Protein AF-0000000083498146 (afdb_homodimer)

Structure (mmCIF, N/CA/C/O backbone):
data_AF-0000000083498146-model_v1
#
loop_
_entity.id
_entity.type
_entity.pdbx_description
1 polymer 'methylcrotonoyl-CoA carboxylase'
#
loop_
_atom_site.group_PDB
_atom_site.id
_atom_site.type_symbol
_atom_site.label_atom_id
_atom_site.label_alt_id
_atom_site.label_comp_id
_atom_site.label_asym_id
_atom_site.label_entity_id
_atom_site.label_seq_id
_atom_site.pdbx_PDB_ins_code
_atom_site.Cartn_x
_atom_site.Cartn_y
_atom_site.Cartn_z
_atom_site.occupancy
_atom_site.B_iso_or_equiv
_atom_site.auth_seq_id
_atom_site.auth_comp_id
_atom_site.auth_asym_id
_atom_site.auth_atom_id
_atom_site.pdbx_PDB_model_num
ATOM 1 N N . MET A 1 1 ? 30.078 10.523 12.141 1 85.88 1 MET A N 1
ATOM 2 C CA . MET A 1 1 ? 29.891 9.789 10.891 1 85.88 1 MET A CA 1
ATOM 3 C C . MET A 1 1 ? 30.719 8.5 10.891 1 85.88 1 MET A C 1
ATOM 5 O O . MET A 1 1 ? 30.25 7.465 10.414 1 85.88 1 MET A O 1
ATOM 9 N N . TYR A 1 2 ? 31.859 8.484 11.602 1 86 2 TYR A N 1
ATOM 10 C CA . TYR A 1 2 ? 32.719 7.309 11.594 1 86 2 TYR A CA 1
ATOM 11 C C . TYR A 1 2 ? 32.031 6.117 12.234 1 86 2 TYR A C 1
ATOM 13 O O . TYR A 1 2 ? 32.094 5 11.719 1 86 2 TYR A O 1
ATOM 21 N N . LYS A 1 3 ? 31.422 6.359 13.312 1 91 3 LYS A N 1
ATOM 22 C CA . LYS A 1 3 ? 30.688 5.289 13.977 1 91 3 LYS A CA 1
ATOM 23 C C . LYS A 1 3 ? 29.625 4.695 13.062 1 91 3 LYS A C 1
ATOM 25 O O . LYS A 1 3 ? 29.422 3.479 13.031 1 91 3 LYS A O 1
ATOM 30 N N . TYR A 1 4 ? 28.953 5.547 12.344 1 93.19 4 TYR A N 1
ATOM 31 C CA . TYR A 1 4 ? 27.891 5.094 11.453 1 93.19 4 TYR A CA 1
ATOM 32 C C . TYR A 1 4 ? 28.469 4.359 10.242 1 93.19 4 TYR A C 1
ATOM 34 O O . TYR A 1 4 ? 27.891 3.379 9.773 1 93.19 4 TYR A O 1
ATOM 42 N N . ILE A 1 5 ? 29.562 4.82 9.766 1 94.19 5 ILE A N 1
ATOM 43 C CA . ILE A 1 5 ? 30.234 4.164 8.641 1 94.19 5 ILE A CA 1
ATOM 44 C C . ILE A 1 5 ? 30.688 2.768 9.055 1 94.19 5 ILE A C 1
ATOM 46 O O . ILE A 1 5 ? 30.578 1.818 8.273 1 94.19 5 ILE A O 1
ATOM 50 N N . ARG A 1 6 ? 31.203 2.648 10.25 1 95.81 6 ARG A N 1
ATOM 51 C CA . ARG A 1 6 ? 31.578 1.341 10.773 1 95.81 6 ARG A CA 1
ATOM 52 C C . ARG A 1 6 ? 30.375 0.407 10.844 1 95.81 6 ARG A C 1
ATOM 54 O O . ARG A 1 6 ? 30.453 -0.75 10.43 1 95.81 6 ARG A O 1
ATOM 61 N N . ARG A 1 7 ? 29.328 0.955 11.375 1 96.06 7 ARG A N 1
ATOM 62 C CA . ARG A 1 7 ? 28.109 0.162 11.445 1 96.06 7 ARG A CA 1
ATOM 63 C C . ARG A 1 7 ? 27.656 -0.273 10.055 1 96.06 7 ARG A C 1
ATOM 65 O O . ARG A 1 7 ? 27.234 -1.413 9.859 1 96.06 7 ARG A O 1
ATOM 72 N N . TYR A 1 8 ? 27.766 0.637 9.156 1 97.31 8 TYR A N 1
ATOM 73 C CA . TYR A 1 8 ? 27.453 0.329 7.762 1 97.31 8 TYR A CA 1
ATOM 74 C C . TYR A 1 8 ? 28.281 -0.847 7.266 1 97.31 8 TYR A C 1
ATOM 76 O O . TYR A 1 8 ? 27.734 -1.796 6.691 1 97.31 8 TYR A O 1
ATOM 84 N N . SER A 1 9 ? 29.484 -0.794 7.488 1 97.38 9 SER A N 1
ATOM 85 C CA . SER A 1 9 ? 30.406 -1.838 7.035 1 97.38 9 SER A CA 1
ATOM 86 C C . SER A 1 9 ? 30.078 -3.176 7.691 1 97.38 9 SER A C 1
ATOM 88 O O . SER A 1 9 ? 30.109 -4.219 7.035 1 97.38 9 SER A O 1
ATOM 90 N N . GLU A 1 10 ? 29.797 -3.152 8.906 1 97.12 10 GLU A N 1
ATOM 91 C CA . GLU A 1 10 ? 29.438 -4.363 9.641 1 97.12 10 GLU A CA 1
ATOM 92 C C . GLU A 1 10 ? 28.172 -4.992 9.07 1 97.12 10 GLU A C 1
ATOM 94 O O . GLU A 1 10 ? 28.094 -6.207 8.891 1 97.12 10 GLU A O 1
ATOM 99 N N . CYS A 1 11 ? 27.188 -4.129 8.852 1 97 11 CYS A N 1
ATOM 100 C CA . CYS A 1 11 ? 25.938 -4.613 8.289 1 97 11 CYS A CA 1
ATOM 101 C C . CYS A 1 11 ? 26.141 -5.188 6.895 1 97 11 CYS A C 1
ATOM 103 O O . CYS A 1 11 ? 25.594 -6.238 6.562 1 97 11 CYS A O 1
ATOM 105 N N . MET A 1 12 ? 26.938 -4.523 6.113 1 97.06 12 MET A N 1
ATOM 106 C CA . MET A 1 12 ? 27.219 -4.992 4.758 1 97.06 12 MET A CA 1
ATOM 107 C C . MET A 1 12 ? 27.906 -6.348 4.777 1 97.06 12 MET A C 1
ATOM 109 O O . MET A 1 12 ? 27.594 -7.227 3.973 1 97.06 12 MET A O 1
ATOM 113 N N . GLU A 1 13 ? 28.828 -6.5 5.668 1 96.25 13 GLU A N 1
ATOM 114 C CA . GLU A 1 13 ? 29.531 -7.777 5.801 1 96.25 13 GLU A CA 1
ATOM 115 C C . GLU A 1 13 ? 28.562 -8.898 6.168 1 96.25 13 GLU A C 1
ATOM 117 O O . GLU A 1 13 ? 28.656 -10 5.629 1 96.25 13 GLU A O 1
ATOM 122 N N . LYS A 1 14 ? 27.719 -8.586 7.039 1 94.5 14 LYS A N 1
ATOM 123 C CA . LYS A 1 14 ? 26.734 -9.57 7.477 1 94.5 14 LYS A CA 1
ATOM 124 C C . LYS A 1 14 ? 25.828 -9.984 6.328 1 94.5 14 LYS A C 1
ATOM 126 O O . LYS A 1 14 ? 25.609 -11.172 6.098 1 94.5 14 LYS A O 1
ATOM 131 N N . VAL A 1 15 ? 25.297 -9.031 5.594 1 95.81 15 VAL A N 1
ATOM 132 C CA . VAL A 1 15 ? 24.328 -9.328 4.543 1 95.81 15 VAL A CA 1
ATOM 133 C C . VAL A 1 15 ? 25.031 -10.031 3.383 1 95.81 15 VAL A C 1
ATOM 135 O O . VAL A 1 15 ? 24.438 -10.898 2.732 1 95.81 15 VAL A O 1
ATOM 138 N N . ARG A 1 16 ? 26.266 -9.742 3.164 1 94.88 16 ARG A N 1
ATOM 139 C CA . ARG A 1 16 ? 27.016 -10.312 2.045 1 94.88 16 ARG A CA 1
ATOM 140 C C . ARG A 1 16 ? 27.25 -11.805 2.252 1 94.88 16 ARG A C 1
ATOM 142 O O . ARG A 1 16 ? 27.516 -12.531 1.295 1 94.88 16 ARG A O 1
ATOM 149 N N . LYS A 1 17 ? 27.094 -12.266 3.463 1 95.38 17 LYS A N 1
ATOM 150 C CA . LYS A 1 17 ? 27.297 -13.672 3.773 1 95.38 17 LYS A CA 1
ATOM 151 C C . LYS A 1 17 ? 26.125 -14.523 3.303 1 95.38 17 LYS A C 1
ATOM 153 O O . LYS A 1 17 ? 26.219 -15.75 3.246 1 95.38 17 LYS A O 1
ATOM 158 N N . GLY A 1 18 ? 25.016 -13.859 2.971 1 96.12 18 GLY A N 1
ATOM 159 C CA . GLY A 1 18 ? 23.844 -14.594 2.549 1 96.12 18 GLY A CA 1
ATOM 160 C C . GLY A 1 18 ? 23.375 -15.602 3.578 1 96.12 18 GLY A C 1
ATOM 161 O O . GLY A 1 18 ? 23.172 -15.258 4.746 1 96.12 18 GLY A O 1
ATOM 162 N N . GLY A 1 19 ? 23.25 -16.875 3.172 1 96.5 19 GLY A N 1
ATOM 163 C CA . GLY A 1 19 ? 22.766 -17.906 4.062 1 96.5 19 GLY A CA 1
ATOM 164 C C . GLY A 1 19 ? 23.859 -18.516 4.926 1 96.5 19 GLY A C 1
ATOM 165 O O . GLY A 1 19 ? 23.594 -19.359 5.781 1 96.5 19 GLY A O 1
ATOM 166 N N . GLY A 1 20 ? 25.125 -18 4.75 1 96.88 20 GLY A N 1
ATOM 167 C CA . GLY A 1 20 ? 26.25 -18.531 5.492 1 96.88 20 GLY A CA 1
ATOM 168 C C . GLY A 1 20 ? 27 -19.609 4.742 1 96.88 20 GLY A C 1
ATOM 169 O O . GLY A 1 20 ? 26.5 -20.141 3.74 1 96.88 20 GLY A O 1
ATOM 170 N N . ASP A 1 21 ? 28.078 -20 5.293 1 96.31 21 ASP A N 1
ATOM 171 C CA . ASP A 1 21 ? 29.016 -20.875 4.602 1 96.31 21 ASP A CA 1
ATOM 172 C C . ASP A 1 21 ? 28.375 -22.234 4.316 1 96.31 21 ASP A C 1
ATOM 174 O O . ASP A 1 21 ? 28.5 -22.766 3.209 1 96.31 21 ASP A O 1
ATOM 178 N N . ASN A 1 22 ? 27.766 -22.781 5.25 1 97 22 ASN A N 1
ATOM 179 C CA . ASN A 1 22 ? 27.156 -24.094 5.074 1 97 22 ASN A CA 1
ATOM 180 C C . ASN A 1 22 ? 26.062 -24.078 4.008 1 97 22 ASN A C 1
ATOM 182 O O . ASN A 1 22 ? 25.984 -24.984 3.184 1 97 22 ASN A O 1
ATOM 186 N N . ALA A 1 23 ? 25.266 -23.078 4.008 1 96.88 23 ALA A N 1
ATOM 187 C CA . ALA A 1 23 ? 24.203 -22.953 3.016 1 96.88 23 ALA A CA 1
ATOM 188 C C . ALA A 1 23 ? 24.781 -22.75 1.618 1 96.88 23 ALA A C 1
ATOM 190 O O . ALA A 1 23 ? 24.266 -23.312 0.643 1 96.88 23 ALA A O 1
ATOM 191 N N . VAL A 1 24 ? 25.812 -22.016 1.503 1 96.94 24 VAL A N 1
ATOM 192 C CA . VAL A 1 24 ? 26.484 -21.75 0.23 1 96.94 24 VAL A CA 1
ATOM 193 C C . VAL A 1 24 ? 27.062 -23.047 -0.324 1 96.94 24 VAL A C 1
ATOM 195 O O . VAL A 1 24 ? 26.922 -23.344 -1.514 1 96.94 24 VAL A O 1
ATOM 198 N N . LEU A 1 25 ? 27.672 -23.781 0.566 1 96.81 25 LEU A N 1
ATOM 199 C CA . LEU A 1 25 ? 28.25 -25.047 0.147 1 96.81 25 LEU A CA 1
ATOM 200 C C . LEU A 1 25 ? 27.172 -26.016 -0.351 1 96.81 25 LEU A C 1
ATOM 202 O O . LEU A 1 25 ? 27.344 -26.641 -1.397 1 96.81 25 LEU A O 1
ATOM 206 N N . ARG A 1 26 ? 26.141 -26.109 0.399 1 96.31 26 ARG A N 1
ATOM 207 C CA . ARG A 1 26 ? 25.031 -26.953 -0.023 1 96.31 26 ARG A CA 1
ATOM 208 C C . ARG A 1 26 ? 24.484 -26.5 -1.367 1 96.31 26 ARG A C 1
ATOM 210 O O . ARG A 1 26 ? 24.25 -27.312 -2.26 1 96.31 26 ARG A O 1
ATOM 217 N N . HIS A 1 27 ? 24.297 -25.266 -1.532 1 96.69 27 HIS A N 1
ATOM 218 C CA . HIS A 1 27 ? 23.734 -24.656 -2.734 1 96.69 27 HIS A CA 1
ATOM 219 C C . HIS A 1 27 ? 24.625 -24.922 -3.951 1 96.69 27 HIS A C 1
ATOM 221 O O . HIS A 1 27 ? 24.109 -25.281 -5.02 1 96.69 27 HIS A O 1
ATOM 227 N N . THR A 1 28 ? 25.938 -24.859 -3.816 1 96.69 28 THR A N 1
ATOM 228 C CA . THR A 1 28 ? 26.844 -24.906 -4.953 1 96.69 28 THR A CA 1
ATOM 229 C C . THR A 1 28 ? 27.297 -26.344 -5.215 1 96.69 28 THR A C 1
ATOM 231 O O . THR A 1 28 ? 27.438 -26.75 -6.367 1 96.69 28 THR A O 1
ATOM 234 N N . GLN A 1 29 ? 27.484 -27.094 -4.188 1 96.12 29 GLN A N 1
ATOM 235 C CA . GLN A 1 29 ? 28.094 -28.406 -4.359 1 96.12 29 GLN A CA 1
ATOM 236 C C . GLN A 1 29 ? 27.016 -29.5 -4.453 1 96.12 29 GLN A C 1
ATOM 238 O O . GLN A 1 29 ? 27.094 -30.375 -5.305 1 96.12 29 GLN A O 1
ATOM 243 N N . ARG A 1 30 ? 26.078 -29.359 -3.6 1 92.06 30 ARG A N 1
ATOM 244 C CA . ARG A 1 30 ? 25.047 -30.375 -3.609 1 92.06 30 ARG A CA 1
ATOM 245 C C . ARG A 1 30 ? 24 -30.078 -4.684 1 92.06 30 ARG A C 1
ATOM 247 O O . ARG A 1 30 ? 23.656 -30.938 -5.484 1 92.06 30 ARG A O 1
ATOM 254 N N . ASN A 1 31 ? 23.531 -28.844 -4.684 1 92.31 31 ASN A N 1
ATOM 255 C CA . ASN A 1 31 ? 22.469 -28.5 -5.605 1 92.31 31 ASN A CA 1
ATOM 256 C C . ASN A 1 31 ? 23.016 -28.094 -6.973 1 92.31 31 ASN A C 1
ATOM 258 O O . ASN A 1 31 ? 22.25 -27.969 -7.938 1 92.31 31 ASN A O 1
ATOM 262 N N . LYS A 1 32 ? 24.312 -27.875 -7.055 1 94.75 32 LYS A N 1
ATOM 263 C CA . LYS A 1 32 ? 25 -27.531 -8.297 1 94.75 32 LYS A CA 1
ATOM 264 C C . LYS A 1 32 ? 24.391 -26.297 -8.945 1 94.75 32 LYS A C 1
ATOM 266 O O . LYS A 1 32 ? 24.109 -26.297 -10.148 1 94.75 32 LYS A O 1
ATOM 271 N N . LYS A 1 33 ? 24.141 -25.328 -8.125 1 97.25 33 LYS A N 1
ATOM 272 C CA . LYS A 1 33 ? 23.531 -24.078 -8.586 1 97.25 33 LYS A CA 1
ATOM 273 C C . LYS A 1 33 ? 24.516 -22.922 -8.445 1 97.25 33 LYS A C 1
ATOM 275 O O . LYS A 1 33 ? 25.391 -22.938 -7.586 1 97.25 33 LYS A O 1
ATOM 280 N N . LEU A 1 34 ? 24.359 -21.938 -9.32 1 97.69 34 LEU A N 1
ATOM 281 C CA . LEU A 1 34 ? 25.109 -20.688 -9.203 1 97.69 34 LEU A CA 1
ATOM 282 C C . LEU A 1 34 ? 24.562 -19.828 -8.07 1 97.69 34 LEU A C 1
ATOM 284 O O . LEU A 1 34 ? 23.375 -19.859 -7.777 1 97.69 34 LEU A O 1
ATOM 288 N N . LEU A 1 35 ? 25.5 -19.125 -7.414 1 97.62 35 LEU A N 1
ATOM 289 C CA . LEU A 1 35 ? 25.078 -18.141 -6.426 1 97.62 35 LEU A CA 1
ATOM 290 C C . LEU A 1 35 ? 24.359 -16.969 -7.098 1 97.62 35 LEU A C 1
ATOM 292 O O . LEU A 1 35 ? 24.609 -16.688 -8.273 1 97.62 35 LEU A O 1
ATOM 296 N N . VAL A 1 36 ? 23.531 -16.297 -6.367 1 97.75 36 VAL A N 1
ATOM 297 C CA . VAL A 1 36 ? 22.656 -15.258 -6.914 1 97.75 36 VAL A CA 1
ATOM 298 C C . VAL A 1 36 ? 23.5 -14.172 -7.578 1 97.75 36 VAL A C 1
ATOM 300 O O . VAL A 1 36 ? 23.156 -13.688 -8.656 1 97.75 36 VAL A O 1
ATOM 303 N N . TRP A 1 37 ? 24.562 -13.734 -7.008 1 96.81 37 TRP A N 1
ATOM 304 C CA . TRP A 1 37 ? 25.391 -12.688 -7.582 1 96.81 37 TRP A CA 1
ATOM 305 C C . TRP A 1 37 ? 26.078 -13.172 -8.859 1 96.81 37 TRP A C 1
ATOM 307 O O . TRP A 1 37 ? 26.297 -12.391 -9.789 1 96.81 37 TRP A O 1
ATOM 317 N N . ASP A 1 38 ? 26.406 -14.453 -8.891 1 97.06 38 ASP A N 1
ATOM 318 C CA . ASP A 1 38 ? 26.969 -15.016 -10.117 1 97.06 38 ASP A CA 1
ATOM 319 C C . ASP A 1 38 ? 25.922 -15.031 -11.234 1 97.06 38 ASP A C 1
ATOM 321 O O . ASP A 1 38 ? 26.25 -14.766 -12.398 1 97.06 38 ASP A O 1
ATOM 325 N N . ARG A 1 39 ? 24.703 -15.367 -10.883 1 98.06 39 ARG A N 1
ATOM 326 C CA . ARG A 1 39 ? 23.609 -15.328 -11.844 1 98.06 39 ARG A CA 1
ATOM 327 C C . ARG A 1 39 ? 23.438 -13.922 -12.43 1 98.06 39 ARG A C 1
ATOM 329 O O . ARG A 1 39 ? 23.344 -13.758 -13.641 1 98.06 39 ARG A O 1
ATOM 336 N N . LEU A 1 40 ? 23.438 -12.906 -11.555 1 97.69 40 LEU A N 1
ATOM 337 C CA . LEU A 1 40 ? 23.281 -11.516 -11.984 1 97.69 40 LEU A CA 1
ATOM 338 C C . LEU A 1 40 ? 24.422 -11.102 -12.898 1 97.69 40 LEU A C 1
ATOM 340 O O . LEU A 1 40 ? 24.203 -10.445 -13.914 1 97.69 40 LEU A O 1
ATOM 344 N N . ARG A 1 41 ? 25.625 -11.523 -12.586 1 96.5 41 ARG A N 1
ATOM 345 C CA . ARG A 1 41 ? 26.797 -11.164 -13.383 1 96.5 41 ARG A CA 1
ATOM 346 C C . ARG A 1 41 ? 26.688 -11.734 -14.789 1 96.5 41 ARG A C 1
ATOM 348 O O . ARG A 1 41 ? 27.188 -11.141 -15.742 1 96.5 41 ARG A O 1
ATOM 355 N N . GLN A 1 42 ? 26.031 -12.891 -14.93 1 96.44 42 GLN A N 1
ATOM 356 C CA . GLN A 1 42 ? 25.859 -13.492 -16.25 1 96.44 42 GLN A CA 1
ATOM 357 C C . GLN A 1 42 ? 24.906 -12.672 -17.109 1 96.44 42 GLN A C 1
ATOM 359 O O . GLN A 1 42 ? 24.969 -12.734 -18.344 1 96.44 42 GLN A O 1
ATOM 364 N N . LEU A 1 43 ? 24.062 -11.891 -16.469 1 97.62 43 LEU A N 1
ATOM 365 C CA . LEU A 1 43 ? 23.016 -11.156 -17.188 1 97.62 43 LEU A CA 1
ATOM 366 C C . LEU A 1 43 ? 23.469 -9.719 -17.453 1 97.62 43 LEU A C 1
ATOM 368 O O . LEU A 1 43 ? 23.188 -9.164 -18.516 1 97.62 43 LEU A O 1
ATOM 372 N N . LEU A 1 44 ? 24.188 -9.148 -16.547 1 96.81 44 LEU A N 1
ATOM 373 C CA . LEU A 1 44 ? 24.484 -7.723 -16.562 1 96.81 44 LEU A CA 1
ATOM 374 C C . LEU A 1 44 ? 25.562 -7.406 -17.578 1 96.81 44 LEU A C 1
ATOM 376 O O . LEU A 1 44 ? 26.516 -8.172 -17.75 1 96.81 44 LEU A O 1
ATOM 380 N N . ASP A 1 45 ? 25.453 -6.277 -18.344 1 94.69 45 ASP A N 1
ATOM 381 C CA . ASP A 1 45 ? 26.453 -5.793 -19.297 1 94.69 45 ASP A CA 1
ATOM 382 C C . ASP A 1 45 ? 27.75 -5.422 -18.578 1 94.69 45 ASP A C 1
ATOM 384 O O . ASP A 1 45 ? 28.828 -5.488 -19.172 1 94.69 45 ASP A O 1
ATOM 388 N N . GLY A 1 46 ? 27.719 -4.992 -17.453 1 85.38 46 GLY A N 1
ATOM 389 C CA . GLY A 1 46 ? 28.859 -4.512 -16.688 1 85.38 46 GLY A CA 1
ATOM 390 C C . GLY A 1 46 ? 28.562 -4.34 -15.211 1 85.38 46 GLY A C 1
ATOM 391 O O . GLY A 1 46 ? 27.719 -5.039 -14.656 1 85.38 46 GLY A O 1
ATOM 392 N N . GLU A 1 47 ? 29.406 -3.537 -14.758 1 76.5 47 GLU A N 1
ATOM 393 C CA . GLU A 1 47 ? 29.375 -3.404 -13.305 1 76.5 47 GLU A CA 1
ATOM 394 C C . GLU A 1 47 ? 28.297 -2.422 -12.867 1 76.5 47 GLU A C 1
ATOM 396 O O . GLU A 1 47 ? 28.047 -2.258 -11.664 1 76.5 47 GLU A O 1
ATOM 401 N N . ASP A 1 48 ? 27.625 -1.917 -13.766 1 81.38 48 ASP A N 1
ATOM 402 C CA . ASP A 1 48 ? 26.609 -0.923 -13.414 1 81.38 48 ASP A CA 1
ATOM 403 C C . ASP A 1 48 ? 25.359 -1.588 -12.836 1 81.38 48 ASP A C 1
ATOM 405 O O . ASP A 1 48 ? 24.5 -2.051 -13.578 1 81.38 48 ASP A O 1
ATOM 409 N N . PHE A 1 49 ? 25.328 -1.951 -11.695 1 93.19 49 PHE A N 1
ATOM 410 C CA . PHE A 1 49 ? 24.172 -2.49 -10.977 1 93.19 49 PHE A CA 1
ATOM 411 C C . PHE A 1 49 ? 23.938 -1.723 -9.68 1 93.19 49 PHE A C 1
ATOM 413 O O . PHE A 1 49 ? 24.828 -1.63 -8.836 1 93.19 49 PHE A O 1
ATOM 420 N N . LEU A 1 50 ? 22.844 -1.057 -9.578 1 95.06 50 LEU A N 1
ATOM 421 C CA . LEU A 1 50 ? 22.453 -0.411 -8.328 1 95.06 50 LEU A CA 1
ATOM 422 C C . LEU A 1 50 ? 21.562 -1.327 -7.492 1 95.06 50 LEU A C 1
ATOM 424 O O . LEU A 1 50 ? 20.375 -1.491 -7.793 1 95.06 50 LEU A O 1
ATOM 428 N N . GLU A 1 51 ? 22.188 -1.917 -6.5 1 96.75 51 GLU A N 1
ATOM 429 C CA . GLU A 1 51 ? 21.422 -2.762 -5.594 1 96.75 51 GLU A CA 1
ATOM 430 C C . GLU A 1 51 ? 20.469 -1.929 -4.734 1 96.75 51 GLU A C 1
ATOM 432 O O . GLU A 1 51 ? 20.844 -0.864 -4.238 1 96.75 51 GLU A O 1
ATOM 437 N N . LEU A 1 52 ? 19.297 -2.428 -4.625 1 97.81 52 LEU A N 1
ATOM 438 C CA . LEU A 1 52 ? 18.312 -1.751 -3.791 1 97.81 52 LEU A CA 1
ATOM 439 C C . LEU A 1 52 ? 18.047 -2.539 -2.512 1 97.81 52 LEU A C 1
ATOM 441 O O . LEU A 1 52 ? 18 -3.77 -2.537 1 97.81 52 LEU A O 1
ATOM 445 N N . SER A 1 53 ? 17.969 -1.829 -1.374 1 98.31 53 SER A N 1
ATOM 446 C CA . SER A 1 53 ? 17.531 -2.32 -0.068 1 98.31 53 SER A CA 1
ATOM 447 C C . SER A 1 53 ? 18.391 -3.504 0.381 1 98.31 53 SER A C 1
ATOM 449 O O . SER A 1 53 ? 17.859 -4.547 0.763 1 98.31 53 SER A O 1
ATOM 451 N N . PRO A 1 54 ? 19.672 -3.326 0.358 1 98.38 54 PRO A N 1
ATOM 452 C CA . PRO A 1 54 ? 20.531 -4.453 0.756 1 98.38 54 PRO A CA 1
ATOM 453 C C . PRO A 1 54 ? 20.312 -4.859 2.213 1 98.38 54 PRO A C 1
ATOM 455 O O . PRO A 1 54 ? 20.562 -6.012 2.578 1 98.38 54 PRO A O 1
ATOM 458 N N . PHE A 1 55 ? 19.828 -3.977 3.064 1 98.75 55 PHE A N 1
ATOM 459 C CA . PHE A 1 55 ? 19.719 -4.258 4.492 1 98.75 55 PHE A CA 1
ATOM 460 C C . PHE A 1 55 ? 18.328 -4.785 4.828 1 98.75 55 PHE A C 1
ATOM 462 O O . PHE A 1 55 ? 18.016 -5.031 5.996 1 98.75 55 PHE A O 1
ATOM 469 N N . ALA A 1 56 ? 17.453 -4.996 3.83 1 98.81 56 ALA A N 1
ATOM 470 C CA . ALA A 1 56 ? 16.141 -5.555 4.086 1 98.81 56 ALA A CA 1
ATOM 471 C C . ALA A 1 56 ? 16.234 -6.848 4.891 1 98.81 56 ALA A C 1
ATOM 473 O O . ALA A 1 56 ? 17.016 -7.738 4.555 1 98.81 56 ALA A O 1
ATOM 474 N N . GLY A 1 57 ? 15.422 -6.898 5.949 1 98.56 57 GLY A N 1
ATOM 475 C CA . GLY A 1 57 ? 15.375 -8.117 6.738 1 98.56 57 GLY A CA 1
ATOM 476 C C . GLY A 1 57 ? 16.234 -8.055 7.98 1 98.56 57 GLY A C 1
ATOM 477 O O . GLY A 1 57 ? 16.234 -8.984 8.797 1 98.56 57 GLY A O 1
ATOM 478 N N . LEU A 1 58 ? 16.969 -6.941 8.172 1 97.81 58 LEU A N 1
ATOM 479 C CA . LEU A 1 58 ? 17.781 -6.758 9.375 1 97.81 58 LEU A CA 1
ATOM 480 C C . LEU A 1 58 ? 16.891 -6.465 10.578 1 97.81 58 LEU A C 1
ATOM 482 O O . LEU A 1 58 ? 16.047 -5.57 10.531 1 97.81 58 LEU A O 1
ATOM 486 N N . GLY A 1 59 ? 17.094 -7.27 11.625 1 96.19 59 GLY A N 1
ATOM 487 C CA . GLY A 1 59 ? 16.469 -6.988 12.906 1 96.19 59 GLY A CA 1
ATOM 488 C C . GLY A 1 59 ? 14.961 -7.199 12.898 1 96.19 59 GLY A C 1
ATOM 489 O O . GLY A 1 59 ? 14.227 -6.516 13.609 1 96.19 59 GLY A O 1
ATOM 490 N N . MET A 1 60 ? 14.492 -8.109 12.117 1 97.25 60 MET A N 1
ATOM 491 C CA . MET A 1 60 ? 13.062 -8.406 12.094 1 97.25 60 MET A CA 1
ATOM 492 C C . MET A 1 60 ? 12.641 -9.164 13.352 1 97.25 60 MET A C 1
ATOM 494 O O . MET A 1 60 ? 13.445 -9.906 13.922 1 97.25 60 MET A O 1
ATOM 498 N N . PRO A 1 61 ? 11.391 -8.961 13.773 1 94.31 61 PRO A N 1
ATOM 499 C CA . PRO A 1 61 ? 10.93 -9.656 14.969 1 94.31 61 PRO A CA 1
ATOM 500 C C . PRO A 1 61 ? 11.023 -11.18 14.844 1 94.31 61 PRO A C 1
ATOM 502 O O . PRO A 1 61 ? 11.148 -11.875 15.852 1 94.31 61 PRO A O 1
ATOM 505 N N . TYR A 1 62 ? 10.977 -11.75 13.695 1 94.75 62 TYR A N 1
ATOM 506 C CA . TYR A 1 62 ? 11.039 -13.195 13.477 1 94.75 62 TYR A CA 1
ATOM 507 C C . TYR A 1 62 ? 12.453 -13.633 13.109 1 94.75 62 TYR A C 1
ATOM 509 O O . TYR A 1 62 ? 12.648 -14.734 12.594 1 94.75 62 TYR A O 1
ATOM 517 N N . GLY A 1 63 ? 13.414 -12.766 13.344 1 94.81 63 GLY A N 1
ATOM 518 C CA . GLY A 1 63 ? 14.82 -13.062 13.086 1 94.81 63 GLY A CA 1
ATOM 519 C C . GLY A 1 63 ? 15.344 -12.406 11.82 1 94.81 63 GLY A C 1
ATOM 520 O O . GLY A 1 63 ? 14.57 -11.992 10.961 1 94.81 63 GLY A O 1
ATOM 521 N N . ASP A 1 64 ? 16.641 -12.359 11.719 1 95.75 64 ASP A N 1
ATOM 522 C CA . ASP A 1 64 ? 17.281 -11.742 10.562 1 95.75 64 ASP A CA 1
ATOM 523 C C . ASP A 1 64 ? 17.078 -12.578 9.305 1 95.75 64 ASP A C 1
ATOM 525 O O . ASP A 1 64 ? 17.141 -13.805 9.352 1 95.75 64 ASP A O 1
ATOM 529 N N . VAL A 1 65 ? 16.734 -11.977 8.266 1 97.75 65 VAL A N 1
ATOM 530 C CA . VAL A 1 65 ? 16.672 -12.539 6.922 1 97.75 65 VAL A CA 1
ATOM 531 C C . VAL A 1 65 ? 17.578 -11.742 5.98 1 97.75 65 VAL A C 1
ATOM 533 O O . VAL A 1 65 ? 17.125 -10.789 5.344 1 97.75 65 VAL A O 1
ATOM 536 N N . PRO A 1 66 ? 18.812 -12.141 5.918 1 97.94 66 PRO A N 1
ATOM 537 C CA . PRO A 1 66 ? 19.766 -11.344 5.145 1 97.94 66 PRO A CA 1
ATOM 538 C C . PRO A 1 66 ? 19.234 -10.938 3.777 1 97.94 66 PRO A C 1
ATOM 540 O O . PRO A 1 66 ? 18.812 -11.797 2.994 1 97.94 66 PRO A O 1
ATOM 543 N N . SER A 1 67 ? 19.203 -9.578 3.494 1 98.38 67 SER A N 1
ATOM 544 C CA . SER A 1 67 ? 18.703 -8.969 2.266 1 98.38 67 SER A CA 1
ATOM 545 C C . SER A 1 67 ? 17.297 -9.469 1.926 1 98.38 67 SER A C 1
ATOM 547 O O . SER A 1 67 ? 16.938 -9.578 0.751 1 98.38 67 SER A O 1
ATOM 549 N N . ALA A 1 68 ? 16.656 -9.953 2.898 1 98.5 68 ALA A N 1
ATOM 550 C CA . ALA A 1 68 ? 15.297 -10.492 2.762 1 98.5 68 ALA A CA 1
ATOM 551 C C . ALA A 1 68 ? 15.281 -11.703 1.832 1 98.5 68 ALA A C 1
ATOM 553 O O . ALA A 1 68 ? 14.281 -11.961 1.159 1 98.5 68 ALA A O 1
ATOM 554 N N . GLY A 1 69 ? 16.391 -12.344 1.657 1 98.06 69 GLY A N 1
ATOM 555 C CA . GLY A 1 69 ? 16.484 -13.539 0.83 1 98.06 69 GLY A CA 1
ATOM 556 C C . GLY A 1 69 ? 16.328 -13.25 -0.652 1 98.06 69 GLY A C 1
ATOM 557 O O . GLY A 1 69 ? 15.953 -14.125 -1.426 1 98.06 69 GLY A O 1
ATOM 558 N N . CYS A 1 70 ? 16.562 -12.062 -1.068 1 98 70 CYS A N 1
ATOM 559 C CA . CYS A 1 70 ? 16.328 -11.641 -2.445 1 98 70 CYS A CA 1
ATOM 560 C C . CYS A 1 70 ? 17.188 -10.414 -2.781 1 98 70 CYS A C 1
ATOM 562 O O . CYS A 1 70 ? 17.203 -9.445 -2.023 1 98 70 CYS A O 1
ATOM 564 N N . ILE A 1 71 ? 17.953 -10.453 -3.875 1 98.44 71 ILE A N 1
ATOM 565 C CA . ILE A 1 71 ? 18.672 -9.281 -4.367 1 98.44 71 ILE A CA 1
ATOM 566 C C . ILE A 1 71 ? 17.797 -8.539 -5.383 1 98.44 71 ILE A C 1
ATOM 568 O O . ILE A 1 71 ? 17.328 -9.133 -6.352 1 98.44 71 ILE A O 1
ATOM 572 N N . THR A 1 72 ? 17.5 -7.27 -5.137 1 98.69 72 THR A N 1
ATOM 573 C CA . THR A 1 72 ? 16.812 -6.418 -6.094 1 98.69 72 THR A CA 1
ATOM 574 C C . THR A 1 72 ? 17.703 -5.25 -6.523 1 98.69 72 THR A C 1
ATOM 576 O O . THR A 1 72 ? 18.625 -4.879 -5.809 1 98.69 72 THR A O 1
ATOM 579 N N . GLY A 1 73 ? 17.438 -4.727 -7.68 1 97.56 73 GLY A N 1
ATOM 580 C CA . GLY A 1 73 ? 18.219 -3.602 -8.156 1 97.56 73 GLY A CA 1
ATOM 581 C C . GLY A 1 73 ? 17.969 -3.27 -9.617 1 97.56 73 GLY A C 1
ATOM 582 O O . GLY A 1 73 ? 17.062 -3.85 -10.242 1 97.56 73 GLY A O 1
ATOM 583 N N . VAL A 1 74 ? 18.656 -2.309 -10.133 1 96.44 74 VAL A N 1
ATOM 584 C CA . VAL A 1 74 ? 18.547 -1.856 -11.516 1 96.44 74 VAL A CA 1
ATOM 585 C C . VAL A 1 74 ? 19.906 -2.014 -12.219 1 96.44 74 VAL A C 1
ATOM 587 O O . VAL A 1 74 ? 20.953 -1.729 -11.633 1 96.44 74 VAL A O 1
ATOM 590 N N . GLY A 1 75 ? 19.859 -2.496 -13.367 1 95.19 75 GLY A N 1
ATOM 591 C CA . GLY A 1 75 ? 21.031 -2.684 -14.211 1 95.19 75 GLY A CA 1
ATOM 592 C C . GLY A 1 75 ? 20.688 -2.865 -15.68 1 95.19 75 GLY A C 1
ATOM 593 O O . GLY A 1 75 ? 19.516 -2.85 -16.047 1 95.19 75 GLY A O 1
ATOM 594 N N . LYS A 1 76 ? 21.734 -3.041 -16.5 1 94.69 76 LYS A N 1
ATOM 595 C CA . LYS A 1 76 ? 21.5 -3.117 -17.938 1 94.69 76 LYS A CA 1
ATOM 596 C C . LYS A 1 76 ? 21.75 -4.531 -18.469 1 94.69 76 LYS A C 1
ATOM 598 O O . LYS A 1 76 ? 22.688 -5.199 -18.047 1 94.69 76 LYS A O 1
ATOM 603 N N . ILE A 1 77 ? 20.859 -4.953 -19.266 1 96.38 77 ILE A N 1
ATOM 604 C CA . ILE A 1 77 ? 21.047 -6.125 -20.109 1 96.38 77 ILE A CA 1
ATOM 605 C C . ILE A 1 77 ? 20.984 -5.711 -21.594 1 96.38 77 ILE A C 1
ATOM 607 O O . ILE A 1 77 ? 19.969 -5.207 -22.062 1 96.38 77 ILE A O 1
ATOM 611 N N . SER A 1 78 ? 22.156 -5.895 -22.312 1 93.88 78 SER A N 1
ATOM 612 C CA . SER A 1 78 ? 22.219 -5.512 -23.719 1 93.88 78 SER A CA 1
ATOM 613 C C . SER A 1 78 ? 21.828 -4.051 -23.922 1 93.88 78 SER A C 1
ATOM 615 O O . SER A 1 78 ? 21.047 -3.729 -24.812 1 93.88 78 SER A O 1
ATOM 617 N N . GLY A 1 79 ? 22.203 -3.252 -23.047 1 91.75 79 GLY A N 1
ATOM 618 C CA . GLY A 1 79 ? 22.031 -1.813 -23.141 1 91.75 79 GLY A CA 1
ATOM 619 C C . GLY A 1 79 ? 20.703 -1.333 -22.578 1 91.75 79 GLY A C 1
ATOM 620 O O . GLY A 1 79 ? 20.484 -0.129 -22.438 1 91.75 79 GLY A O 1
ATOM 621 N N . LEU A 1 80 ? 19.844 -2.234 -22.203 1 94 80 LEU A N 1
ATOM 622 C CA . LEU A 1 80 ? 18.516 -1.867 -21.719 1 94 80 LEU A CA 1
ATOM 623 C C . LEU A 1 80 ? 18.453 -1.924 -20.188 1 94 80 LEU A C 1
ATOM 625 O O . LEU A 1 80 ? 18.797 -2.943 -19.594 1 94 80 LEU A O 1
ATOM 629 N N . TRP A 1 81 ? 18.031 -0.767 -19.578 1 94.56 81 TRP A N 1
ATOM 630 C CA . TRP A 1 81 ? 17.844 -0.75 -18.141 1 94.56 81 TRP A CA 1
ATOM 631 C C . TRP A 1 81 ? 16.688 -1.655 -17.734 1 94.56 81 TRP A C 1
ATOM 633 O O . TRP A 1 81 ? 15.609 -1.597 -18.328 1 94.56 81 TRP A O 1
ATOM 643 N N . CYS A 1 82 ? 16.938 -2.512 -16.766 1 96.81 82 CYS A N 1
ATOM 644 C CA . CYS A 1 82 ? 15.938 -3.434 -16.234 1 96.81 82 CYS A CA 1
ATOM 645 C C . CYS A 1 82 ? 15.93 -3.426 -14.719 1 96.81 82 CYS A C 1
ATOM 647 O O . CYS A 1 82 ? 16.938 -3.064 -14.094 1 96.81 82 CYS A O 1
ATOM 649 N N . VAL A 1 83 ? 14.812 -3.717 -14.148 1 98.12 83 VAL A N 1
ATOM 650 C CA . VAL A 1 83 ? 14.719 -4.008 -12.727 1 98.12 83 VAL A CA 1
ATOM 651 C C . VAL A 1 83 ? 14.906 -5.508 -12.492 1 98.12 83 VAL A C 1
ATOM 653 O O . VAL A 1 83 ? 14.305 -6.328 -13.188 1 98.12 83 VAL A O 1
ATOM 656 N N . PHE A 1 84 ? 15.711 -5.84 -11.516 1 98.62 84 PHE A N 1
ATOM 657 C CA . PHE A 1 84 ? 15.992 -7.238 -11.211 1 98.62 84 PHE A CA 1
ATOM 658 C C . PHE A 1 84 ? 15.375 -7.629 -9.867 1 98.62 84 PHE A C 1
ATOM 660 O O . PHE A 1 84 ? 15.445 -6.867 -8.906 1 98.62 84 PHE A O 1
ATOM 667 N N . ILE A 1 85 ? 14.766 -8.742 -9.812 1 98.81 85 ILE A N 1
ATOM 668 C CA . ILE A 1 85 ? 14.32 -9.43 -8.602 1 98.81 85 ILE A CA 1
ATOM 669 C C . ILE A 1 85 ? 14.867 -10.852 -8.586 1 98.81 85 ILE A C 1
ATOM 671 O O . ILE A 1 85 ? 14.359 -11.727 -9.297 1 98.81 85 ILE A O 1
ATOM 675 N N . ALA A 1 86 ? 15.883 -11.117 -7.73 1 98.69 86 ALA A N 1
ATOM 676 C CA . ALA A 1 86 ? 16.625 -12.375 -7.777 1 98.69 86 ALA A CA 1
ATOM 677 C C . ALA A 1 86 ? 16.656 -13.047 -6.406 1 98.69 86 ALA A C 1
ATOM 679 O O . ALA A 1 86 ? 17.266 -12.523 -5.469 1 98.69 86 ALA A O 1
ATOM 680 N N . ASN A 1 87 ? 16.062 -14.227 -6.289 1 98.25 87 ASN A N 1
ATOM 681 C CA . ASN A 1 87 ? 16.016 -14.945 -5.023 1 98.25 87 ASN A CA 1
ATOM 682 C C . ASN A 1 87 ? 17.391 -15.484 -4.629 1 98.25 87 ASN A C 1
ATOM 684 O O . ASN A 1 87 ? 18.172 -15.898 -5.484 1 98.25 87 ASN A O 1
ATOM 688 N N . ASP A 1 88 ? 17.719 -15.383 -3.381 1 98.25 88 ASP A N 1
ATOM 689 C CA . ASP A 1 88 ? 18.891 -16.031 -2.805 1 98.25 88 ASP A CA 1
ATOM 690 C C . ASP A 1 88 ? 18.5 -17.25 -1.977 1 98.25 88 ASP A C 1
ATOM 692 O O . ASP A 1 88 ? 18.203 -17.125 -0.784 1 98.25 88 ASP A O 1
ATOM 696 N N . ALA A 1 89 ? 18.609 -18.391 -2.553 1 97.19 89 ALA A N 1
ATOM 697 C CA . ALA A 1 89 ? 18.125 -19.625 -1.929 1 97.19 89 ALA A CA 1
ATOM 698 C C . ALA A 1 89 ? 19.047 -20.062 -0.804 1 97.19 89 ALA A C 1
ATOM 700 O O . ALA A 1 89 ? 18.703 -20.953 -0.023 1 97.19 89 ALA A O 1
ATOM 701 N N . THR A 1 90 ? 20.25 -19.469 -0.706 1 97.81 90 THR A N 1
ATOM 702 C CA . THR A 1 90 ? 21.109 -19.797 0.425 1 97.81 90 THR A CA 1
ATOM 703 C C . THR A 1 90 ? 20.516 -19.297 1.73 1 97.81 90 THR A C 1
ATOM 705 O O . THR A 1 90 ? 20.859 -19.781 2.811 1 97.81 90 THR A O 1
ATOM 708 N N . VAL A 1 91 ? 19.672 -18.281 1.6 1 97.56 91 VAL A N 1
ATOM 709 C CA . VAL A 1 91 ? 19.031 -17.703 2.777 1 97.56 91 VAL A CA 1
ATOM 710 C C . VAL A 1 91 ? 17.75 -18.453 3.094 1 97.56 91 VAL A C 1
ATOM 712 O O . VAL A 1 91 ? 16.75 -18.328 2.369 1 97.56 91 VAL A O 1
ATOM 715 N N . LYS A 1 92 ? 17.75 -19.203 4.137 1 94 92 LYS A N 1
ATOM 716 C CA . LYS A 1 92 ? 16.594 -19.922 4.645 1 94 92 LYS A CA 1
ATOM 717 C C . LYS A 1 92 ? 15.961 -20.781 3.557 1 94 92 LYS A C 1
ATOM 719 O O . LYS A 1 92 ? 14.734 -20.859 3.441 1 94 92 LYS A O 1
ATOM 724 N N . GLY A 1 93 ? 16.797 -21.328 2.658 1 91.12 93 GLY A N 1
ATOM 725 C CA . GLY A 1 93 ? 16.328 -22.219 1.621 1 91.12 93 GLY A CA 1
ATOM 726 C C . GLY A 1 93 ? 15.461 -21.531 0.581 1 91.12 93 GLY A C 1
ATOM 727 O O . GLY A 1 93 ? 14.664 -22.172 -0.105 1 91.12 93 GLY A O 1
ATOM 728 N N . GLY A 1 94 ? 15.508 -20.25 0.552 1 93.69 94 GLY A N 1
ATOM 729 C CA . GLY A 1 94 ? 14.719 -19.516 -0.421 1 93.69 94 GLY A CA 1
ATOM 730 C C . GLY A 1 94 ? 13.305 -19.234 0.046 1 93.69 94 GLY A C 1
ATOM 731 O O . GLY A 1 94 ? 12.469 -18.766 -0.731 1 93.69 94 GLY A O 1
ATOM 732 N N . THR A 1 95 ? 13.023 -19.469 1.307 1 93.69 95 THR A N 1
ATOM 733 C CA . THR A 1 95 ? 11.703 -19.219 1.875 1 93.69 95 THR A CA 1
ATOM 734 C C . THR A 1 95 ? 11.398 -17.734 1.903 1 93.69 95 THR A C 1
ATOM 736 O O . THR A 1 95 ? 12.266 -16.922 2.254 1 93.69 95 THR A O 1
ATOM 739 N N . ALA A 1 96 ? 10.211 -17.406 1.454 1 95.88 96 ALA A N 1
ATOM 740 C CA . ALA A 1 96 ? 9.812 -15.992 1.439 1 95.88 96 ALA A CA 1
ATOM 741 C C . ALA A 1 96 ? 9.148 -15.602 2.756 1 95.88 96 ALA A C 1
ATOM 743 O O . ALA A 1 96 ? 8.133 -16.172 3.143 1 95.88 96 ALA A O 1
ATOM 744 N N . TYR A 1 97 ? 9.766 -14.688 3.461 1 97.38 97 TYR A N 1
ATOM 745 C CA . TYR A 1 97 ? 9.195 -14.047 4.641 1 97.38 97 TYR A CA 1
ATOM 746 C C . TYR A 1 97 ? 8.43 -12.789 4.266 1 97.38 97 TYR A C 1
ATOM 748 O O . TYR A 1 97 ? 8.516 -12.32 3.129 1 97.38 97 TYR A O 1
ATOM 756 N N . PRO A 1 98 ? 7.613 -12.227 5.207 1 98.12 98 PRO A N 1
ATOM 757 C CA . PRO A 1 98 ? 6.883 -11 4.887 1 98.12 98 PRO A CA 1
ATOM 758 C C . PRO A 1 98 ? 7.785 -9.898 4.336 1 98.12 98 PRO A C 1
ATOM 760 O O . PRO A 1 98 ? 7.418 -9.219 3.379 1 98.12 98 PRO A O 1
ATOM 763 N N . ILE A 1 99 ? 8.984 -9.766 4.824 1 98.69 99 ILE A N 1
ATOM 764 C CA . ILE A 1 99 ? 9.906 -8.719 4.387 1 98.69 99 ILE A CA 1
ATOM 765 C C . ILE A 1 99 ? 10.406 -9.023 2.979 1 98.69 99 ILE A C 1
ATOM 767 O O . ILE A 1 99 ? 10.734 -8.109 2.217 1 98.69 99 ILE A O 1
ATOM 771 N N . THR A 1 100 ? 10.469 -10.328 2.584 1 98.62 100 THR A N 1
ATOM 772 C CA . THR A 1 100 ? 10.836 -10.711 1.226 1 98.62 100 THR A CA 1
ATOM 773 C C . THR A 1 100 ? 9.82 -10.18 0.221 1 98.62 100 THR A C 1
ATOM 775 O O . THR A 1 100 ? 10.188 -9.562 -0.777 1 98.62 100 THR A O 1
ATOM 778 N N . VAL A 1 101 ? 8.562 -10.406 0.583 1 98.38 101 VAL A N 1
ATOM 779 C CA . VAL A 1 101 ? 7.477 -9.969 -0.283 1 98.38 101 VAL A CA 1
ATOM 780 C C . VAL A 1 101 ? 7.484 -8.445 -0.393 1 98.38 101 VAL A C 1
ATOM 782 O O . VAL A 1 101 ? 7.359 -7.891 -1.49 1 98.38 101 VAL A O 1
ATOM 785 N N . LYS A 1 102 ? 7.656 -7.793 0.721 1 98.69 102 LYS A N 1
ATOM 786 C CA . LYS A 1 102 ? 7.68 -6.332 0.719 1 98.69 102 LYS A CA 1
ATOM 787 C C . LYS A 1 102 ? 8.789 -5.805 -0.183 1 98.69 102 LYS A C 1
ATOM 789 O O . LYS A 1 102 ? 8.586 -4.844 -0.931 1 98.69 102 LYS A O 1
ATOM 794 N N . LYS A 1 103 ? 9.969 -6.371 -0.096 1 98.81 103 LYS A N 1
ATOM 795 C CA . LYS A 1 103 ? 11.086 -5.945 -0.929 1 98.81 103 LYS A CA 1
ATOM 796 C C . LYS A 1 103 ? 10.789 -6.172 -2.408 1 98.81 103 LYS A C 1
ATOM 798 O O . LYS A 1 103 ? 11.102 -5.32 -3.246 1 98.81 103 LYS A O 1
ATOM 803 N N . GLN A 1 104 ? 10.234 -7.316 -2.744 1 98.69 104 GLN A N 1
ATOM 804 C CA . GLN A 1 104 ? 9.875 -7.609 -4.129 1 98.69 104 GLN A CA 1
ATOM 805 C C . GLN A 1 104 ? 8.859 -6.605 -4.656 1 98.69 104 GLN A C 1
ATOM 807 O O . GLN A 1 104 ? 8.977 -6.125 -5.785 1 98.69 104 GLN A O 1
ATOM 812 N N . LEU A 1 105 ? 7.859 -6.297 -3.838 1 98.81 105 LEU A N 1
ATOM 813 C CA . LEU A 1 105 ? 6.84 -5.328 -4.234 1 98.81 105 LEU A CA 1
ATOM 814 C C . LEU A 1 105 ? 7.461 -3.957 -4.473 1 98.81 105 LEU A C 1
ATOM 816 O O . LEU A 1 105 ? 7.066 -3.248 -5.402 1 98.81 105 LEU A O 1
ATOM 820 N N . ARG A 1 106 ? 8.406 -3.57 -3.627 1 98.81 106 ARG A N 1
ATOM 821 C CA . ARG A 1 106 ? 9.086 -2.297 -3.836 1 98.81 106 ARG A CA 1
ATOM 822 C C . ARG A 1 106 ? 9.828 -2.283 -5.168 1 98.81 106 ARG A C 1
ATOM 824 O O . ARG A 1 106 ? 9.797 -1.281 -5.887 1 98.81 106 ARG A O 1
ATOM 831 N N . ALA A 1 107 ? 10.477 -3.365 -5.508 1 98.75 107 ALA A N 1
ATOM 832 C CA . ALA A 1 107 ? 11.148 -3.459 -6.797 1 98.75 107 ALA A CA 1
ATOM 833 C C . ALA A 1 107 ? 10.156 -3.318 -7.949 1 98.75 107 ALA A C 1
ATOM 835 O O . ALA A 1 107 ? 10.438 -2.639 -8.938 1 98.75 107 ALA A O 1
ATOM 836 N N . GLN A 1 108 ? 9.039 -3.963 -7.832 1 98.81 108 GLN A N 1
ATOM 837 C CA . GLN A 1 108 ? 8.008 -3.828 -8.852 1 98.81 108 GLN A CA 1
ATOM 838 C C . GLN A 1 108 ? 7.504 -2.389 -8.938 1 98.81 108 GLN A C 1
ATOM 840 O O . GLN A 1 108 ? 7.211 -1.895 -10.031 1 98.81 108 GLN A O 1
ATOM 845 N N . ASP A 1 109 ? 7.387 -1.71 -7.793 1 98.25 109 ASP A N 1
ATOM 846 C CA . ASP A 1 109 ? 7.016 -0.3 -7.785 1 98.25 109 ASP A CA 1
ATOM 847 C C . ASP A 1 109 ? 8.008 0.537 -8.594 1 98.25 109 ASP A C 1
ATOM 849 O O . ASP A 1 109 ? 7.609 1.419 -9.352 1 98.25 109 ASP A O 1
ATOM 853 N N . VAL A 1 110 ? 9.266 0.268 -8.414 1 97.75 110 VAL A N 1
ATOM 854 C CA . VAL A 1 110 ? 10.312 0.962 -9.156 1 97.75 110 VAL A CA 1
ATOM 855 C C . VAL A 1 110 ? 10.133 0.719 -10.648 1 97.75 110 VAL A C 1
ATOM 857 O O . VAL A 1 110 ? 10.234 1.649 -11.453 1 97.75 110 VAL A O 1
ATOM 860 N N . ALA A 1 111 ? 9.852 -0.509 -11.008 1 98.31 111 ALA A N 1
ATOM 861 C CA . ALA A 1 111 ? 9.641 -0.848 -12.414 1 98.31 111 ALA A CA 1
ATOM 862 C C . ALA A 1 111 ? 8.453 -0.083 -12.992 1 98.31 111 ALA A C 1
ATOM 864 O O . ALA A 1 111 ? 8.539 0.49 -14.078 1 98.31 111 ALA A O 1
ATOM 865 N N . ILE A 1 112 ? 7.395 -0.045 -12.266 1 98.12 112 ILE A N 1
ATOM 866 C CA . ILE A 1 112 ? 6.168 0.605 -12.719 1 98.12 112 ILE A CA 1
ATOM 867 C C . ILE A 1 112 ? 6.398 2.109 -12.844 1 98.12 112 ILE A C 1
ATOM 869 O O . ILE A 1 112 ? 6.086 2.707 -13.875 1 98.12 112 ILE A O 1
ATOM 873 N N . GLN A 1 113 ? 7.016 2.729 -11.797 1 96.31 113 GLN A N 1
ATOM 874 C CA . GLN A 1 113 ? 7.191 4.176 -11.734 1 96.31 113 GLN A CA 1
ATOM 875 C C . GLN A 1 113 ? 8.141 4.664 -12.828 1 96.31 113 GLN A C 1
ATOM 877 O O . GLN A 1 113 ? 7.992 5.777 -13.328 1 96.31 113 GLN A O 1
ATOM 882 N N . ASN A 1 114 ? 9.07 3.801 -13.211 1 95.44 114 ASN A N 1
ATOM 883 C CA . ASN A 1 114 ? 10.109 4.234 -14.141 1 95.44 114 ASN A CA 1
ATOM 884 C C . ASN A 1 114 ? 9.969 3.549 -15.492 1 95.44 114 ASN A C 1
ATOM 886 O O . ASN A 1 114 ? 10.82 3.715 -16.375 1 95.44 114 ASN A O 1
ATOM 890 N N . HIS A 1 115 ? 8.938 2.719 -15.672 1 95.81 115 HIS A N 1
ATOM 891 C CA . HIS A 1 115 ? 8.641 2.012 -16.906 1 95.81 115 HIS A CA 1
ATOM 892 C C . HIS A 1 115 ? 9.836 1.181 -17.375 1 95.81 115 HIS A C 1
ATOM 894 O O . HIS A 1 115 ? 10.266 1.283 -18.531 1 95.81 115 HIS A O 1
ATOM 900 N N . LEU A 1 116 ? 10.305 0.365 -16.438 1 96.94 116 LEU A N 1
ATOM 901 C CA . LEU A 1 116 ? 11.438 -0.5 -16.734 1 96.94 116 LEU A CA 1
ATOM 902 C C . LEU A 1 116 ? 11.008 -1.963 -16.781 1 96.94 116 LEU A C 1
ATOM 904 O O . LEU A 1 116 ? 10.219 -2.408 -15.953 1 96.94 116 LEU A O 1
ATOM 908 N N . PRO A 1 117 ? 11.547 -2.707 -17.75 1 97.81 117 PRO A N 1
ATOM 909 C CA . PRO A 1 117 ? 11.281 -4.148 -17.75 1 97.81 117 PRO A CA 1
ATOM 910 C C . PRO A 1 117 ? 11.75 -4.828 -16.469 1 97.81 117 PRO A C 1
ATOM 912 O O . PRO A 1 117 ? 12.695 -4.355 -15.82 1 97.81 117 PRO A O 1
ATOM 915 N N . CYS A 1 118 ? 11.102 -5.883 -16.109 1 98.44 118 CYS A N 1
ATOM 916 C CA . CYS A 1 118 ? 11.469 -6.652 -14.914 1 98.44 118 CYS A CA 1
ATOM 917 C C . CYS A 1 118 ? 12.031 -8.016 -15.305 1 98.44 118 CYS A C 1
ATOM 919 O O . CYS A 1 118 ? 11.508 -8.68 -16.203 1 98.44 118 CYS A O 1
ATOM 921 N N . VAL A 1 119 ? 13.07 -8.352 -14.656 1 98.75 119 VAL A N 1
ATOM 922 C CA . VAL A 1 119 ? 13.695 -9.656 -14.828 1 98.75 119 VAL A CA 1
ATOM 923 C C . VAL A 1 119 ? 13.695 -10.406 -13.5 1 98.75 119 VAL A C 1
ATOM 925 O O . VAL A 1 119 ? 14.281 -9.945 -12.516 1 98.75 119 VAL A O 1
ATOM 928 N N . TYR A 1 120 ? 13.023 -11.547 -13.516 1 98.75 120 TYR A N 1
ATOM 929 C CA . TYR A 1 120 ? 12.914 -12.367 -12.312 1 98.75 120 TYR A CA 1
ATOM 930 C C . TYR A 1 120 ? 13.852 -13.57 -12.383 1 98.75 120 TYR A C 1
ATOM 932 O O . TYR A 1 120 ? 13.805 -14.344 -13.336 1 98.75 120 TYR A O 1
ATOM 940 N N . LEU A 1 121 ? 14.742 -13.711 -11.43 1 98.69 121 LEU A N 1
ATOM 941 C CA . LEU A 1 121 ? 15.492 -14.938 -11.203 1 98.69 121 LEU A CA 1
ATOM 942 C C . LEU A 1 121 ? 14.922 -15.719 -10.031 1 98.69 121 LEU A C 1
ATOM 944 O O . LEU A 1 121 ? 15.18 -15.391 -8.867 1 98.69 121 LEU A O 1
ATOM 948 N N . VAL A 1 122 ? 14.203 -16.766 -10.367 1 98.19 122 VAL A N 1
ATOM 949 C CA . VAL A 1 122 ? 13.336 -17.391 -9.367 1 98.19 122 VAL A CA 1
ATOM 950 C C . VAL A 1 122 ? 14.016 -18.609 -8.773 1 98.19 122 VAL A C 1
ATOM 952 O O . VAL A 1 122 ? 14.422 -19.516 -9.508 1 98.19 122 VAL A O 1
ATOM 955 N N . ASP A 1 123 ? 14.172 -18.688 -7.516 1 97.25 123 ASP A N 1
ATOM 956 C CA . ASP A 1 123 ? 14.703 -19.766 -6.691 1 97.25 123 ASP A CA 1
ATOM 957 C C . ASP A 1 123 ? 14.195 -19.672 -5.254 1 97.25 123 ASP A C 1
ATOM 959 O O . ASP A 1 123 ? 14.961 -19.375 -4.336 1 97.25 123 ASP A O 1
ATOM 963 N N . SER A 1 124 ? 12.938 -19.953 -5.105 1 93.88 124 SER A N 1
ATOM 964 C CA . SER A 1 124 ? 12.234 -19.688 -3.852 1 93.88 124 SER A CA 1
ATOM 965 C C . SER A 1 124 ? 11.531 -20.938 -3.34 1 93.88 124 SER A C 1
ATOM 967 O O . SER A 1 124 ? 10.891 -21.656 -4.109 1 93.88 124 SER A O 1
ATOM 969 N N . GLY A 1 125 ? 11.656 -21.141 -2.082 1 88.94 125 GLY A N 1
ATOM 970 C CA . GLY A 1 125 ? 11.031 -22.297 -1.453 1 88.94 125 GLY A CA 1
ATOM 971 C C . GLY A 1 125 ? 9.578 -22.047 -1.07 1 88.94 125 GLY A C 1
ATOM 972 O O . GLY A 1 125 ? 8.961 -22.875 -0.399 1 88.94 125 GLY A O 1
ATOM 973 N N . GLY A 1 126 ? 9.07 -20.922 -1.469 1 89.69 126 GLY A N 1
ATOM 974 C CA . GLY A 1 126 ? 7.695 -20.609 -1.105 1 89.69 126 GLY A CA 1
ATOM 975 C C . GLY A 1 126 ? 7.594 -19.719 0.118 1 89.69 126 GLY A C 1
ATOM 976 O O . GLY A 1 126 ? 8.609 -19.25 0.639 1 89.69 126 GLY A O 1
ATOM 977 N N . GLY A 1 127 ? 6.293 -19.547 0.518 1 91.62 127 GLY A N 1
ATOM 978 C CA . GLY A 1 127 ? 6.062 -18.672 1.655 1 91.62 127 GLY A CA 1
ATOM 979 C C . GLY A 1 127 ? 6.273 -19.359 2.992 1 91.62 127 GLY A C 1
ATOM 980 O O . GLY A 1 127 ? 5.984 -20.547 3.133 1 91.62 127 GLY A O 1
ATOM 981 N N . PHE A 1 128 ? 6.773 -18.641 3.961 1 92.5 128 PHE A N 1
ATOM 982 C CA . PHE A 1 128 ? 6.902 -19.125 5.328 1 92.5 128 PHE A CA 1
ATOM 983 C C . PHE A 1 128 ? 5.535 -19.219 5.996 1 92.5 128 PHE A C 1
ATOM 985 O O . PHE A 1 128 ? 5.078 -18.266 6.621 1 92.5 128 PHE A O 1
ATOM 992 N N . LEU A 1 129 ? 4.93 -20.297 6.09 1 88.69 129 LEU A N 1
ATOM 993 C CA . LEU A 1 129 ? 3.514 -20.516 6.363 1 88.69 129 LEU A CA 1
ATOM 994 C C . LEU A 1 129 ? 3.176 -20.141 7.805 1 88.69 129 LEU A C 1
ATOM 996 O O . LEU A 1 129 ? 2.07 -19.672 8.086 1 88.69 129 LEU A O 1
ATOM 1000 N N . PRO A 1 130 ? 4.098 -20.344 8.742 1 89.19 130 PRO A N 1
ATOM 1001 C CA . PRO A 1 130 ? 3.768 -19.922 10.109 1 89.19 130 PRO A CA 1
ATOM 1002 C C . PRO A 1 130 ? 3.418 -18.438 10.203 1 89.19 130 PRO A C 1
ATOM 1004 O O . PRO A 1 130 ? 2.713 -18.031 11.133 1 89.19 130 PRO A O 1
ATOM 1007 N N . LEU A 1 131 ? 3.877 -17.641 9.219 1 93.69 131 LEU A N 1
ATOM 1008 C CA . LEU A 1 131 ? 3.559 -16.219 9.211 1 93.69 131 LEU A CA 1
ATOM 1009 C C . LEU A 1 131 ? 2.576 -15.891 8.094 1 93.69 131 LEU A C 1
ATOM 1011 O O . LEU A 1 131 ? 2.576 -14.766 7.574 1 93.69 131 LEU A O 1
ATOM 1015 N N . GLN A 1 132 ? 1.725 -16.797 7.727 1 93.19 132 GLN A N 1
ATOM 1016 C CA . GLN A 1 132 ? 0.858 -16.609 6.566 1 93.19 132 GLN A CA 1
ATOM 1017 C C . GLN A 1 132 ? -0.079 -15.43 6.758 1 93.19 132 GLN A C 1
ATOM 1019 O O . GLN A 1 132 ? -0.452 -14.766 5.789 1 93.19 132 GLN A O 1
ATOM 1024 N N . ALA A 1 133 ? -0.407 -15.109 8.016 1 95.12 133 ALA A N 1
ATOM 1025 C CA . ALA A 1 133 ? -1.286 -13.969 8.273 1 95.12 133 ALA A CA 1
ATOM 1026 C C . ALA A 1 133 ? -0.632 -12.664 7.84 1 95.12 133 ALA A C 1
ATOM 1028 O O . ALA A 1 133 ? -1.322 -11.68 7.555 1 95.12 133 ALA A O 1
ATOM 1029 N N . GLU A 1 134 ? 0.65 -12.625 7.711 1 96.19 134 GLU A N 1
ATOM 1030 C CA . GLU A 1 134 ? 1.384 -11.43 7.312 1 96.19 134 GLU A CA 1
ATOM 1031 C C . GLU A 1 134 ? 1.872 -11.539 5.871 1 96.19 134 GLU A C 1
ATOM 1033 O O . GLU A 1 134 ? 2.619 -10.68 5.395 1 96.19 134 GLU A O 1
ATOM 1038 N N . LEU A 1 135 ? 1.403 -12.523 5.172 1 95.56 135 LEU A N 1
ATOM 1039 C CA . LEU A 1 135 ? 1.964 -12.82 3.859 1 95.56 135 LEU A CA 1
ATOM 1040 C C . LEU A 1 135 ? 0.862 -12.938 2.812 1 95.56 135 LEU A C 1
ATOM 1042 O O . LEU A 1 135 ? 1.116 -12.781 1.616 1 95.56 135 LEU A O 1
ATOM 1046 N N . PHE A 1 136 ? -0.349 -13.109 3.271 1 95.94 136 PHE A N 1
ATOM 1047 C CA . PHE A 1 136 ? -1.326 -13.586 2.301 1 95.94 136 PHE A CA 1
ATOM 1048 C C . PHE A 1 136 ? -2.535 -12.664 2.25 1 95.94 136 PHE A C 1
ATOM 1050 O O . PHE A 1 136 ? -2.912 -12.18 1.178 1 95.94 136 PHE A O 1
ATOM 1057 N N . PRO A 1 137 ? -3.166 -12.266 3.27 1 97.81 137 PRO A N 1
ATOM 1058 C CA . PRO A 1 137 ? -4.555 -11.805 3.217 1 97.81 137 PRO A CA 1
ATOM 1059 C C . PRO A 1 137 ? -4.68 -10.352 2.754 1 97.81 137 PRO A C 1
ATOM 1061 O O . PRO A 1 137 ? -5.727 -9.945 2.242 1 97.81 137 PRO A O 1
ATOM 1064 N N . ASP A 1 138 ? -3.68 -9.578 2.885 1 97.94 138 ASP A N 1
ATOM 1065 C CA . ASP A 1 138 ? -3.805 -8.133 2.701 1 97.94 138 ASP A CA 1
ATOM 1066 C C . ASP A 1 138 ? -3.443 -7.727 1.274 1 97.94 138 ASP A C 1
ATOM 1068 O O . ASP A 1 138 ? -2.941 -8.547 0.499 1 97.94 138 ASP A O 1
ATOM 1072 N N . ARG A 1 139 ? -3.711 -6.477 0.982 1 97.94 139 ARG A N 1
ATOM 1073 C CA . ARG A 1 139 ? -3.555 -5.918 -0.357 1 97.94 139 ARG A CA 1
ATOM 1074 C C . ARG A 1 139 ? -2.105 -6.012 -0.825 1 97.94 139 ARG A C 1
ATOM 1076 O O . ARG A 1 139 ? -1.84 -6.414 -1.96 1 97.94 139 ARG A O 1
ATOM 1083 N N . ASN A 1 140 ? -1.184 -5.66 0.069 1 97.81 140 ASN A N 1
ATOM 1084 C CA . ASN A 1 140 ? 0.224 -5.582 -0.307 1 97.81 140 ASN A CA 1
ATOM 1085 C C . ASN A 1 140 ? 1.001 -6.805 0.177 1 97.81 140 ASN A C 1
ATOM 1087 O O . ASN A 1 140 ? 2.15 -6.684 0.603 1 97.81 140 ASN A O 1
ATOM 1091 N N . HIS A 1 141 ? 0.326 -7.93 0.227 1 97.75 141 HIS A N 1
ATOM 1092 C CA . HIS A 1 141 ? 0.961 -9.219 0.486 1 97.75 141 HIS A CA 1
ATOM 1093 C C . HIS A 1 141 ? 1.289 -9.945 -0.815 1 97.75 141 HIS A C 1
ATOM 1095 O O . HIS A 1 141 ? 1.402 -9.312 -1.87 1 97.75 141 HIS A O 1
ATOM 1101 N N . GLY A 1 142 ? 1.585 -11.25 -0.731 1 96.94 142 GLY A N 1
ATOM 1102 C CA . GLY A 1 142 ? 2.152 -12.023 -1.828 1 96.94 142 GLY A CA 1
ATOM 1103 C C . GLY A 1 142 ? 1.35 -11.906 -3.111 1 96.94 142 GLY A C 1
ATOM 1104 O O . GLY A 1 142 ? 1.92 -11.828 -4.199 1 96.94 142 GLY A O 1
ATOM 1105 N N . GLY A 1 143 ? 0.006 -11.875 -3.021 1 97.5 143 GLY A N 1
ATOM 1106 C CA . GLY A 1 143 ? -0.84 -11.82 -4.203 1 97.5 143 GLY A CA 1
ATOM 1107 C C . GLY A 1 143 ? -0.611 -10.578 -5.043 1 97.5 143 GLY A C 1
ATOM 1108 O O . GLY A 1 143 ? -0.814 -10.602 -6.262 1 97.5 143 GLY A O 1
ATOM 1109 N N . ARG A 1 144 ? -0.177 -9.477 -4.41 1 98.5 144 ARG A N 1
ATOM 1110 C CA . ARG A 1 144 ? 0.05 -8.211 -5.113 1 98.5 144 ARG A CA 1
ATOM 1111 C C . ARG A 1 144 ? 1.155 -8.359 -6.152 1 98.5 144 ARG A C 1
ATOM 1113 O O . ARG A 1 144 ? 1.135 -7.684 -7.184 1 98.5 144 ARG A O 1
ATOM 1120 N N . THR A 1 145 ? 2.1 -9.273 -5.934 1 98.25 145 THR A N 1
ATOM 1121 C CA . THR A 1 145 ? 3.17 -9.516 -6.898 1 98.25 145 THR A CA 1
ATOM 1122 C C . THR A 1 145 ? 2.6 -9.969 -8.234 1 98.25 145 THR A C 1
ATOM 1124 O O . THR A 1 145 ? 3.016 -9.477 -9.289 1 98.25 145 THR A O 1
ATOM 1127 N N . PHE A 1 146 ? 1.622 -10.836 -8.156 1 98.25 146 PHE A N 1
ATOM 1128 C CA . PHE A 1 146 ? 1.004 -11.391 -9.359 1 98.25 146 PHE A CA 1
ATOM 1129 C C . PHE A 1 146 ? 0.104 -10.352 -10.023 1 98.25 146 PHE A C 1
ATOM 1131 O O . PHE A 1 146 ? 0.113 -10.211 -11.25 1 98.25 146 PHE A O 1
ATOM 1138 N N . TYR A 1 147 ? -0.618 -9.68 -9.172 1 98.75 147 TYR A N 1
ATOM 1139 C CA . TYR A 1 147 ? -1.424 -8.57 -9.664 1 98.75 147 TYR A CA 1
ATOM 1140 C C . TYR A 1 147 ? -0.569 -7.59 -10.461 1 98.75 147 TYR A C 1
ATOM 1142 O O . TYR A 1 147 ? -0.928 -7.203 -11.578 1 98.75 147 TYR A O 1
ATOM 1150 N N . ASN A 1 148 ? 0.566 -7.188 -9.898 1 98.81 148 ASN A N 1
ATOM 1151 C CA . ASN A 1 148 ? 1.449 -6.203 -10.516 1 98.81 148 ASN A CA 1
ATOM 1152 C C . ASN A 1 148 ? 2.037 -6.727 -11.828 1 98.81 148 ASN A C 1
ATOM 1154 O O . ASN A 1 148 ? 2.234 -5.965 -12.773 1 98.81 148 ASN A O 1
ATOM 1158 N N . GLU A 1 149 ? 2.354 -8 -11.883 1 98.62 149 GLU A N 1
ATOM 1159 C CA . GLU A 1 149 ? 2.826 -8.562 -13.141 1 98.62 149 GLU A CA 1
ATOM 1160 C C . GLU A 1 149 ? 1.803 -8.359 -14.258 1 98.62 149 GLU A C 1
ATOM 1162 O O . GLU A 1 149 ? 2.156 -7.953 -15.367 1 98.62 149 GLU A O 1
ATOM 1167 N N . ALA A 1 150 ? 0.551 -8.664 -13.945 1 98.56 150 ALA A N 1
ATOM 1168 C CA . ALA A 1 150 ? -0.511 -8.492 -14.93 1 98.56 150 ALA A CA 1
ATOM 1169 C C . ALA A 1 150 ? -0.642 -7.031 -15.344 1 98.56 150 ALA A C 1
ATOM 1171 O O . ALA A 1 150 ? -0.755 -6.723 -16.531 1 98.56 150 ALA A O 1
ATOM 1172 N N . ILE A 1 151 ? -0.612 -6.145 -14.367 1 98.5 151 ILE A N 1
ATOM 1173 C CA . ILE A 1 151 ? -0.777 -4.719 -14.609 1 98.5 151 ILE A CA 1
ATOM 1174 C C . ILE A 1 151 ? 0.399 -4.195 -15.438 1 98.5 151 ILE A C 1
ATOM 1176 O O . ILE A 1 151 ? 0.211 -3.43 -16.391 1 98.5 151 ILE A O 1
ATOM 1180 N N . MET A 1 152 ? 1.649 -4.594 -15.094 1 98.44 152 MET A N 1
ATOM 1181 C CA . MET A 1 152 ? 2.826 -4.164 -15.852 1 98.44 152 MET A CA 1
ATOM 1182 C C . MET A 1 152 ? 2.742 -4.633 -17.297 1 98.44 152 MET A C 1
ATOM 1184 O O . MET A 1 152 ? 3.059 -3.879 -18.219 1 98.44 152 MET A O 1
ATOM 1188 N N . SER A 1 153 ? 2.334 -5.855 -17.453 1 97.31 153 SER A N 1
ATOM 1189 C CA . SER A 1 153 ? 2.135 -6.336 -18.812 1 97.31 153 SER A CA 1
ATOM 1190 C C . SER A 1 153 ? 1.137 -5.465 -19.578 1 97.31 153 SER A C 1
ATOM 1192 O O . SER A 1 153 ? 1.387 -5.074 -20.719 1 97.31 153 SER A O 1
ATOM 1194 N N . ALA A 1 154 ? 0.018 -5.16 -18.938 1 97.44 154 ALA A N 1
ATOM 1195 C CA . ALA A 1 154 ? -0.998 -4.305 -19.547 1 97.44 154 ALA A CA 1
ATOM 1196 C C . ALA A 1 154 ? -0.431 -2.926 -19.875 1 97.44 154 ALA A C 1
ATOM 1198 O O . ALA A 1 154 ? -0.849 -2.289 -20.844 1 97.44 154 ALA A O 1
ATOM 1199 N N . MET A 1 155 ? 0.544 -2.465 -19.125 1 97.06 155 MET A N 1
ATOM 1200 C CA . MET A 1 155 ? 1.206 -1.178 -19.328 1 97.06 155 MET A CA 1
ATOM 1201 C C . MET A 1 155 ? 2.301 -1.284 -20.375 1 97.06 155 MET A C 1
ATOM 1203 O O . MET A 1 155 ? 3.01 -0.311 -20.641 1 97.06 155 MET A O 1
ATOM 1207 N N . LYS A 1 156 ? 2.484 -2.453 -20.938 1 97 156 LYS A N 1
ATOM 1208 C CA . LYS A 1 156 ? 3.518 -2.752 -21.922 1 97 156 LYS A CA 1
ATOM 1209 C C . LYS A 1 156 ? 4.91 -2.68 -21.297 1 97 156 LYS A C 1
ATOM 1211 O O . LYS A 1 156 ? 5.863 -2.258 -21.953 1 97 156 LYS A O 1
ATOM 1216 N N . ILE A 1 157 ? 4.988 -2.949 -20.016 1 97.75 157 ILE A N 1
ATOM 1217 C CA . ILE A 1 157 ? 6.262 -3.154 -19.328 1 97.75 157 ILE A CA 1
ATOM 1218 C C . ILE A 1 157 ? 6.613 -4.641 -19.328 1 97.75 157 ILE A C 1
ATOM 1220 O O . ILE A 1 157 ? 6.012 -5.422 -18.578 1 97.75 157 ILE A O 1
ATOM 1224 N N . PRO A 1 158 ? 7.586 -5.055 -20.031 1 97.69 158 PRO A N 1
ATOM 1225 C CA . PRO A 1 158 ? 7.852 -6.488 -20.203 1 97.69 158 PRO A CA 1
ATOM 1226 C C . PRO A 1 158 ? 8.312 -7.156 -18.906 1 97.69 158 PRO A C 1
ATOM 1228 O O . PRO A 1 158 ? 9.062 -6.559 -18.125 1 97.69 158 PRO A O 1
ATOM 1231 N N . GLN A 1 159 ? 7.883 -8.367 -18.734 1 97.94 159 GLN A N 1
ATOM 1232 C CA . GLN A 1 159 ? 8.281 -9.227 -17.625 1 97.94 159 GLN A CA 1
ATOM 1233 C C . GLN A 1 159 ? 8.953 -10.492 -18.125 1 97.94 159 GLN A C 1
ATOM 1235 O O . GLN A 1 159 ? 8.375 -11.25 -18.906 1 97.94 159 GLN A O 1
ATOM 1240 N N . VAL A 1 160 ? 10.195 -10.75 -17.703 1 98.56 160 VAL A N 1
ATOM 1241 C CA . VAL A 1 160 ? 10.969 -11.922 -18.109 1 98.56 160 VAL A CA 1
ATOM 1242 C C . VAL A 1 160 ? 11.406 -12.703 -16.875 1 98.56 160 VAL A C 1
ATOM 1244 O O . VAL A 1 160 ? 11.852 -12.117 -15.891 1 98.56 160 VAL A O 1
ATOM 1247 N N . ALA A 1 161 ? 11.289 -14.023 -16.922 1 98.69 161 ALA A N 1
ATOM 1248 C CA . ALA A 1 161 ? 11.672 -14.82 -15.758 1 98.69 161 ALA A CA 1
ATOM 1249 C C . ALA A 1 161 ? 12.633 -15.938 -16.156 1 98.69 161 ALA A C 1
ATOM 1251 O O . ALA A 1 161 ? 12.555 -16.484 -17.25 1 98.69 161 ALA A O 1
ATOM 1252 N N . VAL A 1 162 ? 13.523 -16.219 -15.289 1 98.62 162 VAL A N 1
ATOM 1253 C CA . VAL A 1 162 ? 14.383 -17.391 -15.344 1 98.62 162 VAL A CA 1
ATOM 1254 C C . VAL A 1 162 ? 14.156 -18.25 -14.102 1 98.62 162 VAL A C 1
ATOM 1256 O O . VAL A 1 162 ? 14.336 -17.781 -12.977 1 98.62 162 VAL A O 1
ATOM 1259 N N . VAL A 1 163 ? 13.734 -19.469 -14.352 1 98.38 163 VAL A N 1
ATOM 1260 C CA . VAL A 1 163 ? 13.539 -20.406 -13.242 1 98.38 163 VAL A CA 1
ATOM 1261 C C . VAL A 1 163 ? 14.805 -21.234 -13.031 1 98.38 163 VAL A C 1
ATOM 1263 O O . VAL A 1 163 ? 15.07 -22.172 -13.766 1 98.38 163 VAL A O 1
ATOM 1266 N N . CYS A 1 164 ? 15.516 -20.906 -12 1 97.62 164 CYS A N 1
ATOM 1267 C CA . CYS A 1 164 ? 16.797 -21.547 -11.727 1 97.62 164 CYS A CA 1
ATOM 1268 C C . CYS A 1 164 ? 16.797 -22.188 -10.344 1 97.62 164 CYS A C 1
ATOM 1270 O O . CYS A 1 164 ? 17.844 -22.25 -9.688 1 97.62 164 CYS A O 1
ATOM 1272 N N . GLY A 1 165 ? 15.695 -22.5 -9.883 1 96 165 GLY A N 1
ATOM 1273 C CA . GLY A 1 165 ? 15.461 -23.203 -8.625 1 96 16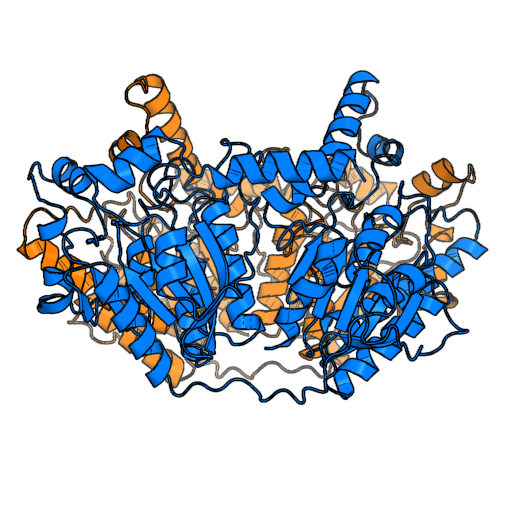5 GLY A CA 1
ATOM 1274 C C . GLY A 1 165 ? 14 -23.531 -8.391 1 96 165 GLY A C 1
ATOM 1275 O O . GLY A 1 165 ? 13.234 -23.688 -9.344 1 96 165 GLY A O 1
ATOM 1276 N N . SER A 1 166 ? 13.68 -23.688 -7.133 1 92.19 166 SER A N 1
ATOM 1277 C CA . SER A 1 166 ? 12.32 -24.078 -6.77 1 92.19 166 SER A CA 1
ATOM 1278 C C . SER A 1 166 ? 11.352 -22.906 -6.926 1 92.19 166 SER A C 1
ATOM 1280 O O . SER A 1 166 ? 11.695 -21.766 -6.641 1 92.19 166 SER A O 1
ATOM 1282 N N . CYS A 1 167 ? 10.234 -23.141 -7.449 1 93.06 167 CYS A N 1
ATOM 1283 C CA . CYS A 1 167 ? 9.086 -22.25 -7.52 1 93.06 167 CYS A CA 1
ATOM 1284 C C . CYS A 1 167 ? 7.82 -22.953 -7.043 1 93.06 167 CYS A C 1
ATOM 1286 O O . CYS A 1 167 ? 7.145 -23.625 -7.824 1 93.06 167 CYS A O 1
ATOM 1288 N N . THR A 1 168 ? 7.496 -22.703 -5.828 1 85.12 168 THR A N 1
ATOM 1289 C CA . THR A 1 168 ? 6.469 -23.5 -5.168 1 85.12 168 THR A CA 1
ATOM 1290 C C . THR A 1 168 ? 5.254 -22.641 -4.824 1 85.12 168 THR A C 1
ATOM 1292 O O . THR A 1 168 ? 5.398 -21.5 -4.387 1 85.12 168 THR A O 1
ATOM 1295 N N . ALA A 1 169 ? 4.133 -23.188 -5.031 1 86.19 169 ALA A N 1
ATOM 1296 C CA . ALA A 1 169 ? 2.85 -22.609 -4.645 1 86.19 169 ALA A CA 1
ATOM 1297 C C . ALA A 1 169 ? 2.658 -21.234 -5.277 1 86.19 169 ALA A C 1
ATOM 1299 O O . ALA A 1 169 ? 2.744 -21.094 -6.5 1 86.19 169 ALA A O 1
ATOM 1300 N N . GLY A 1 170 ? 2.48 -20.25 -4.48 1 85.88 170 GLY A N 1
ATOM 1301 C CA . GLY A 1 170 ? 2.254 -18.922 -5.016 1 85.88 170 GLY A CA 1
ATOM 1302 C C . GLY A 1 170 ? 3.398 -18.422 -5.879 1 85.88 170 GLY A C 1
ATOM 1303 O O . GLY A 1 170 ? 3.176 -17.719 -6.871 1 85.88 170 GLY A O 1
ATOM 1304 N N . GLY A 1 171 ? 4.527 -18.891 -5.523 1 89.88 171 GLY A N 1
ATOM 1305 C CA . GLY A 1 171 ? 5.695 -18.484 -6.293 1 89.88 171 GLY A CA 1
ATOM 1306 C C . GLY A 1 171 ? 5.66 -18.984 -7.727 1 89.88 171 GLY A C 1
ATOM 1307 O O . GLY A 1 171 ? 6.332 -18.422 -8.602 1 89.88 171 GLY A O 1
ATOM 1308 N N . ALA A 1 172 ? 4.895 -20.031 -7.969 1 93.19 172 ALA A N 1
ATOM 1309 C CA . ALA A 1 172 ? 4.781 -20.609 -9.305 1 93.19 172 ALA A CA 1
ATOM 1310 C C . ALA A 1 172 ? 4.164 -19.625 -10.289 1 93.19 172 ALA A C 1
ATOM 1312 O O . ALA A 1 172 ? 4.41 -19.703 -11.492 1 93.19 172 ALA A O 1
ATOM 1313 N N . TYR A 1 173 ? 3.439 -18.703 -9.766 1 94.88 173 TYR A N 1
ATOM 1314 C CA . TYR A 1 173 ? 2.73 -17.781 -10.648 1 94.88 173 TYR A CA 1
ATOM 1315 C C . TYR A 1 173 ? 3.68 -16.734 -11.219 1 94.88 173 TYR A C 1
ATOM 1317 O O . TYR A 1 173 ? 3.418 -16.172 -12.281 1 94.88 173 TYR A O 1
ATOM 1325 N N . ILE A 1 174 ? 4.824 -16.453 -10.586 1 96.75 174 ILE A N 1
ATOM 1326 C CA . ILE A 1 174 ? 5.746 -15.414 -11.031 1 96.75 174 ILE A CA 1
ATOM 1327 C C . ILE A 1 174 ? 6.266 -15.75 -12.43 1 96.75 174 ILE A C 1
ATOM 1329 O O . ILE A 1 174 ? 6.066 -14.984 -13.375 1 96.75 174 ILE A O 1
ATOM 1333 N N . PRO A 1 175 ? 6.828 -16.953 -12.57 1 97.31 175 PRO A N 1
ATOM 1334 C CA . PRO A 1 175 ? 7.297 -17.266 -13.922 1 97.31 175 PRO A CA 1
ATOM 1335 C C . PRO A 1 175 ? 6.148 -17.531 -14.891 1 97.31 175 PRO A C 1
ATOM 1337 O O . PRO A 1 175 ? 6.262 -17.234 -16.078 1 97.31 175 PRO A O 1
ATOM 1340 N N . THR A 1 176 ? 5.035 -18.094 -14.406 1 96.25 176 THR A N 1
ATOM 1341 C CA . THR A 1 176 ? 3.908 -18.438 -15.266 1 96.25 176 THR A CA 1
ATOM 1342 C C . THR A 1 176 ? 3.262 -17.188 -15.844 1 96.25 176 THR A C 1
ATOM 1344 O O . THR A 1 176 ? 2.754 -17.203 -16.969 1 96.25 176 THR A O 1
ATOM 1347 N N . MET A 1 177 ? 3.348 -16.109 -15.102 1 97.12 177 MET A N 1
ATOM 1348 C CA . MET A 1 177 ? 2.68 -14.883 -15.523 1 97.12 177 MET A CA 1
ATOM 1349 C C . MET A 1 177 ? 3.664 -13.93 -16.188 1 97.12 177 MET A C 1
ATOM 1351 O O . MET A 1 177 ? 3.281 -12.852 -16.641 1 97.12 177 MET A O 1
ATOM 1355 N N . ALA A 1 178 ? 4.945 -14.25 -16.203 1 97.31 178 ALA A N 1
ATOM 1356 C CA . ALA A 1 178 ? 5.895 -13.484 -17.016 1 97.31 178 ALA A CA 1
ATOM 1357 C C . ALA A 1 178 ? 5.625 -13.664 -18.5 1 97.31 178 ALA A C 1
ATOM 1359 O O . ALA A 1 178 ? 5.082 -14.688 -18.922 1 97.31 178 ALA A O 1
ATOM 1360 N N . GLU A 1 179 ? 5.953 -12.734 -19.312 1 96.12 179 GLU A N 1
ATOM 1361 C CA . GLU A 1 179 ? 5.695 -12.805 -20.75 1 96.12 179 GLU A CA 1
ATOM 1362 C C . GLU A 1 179 ? 6.527 -13.906 -21.406 1 96.12 179 GLU A C 1
ATOM 1364 O O . GLU A 1 179 ? 6.055 -14.586 -22.328 1 96.12 179 GLU A O 1
ATOM 1369 N N . GLU A 1 180 ? 7.734 -13.945 -20.969 1 97.5 180 GLU A N 1
ATOM 1370 C CA . GLU A 1 180 ? 8.602 -15.031 -21.406 1 97.5 180 GLU A CA 1
ATOM 1371 C C . GLU A 1 180 ? 9.406 -15.609 -20.25 1 97.5 180 GLU A C 1
ATOM 1373 O O . GLU A 1 180 ? 9.898 -14.859 -19.391 1 97.5 180 GLU A O 1
ATOM 1378 N N . THR A 1 181 ? 9.531 -16.906 -20.219 1 98.12 181 THR A N 1
ATOM 1379 C CA . THR A 1 181 ? 10.195 -17.594 -19.109 1 98.12 181 THR A CA 1
ATOM 1380 C C . THR A 1 181 ? 11.148 -18.656 -19.641 1 98.12 181 THR A C 1
ATOM 1382 O O . THR A 1 181 ? 10.812 -19.406 -20.547 1 98.12 181 THR A O 1
ATOM 1385 N N . VAL A 1 182 ? 12.328 -18.672 -19.109 1 98.5 182 VAL A N 1
ATOM 1386 C CA . VAL A 1 182 ? 13.312 -19.719 -19.344 1 98.5 182 VAL A CA 1
ATOM 1387 C C . VAL A 1 182 ? 13.438 -20.594 -18.094 1 98.5 182 VAL A C 1
ATOM 1389 O O . VAL A 1 182 ? 13.43 -20.094 -16.969 1 98.5 182 VAL A O 1
ATOM 1392 N N . MET A 1 183 ? 13.469 -21.875 -18.234 1 98.25 183 MET A N 1
ATOM 1393 C CA . MET A 1 183 ? 13.602 -22.766 -17.109 1 98.25 183 MET A CA 1
ATOM 1394 C C . MET A 1 183 ? 14.789 -23.703 -17.297 1 98.25 183 MET A C 1
ATOM 1396 O O . MET A 1 183 ? 15.008 -24.234 -18.391 1 98.25 183 MET A O 1
ATOM 1400 N N . VAL A 1 184 ? 15.547 -23.859 -16.281 1 97.94 184 VAL A N 1
ATOM 1401 C CA . VAL A 1 184 ? 16.781 -24.656 -16.328 1 97.94 184 VAL A CA 1
ATOM 1402 C C . VAL A 1 184 ? 16.484 -26.094 -15.938 1 97.94 184 VAL A C 1
ATOM 1404 O O . VAL A 1 184 ? 15.906 -26.344 -14.875 1 97.94 184 VAL A O 1
ATOM 1407 N N . GLU A 1 185 ? 16.891 -27 -16.656 1 96 185 GLU A N 1
ATOM 1408 C CA . GLU A 1 185 ? 16.688 -28.422 -16.406 1 96 185 GLU A CA 1
ATOM 1409 C C . GLU A 1 185 ? 17.391 -28.859 -15.133 1 96 185 GLU A C 1
ATOM 1411 O O . GLU A 1 185 ? 18.484 -28.375 -14.82 1 96 185 GLU A O 1
ATOM 1416 N N . ARG A 1 186 ? 16.75 -29.781 -14.383 1 93.5 186 ARG A N 1
ATOM 1417 C CA . ARG A 1 186 ? 17.281 -30.516 -13.234 1 93.5 186 ARG A CA 1
ATOM 1418 C C . ARG A 1 186 ? 17.344 -29.609 -12 1 93.5 186 ARG A C 1
ATOM 1420 O O . ARG A 1 186 ? 17.422 -30.094 -10.875 1 93.5 186 ARG A O 1
ATOM 1427 N N . ILE A 1 187 ? 17.266 -28.266 -12.227 1 94.25 187 ILE A N 1
ATOM 1428 C CA . ILE A 1 187 ? 17.312 -27.422 -11.039 1 94.25 187 ILE A CA 1
ATOM 1429 C C . ILE A 1 187 ? 16.016 -26.625 -10.922 1 94.25 187 ILE A C 1
ATOM 1431 O O . ILE A 1 187 ? 15.492 -26.438 -9.82 1 94.25 187 ILE A O 1
ATOM 1435 N N . GLY A 1 188 ? 15.539 -26.156 -11.984 1 95.81 188 GLY A N 1
ATOM 1436 C CA . GLY A 1 188 ? 14.289 -25.406 -11.953 1 95.81 188 GLY A CA 1
ATOM 1437 C C . GLY A 1 188 ? 13.062 -26.281 -11.812 1 95.81 188 GLY A C 1
ATOM 1438 O O . GLY A 1 188 ? 12.953 -27.312 -12.484 1 95.81 188 GLY A O 1
ATOM 1439 N N . THR A 1 189 ? 12.18 -25.922 -10.906 1 94.12 189 THR A N 1
ATOM 1440 C CA . THR A 1 189 ? 10.914 -26.625 -10.742 1 94.12 189 THR A CA 1
ATOM 1441 C C . THR A 1 189 ? 9.773 -25.641 -10.508 1 94.12 189 THR A C 1
ATOM 1443 O O . THR A 1 189 ? 9.953 -24.625 -9.844 1 94.12 189 THR A O 1
ATOM 1446 N N . ILE A 1 190 ? 8.617 -25.875 -11.125 1 93.56 190 ILE A N 1
ATOM 1447 C CA . ILE A 1 190 ? 7.395 -25.125 -10.875 1 93.56 190 ILE A CA 1
ATOM 1448 C C . ILE A 1 190 ? 6.277 -26.078 -10.461 1 93.56 190 ILE A C 1
ATOM 1450 O O . ILE A 1 190 ? 5.914 -26.984 -11.219 1 93.56 190 ILE A O 1
ATOM 1454 N N . PHE A 1 191 ? 5.789 -25.938 -9.32 1 86.19 191 PHE A N 1
ATOM 1455 C CA . PHE A 1 191 ? 4.633 -26.75 -8.961 1 86.19 191 PHE A CA 1
ATOM 1456 C C . PHE A 1 191 ? 3.869 -26.109 -7.801 1 86.19 191 PHE A C 1
ATOM 1458 O O . PHE A 1 191 ? 4.414 -25.281 -7.074 1 86.19 191 PHE A O 1
ATOM 1465 N N . LEU A 1 192 ? 2.598 -26.391 -7.66 1 77.62 192 LEU A N 1
ATOM 1466 C CA . LEU A 1 192 ? 1.727 -25.859 -6.613 1 77.62 192 LEU A CA 1
ATOM 1467 C C . LEU A 1 192 ? 2.047 -26.5 -5.27 1 77.62 192 LEU A C 1
ATOM 1469 O O . LEU A 1 192 ? 1.893 -25.859 -4.223 1 77.62 192 LEU A O 1
ATOM 1473 N N . GLY A 1 193 ? 2.461 -27.75 -5.246 1 75.69 193 GLY A N 1
ATOM 1474 C CA . GLY A 1 193 ? 2.932 -28.5 -4.098 1 75.69 193 GLY A CA 1
ATOM 1475 C C . GLY A 1 193 ? 4.105 -29.406 -4.418 1 75.69 193 GLY A C 1
ATOM 1476 O O . GLY A 1 193 ? 4.082 -30.125 -5.418 1 75.69 193 GLY A O 1
ATOM 1477 N N . GLY A 1 194 ? 5.102 -29.344 -3.559 1 75.62 194 GLY A N 1
ATOM 1478 C CA . GLY A 1 194 ? 6.305 -30.125 -3.807 1 75.62 194 GLY A CA 1
ATOM 1479 C C . GLY A 1 194 ? 6.148 -31.578 -3.441 1 75.62 194 GLY A C 1
ATOM 1480 O O . GLY A 1 194 ? 5.082 -32 -2.982 1 75.62 194 GLY A O 1
ATOM 1481 N N . PRO A 1 195 ? 7.199 -32.344 -3.701 1 76.75 195 PRO A N 1
ATOM 1482 C CA . PRO A 1 195 ? 7.184 -33.781 -3.471 1 76.75 195 PRO A CA 1
ATOM 1483 C C . PRO A 1 195 ? 6.809 -34.156 -2.035 1 76.75 195 PRO A C 1
ATOM 1485 O O . PRO A 1 195 ? 6.031 -35.094 -1.815 1 76.75 195 PRO A O 1
ATOM 1488 N N . PRO A 1 196 ? 7.301 -33.375 -1.115 1 71.31 196 PRO A N 1
ATOM 1489 C CA . PRO A 1 196 ? 6.91 -33.75 0.252 1 71.31 196 PRO A CA 1
ATOM 1490 C C . PRO A 1 196 ? 5.402 -33.656 0.476 1 71.31 196 PRO A C 1
ATOM 1492 O O . PRO A 1 196 ? 4.824 -34.469 1.174 1 71.31 196 PRO A O 1
ATOM 1495 N N . LEU A 1 197 ? 4.848 -32.688 -0.064 1 71.38 197 LEU A N 1
ATOM 1496 C CA . LEU A 1 197 ? 3.4 -32.531 0.063 1 71.38 197 LEU A CA 1
ATOM 1497 C C . LEU A 1 197 ? 2.666 -33.656 -0.652 1 71.38 197 LEU A C 1
ATOM 1499 O O . LEU A 1 197 ? 1.657 -34.156 -0.153 1 71.38 197 LEU A O 1
ATOM 1503 N N . VAL A 1 198 ? 3.178 -34.031 -1.78 1 72.12 198 VAL A N 1
ATOM 1504 C CA . VAL A 1 198 ? 2.59 -35.125 -2.549 1 72.12 198 VAL A CA 1
ATOM 1505 C C . VAL A 1 198 ? 2.67 -36.406 -1.748 1 72.12 198 VAL A C 1
ATOM 1507 O O . VAL A 1 198 ? 1.688 -37.156 -1.651 1 72.12 198 VAL A O 1
ATOM 1510 N N . LYS A 1 199 ? 3.795 -36.594 -1.193 1 74.56 199 LYS A N 1
ATOM 1511 C CA . LYS A 1 199 ? 3.99 -37.812 -0.394 1 74.56 199 LYS A CA 1
ATOM 1512 C C . LYS A 1 199 ? 3.061 -37.812 0.815 1 74.56 199 LYS A C 1
ATOM 1514 O O . LYS A 1 199 ? 2.457 -38.844 1.127 1 74.56 199 LYS A O 1
ATOM 1519 N N . ALA A 1 200 ? 2.992 -36.75 1.442 1 68.19 200 ALA A N 1
ATOM 1520 C CA . ALA A 1 200 ? 2.145 -36.656 2.627 1 68.19 200 ALA A CA 1
ATOM 1521 C C . ALA A 1 200 ? 0.678 -36.875 2.275 1 68.19 200 ALA A C 1
ATOM 1523 O O . ALA A 1 200 ? -0.059 -37.5 3.043 1 68.19 200 ALA A O 1
ATOM 1524 N N . ALA A 1 201 ? 0.287 -36.469 1.15 1 67.19 201 ALA A N 1
ATOM 1525 C CA . ALA A 1 201 ? -1.121 -36.5 0.764 1 67.19 201 ALA A CA 1
ATOM 1526 C C . ALA A 1 201 ? -1.487 -37.844 0.145 1 67.19 201 ALA A C 1
ATOM 1528 O O . ALA A 1 201 ? -2.609 -38.312 0.313 1 67.19 201 ALA A O 1
ATOM 1529 N N . THR A 1 202 ? -0.57 -38.438 -0.573 1 71.62 202 THR A N 1
ATOM 1530 C CA . THR A 1 202 ? -0.938 -39.594 -1.401 1 71.62 202 THR A CA 1
ATOM 1531 C C . THR A 1 202 ? -0.113 -40.812 -1.026 1 71.62 202 THR A C 1
ATOM 1533 O O . THR A 1 202 ? -0.452 -41.938 -1.407 1 71.62 202 THR A O 1
ATOM 1536 N N . GLY A 1 203 ? 0.983 -40.562 -0.343 1 73.94 203 GLY A N 1
ATOM 1537 C CA . GLY A 1 203 ? 1.915 -41.656 -0.047 1 73.94 203 GLY A CA 1
ATOM 1538 C C . GLY A 1 203 ? 2.861 -41.938 -1.193 1 73.94 203 GLY A C 1
ATOM 1539 O O . GLY A 1 203 ? 3.787 -42.75 -1.048 1 73.94 203 GLY A O 1
ATOM 1540 N N . GLU A 1 204 ? 2.664 -41.344 -2.311 1 77.06 204 GLU A N 1
ATOM 1541 C CA . GLU A 1 204 ? 3.492 -41.594 -3.484 1 77.06 204 GLU A CA 1
ATOM 1542 C C . GLU A 1 204 ? 4.754 -40.75 -3.471 1 77.06 204 GLU A C 1
ATOM 1544 O O . GLU A 1 204 ? 4.711 -39.562 -3.1 1 77.06 204 GLU A O 1
ATOM 1549 N N . GLU A 1 205 ? 5.859 -41.438 -3.826 1 80.88 205 GLU A N 1
ATOM 1550 C CA . GLU A 1 205 ? 7.121 -40.688 -3.973 1 80.88 205 GLU A CA 1
ATOM 1551 C C . GLU A 1 205 ? 7.316 -40.219 -5.406 1 80.88 205 GLU A C 1
ATOM 1553 O O . GLU A 1 205 ? 7.238 -41 -6.352 1 80.88 205 GLU A O 1
ATOM 1558 N N . VAL A 1 206 ? 7.363 -38.938 -5.578 1 81.62 206 VAL A N 1
ATOM 1559 C CA . VAL A 1 206 ? 7.59 -38.312 -6.887 1 81.62 206 VAL A CA 1
ATOM 1560 C C . VAL A 1 206 ? 8.781 -37.375 -6.812 1 81.62 206 VAL A C 1
ATOM 1562 O O . VAL A 1 206 ? 9.047 -36.781 -5.766 1 81.62 206 VAL A O 1
ATOM 1565 N N . THR A 1 207 ? 9.531 -37.375 -7.895 1 85.44 207 THR A N 1
ATOM 1566 C CA . THR A 1 207 ? 10.664 -36.438 -7.918 1 85.44 207 THR A CA 1
ATOM 1567 C C . THR A 1 207 ? 10.203 -35.062 -8.312 1 85.44 207 THR A C 1
ATOM 1569 O O . THR A 1 207 ? 9.148 -34.875 -8.922 1 85.44 207 THR A O 1
ATOM 1572 N N . SER A 1 208 ? 10.984 -34.094 -7.926 1 86.62 208 SER A N 1
ATOM 1573 C CA . SER A 1 208 ? 10.711 -32.719 -8.297 1 86.62 208 SER A CA 1
ATOM 1574 C C . SER A 1 208 ? 10.672 -32.562 -9.812 1 86.62 208 SER A C 1
ATOM 1576 O O . SER A 1 208 ? 9.852 -31.797 -10.344 1 86.62 208 SER A O 1
ATOM 1578 N N . GLU A 1 209 ? 11.516 -33.25 -10.477 1 86.56 209 GLU A N 1
ATOM 1579 C CA . GLU A 1 209 ? 11.594 -33.188 -11.938 1 86.56 209 GLU A CA 1
ATOM 1580 C C . GLU A 1 209 ? 10.328 -33.719 -12.594 1 86.56 209 GLU A C 1
ATOM 1582 O O . GLU A 1 209 ? 9.836 -33.156 -13.562 1 86.56 209 GLU A O 1
ATOM 1587 N N . GLU A 1 210 ? 9.859 -34.75 -12.055 1 84.12 210 GLU A N 1
ATOM 1588 C CA . GLU A 1 210 ? 8.648 -35.375 -12.594 1 84.12 210 GLU A CA 1
ATOM 1589 C C . GLU A 1 210 ? 7.422 -34.5 -12.297 1 84.12 210 GLU A C 1
ATOM 1591 O O . GLU A 1 210 ? 6.5 -34.438 -13.109 1 84.12 210 GLU A O 1
ATOM 1596 N N . LEU A 1 211 ? 7.527 -33.875 -11.25 1 86.25 211 LEU A N 1
ATOM 1597 C CA . LEU A 1 211 ? 6.371 -33.125 -10.766 1 86.25 211 LEU A CA 1
ATOM 1598 C C . LEU A 1 211 ? 6.285 -31.766 -11.445 1 86.25 211 LEU A C 1
ATOM 1600 O O . LEU A 1 211 ? 5.188 -31.266 -11.68 1 86.25 211 LEU A O 1
ATOM 1604 N N . GLY A 1 212 ? 7.469 -31.219 -11.703 1 92.19 212 GLY A N 1
ATOM 1605 C CA . GLY A 1 212 ? 7.43 -29.844 -12.188 1 92.19 212 GLY A CA 1
ATOM 1606 C C . GLY A 1 212 ? 8.734 -29.406 -12.828 1 92.19 212 GLY A C 1
ATOM 1607 O O . GLY A 1 212 ? 9.117 -28.234 -12.719 1 92.19 212 GLY A O 1
ATOM 1608 N N . GLY A 1 213 ? 9.383 -30.281 -13.422 1 93.25 213 GLY A N 1
ATOM 1609 C CA . GLY A 1 213 ? 10.664 -29.969 -14.023 1 93.25 213 GLY A CA 1
ATOM 1610 C C . GLY A 1 213 ? 10.539 -29.234 -15.344 1 93.25 213 GLY A C 1
ATOM 1611 O O . GLY A 1 213 ? 9.43 -29 -15.828 1 93.25 213 GLY A O 1
ATOM 1612 N N . ALA A 1 214 ? 11.672 -28.812 -15.844 1 94.94 214 ALA A N 1
ATOM 1613 C CA . ALA A 1 214 ? 11.742 -27.953 -17.031 1 94.94 214 ALA A CA 1
ATOM 1614 C C . ALA A 1 214 ? 11.125 -28.641 -18.234 1 94.94 214 ALA A C 1
ATOM 1616 O O . ALA A 1 214 ? 10.43 -28.016 -19.047 1 94.94 214 ALA A O 1
ATOM 1617 N N . ARG A 1 215 ? 11.336 -29.906 -18.406 1 92.19 215 ARG A N 1
ATOM 1618 C CA . ARG A 1 215 ? 10.836 -30.625 -19.562 1 92.19 215 ARG A CA 1
ATOM 1619 C C . ARG A 1 215 ? 9.312 -30.688 -19.547 1 92.19 215 ARG A C 1
ATOM 1621 O O . ARG A 1 215 ? 8.656 -30.484 -20.578 1 92.19 215 ARG A O 1
ATOM 1628 N N . LEU A 1 216 ? 8.805 -31.031 -18.406 1 90.81 216 LEU A N 1
ATOM 1629 C CA . LEU A 1 216 ? 7.352 -31.078 -18.25 1 90.81 216 LEU A CA 1
ATOM 1630 C C . LEU A 1 216 ? 6.727 -29.75 -18.672 1 90.81 216 LEU A C 1
ATOM 1632 O O . LEU A 1 216 ? 5.789 -29.719 -19.469 1 90.81 216 LEU A O 1
ATOM 1636 N N . HIS A 1 217 ? 7.25 -28.688 -18.203 1 93.62 217 HIS A N 1
ATOM 1637 C CA . HIS A 1 217 ? 6.641 -27.375 -18.422 1 93.62 217 HIS A CA 1
ATOM 1638 C C . HIS A 1 217 ? 6.891 -26.875 -19.844 1 93.62 217 HIS A C 1
ATOM 1640 O O . HIS A 1 217 ? 6.055 -26.188 -20.422 1 93.62 217 HIS A O 1
ATOM 1646 N N . ALA A 1 218 ? 7.996 -27.281 -20.422 1 93.75 218 ALA A N 1
ATOM 1647 C CA . ALA A 1 218 ? 8.312 -26.844 -21.781 1 93.75 218 ALA A CA 1
ATOM 1648 C C . ALA A 1 218 ? 7.531 -27.672 -22.812 1 93.75 218 ALA A C 1
ATOM 1650 O O . ALA A 1 218 ? 7.137 -27.156 -23.859 1 93.75 218 ALA A O 1
ATOM 1651 N N . GLU A 1 219 ? 7.238 -28.906 -22.5 1 92 219 GLU A N 1
ATOM 1652 C CA . GLU A 1 219 ? 6.695 -29.812 -23.516 1 92 219 GLU A CA 1
ATOM 1653 C C . GLU A 1 219 ? 5.207 -30.062 -23.281 1 92 219 GLU A C 1
ATOM 1655 O O . GLU A 1 219 ? 4.477 -30.375 -24.219 1 92 219 GLU A O 1
ATOM 1660 N N . VAL A 1 220 ? 4.781 -29.922 -22.062 1 89 220 VAL A N 1
ATOM 1661 C CA . VAL A 1 220 ? 3.438 -30.391 -21.75 1 89 220 VAL A CA 1
ATOM 1662 C C . VAL A 1 220 ? 2.561 -29.219 -21.328 1 89 220 VAL A C 1
ATOM 1664 O O . VAL A 1 220 ? 1.591 -28.875 -22.016 1 89 220 VAL A O 1
ATOM 1667 N N . SER A 1 221 ? 2.957 -28.5 -20.312 1 88.38 221 SER A N 1
ATOM 1668 C CA . SER A 1 221 ? 2.078 -27.5 -19.719 1 88.38 221 SER A CA 1
ATOM 1669 C C . SER A 1 221 ? 2.174 -26.172 -20.469 1 88.38 221 SER A C 1
ATOM 1671 O O . SER A 1 221 ? 1.241 -25.375 -20.438 1 88.38 221 SER A O 1
ATOM 1673 N N . GLY A 1 222 ? 3.387 -25.891 -21.078 1 91.12 222 GLY A N 1
ATOM 1674 C CA . GLY A 1 222 ? 3.592 -24.609 -21.734 1 91.12 222 GLY A CA 1
ATOM 1675 C C . GLY A 1 222 ? 3.764 -23.453 -20.75 1 91.12 222 GLY A C 1
ATOM 1676 O O . GLY A 1 222 ? 3.668 -22.281 -21.141 1 91.12 222 GLY A O 1
ATOM 1677 N N . CYS A 1 223 ? 3.951 -23.703 -19.484 1 92.19 223 CYS A N 1
ATOM 1678 C CA . CYS A 1 223 ? 4.172 -22.656 -18.484 1 92.19 223 CYS A CA 1
ATOM 1679 C C . CYS A 1 223 ? 5.504 -21.953 -18.719 1 92.19 223 CYS A C 1
ATOM 1681 O O . CYS A 1 223 ? 5.723 -20.844 -18.203 1 92.19 223 CYS A O 1
ATOM 1683 N N . VAL A 1 224 ? 6.367 -22.578 -19.422 1 95.19 224 VAL A N 1
ATOM 1684 C CA . VAL A 1 224 ? 7.668 -21.984 -19.719 1 95.19 224 VAL A CA 1
ATOM 1685 C C . VAL A 1 224 ? 7.875 -21.922 -21.234 1 95.19 224 VAL A C 1
ATOM 1687 O O . VAL A 1 224 ? 7.336 -22.75 -21.969 1 95.19 224 VAL A O 1
ATOM 1690 N N . ASP A 1 225 ? 8.609 -21.031 -21.656 1 96.38 225 ASP A N 1
ATOM 1691 C CA . ASP A 1 225 ? 8.734 -20.75 -23.078 1 96.38 225 ASP A CA 1
ATOM 1692 C C . ASP A 1 225 ? 10.055 -21.281 -23.625 1 96.38 225 ASP A C 1
ATOM 1694 O O . ASP A 1 225 ? 10.141 -21.625 -24.812 1 96.38 225 ASP A O 1
ATOM 1698 N N . HIS A 1 226 ? 10.992 -21.312 -22.828 1 97.56 226 HIS A N 1
ATOM 1699 C CA . HIS A 1 226 ? 12.312 -21.75 -23.266 1 97.56 226 HIS A CA 1
ATOM 1700 C C . HIS A 1 226 ? 12.914 -22.75 -22.297 1 97.56 226 HIS A C 1
ATOM 1702 O O . HIS A 1 226 ? 12.836 -22.562 -21.078 1 97.56 226 HIS A O 1
ATOM 1708 N N . PHE A 1 227 ? 13.422 -23.812 -22.875 1 97.19 227 PHE A N 1
ATOM 1709 C CA . PHE A 1 227 ? 14.109 -24.859 -22.141 1 97.19 227 PHE A CA 1
ATOM 1710 C C . PHE A 1 227 ? 15.625 -24.641 -22.188 1 97.19 227 PHE A C 1
ATOM 1712 O O . PHE A 1 227 ? 16.172 -24.312 -23.234 1 97.19 227 PHE A O 1
ATOM 1719 N N . SER A 1 228 ? 16.281 -24.734 -21.031 1 97.69 228 SER A N 1
ATOM 1720 C CA . SER A 1 228 ? 17.734 -24.641 -20.984 1 97.69 228 SER A CA 1
ATOM 1721 C C . SER A 1 228 ? 18.344 -25.828 -20.219 1 97.69 228 SER A C 1
ATOM 1723 O O . SER A 1 228 ? 17.859 -26.172 -19.141 1 97.69 228 SER A O 1
ATOM 1725 N N . ALA A 1 229 ? 19.438 -26.438 -20.703 1 96.06 229 ALA A N 1
ATOM 1726 C CA . ALA A 1 229 ? 20.078 -27.578 -20.078 1 96.06 229 ALA A CA 1
ATOM 1727 C C . ALA A 1 229 ? 21.016 -27.156 -18.953 1 96.06 229 ALA A C 1
ATOM 1729 O O . ALA A 1 229 ? 21.297 -27.922 -18.031 1 96.06 229 ALA A O 1
ATOM 1730 N N . ARG A 1 230 ? 21.547 -25.953 -19.109 1 95.12 230 ARG A N 1
ATOM 1731 C CA . ARG A 1 230 ? 22.469 -25.422 -18.109 1 95.12 230 ARG A CA 1
ATOM 1732 C C . ARG A 1 230 ? 22.125 -23.969 -17.781 1 95.12 230 ARG A C 1
ATOM 1734 O O . ARG A 1 230 ? 21.547 -23.25 -18.594 1 95.12 230 ARG A O 1
ATOM 1741 N N . GLU A 1 231 ? 22.469 -23.484 -16.594 1 96.44 231 GLU A N 1
ATOM 1742 C CA . GLU A 1 231 ? 22.172 -22.125 -16.141 1 96.44 231 GLU A CA 1
ATOM 1743 C C . GLU A 1 231 ? 22.766 -21.078 -17.094 1 96.44 231 GLU A C 1
ATOM 1745 O O . GLU A 1 231 ? 22.094 -20.109 -17.453 1 96.44 231 GLU A O 1
ATOM 1750 N N . GLN A 1 232 ? 24 -21.328 -17.469 1 95.75 232 GLN A N 1
ATOM 1751 C CA . GLN A 1 232 ? 24.656 -20.344 -18.328 1 95.75 232 GLN A CA 1
ATOM 1752 C C . GLN A 1 232 ? 23.875 -20.125 -19.609 1 95.75 232 GLN A C 1
ATOM 1754 O O . GLN A 1 232 ? 23.734 -18.984 -20.078 1 95.75 232 GLN A O 1
ATOM 1759 N N . GLU A 1 233 ? 23.375 -21.172 -20.172 1 96.94 233 GLU A N 1
ATOM 1760 C CA . GLU A 1 233 ? 22.578 -21.078 -21.391 1 96.94 233 GLU A CA 1
ATOM 1761 C C . GLU A 1 233 ? 21.281 -20.312 -21.141 1 96.94 233 GLU A C 1
ATOM 1763 O O . GLU A 1 233 ? 20.797 -19.594 -22.016 1 96.94 233 GLU A O 1
ATOM 1768 N N . ALA A 1 234 ? 20.719 -20.531 -19.984 1 98.31 234 ALA A N 1
ATOM 1769 C CA . ALA A 1 234 ? 19.469 -19.859 -19.625 1 98.31 234 ALA A CA 1
ATOM 1770 C C . ALA A 1 234 ? 19.656 -18.344 -19.594 1 98.31 234 ALA A C 1
ATOM 1772 O O . ALA A 1 234 ? 18.781 -17.594 -20.031 1 98.31 234 ALA A O 1
ATOM 1773 N N . TYR A 1 235 ? 20.766 -17.875 -19.094 1 98.19 235 TYR A N 1
ATOM 1774 C CA . TYR A 1 235 ? 21.031 -16.438 -19 1 98.19 235 TYR A CA 1
ATOM 1775 C C . TYR A 1 235 ? 21.297 -15.852 -20.375 1 98.19 235 TYR A C 1
ATOM 1777 O O . TYR A 1 235 ? 20.906 -14.727 -20.672 1 98.19 235 TYR A O 1
ATOM 1785 N N . GLU A 1 236 ? 21.953 -16.609 -21.234 1 97.31 236 GLU A N 1
ATOM 1786 C CA . GLU A 1 236 ? 22.109 -16.188 -22.625 1 97.31 236 GLU A CA 1
ATOM 1787 C C . GLU A 1 236 ? 20.75 -16.062 -23.312 1 97.31 236 GLU A C 1
ATOM 1789 O O . GLU A 1 236 ? 20.516 -15.102 -24.047 1 97.31 236 GLU A O 1
ATOM 1794 N N . CYS A 1 237 ? 19.953 -17.047 -23.062 1 97.94 237 CYS A N 1
ATOM 1795 C CA . CYS A 1 237 ? 18.609 -17 -23.609 1 97.94 237 CYS A CA 1
ATOM 1796 C C . CYS A 1 237 ? 17.859 -15.773 -23.109 1 97.94 237 CYS A C 1
ATOM 1798 O O . CYS A 1 237 ? 17.219 -15.07 -23.906 1 97.94 237 CYS A O 1
ATOM 1800 N N . ALA A 1 238 ? 17.953 -15.477 -21.812 1 98.25 238 ALA A N 1
ATOM 1801 C CA . ALA A 1 238 ? 17.297 -14.305 -21.234 1 98.25 238 ALA A CA 1
ATOM 1802 C C . ALA A 1 238 ? 17.812 -13.016 -21.875 1 98.25 238 ALA A C 1
ATOM 1804 O O . ALA A 1 238 ? 17.047 -12.109 -22.172 1 98.25 238 ALA A O 1
ATOM 1805 N N . ARG A 1 239 ? 19.094 -12.898 -22.078 1 97.69 239 ARG A N 1
ATOM 1806 C CA . ARG A 1 239 ? 19.656 -11.75 -22.766 1 97.69 239 ARG A CA 1
ATOM 1807 C C . ARG A 1 239 ? 19.078 -11.594 -24.156 1 97.69 239 ARG A C 1
ATOM 1809 O O . ARG A 1 239 ? 18.75 -10.492 -24.594 1 97.69 239 ARG A O 1
ATOM 1816 N N . ASN A 1 240 ? 19 -12.727 -24.844 1 96.88 240 ASN A N 1
ATOM 1817 C CA . ASN A 1 240 ? 18.406 -12.703 -26.188 1 96.88 240 ASN A CA 1
ATOM 1818 C C . ASN A 1 240 ? 16.953 -12.227 -26.156 1 96.88 240 ASN A C 1
ATOM 1820 O O . ASN A 1 240 ? 16.531 -11.469 -27.031 1 96.88 240 ASN A O 1
ATOM 1824 N N . ILE A 1 241 ? 16.188 -12.68 -25.156 1 97.81 241 ILE A N 1
ATOM 1825 C CA . ILE A 1 241 ? 14.812 -12.234 -25 1 97.81 241 ILE A CA 1
ATOM 1826 C C . ILE A 1 241 ? 14.773 -10.711 -24.875 1 97.81 241 ILE A C 1
ATOM 1828 O O . ILE A 1 241 ? 13.969 -10.047 -25.547 1 97.81 241 ILE A O 1
ATOM 1832 N N . ILE A 1 242 ? 15.641 -10.156 -24.094 1 97.19 242 ILE A N 1
ATOM 1833 C CA . ILE A 1 242 ? 15.68 -8.719 -23.844 1 97.19 242 ILE A CA 1
ATOM 1834 C C . ILE A 1 242 ? 15.938 -7.969 -25.141 1 97.19 242 ILE A C 1
ATOM 1836 O O . ILE A 1 242 ? 15.344 -6.914 -25.391 1 97.19 242 ILE A O 1
ATOM 1840 N N . THR A 1 243 ? 16.734 -8.477 -26.031 1 95 243 THR A N 1
ATOM 1841 C CA . THR A 1 243 ? 17.094 -7.801 -27.281 1 95 243 THR A CA 1
ATOM 1842 C C . THR A 1 243 ? 15.914 -7.781 -28.25 1 95 243 THR A C 1
ATOM 1844 O O . THR A 1 243 ? 15.898 -7 -29.203 1 95 243 THR A O 1
ATOM 1847 N N . THR A 1 244 ? 14.945 -8.594 -27.938 1 95.62 244 THR A N 1
ATOM 1848 C CA . THR A 1 244 ? 13.836 -8.695 -28.875 1 95.62 244 THR A CA 1
ATOM 1849 C C . THR A 1 244 ? 12.586 -8.031 -28.312 1 95.62 244 THR A C 1
ATOM 1851 O O . THR A 1 244 ? 11.508 -8.094 -28.922 1 95.62 244 THR A O 1
ATOM 1854 N N . LEU A 1 245 ? 12.664 -7.406 -27.203 1 94.94 245 LEU A N 1
ATOM 1855 C CA . LEU A 1 245 ? 11.5 -6.82 -26.562 1 94.94 245 LEU A CA 1
ATOM 1856 C C . LEU A 1 245 ? 10.953 -5.652 -27.359 1 94.94 245 LEU A C 1
ATOM 1858 O O . LEU A 1 245 ? 9.797 -5.254 -27.188 1 94.94 245 LEU A O 1
ATOM 1862 N N . ASN A 1 246 ? 11.688 -5.098 -28.328 1 92.38 246 ASN A N 1
ATOM 1863 C CA . ASN A 1 246 ? 11.289 -3.9 -29.062 1 92.38 246 ASN A CA 1
ATOM 1864 C C . ASN A 1 246 ? 10.891 -2.771 -28.109 1 92.38 246 ASN A C 1
ATOM 1866 O O . ASN A 1 246 ? 9.836 -2.156 -28.281 1 92.38 246 ASN A O 1
ATOM 1870 N N . PHE A 1 247 ? 11.648 -2.695 -27.094 1 90.69 247 PHE A N 1
ATOM 1871 C CA . PHE A 1 247 ? 11.398 -1.765 -26 1 90.69 247 PHE A CA 1
ATOM 1872 C C . PHE A 1 247 ? 12.438 -0.651 -25.984 1 90.69 247 PHE A C 1
ATOM 1874 O O . PHE A 1 247 ? 13.641 -0.918 -26.031 1 90.69 247 PHE A O 1
ATOM 1881 N N . GLU A 1 248 ? 11.984 0.58 -26.031 1 84.12 248 GLU A N 1
ATOM 1882 C CA . GLU A 1 248 ? 12.891 1.723 -26.016 1 84.12 248 GLU A CA 1
ATOM 1883 C C . GLU A 1 248 ? 12.594 2.65 -24.844 1 84.12 248 GLU A C 1
ATOM 1885 O O . GLU A 1 248 ? 11.43 2.879 -24.516 1 84.12 248 GLU A O 1
ATOM 1890 N N . LEU A 1 249 ? 13.664 3.002 -24.188 1 82.06 249 LEU A N 1
ATOM 1891 C CA . LEU A 1 249 ? 13.57 4.023 -23.156 1 82.06 249 LEU A CA 1
ATOM 1892 C C . LEU A 1 249 ? 13.773 5.414 -23.75 1 82.06 249 LEU A C 1
ATOM 1894 O O . LEU A 1 249 ? 14.422 5.562 -24.781 1 82.06 249 LEU A O 1
ATOM 1898 N N . PRO A 1 250 ? 13.164 6.316 -23.047 1 74.44 250 PRO A N 1
ATOM 1899 C CA . PRO A 1 250 ? 13.32 7.668 -23.578 1 74.44 250 PRO A CA 1
ATOM 1900 C C . PRO A 1 250 ? 14.789 8.094 -23.688 1 74.44 250 PRO A C 1
ATOM 1902 O O . PRO A 1 250 ? 15.602 7.719 -22.844 1 74.44 250 PRO A O 1
ATOM 1905 N N . LEU A 1 251 ? 15.062 8.688 -24.906 1 66.06 251 LEU A N 1
ATOM 1906 C CA . LEU A 1 251 ? 16.406 9.195 -25.156 1 66.06 251 LEU A CA 1
ATOM 1907 C C . LEU A 1 251 ? 16.719 10.367 -24.234 1 66.06 251 LEU A C 1
ATOM 1909 O O . LEU A 1 251 ? 15.867 11.211 -23.984 1 66.06 251 LEU A O 1
ATOM 1913 N N . GLU A 1 252 ? 17.797 10.203 -23.484 1 64.25 252 GLU A N 1
ATOM 1914 C CA . GLU A 1 252 ? 18.156 11.32 -22.609 1 64.25 252 GLU A CA 1
ATOM 1915 C C . GLU A 1 252 ? 19.078 12.305 -23.344 1 64.25 252 GLU A C 1
ATOM 1917 O O . GLU A 1 252 ? 19.859 11.906 -24.203 1 64.25 252 GLU A O 1
ATOM 1922 N N . ASP A 1 253 ? 18.719 13.578 -23.234 1 66 253 ASP A N 1
ATOM 1923 C CA . ASP A 1 253 ? 19.641 14.633 -23.656 1 66 253 ASP A CA 1
ATOM 1924 C C . ASP A 1 253 ? 20.812 14.742 -22.688 1 66 253 ASP A C 1
ATOM 1926 O O . ASP A 1 253 ? 20.734 15.414 -21.656 1 66 253 ASP A O 1
ATOM 1930 N N . LEU A 1 254 ? 21.781 13.977 -22.875 1 77.69 254 LEU A N 1
ATOM 1931 C CA . LEU A 1 254 ? 22.938 13.938 -21.984 1 77.69 254 LEU A CA 1
ATOM 1932 C C . LEU A 1 254 ? 24.031 14.898 -22.453 1 77.69 254 LEU A C 1
ATOM 1934 O O . LEU A 1 254 ? 24.328 14.953 -23.641 1 77.69 254 LEU A O 1
ATOM 1938 N N . SER A 1 255 ? 24.266 15.828 -21.5 1 81.31 255 SER A N 1
ATOM 1939 C CA . SER A 1 255 ? 25.469 16.625 -21.734 1 81.31 255 SER A CA 1
ATOM 1940 C C . SER A 1 255 ? 26.719 15.867 -21.281 1 81.31 255 SER A C 1
ATOM 1942 O O . SER A 1 255 ? 26.625 14.797 -20.672 1 81.31 255 SER A O 1
ATOM 1944 N N . GLU A 1 256 ? 27.766 16.547 -21.625 1 85.5 256 GLU A N 1
ATOM 1945 C CA . GLU A 1 256 ? 29.031 15.961 -21.156 1 85.5 256 GLU A CA 1
ATOM 1946 C C . GLU A 1 256 ? 29.125 15.992 -19.641 1 85.5 256 GLU A C 1
ATOM 1948 O O . GLU A 1 256 ? 28.891 17.031 -19.016 1 85.5 256 GLU A O 1
ATOM 1953 N N . GLU A 1 257 ? 29.391 14.906 -19.172 1 87.69 257 GLU A N 1
ATOM 1954 C CA . GLU A 1 257 ? 29.516 14.797 -17.719 1 87.69 257 GLU A CA 1
ATOM 1955 C C . GLU A 1 257 ? 30.797 15.453 -17.234 1 87.69 257 GLU A C 1
ATOM 1957 O O . GLU A 1 257 ? 31.828 15.414 -17.922 1 87.69 257 GLU A O 1
ATOM 1962 N N . GLN A 1 258 ? 30.703 16.141 -16.094 1 92.19 258 GLN A N 1
ATOM 1963 C CA . GLN A 1 258 ? 31.875 16.734 -15.43 1 92.19 258 GLN A CA 1
ATOM 1964 C C . GLN A 1 258 ? 31.906 16.375 -13.945 1 92.19 258 GLN A C 1
ATOM 1966 O O . GLN A 1 258 ? 30.859 16.344 -13.289 1 92.19 258 GLN A O 1
ATOM 1971 N N . ASP A 1 259 ? 33.062 16.047 -13.562 1 94.31 259 ASP A N 1
ATOM 1972 C CA . ASP A 1 259 ? 33.219 15.836 -12.125 1 94.31 259 ASP A CA 1
ATOM 1973 C C . ASP A 1 259 ? 33.031 17.141 -11.352 1 94.31 259 ASP A C 1
ATOM 1975 O O . ASP A 1 259 ? 33.344 18.219 -11.859 1 94.31 259 ASP A O 1
ATOM 1979 N N . PRO A 1 260 ? 32.594 16.969 -10.094 1 96.12 260 PRO A N 1
ATOM 1980 C CA . PRO A 1 260 ? 32.594 18.156 -9.242 1 96.12 260 PRO A CA 1
ATOM 1981 C C . PRO A 1 260 ? 34 18.719 -9.008 1 96.12 260 PRO A C 1
ATOM 198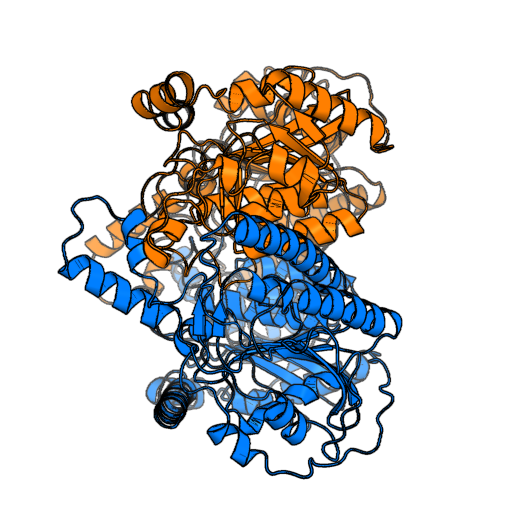3 O O . PRO A 1 260 ? 34.969 17.984 -9.133 1 96.12 260 PRO A O 1
ATOM 1986 N N . LEU A 1 261 ? 34.031 19.969 -8.664 1 96.5 261 LEU A N 1
ATOM 1987 C CA . LEU A 1 261 ? 35.312 20.594 -8.375 1 96.5 261 LEU A CA 1
ATOM 1988 C C . LEU A 1 261 ? 35.875 20.078 -7.062 1 96.5 261 LEU A C 1
ATOM 1990 O O . LEU A 1 261 ? 37.094 20.094 -6.863 1 96.5 261 LEU A O 1
ATOM 1994 N N . TYR A 1 262 ? 35.031 19.625 -6.188 1 95.19 262 TYR A N 1
ATOM 1995 C CA . TYR A 1 262 ? 35.438 19.188 -4.852 1 95.19 262 TYR A CA 1
ATOM 1996 C C . TYR A 1 262 ? 35.281 17.672 -4.703 1 95.19 262 TYR A C 1
ATOM 1998 O O . TYR A 1 262 ? 34.406 17.078 -5.324 1 95.19 262 TYR A O 1
ATOM 2006 N N . SER A 1 263 ? 36.062 17.125 -3.812 1 94.06 263 SER A N 1
ATOM 2007 C CA . SER A 1 263 ? 36.094 15.68 -3.641 1 94.06 263 SER A CA 1
ATOM 2008 C C . SER A 1 263 ? 34.844 15.18 -2.91 1 94.06 263 SER A C 1
ATOM 2010 O O . SER A 1 263 ? 34.406 15.781 -1.931 1 94.06 263 SER A O 1
ATOM 2012 N N . SER A 1 264 ? 34.344 14.07 -3.4 1 91.81 264 SER A N 1
ATOM 2013 C CA . SER A 1 264 ? 33.188 13.438 -2.764 1 91.81 264 SER A CA 1
ATOM 2014 C C . SER A 1 264 ? 33.531 12.945 -1.364 1 91.81 264 SER A C 1
ATOM 2016 O O . SER A 1 264 ? 32.656 12.789 -0.52 1 91.81 264 SER A O 1
ATOM 2018 N N . SER A 1 265 ? 34.75 12.641 -1.054 1 92 265 SER A N 1
ATOM 2019 C CA . SER A 1 265 ? 35.188 12.156 0.26 1 92 265 SER A CA 1
ATOM 2020 C C . SER A 1 265 ? 34.906 13.195 1.342 1 92 265 SER A C 1
ATOM 2022 O O . SER A 1 265 ? 34.781 12.852 2.52 1 92 265 SER A O 1
ATOM 2024 N N . GLU A 1 266 ? 34.781 14.43 0.912 1 92.94 266 GLU A N 1
ATOM 2025 C CA . GLU A 1 266 ? 34.531 15.508 1.858 1 92.94 266 GLU A CA 1
ATOM 2026 C C . GLU A 1 266 ? 33.094 15.43 2.42 1 92.94 266 GLU A C 1
ATOM 2028 O O . GLU A 1 266 ? 32.812 16.047 3.449 1 92.94 266 GLU A O 1
ATOM 2033 N N . LEU A 1 267 ? 32.281 14.727 1.731 1 93.25 267 LEU A N 1
ATOM 2034 C CA . LEU A 1 267 ? 30.891 14.625 2.146 1 93.25 267 LEU A CA 1
ATOM 2035 C C . LEU A 1 267 ? 30.766 13.945 3.506 1 93.25 267 LEU A C 1
ATOM 2037 O O . LEU A 1 267 ? 29.844 14.227 4.266 1 93.25 267 LEU A O 1
ATOM 2041 N N . HIS A 1 268 ? 31.672 13.094 3.881 1 90.75 268 HIS A N 1
ATOM 2042 C CA . HIS A 1 268 ? 31.656 12.43 5.18 1 90.75 268 HIS A CA 1
ATOM 2043 C C . HIS A 1 268 ? 31.766 13.438 6.316 1 90.75 268 HIS A C 1
ATOM 2045 O O . HIS A 1 268 ? 31.125 13.258 7.363 1 90.75 268 HIS A O 1
ATOM 2051 N N . GLY A 1 269 ? 32.5 14.398 6.012 1 88.81 269 GLY A N 1
ATOM 2052 C CA . GLY A 1 269 ? 32.719 15.422 7.027 1 88.81 269 GLY A CA 1
ATOM 2053 C C . GLY A 1 269 ? 31.578 16.438 7.09 1 88.81 269 GLY A C 1
ATOM 2054 O O . GLY A 1 269 ? 31.484 17.203 8.047 1 88.81 269 GLY A O 1
ATOM 2055 N N . LEU A 1 270 ? 30.719 16.406 6.051 1 87.88 270 LEU A N 1
ATOM 2056 C CA . LEU A 1 270 ? 29.641 17.391 5.973 1 87.88 270 LEU A CA 1
ATOM 2057 C C . LEU A 1 270 ? 28.344 16.828 6.547 1 87.88 270 LEU A C 1
ATOM 2059 O O . LEU A 1 270 ? 27.359 17.547 6.703 1 87.88 270 LEU A O 1
ATOM 2063 N N . ALA A 1 271 ? 28.359 15.625 6.867 1 84.81 271 ALA A N 1
ATOM 2064 C CA . ALA A 1 271 ? 27.172 15.031 7.48 1 84.81 271 ALA A CA 1
ATOM 2065 C C . ALA A 1 271 ? 26.875 15.68 8.828 1 84.81 271 ALA A C 1
ATOM 2067 O O . ALA A 1 271 ? 27.781 15.898 9.641 1 84.81 271 ALA A O 1
ATOM 2068 N N . PRO A 1 272 ? 25.578 16.031 9.023 1 79.12 272 PRO A N 1
ATOM 2069 C CA . PRO A 1 272 ? 25.266 16.672 10.297 1 79.12 272 PRO A CA 1
ATOM 2070 C C . PRO A 1 272 ? 25.594 15.781 11.5 1 79.12 272 PRO A C 1
ATOM 2072 O O . PRO A 1 272 ? 25.344 14.57 11.469 1 79.12 272 PRO A O 1
ATOM 2075 N N . ARG A 1 273 ? 26.266 16.422 12.445 1 68.06 273 ARG A N 1
ATOM 2076 C CA . ARG A 1 273 ? 26.672 15.695 13.641 1 68.06 273 ARG A CA 1
ATOM 2077 C C . ARG A 1 273 ? 25.469 15.344 14.5 1 68.06 273 ARG A C 1
ATOM 2079 O O . ARG A 1 273 ? 25.453 14.305 15.164 1 68.06 273 ARG A O 1
ATOM 2086 N N . ASP A 1 274 ? 24.688 16.312 14.602 1 67.38 274 ASP A N 1
ATOM 2087 C CA . ASP A 1 274 ? 23.438 16.125 15.32 1 67.38 274 ASP A CA 1
ATOM 2088 C C . ASP A 1 274 ? 22.312 16.953 14.695 1 67.38 274 ASP A C 1
ATOM 2090 O O . ASP A 1 274 ? 22.531 17.656 13.703 1 67.38 274 ASP A O 1
ATOM 2094 N N . TYR A 1 275 ? 21.141 16.766 15.156 1 62.97 275 TYR A N 1
ATOM 2095 C CA . TYR A 1 275 ? 19.969 17.312 14.477 1 62.97 275 TYR A CA 1
ATOM 2096 C C . TYR A 1 275 ? 19.781 18.797 14.805 1 62.97 275 TYR A C 1
ATOM 2098 O O . TYR A 1 275 ? 18.953 19.469 14.203 1 62.97 275 TYR A O 1
ATOM 2106 N N . THR A 1 276 ? 20.578 19.25 15.625 1 63.12 276 THR A N 1
ATOM 2107 C CA . THR A 1 276 ? 20.453 20.656 16 1 63.12 276 THR A CA 1
ATOM 2108 C C . THR A 1 276 ? 21.375 21.516 15.141 1 63.12 276 THR A C 1
ATOM 2110 O O . THR A 1 276 ? 21.312 22.75 15.203 1 63.12 276 THR A O 1
ATOM 2113 N N . HIS A 1 277 ? 22.141 20.781 14.391 1 64.06 277 HIS A N 1
ATOM 2114 C CA . HIS A 1 277 ? 23.109 21.547 13.586 1 64.06 277 HIS A CA 1
ATOM 2115 C C . HIS A 1 277 ? 22.688 21.594 12.125 1 64.06 277 HIS A C 1
ATOM 2117 O O . HIS A 1 277 ? 22.203 20.594 11.578 1 64.06 277 HIS A O 1
ATOM 2123 N N . THR A 1 278 ? 22.547 22.922 11.719 1 66.88 278 THR A N 1
ATOM 2124 C CA . THR A 1 278 ? 22.297 23.078 10.297 1 66.88 278 THR A CA 1
ATOM 2125 C C . THR A 1 278 ? 23.594 23.328 9.531 1 66.88 278 THR A C 1
ATOM 2127 O O . THR A 1 278 ? 24.562 23.812 10.102 1 66.88 278 THR A O 1
ATOM 2130 N N . LEU A 1 279 ? 23.828 22.656 8.477 1 77.69 279 LEU A N 1
ATOM 2131 C CA . LEU A 1 279 ? 24.953 22.875 7.566 1 77.69 279 LEU A CA 1
ATOM 2132 C C . LEU A 1 279 ? 24.5 23.656 6.336 1 77.69 279 LEU A C 1
ATOM 2134 O O . LEU A 1 279 ? 23.344 23.578 5.934 1 77.69 279 LEU A O 1
ATOM 2138 N N . ASP A 1 280 ? 25.484 24.531 5.918 1 89.5 280 ASP A N 1
ATOM 2139 C CA . ASP A 1 280 ? 25.219 25.141 4.617 1 89.5 280 ASP A CA 1
ATOM 2140 C C . ASP A 1 280 ? 25.094 24.078 3.527 1 89.5 280 ASP A C 1
ATOM 2142 O O . ASP A 1 280 ? 26.094 23.484 3.115 1 89.5 280 ASP A O 1
ATOM 2146 N N . ILE A 1 281 ? 23.891 23.906 3.037 1 95.06 281 ILE A N 1
ATOM 2147 C CA . ILE A 1 281 ? 23.562 22.797 2.137 1 95.06 281 ILE A CA 1
ATOM 2148 C C . ILE A 1 281 ? 24.328 22.969 0.819 1 95.06 281 ILE A C 1
ATOM 2150 O O . ILE A 1 281 ? 24.531 22.016 0.084 1 95.06 281 ILE A O 1
ATOM 2154 N N . LYS A 1 282 ? 24.766 24.156 0.501 1 95.75 282 LYS A N 1
ATOM 2155 C CA . LYS A 1 282 ? 25.484 24.406 -0.743 1 95.75 282 LYS A CA 1
ATOM 2156 C C . LYS A 1 282 ? 26.828 23.688 -0.762 1 95.75 282 LYS A C 1
ATOM 2158 O O . LYS A 1 282 ? 27.359 23.359 -1.83 1 95.75 282 LYS A O 1
ATOM 2163 N N . LEU A 1 283 ? 27.344 23.422 0.428 1 95.69 283 LEU A N 1
ATOM 2164 C CA . LEU A 1 283 ? 28.562 22.641 0.516 1 95.69 283 LEU A CA 1
ATOM 2165 C C . LEU A 1 283 ? 28.359 21.219 -0.012 1 95.69 283 LEU A C 1
ATOM 2167 O O . LEU A 1 283 ? 29.234 20.656 -0.671 1 95.69 283 LEU A O 1
ATOM 2171 N N . ILE A 1 284 ? 27.234 20.688 0.274 1 95.88 284 ILE A N 1
ATOM 2172 C CA . ILE A 1 284 ? 26.906 19.344 -0.217 1 95.88 284 ILE A CA 1
ATOM 2173 C C . ILE A 1 284 ? 26.594 19.406 -1.711 1 95.88 284 ILE A C 1
ATOM 2175 O O . ILE A 1 284 ? 27.109 18.609 -2.492 1 95.88 284 ILE A O 1
ATOM 2179 N N . VAL A 1 285 ? 25.828 20.375 -2.131 1 97.06 285 VAL A N 1
ATOM 2180 C CA . VAL A 1 285 ? 25.406 20.531 -3.523 1 97.06 285 VAL A CA 1
ATOM 2181 C C . VAL A 1 285 ? 26.641 20.656 -4.414 1 97.06 285 VAL A C 1
ATOM 2183 O O . VAL A 1 285 ? 26.719 20.047 -5.48 1 97.06 285 VAL A O 1
ATOM 2186 N N . SER A 1 286 ? 27.672 21.375 -3.959 1 97 286 SER A N 1
ATOM 2187 C CA . SER A 1 286 ? 28.875 21.625 -4.746 1 97 286 SER A CA 1
ATOM 2188 C C . SER A 1 286 ? 29.688 20.344 -4.965 1 97 286 SER A C 1
ATOM 2190 O O . SER A 1 286 ? 30.5 20.281 -5.875 1 97 286 SER A O 1
ATOM 2192 N N . ARG A 1 287 ? 29.469 19.344 -4.172 1 96.12 287 ARG A N 1
ATOM 2193 C CA . ARG A 1 287 ? 30.203 18.094 -4.301 1 96.12 287 ARG A CA 1
ATOM 2194 C C . ARG A 1 287 ? 29.406 17.094 -5.129 1 96.12 287 ARG A C 1
ATOM 2196 O O . ARG A 1 287 ? 29.906 16 -5.441 1 96.12 287 ARG A O 1
ATOM 2203 N N . LEU A 1 288 ? 28.188 17.406 -5.477 1 96.25 288 LEU A N 1
ATOM 2204 C CA . LEU A 1 288 ? 27.328 16.484 -6.207 1 96.25 288 LEU A CA 1
ATOM 2205 C C . LEU A 1 288 ? 27.188 16.906 -7.664 1 96.25 288 LEU A C 1
ATOM 2207 O O . LEU A 1 288 ? 26.984 16.062 -8.547 1 96.25 288 LEU A O 1
ATOM 2211 N N . THR A 1 289 ? 27.312 18.203 -7.977 1 96.56 289 THR A N 1
ATOM 2212 C CA . THR A 1 289 ? 26.906 18.734 -9.273 1 96.56 289 THR A CA 1
ATOM 2213 C C . THR A 1 289 ? 28.109 18.844 -10.211 1 96.56 289 THR A C 1
ATOM 2215 O O . THR A 1 289 ? 29.25 19.016 -9.75 1 96.56 289 THR A O 1
ATOM 2218 N N . ASP A 1 290 ? 27.844 18.766 -11.492 1 95.75 290 ASP A N 1
ATOM 2219 C CA . ASP A 1 290 ? 28.875 18.828 -12.516 1 95.75 290 ASP A CA 1
ATOM 2220 C C . ASP A 1 290 ? 29.609 20.172 -12.469 1 95.75 290 ASP A C 1
ATOM 2222 O O . ASP A 1 290 ? 28.984 21.234 -12.586 1 95.75 290 ASP A O 1
ATOM 2226 N N . GLY A 1 291 ? 30.922 20.062 -12.328 1 97.06 291 GLY A N 1
ATOM 2227 C CA . GLY A 1 291 ? 31.734 21.266 -12.273 1 97.06 291 GLY A CA 1
ATOM 2228 C C . GLY A 1 291 ? 31.422 22.141 -11.07 1 97.06 291 GLY A C 1
ATOM 2229 O O . GLY A 1 291 ? 31.797 23.312 -11.031 1 97.06 291 GLY A O 1
ATOM 2230 N N . SER A 1 292 ? 30.625 21.562 -10.141 1 97.75 292 SER A N 1
ATOM 2231 C CA . SER A 1 292 ? 30.172 22.281 -8.953 1 97.75 292 SER A CA 1
ATOM 2232 C C . SER A 1 292 ? 29.391 23.531 -9.336 1 97.75 292 SER A C 1
ATOM 2234 O O . SER A 1 292 ? 29.469 24.547 -8.656 1 97.75 292 SER A O 1
ATOM 2236 N N . ARG A 1 293 ? 28.766 23.453 -10.453 1 97.25 293 ARG A N 1
ATOM 2237 C CA . ARG A 1 293 ? 27.922 24.547 -10.93 1 97.25 293 ARG A CA 1
ATOM 2238 C C . ARG A 1 293 ? 26.484 24.406 -10.445 1 97.25 293 ARG A C 1
ATOM 2240 O O . ARG A 1 293 ? 25.953 23.297 -10.414 1 97.25 293 ARG A O 1
ATOM 2247 N N . PHE A 1 294 ? 25.953 25.516 -10.023 1 97.56 294 PHE A N 1
ATOM 2248 C CA . PHE A 1 294 ? 24.609 25.562 -9.461 1 97.56 294 PHE A CA 1
ATOM 2249 C C . PHE A 1 294 ? 23.938 26.906 -9.727 1 97.56 294 PHE A C 1
ATOM 2251 O O . PHE A 1 294 ? 24.469 27.953 -9.336 1 97.56 294 PHE A O 1
ATOM 2258 N N . GLN A 1 295 ? 22.844 26.859 -10.5 1 98 295 GLN A N 1
ATOM 2259 C CA . GLN A 1 295 ? 22.062 28.078 -10.727 1 98 295 GLN A CA 1
ATOM 2260 C C . GLN A 1 295 ? 20.906 28.172 -9.727 1 98 295 GLN A C 1
ATOM 2262 O O . GLN A 1 295 ? 19.844 27.594 -9.945 1 98 295 GLN A O 1
ATOM 2267 N N . GLU A 1 296 ? 21.141 28.969 -8.766 1 97.88 296 GLU A N 1
ATOM 2268 C CA . GLU A 1 296 ? 20.188 29.031 -7.668 1 97.88 296 GLU A CA 1
ATOM 2269 C C . GLU A 1 296 ? 18.938 29.812 -8.062 1 97.88 296 GLU A C 1
ATOM 2271 O O . GLU A 1 296 ? 19.031 30.859 -8.711 1 97.88 296 GLU A O 1
ATOM 2276 N N . PHE A 1 297 ? 17.828 29.281 -7.809 1 97.81 297 PHE A N 1
ATOM 2277 C CA . PHE A 1 297 ? 16.516 29.891 -7.996 1 97.81 297 PHE A CA 1
ATOM 2278 C C . PHE A 1 297 ? 16.047 30.562 -6.715 1 97.81 297 PHE A C 1
ATOM 2280 O O . PHE A 1 297 ? 15.992 29.922 -5.656 1 97.81 297 PHE A O 1
ATOM 2287 N N . LYS A 1 298 ? 15.742 31.859 -6.734 1 97.44 298 LYS A N 1
ATOM 2288 C CA . LYS A 1 298 ? 15.281 32.656 -5.586 1 97.44 298 LYS A CA 1
ATOM 2289 C C . LYS A 1 298 ? 16.266 32.562 -4.43 1 97.44 298 LYS A C 1
ATOM 2291 O O . LYS A 1 298 ? 15.891 32.25 -3.299 1 97.44 298 LYS A O 1
ATOM 2296 N N . ALA A 1 299 ? 17.469 32.906 -4.719 1 96.38 299 ALA A N 1
ATOM 2297 C CA . ALA A 1 299 ? 18.578 32.75 -3.789 1 96.38 299 ALA A CA 1
ATOM 2298 C C . ALA A 1 299 ? 18.391 33.594 -2.541 1 96.38 299 ALA A C 1
ATOM 2300 O O . ALA A 1 299 ? 18.875 33.25 -1.46 1 96.38 299 ALA A O 1
ATOM 2301 N N . LEU A 1 300 ? 17.672 34.656 -2.631 1 96.94 300 LEU A N 1
ATOM 2302 C CA . LEU A 1 300 ? 17.578 35.594 -1.523 1 96.94 300 LEU A CA 1
ATOM 2303 C C . LEU A 1 300 ? 16.234 35.469 -0.804 1 96.94 300 LEU A C 1
ATOM 2305 O O . LEU A 1 300 ? 15.992 36.125 0.198 1 96.94 300 LEU A O 1
ATOM 2309 N N . TYR A 1 301 ? 15.414 34.625 -1.249 1 97.19 301 TYR A N 1
ATOM 2310 C CA . TYR A 1 301 ? 14.086 34.406 -0.669 1 97.19 301 TYR A CA 1
ATOM 2311 C C . TYR A 1 301 ? 13.953 33 -0.112 1 97.19 301 TYR A C 1
ATOM 2313 O O . TYR A 1 301 ? 14.352 32.031 -0.758 1 97.19 301 TYR A O 1
ATOM 2321 N N . GLY A 1 302 ? 13.336 32.906 1.111 1 97.06 302 GLY A N 1
ATOM 2322 C CA . GLY A 1 302 ? 13.172 31.594 1.705 1 97.06 302 GLY A CA 1
ATOM 2323 C C . GLY A 1 302 ? 14.477 30.828 1.824 1 97.06 302 GLY A C 1
ATOM 2324 O O . GLY A 1 302 ? 14.578 29.672 1.389 1 97.06 302 GLY A O 1
ATOM 2325 N N . THR A 1 303 ? 15.43 31.391 2.467 1 95.81 303 THR A N 1
ATOM 2326 C CA . THR A 1 303 ? 16.828 30.969 2.365 1 95.81 303 THR A CA 1
ATOM 2327 C C . THR A 1 303 ? 17.062 29.703 3.189 1 95.81 303 THR A C 1
ATOM 2329 O O . THR A 1 303 ? 18.109 29.062 3.055 1 95.81 303 THR A O 1
ATOM 2332 N N . THR A 1 304 ? 16.062 29.297 3.943 1 94.75 304 THR A N 1
ATOM 2333 C CA . THR A 1 304 ? 16.203 28.047 4.68 1 94.75 304 THR A CA 1
ATOM 2334 C C . THR A 1 304 ? 15.961 26.844 3.764 1 94.75 304 THR A C 1
ATOM 2336 O O . THR A 1 304 ? 16.109 25.703 4.188 1 94.75 304 THR A O 1
ATOM 2339 N N . LEU A 1 305 ? 15.609 27.109 2.562 1 96.81 305 LEU A N 1
ATOM 2340 C CA . LEU A 1 305 ? 15.531 26.125 1.485 1 96.81 305 LEU A CA 1
ATOM 2341 C C . LEU A 1 305 ? 16.328 26.594 0.269 1 96.81 305 LEU A C 1
ATOM 2343 O O . LEU A 1 305 ? 16.141 27.719 -0.199 1 96.81 305 LEU A O 1
ATOM 2347 N N . VAL A 1 306 ? 17.172 25.781 -0.156 1 97.88 306 VAL A N 1
ATOM 2348 C CA . VAL A 1 306 ? 17.953 26.094 -1.354 1 97.88 306 VAL A CA 1
ATOM 2349 C C . VAL A 1 306 ? 17.375 25.344 -2.553 1 97.88 306 VAL A C 1
ATOM 2351 O O . VAL A 1 306 ? 17.125 24.141 -2.48 1 97.88 306 VAL A O 1
ATOM 2354 N N . THR A 1 307 ? 17.047 26.047 -3.598 1 98.75 307 THR A N 1
ATOM 2355 C CA . THR A 1 307 ? 16.531 25.469 -4.836 1 98.75 307 THR A CA 1
ATOM 2356 C C . THR A 1 307 ? 17.359 25.953 -6.035 1 98.75 307 THR A C 1
ATOM 2358 O O . THR A 1 307 ? 17.938 27.031 -6 1 98.75 307 THR A O 1
ATOM 2361 N N . GLY A 1 308 ? 17.422 25.125 -7.027 1 98.56 308 GLY A N 1
ATOM 2362 C CA . GLY A 1 308 ? 18.141 25.562 -8.219 1 98.56 308 GLY A CA 1
ATOM 2363 C C . GLY A 1 308 ? 18.359 24.438 -9.219 1 98.56 308 GLY A C 1
ATOM 2364 O O . GLY A 1 308 ? 17.969 23.297 -8.984 1 98.56 308 GLY A O 1
ATOM 2365 N N . PHE A 1 309 ? 18.938 24.797 -10.328 1 97.81 309 PHE A N 1
ATOM 2366 C CA . PHE A 1 309 ? 19.203 23.891 -11.43 1 97.81 309 PHE A CA 1
ATOM 2367 C C . PHE A 1 309 ? 20.688 23.516 -11.469 1 97.81 309 PHE A C 1
ATOM 2369 O O . PHE A 1 309 ? 21.547 24.359 -11.219 1 97.81 309 PHE A O 1
ATOM 2376 N N . ALA A 1 310 ? 20.922 22.312 -11.742 1 96.38 310 ALA A N 1
ATOM 2377 C CA . ALA A 1 310 ? 22.281 21.812 -11.922 1 96.38 310 ALA A CA 1
ATOM 2378 C C . ALA A 1 310 ? 22.312 20.594 -12.836 1 96.38 310 ALA A C 1
ATOM 2380 O O . ALA A 1 310 ? 21.266 20.188 -13.352 1 96.38 310 ALA A O 1
ATOM 2381 N N . ARG A 1 311 ? 23.453 20.188 -13.156 1 94.56 311 ARG A N 1
ATOM 2382 C CA . ARG A 1 311 ? 23.625 18.906 -13.836 1 94.56 311 ARG A CA 1
ATOM 2383 C C . ARG A 1 311 ? 24.375 17.906 -12.953 1 94.56 311 ARG A C 1
ATOM 2385 O O . ARG A 1 311 ? 25.297 18.281 -12.234 1 94.56 311 ARG A O 1
ATOM 2392 N N . ILE A 1 312 ? 23.922 16.812 -12.969 1 94.12 312 ILE A N 1
ATOM 2393 C CA . ILE A 1 312 ? 24.609 15.695 -12.32 1 94.12 312 ILE A CA 1
ATOM 2394 C C . ILE A 1 312 ? 24.828 14.57 -13.336 1 94.12 312 ILE A C 1
ATOM 2396 O O . ILE A 1 312 ? 23.875 14.055 -13.922 1 94.12 312 ILE A O 1
ATOM 2400 N N . GLU A 1 313 ? 26.062 14.211 -13.531 1 90.69 313 GLU A N 1
ATOM 2401 C CA . GLU A 1 313 ? 26.438 13.227 -14.539 1 90.69 313 GLU A CA 1
ATOM 2402 C C . GLU A 1 313 ? 25.781 13.539 -15.891 1 90.69 313 GLU A C 1
ATOM 2404 O O . GLU A 1 313 ? 25.234 12.656 -16.531 1 90.69 313 GLU A O 1
ATOM 2409 N N . GLY A 1 314 ? 25.734 14.727 -16.188 1 91 314 GLY A N 1
ATOM 2410 C CA . GLY A 1 314 ? 25.25 15.195 -17.469 1 91 314 GLY A CA 1
ATOM 2411 C C . GLY A 1 314 ? 23.75 15.414 -17.516 1 91 314 GLY A C 1
ATOM 2412 O O . GLY A 1 314 ? 23.234 16 -18.469 1 91 314 GLY A O 1
ATOM 2413 N N . HIS A 1 315 ? 23.047 15 -16.484 1 92.06 315 HIS A N 1
ATOM 2414 C CA . HIS A 1 315 ? 21.594 15.133 -16.438 1 92.06 315 HIS A CA 1
ATOM 2415 C C . HIS A 1 315 ? 21.172 16.453 -15.789 1 92.06 315 HIS A C 1
ATOM 2417 O O . HIS A 1 315 ? 21.625 16.781 -14.695 1 92.06 315 HIS A O 1
ATOM 2423 N N . LEU A 1 316 ? 20.328 17.219 -16.5 1 93.94 316 LEU A N 1
ATOM 2424 C CA . LEU A 1 316 ? 19.75 18.406 -15.891 1 93.94 316 LEU A CA 1
ATOM 2425 C C . LEU A 1 316 ? 18.781 18.031 -14.773 1 93.94 316 LEU A C 1
ATOM 2427 O O . LEU A 1 316 ? 17.891 17.203 -14.984 1 93.94 316 LEU A O 1
ATOM 2431 N N . VAL A 1 317 ? 19 18.609 -13.594 1 95.69 317 VAL A N 1
ATOM 2432 C CA . VAL A 1 317 ? 18.156 18.297 -12.453 1 95.69 317 VAL A CA 1
ATOM 2433 C C . VAL A 1 317 ? 17.781 19.562 -11.703 1 95.69 317 VAL A C 1
ATOM 2435 O O . VAL A 1 317 ? 18.5 20.562 -11.773 1 95.69 317 VAL A O 1
ATOM 2438 N N . GLY A 1 318 ? 16.594 19.531 -11.109 1 97.81 318 GLY A N 1
ATOM 2439 C CA . GLY A 1 318 ? 16.25 20.5 -10.086 1 97.81 318 GLY A CA 1
ATOM 2440 C C . GLY A 1 318 ? 16.531 20.031 -8.68 1 97.81 318 GLY A C 1
ATOM 2441 O O . GLY A 1 318 ? 16.109 18.938 -8.289 1 97.81 318 GLY A O 1
ATOM 2442 N N . VAL A 1 319 ? 17.25 20.844 -7.938 1 98.31 319 VAL A N 1
ATOM 2443 C CA . VAL A 1 319 ? 17.625 20.469 -6.578 1 98.31 319 VAL A CA 1
ATOM 2444 C C . VAL A 1 319 ? 16.75 21.219 -5.578 1 98.31 319 VAL A C 1
ATOM 2446 O O . VAL A 1 319 ? 16.562 22.438 -5.699 1 98.31 319 VAL A O 1
ATOM 2449 N N . VAL A 1 320 ? 16.156 20.547 -4.664 1 98.62 320 VAL A N 1
ATOM 2450 C CA . VAL A 1 320 ? 15.414 21.078 -3.525 1 98.62 320 VAL A CA 1
ATOM 2451 C C . VAL A 1 320 ? 16.062 20.609 -2.225 1 98.62 320 VAL A C 1
ATOM 2453 O O . VAL A 1 320 ? 15.953 19.422 -1.871 1 98.62 320 VAL A O 1
ATOM 2456 N N . ALA A 1 321 ? 16.703 21.531 -1.475 1 97.38 321 ALA A N 1
ATOM 2457 C CA . ALA A 1 321 ? 17.562 21.078 -0.377 1 97.38 321 ALA A CA 1
ATOM 2458 C C . ALA A 1 321 ? 17.312 21.906 0.887 1 97.38 321 ALA A C 1
ATOM 2460 O O . ALA A 1 321 ? 17.281 23.141 0.842 1 97.38 321 ALA A O 1
ATOM 2461 N N . ASN A 1 322 ? 17.172 21.203 2.002 1 94.69 322 ASN A N 1
ATOM 2462 C CA . ASN A 1 322 ? 17.016 21.875 3.283 1 94.69 322 ASN A CA 1
ATOM 2463 C C . ASN A 1 322 ? 18.266 22.672 3.656 1 94.69 322 ASN A C 1
ATOM 2465 O O . ASN A 1 322 ? 19.375 22.141 3.578 1 94.69 322 ASN A O 1
ATOM 2469 N N . ASN A 1 323 ? 18.078 23.875 3.988 1 93.12 323 ASN A N 1
ATOM 2470 C CA . ASN A 1 323 ? 19.078 24.734 4.605 1 93.12 323 ASN A CA 1
ATOM 2471 C C . ASN A 1 323 ? 18.578 25.328 5.918 1 93.12 323 ASN A C 1
ATOM 2473 O O . ASN A 1 323 ? 18.797 26.5 6.199 1 93.12 323 ASN A O 1
ATOM 2477 N N . GLY A 1 324 ? 17.891 24.594 6.625 1 89.56 324 GLY A N 1
ATOM 2478 C CA . GLY A 1 324 ? 17.141 24.922 7.836 1 89.56 324 GLY A CA 1
ATOM 2479 C C . GLY A 1 324 ? 15.711 24.438 7.805 1 89.56 324 GLY A C 1
ATOM 2480 O O . GLY A 1 324 ? 15.398 23.438 7.145 1 89.56 324 GLY A O 1
ATOM 2481 N N . GLU A 1 325 ? 14.938 25.047 8.617 1 88.56 325 GLU A N 1
ATOM 2482 C CA . GLU A 1 325 ? 13.539 24.641 8.703 1 88.56 325 GLU A CA 1
ATOM 2483 C C . GLU A 1 325 ? 12.766 25.078 7.457 1 88.56 325 GLU A C 1
ATOM 2485 O O . GLU A 1 325 ? 13.156 26.031 6.781 1 88.56 325 GLU A O 1
ATOM 2490 N N . LEU A 1 326 ? 11.703 24.391 7.168 1 92.75 326 LEU A N 1
ATOM 2491 C CA . LEU A 1 326 ? 10.836 24.766 6.062 1 92.75 326 LEU A CA 1
ATOM 2492 C C . LEU A 1 326 ? 9.852 25.859 6.488 1 92.75 326 LEU A C 1
ATOM 2494 O O . LEU A 1 326 ? 8.695 25.578 6.785 1 92.75 326 LEU A O 1
ATOM 2498 N N . THR A 1 327 ? 10.305 27.094 6.477 1 92.94 327 THR A N 1
ATOM 2499 C CA . THR A 1 327 ? 9.508 28.25 6.855 1 92.94 327 THR A CA 1
ATOM 2500 C C . THR A 1 327 ? 8.406 28.516 5.832 1 92.94 327 THR A C 1
ATOM 2502 O O . THR A 1 327 ? 8.336 27.828 4.805 1 92.94 327 THR A O 1
ATOM 2505 N N . TYR A 1 328 ? 7.555 29.469 6.172 1 93.88 328 TYR A N 1
ATOM 2506 C CA . TYR A 1 328 ? 6.504 29.906 5.262 1 93.88 328 TYR A CA 1
ATOM 2507 C C . TYR A 1 328 ? 7.078 30.281 3.898 1 93.88 328 TYR A C 1
ATOM 2509 O O . TYR A 1 328 ? 6.656 29.734 2.873 1 93.88 328 TYR A O 1
ATOM 2517 N N . GLU A 1 329 ? 8.125 31.156 3.867 1 96.44 329 GLU A N 1
ATOM 2518 C CA . GLU A 1 329 ? 8.742 31.609 2.629 1 96.44 329 GLU A CA 1
ATOM 2519 C C . GLU A 1 329 ? 9.422 30.469 1.892 1 96.44 329 GLU A C 1
ATOM 2521 O O . GLU A 1 329 ? 9.328 30.359 0.666 1 96.44 329 GLU A O 1
ATOM 2526 N N . ALA A 1 330 ? 10.055 29.609 2.654 1 96.88 330 ALA A N 1
ATOM 2527 C CA . ALA A 1 330 ? 10.734 28.469 2.062 1 96.88 330 ALA A CA 1
ATOM 2528 C C . ALA A 1 330 ? 9.742 27.531 1.371 1 96.88 330 ALA A C 1
ATOM 2530 O O . ALA A 1 330 ? 10.016 27.047 0.272 1 96.88 330 ALA A O 1
ATOM 2531 N N . ALA A 1 331 ? 8.672 27.328 2.002 1 97.56 331 ALA A N 1
ATOM 2532 C CA . ALA A 1 331 ? 7.652 26.438 1.44 1 97.56 331 ALA A CA 1
ATOM 2533 C C . ALA A 1 331 ? 7.062 27.031 0.161 1 97.56 331 ALA A C 1
ATOM 2535 O O . ALA A 1 331 ? 6.809 26.312 -0.803 1 97.56 331 ALA A O 1
ATOM 2536 N N . LEU A 1 332 ? 6.77 28.328 0.144 1 97.62 332 LEU A N 1
ATOM 2537 C CA . LEU A 1 332 ? 6.285 28.984 -1.066 1 97.62 332 LEU A CA 1
ATOM 2538 C C . LEU A 1 332 ? 7.297 28.844 -2.199 1 97.62 332 LEU A C 1
ATOM 2540 O O . LEU A 1 332 ? 6.926 28.547 -3.334 1 97.62 332 LEU A O 1
ATOM 2544 N N . LYS A 1 333 ? 8.555 29.078 -1.828 1 98.12 333 LYS A N 1
ATOM 2545 C CA . LYS A 1 333 ? 9.641 28.922 -2.791 1 98.12 333 LYS A CA 1
ATOM 2546 C C . LYS A 1 333 ? 9.688 27.5 -3.342 1 98.12 333 LYS A C 1
ATOM 2548 O O . LYS A 1 333 ? 9.766 27.297 -4.559 1 98.12 333 LYS A O 1
ATOM 2553 N N . GLY A 1 334 ? 9.633 26.516 -2.447 1 98.62 334 GLY A N 1
ATOM 2554 C CA . GLY A 1 334 ? 9.648 25.125 -2.854 1 98.62 334 GLY A CA 1
ATOM 2555 C C . GLY A 1 334 ? 8.5 24.75 -3.766 1 98.62 334 GLY A C 1
ATOM 2556 O O . GLY A 1 334 ? 8.695 24.062 -4.77 1 98.62 334 GLY A O 1
ATOM 2557 N N . SER A 1 335 ? 7.312 25.234 -3.439 1 98.38 335 SER A N 1
ATOM 2558 C CA . SER A 1 335 ? 6.145 24.984 -4.273 1 98.38 335 SER A CA 1
ATOM 2559 C C . SER A 1 335 ? 6.363 25.484 -5.695 1 98.38 335 SER A C 1
ATOM 2561 O O . SER A 1 335 ? 6.145 24.75 -6.664 1 98.38 335 SER A O 1
ATOM 2563 N N . HIS A 1 336 ? 6.762 26.688 -5.77 1 98.12 336 HIS A N 1
ATOM 2564 C CA . HIS A 1 336 ? 6.992 27.312 -7.062 1 98.12 336 HIS A CA 1
ATOM 2565 C C . HIS A 1 336 ? 8.039 26.547 -7.867 1 98.12 336 HIS A C 1
ATOM 2567 O O . HIS A 1 336 ? 7.828 26.234 -9.047 1 98.12 336 HIS A O 1
ATOM 2573 N N . PHE A 1 337 ? 9.102 26.234 -7.266 1 98.62 337 PHE A N 1
ATOM 2574 C CA . PHE A 1 337 ? 10.219 25.594 -7.957 1 98.62 337 PHE A CA 1
ATOM 2575 C C . PHE A 1 337 ? 9.844 24.203 -8.438 1 98.62 337 PHE A C 1
ATOM 2577 O O . PHE A 1 337 ? 10.18 23.812 -9.555 1 98.62 337 PHE A O 1
ATOM 2584 N N . VAL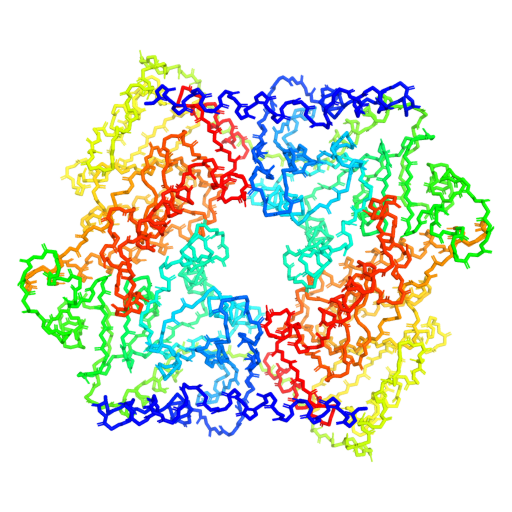 A 1 338 ? 9.211 23.406 -7.598 1 98.75 338 VAL A N 1
ATOM 2585 C CA . VAL A 1 338 ? 8.766 22.078 -7.969 1 98.75 338 VAL A CA 1
ATOM 2586 C C . VAL A 1 338 ? 7.844 22.156 -9.18 1 98.75 338 VAL A C 1
ATOM 2588 O O . VAL A 1 338 ? 7.98 21.375 -10.125 1 98.75 338 VAL A O 1
ATOM 2591 N N . GLN A 1 339 ? 6.914 23.078 -9.18 1 98.31 339 GLN A N 1
ATOM 2592 C CA . GLN A 1 339 ? 5.996 23.25 -10.305 1 98.31 339 GLN A CA 1
ATOM 2593 C C . GLN A 1 339 ? 6.75 23.625 -11.578 1 98.31 339 GLN A C 1
ATOM 2595 O O . GLN A 1 339 ? 6.41 23.156 -12.664 1 98.31 339 GLN A O 1
ATOM 2600 N N . LEU A 1 340 ? 7.723 24.469 -11.391 1 97.75 340 LEU A N 1
ATOM 2601 C CA . LEU A 1 340 ? 8.547 24.875 -12.523 1 97.75 340 LEU A CA 1
ATOM 2602 C C . LEU A 1 340 ? 9.266 23.688 -13.125 1 97.75 340 LEU A C 1
ATOM 2604 O O . LEU A 1 340 ? 9.273 23.5 -14.344 1 97.75 340 LEU A O 1
ATOM 2608 N N . CYS A 1 341 ? 9.898 22.891 -12.289 1 98.06 341 CYS A N 1
ATOM 2609 C CA . CYS A 1 341 ? 10.594 21.703 -12.758 1 98.06 341 CYS A CA 1
ATOM 2610 C C . CYS A 1 341 ? 9.633 20.734 -13.438 1 98.06 341 CYS A C 1
ATOM 2612 O O . CYS A 1 341 ? 9.953 20.172 -14.484 1 98.06 341 CYS A O 1
ATOM 2614 N N . ASP A 1 342 ? 8.523 20.562 -12.859 1 97.56 342 ASP A N 1
ATOM 2615 C CA . ASP A 1 342 ? 7.523 19.672 -13.43 1 97.56 342 ASP A CA 1
ATOM 2616 C C . ASP A 1 342 ? 7.078 20.156 -14.812 1 97.56 342 ASP A C 1
ATOM 2618 O O . ASP A 1 342 ? 6.988 19.359 -15.75 1 97.56 342 ASP A O 1
ATOM 2622 N N . GLN A 1 343 ? 6.805 21.438 -14.961 1 96.38 343 GLN A N 1
ATOM 2623 C CA . GLN A 1 343 ? 6.402 22.031 -16.234 1 96.38 343 GLN A CA 1
ATOM 2624 C C . GLN A 1 343 ? 7.453 21.797 -17.312 1 96.38 343 GLN A C 1
ATOM 2626 O O . GLN A 1 343 ? 7.117 21.547 -18.469 1 96.38 343 GLN A O 1
ATOM 2631 N N . ARG A 1 344 ? 8.68 21.797 -16.859 1 96 344 ARG A N 1
ATOM 2632 C CA . ARG A 1 344 ? 9.789 21.703 -17.797 1 96 344 ARG A CA 1
ATOM 2633 C C . ARG A 1 344 ? 10.234 20.25 -17.969 1 96 344 ARG A C 1
ATOM 2635 O O . ARG A 1 344 ? 11.141 19.969 -18.75 1 96 344 ARG A O 1
ATOM 2642 N N . GLY A 1 345 ? 9.625 19.359 -17.25 1 94.06 345 GLY A N 1
ATOM 2643 C CA . GLY A 1 345 ? 10.008 17.953 -17.312 1 94.06 345 GLY A CA 1
ATOM 2644 C C . GLY A 1 345 ? 11.383 17.688 -16.734 1 94.06 345 GLY A C 1
ATOM 2645 O O . GLY A 1 345 ? 12.109 16.812 -17.219 1 94.06 345 GLY A O 1
ATOM 2646 N N . ILE A 1 346 ? 11.82 18.469 -15.766 1 94.81 346 ILE A N 1
ATOM 2647 C CA . ILE A 1 346 ? 13.133 18.328 -15.141 1 94.81 346 ILE A CA 1
ATOM 2648 C C . ILE A 1 346 ? 13.016 17.484 -13.875 1 94.81 346 ILE A C 1
ATOM 2650 O O . ILE A 1 346 ? 12.273 17.828 -12.961 1 94.81 346 ILE A O 1
ATOM 2654 N N . PRO A 1 347 ? 13.75 16.344 -13.82 1 95.62 347 PRO A N 1
ATOM 2655 C CA . PRO A 1 347 ? 13.727 15.523 -12.609 1 95.62 347 PRO A CA 1
ATOM 2656 C C . PRO A 1 347 ? 14.156 16.297 -11.359 1 95.62 347 PRO A C 1
ATOM 2658 O O . PRO A 1 347 ? 14.93 17.25 -11.461 1 95.62 347 PRO A O 1
ATOM 2661 N N . LEU A 1 348 ? 13.656 15.891 -10.227 1 97.25 348 LEU A N 1
ATOM 2662 C CA . LEU A 1 348 ? 13.922 16.578 -8.969 1 97.25 348 LEU A CA 1
ATOM 2663 C C . LEU A 1 348 ? 14.773 15.727 -8.039 1 97.25 348 LEU A C 1
ATOM 2665 O O . LEU A 1 348 ? 14.57 14.516 -7.941 1 97.25 348 LEU A O 1
ATOM 2669 N N . ILE A 1 349 ? 15.719 16.375 -7.406 1 97.5 349 ILE A N 1
ATOM 2670 C CA . ILE A 1 349 ? 16.484 15.766 -6.328 1 97.5 349 ILE A CA 1
ATOM 2671 C C . ILE A 1 349 ? 16.219 16.5 -5.02 1 97.5 349 ILE A C 1
ATOM 2673 O O . ILE A 1 349 ? 16.453 17.719 -4.926 1 97.5 349 ILE A O 1
ATOM 2677 N N . PHE A 1 350 ? 15.75 15.789 -4.078 1 98.06 350 PHE A N 1
ATOM 2678 C CA . PHE A 1 350 ? 15.531 16.328 -2.746 1 98.06 350 PHE A CA 1
ATOM 2679 C C . PHE A 1 350 ? 16.672 15.945 -1.807 1 98.06 350 PHE A C 1
ATOM 2681 O O . PHE A 1 350 ? 16.984 14.766 -1.674 1 98.06 350 PHE A O 1
ATOM 2688 N N . LEU A 1 351 ? 17.328 16.859 -1.211 1 96.88 351 LEU A N 1
ATOM 2689 C CA . LEU A 1 351 ? 18.25 16.641 -0.112 1 96.88 351 LEU A CA 1
ATOM 2690 C C . LEU A 1 351 ? 17.625 17.016 1.224 1 96.88 351 LEU A C 1
ATOM 2692 O O . LEU A 1 351 ? 17.5 18.203 1.545 1 96.88 351 LEU A O 1
ATOM 2696 N N . GLN A 1 352 ? 17.312 16.047 1.97 1 95.25 352 GLN A N 1
ATOM 2697 C CA . GLN A 1 352 ? 16.438 16.234 3.123 1 95.25 352 GLN A CA 1
ATOM 2698 C C . GLN A 1 352 ? 17.234 16.266 4.422 1 95.25 352 GLN A C 1
ATOM 2700 O O . GLN A 1 352 ? 18.062 15.383 4.668 1 95.25 352 GLN A O 1
ATOM 2705 N N . ASN A 1 353 ? 17.047 17.203 5.191 1 91.81 353 ASN A N 1
ATOM 2706 C CA . ASN A 1 353 ? 17.531 17.375 6.559 1 91.81 353 ASN A CA 1
ATOM 2707 C C . ASN A 1 353 ? 16.594 18.234 7.387 1 91.81 353 ASN A C 1
ATOM 2709 O O . ASN A 1 353 ? 16.859 19.406 7.633 1 91.81 353 ASN A O 1
ATOM 2713 N N . THR A 1 354 ? 15.531 17.609 7.84 1 86.31 354 THR A N 1
ATOM 2714 C CA . THR A 1 354 ? 14.523 18.328 8.602 1 86.31 354 THR A CA 1
ATOM 2715 C C . THR A 1 354 ? 14.852 18.312 10.094 1 86.31 354 THR A C 1
ATOM 2717 O O . THR A 1 354 ? 15.242 17.266 10.633 1 86.31 354 THR A O 1
ATOM 2720 N N . PRO A 1 355 ? 14.766 19.484 10.641 1 77.75 355 PRO A N 1
ATOM 2721 C CA . PRO A 1 355 ? 14.977 19.469 12.094 1 77.75 355 PRO A CA 1
ATOM 2722 C C . PRO A 1 355 ? 13.836 18.797 12.852 1 77.75 355 PRO A C 1
ATOM 2724 O O . PRO A 1 355 ? 12.711 18.734 12.352 1 77.75 355 PRO A O 1
ATOM 2727 N N . PRO A 1 356 ? 14.195 18.188 13.883 1 66.5 356 PRO A N 1
ATOM 2728 C CA . PRO A 1 356 ? 13.094 17.625 14.672 1 66.5 356 PRO A CA 1
ATOM 2729 C C . PRO A 1 356 ? 12.148 18.703 15.211 1 66.5 356 PRO A C 1
ATOM 2731 O O . PRO A 1 356 ? 12.594 19.812 15.508 1 66.5 356 PRO A O 1
ATOM 2734 N N . TYR A 1 357 ? 10.906 18.844 14.695 1 59.62 357 TYR A N 1
ATOM 2735 C CA . TYR A 1 357 ? 9.898 19.875 14.906 1 59.62 357 TYR A CA 1
ATOM 2736 C C . TYR A 1 357 ? 9.945 20.391 16.344 1 59.62 357 TYR A C 1
ATOM 2738 O O . TYR A 1 357 ? 9.789 19.625 17.297 1 59.62 357 TYR A O 1
ATOM 2746 N N . SER A 1 358 ? 10.625 21.516 16.422 1 54.09 358 SER A N 1
ATOM 2747 C CA . SER A 1 358 ? 10.516 22.281 17.672 1 54.09 358 SER A CA 1
ATOM 2748 C C . SER A 1 358 ? 9.359 23.281 17.594 1 54.09 358 SER A C 1
ATOM 2750 O O . SER A 1 358 ? 9.281 24.203 18.406 1 54.09 358 SER A O 1
ATOM 2752 N N . ALA A 1 359 ? 8.375 23.25 16.609 1 54.12 359 ALA A N 1
ATOM 2753 C CA . ALA A 1 359 ? 7.715 24.562 16.531 1 54.12 359 ALA A CA 1
ATOM 2754 C C .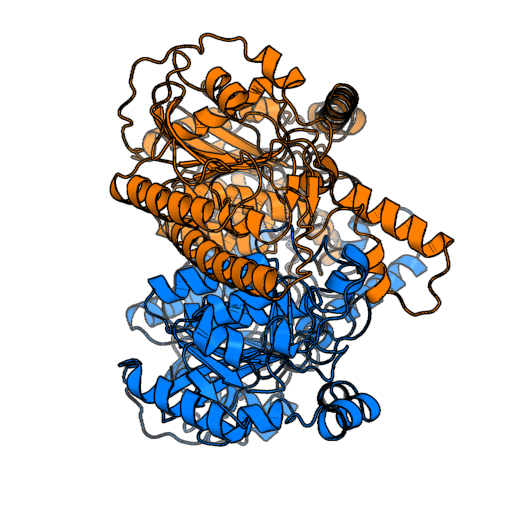 ALA A 1 359 ? 6.898 24.828 17.797 1 54.12 359 ALA A C 1
ATOM 2756 O O . ALA A 1 359 ? 5.828 24.25 17.984 1 54.12 359 ALA A O 1
ATOM 2757 N N . VAL A 1 360 ? 7.562 25.266 18.844 1 54.41 360 VAL A N 1
ATOM 2758 C CA . VAL A 1 360 ? 6.91 25.719 20.078 1 54.41 360 VAL A CA 1
ATOM 2759 C C . VAL A 1 360 ? 6.184 27.047 19.828 1 54.41 360 VAL A C 1
ATOM 2761 O O . VAL A 1 360 ? 6.789 28 19.344 1 54.41 360 VAL A O 1
ATOM 2764 N N . THR A 1 361 ? 4.754 26.938 19.469 1 57.56 361 THR A N 1
ATOM 2765 C CA . THR A 1 361 ? 3.953 28.141 19.391 1 57.56 361 THR A CA 1
ATOM 2766 C C . THR A 1 361 ? 3.783 28.766 20.781 1 57.56 361 THR A C 1
ATOM 2768 O O . THR A 1 361 ? 3.123 28.188 21.656 1 57.56 361 THR A O 1
ATOM 2771 N N . GLY A 1 362 ? 4.637 29.812 21.141 1 55.78 362 GLY A N 1
ATOM 2772 C CA . GLY A 1 362 ? 4.551 30.406 22.453 1 55.78 362 GLY A CA 1
ATOM 2773 C C . GLY A 1 362 ? 3.74 31.688 22.484 1 55.78 362 GLY A C 1
ATOM 2774 O O . GLY A 1 362 ? 3.346 32.156 23.547 1 55.78 362 GLY A O 1
ATOM 2775 N N . THR A 1 363 ? 3.516 32.281 21.375 1 65.25 363 THR A N 1
ATOM 2776 C CA . THR A 1 363 ? 2.84 33.594 21.312 1 65.25 363 THR A CA 1
ATOM 2777 C C . THR A 1 363 ? 1.828 33.625 20.172 1 65.25 363 THR A C 1
ATOM 2779 O O . THR A 1 363 ? 1.842 32.75 19.297 1 65.25 363 THR A O 1
ATOM 2782 N N . LEU A 1 364 ? 0.839 34.469 20.297 1 68.94 364 LEU A N 1
ATOM 2783 C CA . LEU A 1 364 ? -0.136 34.656 19.234 1 68.94 364 LEU A CA 1
ATOM 2784 C C . LEU A 1 364 ? 0.56 34.906 17.891 1 68.94 364 LEU A C 1
ATOM 2786 O O . LEU A 1 364 ? 0.1 34.406 16.859 1 68.94 364 LEU A O 1
ATOM 2790 N N . SER A 1 365 ? 1.526 35.719 18.016 1 69.81 365 SER A N 1
ATOM 2791 C CA . SER A 1 365 ? 2.305 35.969 16.797 1 69.81 365 SER A CA 1
ATOM 2792 C C . SER A 1 365 ? 2.9 34.656 16.25 1 69.81 365 SER A C 1
ATOM 2794 O O . SER A 1 365 ? 2.928 34.438 15.047 1 69.81 365 SER A O 1
ATOM 2796 N N . GLN A 1 366 ? 3.166 33.844 17.109 1 76.06 366 GLN A N 1
ATOM 2797 C CA . GLN A 1 366 ? 3.734 32.562 16.703 1 76.06 366 GLN A CA 1
ATOM 2798 C C . GLN A 1 366 ? 2.658 31.641 16.125 1 76.06 366 GLN A C 1
ATOM 2800 O O . GLN A 1 366 ? 2.922 30.859 15.195 1 76.06 366 GLN A O 1
ATOM 2805 N N . ALA A 1 367 ? 1.521 31.875 16.703 1 76.31 367 ALA A N 1
ATOM 2806 C CA . ALA A 1 367 ? 0.409 31.078 16.156 1 76.31 367 ALA A CA 1
ATOM 2807 C C . ALA A 1 367 ? 0.132 31.438 14.703 1 76.31 367 ALA A C 1
ATOM 2809 O O . ALA A 1 367 ? -0.086 30.562 13.875 1 76.31 367 ALA A O 1
ATOM 2810 N N . GLU A 1 368 ? 0.177 32.719 14.453 1 78.25 368 GLU A N 1
ATOM 2811 C CA . GLU A 1 368 ? -0.026 33.156 13.078 1 78.25 368 GLU A CA 1
ATOM 2812 C C . GLU A 1 368 ? 1.062 32.625 12.148 1 78.25 368 GLU A C 1
ATOM 2814 O O . GLU A 1 368 ? 0.77 32.156 11.055 1 78.25 368 GLU A O 1
ATOM 2819 N N . ILE A 1 369 ? 2.199 32.719 12.594 1 79.56 369 ILE A N 1
ATOM 2820 C CA . ILE A 1 369 ? 3.33 32.25 11.797 1 79.56 369 ILE A CA 1
ATOM 2821 C C . ILE A 1 369 ? 3.197 30.75 11.531 1 79.56 369 ILE A C 1
ATOM 2823 O O . ILE A 1 369 ? 3.389 30.297 10.398 1 79.56 369 ILE A O 1
ATOM 2827 N N . ASN A 1 370 ? 2.77 30.109 12.508 1 80.81 370 ASN A N 1
ATOM 2828 C CA . ASN A 1 370 ? 2.695 28.656 12.391 1 80.81 370 ASN A CA 1
ATOM 2829 C C . ASN A 1 370 ? 1.557 28.234 11.469 1 80.81 370 ASN A C 1
ATOM 2831 O O . ASN A 1 370 ? 1.698 27.266 10.703 1 80.81 370 ASN A O 1
ATOM 2835 N N . THR A 1 371 ? 0.521 28.891 11.562 1 83.88 371 THR A N 1
ATOM 2836 C CA . THR A 1 371 ? -0.616 28.516 10.727 1 83.88 371 THR A CA 1
ATOM 2837 C C . THR A 1 371 ? -0.345 28.875 9.266 1 83.88 371 THR A C 1
ATOM 2839 O O . THR A 1 371 ? -0.759 28.156 8.359 1 83.88 371 THR A O 1
ATOM 2842 N N . ASN A 1 372 ? 0.314 30 9.07 1 86.94 372 ASN A N 1
ATOM 2843 C CA . ASN A 1 372 ? 0.718 30.344 7.715 1 86.94 372 ASN A CA 1
ATOM 2844 C C . ASN A 1 372 ? 1.708 29.328 7.152 1 86.94 372 ASN A C 1
ATOM 2846 O O . ASN A 1 372 ? 1.639 28.984 5.973 1 86.94 372 ASN A O 1
ATOM 2850 N N . ARG A 1 373 ? 2.52 28.922 8.023 1 90.31 373 ARG A N 1
ATOM 2851 C CA . ARG A 1 373 ? 3.475 27.891 7.641 1 90.31 373 ARG A CA 1
ATOM 2852 C C . ARG A 1 373 ? 2.758 26.609 7.242 1 90.31 373 ARG A C 1
ATOM 2854 O O . ARG A 1 373 ? 3.105 25.984 6.238 1 90.31 373 ARG A O 1
ATOM 2861 N N . LEU A 1 374 ? 1.8 26.266 8.031 1 91.12 374 LEU A N 1
ATOM 2862 C CA . LEU A 1 374 ? 1.013 25.062 7.766 1 91.12 374 LEU A CA 1
ATOM 2863 C C . LEU A 1 374 ? 0.383 25.125 6.375 1 91.12 374 LEU A C 1
ATOM 2865 O O . LEU A 1 374 ? 0.485 24.172 5.602 1 91.12 374 LEU A O 1
ATOM 2869 N N . LYS A 1 375 ? -0.221 26.172 6.035 1 93.25 375 LYS A N 1
ATOM 2870 C CA . LYS A 1 375 ? -0.88 26.344 4.746 1 93.25 375 LYS A CA 1
ATOM 2871 C C . LYS A 1 375 ? 0.127 26.266 3.6 1 93.25 375 LYS A C 1
ATOM 2873 O O . LYS A 1 375 ? -0.126 25.625 2.584 1 93.25 375 LYS A O 1
ATOM 2878 N N . ALA A 1 376 ? 1.241 26.969 3.777 1 95.06 376 ALA A N 1
ATOM 2879 C CA . ALA A 1 376 ? 2.279 26.969 2.75 1 95.06 376 ALA A CA 1
ATOM 2880 C C . ALA A 1 376 ? 2.863 25.578 2.557 1 95.06 376 ALA A C 1
ATOM 2882 O O . ALA A 1 376 ? 3.086 25.141 1.426 1 95.06 376 ALA A O 1
ATOM 2883 N N . GLN A 1 377 ? 3.109 24.922 3.633 1 95.31 377 GLN A N 1
ATOM 2884 C CA . GLN A 1 377 ? 3.645 23.562 3.553 1 95.31 377 GLN A CA 1
ATOM 2885 C C . GLN A 1 377 ? 2.656 22.625 2.875 1 95.31 377 GLN A C 1
ATOM 2887 O O . GLN A 1 377 ? 3.051 21.766 2.08 1 95.31 377 GLN A O 1
ATOM 2892 N N . ALA A 1 378 ? 1.377 22.766 3.191 1 96.38 378 ALA A N 1
ATOM 2893 C CA . ALA A 1 378 ? 0.342 21.984 2.535 1 96.38 378 ALA A CA 1
ATOM 2894 C C . ALA A 1 378 ? 0.363 22.188 1.023 1 96.38 378 ALA A C 1
ATOM 2896 O O . ALA A 1 378 ? 0.219 21.234 0.253 1 96.38 378 ALA A O 1
ATOM 2897 N N . SER A 1 379 ? 0.513 23.422 0.639 1 96.5 379 SER A N 1
ATOM 2898 C CA . SER A 1 379 ? 0.604 23.734 -0.784 1 96.5 379 SER A CA 1
ATOM 2899 C C . SER A 1 379 ? 1.819 23.062 -1.419 1 96.5 379 SER A C 1
ATOM 2901 O O . SER A 1 379 ? 1.731 22.516 -2.525 1 96.5 379 SER A O 1
ATOM 2903 N N . MET A 1 380 ? 2.957 23.125 -0.74 1 98.31 380 MET A N 1
ATOM 2904 C CA . MET A 1 380 ? 4.164 22.469 -1.248 1 98.31 380 MET A CA 1
ATOM 2905 C C . MET A 1 380 ? 3.969 20.969 -1.341 1 98.31 380 MET A C 1
ATOM 2907 O O . MET A 1 380 ? 4.379 20.344 -2.32 1 98.31 380 MET A O 1
ATOM 2911 N N . MET A 1 381 ? 3.328 20.422 -0.35 1 98.06 381 MET A N 1
ATOM 2912 C CA . MET A 1 381 ? 3.012 19 -0.366 1 98.06 381 MET A CA 1
ATOM 2913 C C . MET A 1 381 ? 2.211 18.625 -1.611 1 98.06 381 MET A C 1
ATOM 2915 O O . MET A 1 381 ? 2.496 17.625 -2.264 1 98.06 381 MET A O 1
ATOM 2919 N N . SER A 1 382 ? 1.215 19.406 -1.944 1 98.38 382 SER A N 1
ATOM 2920 C CA . SER A 1 382 ? 0.392 19.172 -3.125 1 98.38 382 SER A CA 1
ATOM 2921 C C . SER A 1 382 ? 1.224 19.234 -4.402 1 98.38 382 SER A C 1
ATOM 2923 O O . SER A 1 382 ? 1.065 18.406 -5.297 1 98.38 382 SER A O 1
ATOM 2925 N N . ALA A 1 383 ? 2.09 20.25 -4.461 1 98.56 383 ALA A N 1
ATOM 2926 C CA . ALA A 1 383 ? 2.959 20.406 -5.629 1 98.56 383 ALA A CA 1
ATOM 2927 C C . ALA A 1 383 ? 3.852 19.172 -5.805 1 98.56 383 ALA A C 1
ATOM 2929 O O . ALA A 1 383 ? 3.992 18.656 -6.914 1 98.56 383 ALA A O 1
ATOM 2930 N N . VAL A 1 384 ? 4.41 18.719 -4.719 1 98.69 384 VAL A N 1
ATOM 2931 C CA . VAL A 1 384 ? 5.324 17.578 -4.746 1 98.69 384 VAL A CA 1
ATOM 2932 C C . VAL A 1 384 ? 4.562 16.312 -5.121 1 98.69 384 VAL A C 1
ATOM 2934 O O . VAL A 1 384 ? 5.004 15.555 -5.98 1 98.69 384 VAL A O 1
ATOM 2937 N N . ALA A 1 385 ? 3.447 16.078 -4.535 1 98.62 385 ALA A N 1
ATOM 2938 C CA . ALA A 1 385 ? 2.648 14.883 -4.781 1 98.62 385 ALA A CA 1
ATOM 2939 C C . ALA A 1 385 ? 2.232 14.797 -6.246 1 98.62 385 ALA A C 1
ATOM 2941 O O . ALA A 1 385 ? 2.225 13.711 -6.832 1 98.62 385 ALA A O 1
ATOM 2942 N N . CYS A 1 386 ? 1.914 15.898 -6.859 1 98 386 CYS A N 1
ATOM 2943 C CA . CYS A 1 386 ? 1.3 15.914 -8.18 1 98 386 CYS A CA 1
ATOM 2944 C C . CYS A 1 386 ? 2.355 16.047 -9.273 1 98 386 CYS A C 1
ATOM 2946 O O . CYS A 1 386 ? 2.041 15.961 -10.461 1 98 386 CYS A O 1
ATOM 2948 N N . ALA A 1 387 ? 3.617 16.297 -8.828 1 97.75 387 ALA A N 1
ATOM 2949 C CA . ALA A 1 387 ? 4.668 16.391 -9.836 1 97.75 387 ALA A CA 1
ATOM 2950 C C . ALA A 1 387 ? 4.867 15.062 -10.555 1 97.75 387 ALA A C 1
ATOM 2952 O O . ALA A 1 387 ? 4.988 14.016 -9.914 1 97.75 387 ALA A O 1
ATOM 2953 N N . SER A 1 388 ? 4.906 15.133 -11.867 1 95.5 388 SER A N 1
ATOM 2954 C CA . SER A 1 388 ? 4.988 13.914 -12.664 1 95.5 388 SER A CA 1
ATOM 2955 C C . SER A 1 388 ? 6.434 13.57 -13 1 95.5 388 SER A C 1
ATOM 2957 O O . SER A 1 388 ? 6.727 12.453 -13.438 1 95.5 388 SER A O 1
ATOM 2959 N N . THR A 1 389 ? 7.32 14.547 -12.875 1 95.12 389 THR A N 1
ATOM 2960 C CA . THR A 1 389 ? 8.727 14.289 -13.156 1 95.12 389 THR A CA 1
ATOM 2961 C C . THR A 1 389 ? 9.32 13.336 -12.125 1 95.12 389 THR A C 1
ATOM 2963 O O . THR A 1 389 ? 8.82 13.234 -11 1 95.12 389 THR A O 1
ATOM 2966 N N . PRO A 1 390 ? 10.359 12.562 -12.492 1 95.06 390 PRO A N 1
ATOM 2967 C CA . PRO A 1 390 ? 11 11.664 -11.516 1 95.06 390 PRO A CA 1
ATOM 2968 C C . PRO A 1 390 ? 11.539 12.414 -10.305 1 95.06 390 PRO A C 1
ATOM 2970 O O . PRO A 1 390 ? 12.07 13.523 -10.438 1 95.06 390 PRO A O 1
ATOM 2973 N N . LYS A 1 391 ? 11.398 11.859 -9.141 1 97.06 391 LYS A N 1
ATOM 2974 C CA . LYS A 1 391 ? 11.844 12.438 -7.875 1 97.06 391 LYS A CA 1
ATOM 2975 C C . LYS A 1 391 ? 12.766 11.484 -7.125 1 97.06 391 LYS A C 1
ATOM 2977 O O . LYS A 1 391 ? 12.43 10.312 -6.93 1 97.06 391 LYS A O 1
ATOM 2982 N N . ILE A 1 392 ? 13.906 11.938 -6.746 1 97.38 392 ILE A N 1
ATOM 2983 C CA . ILE A 1 392 ? 14.859 11.195 -5.934 1 97.38 392 ILE A CA 1
ATOM 2984 C C . ILE A 1 392 ? 15.102 11.922 -4.613 1 97.38 392 ILE A C 1
ATOM 2986 O O . ILE A 1 392 ? 15.391 13.125 -4.605 1 97.38 392 ILE A O 1
ATOM 2990 N N . THR A 1 393 ? 14.945 11.258 -3.529 1 98 393 THR A N 1
ATOM 2991 C CA . THR A 1 393 ? 15.203 11.844 -2.221 1 98 393 THR A CA 1
ATOM 2992 C C . THR A 1 393 ? 16.438 11.203 -1.574 1 98 393 THR A C 1
ATOM 2994 O O . THR A 1 393 ? 16.578 9.984 -1.591 1 98 393 THR A O 1
ATOM 2997 N N . VAL A 1 394 ? 17.312 12 -1.062 1 97.5 394 VAL A N 1
ATOM 2998 C CA . VAL A 1 394 ? 18.406 11.555 -0.215 1 97.5 394 VAL A CA 1
ATOM 2999 C C . VAL A 1 394 ? 18.297 12.219 1.157 1 97.5 394 VAL A C 1
ATOM 3001 O O . VAL A 1 394 ? 18.375 13.445 1.271 1 97.5 394 VAL A O 1
ATOM 3004 N N . VAL A 1 395 ? 18.125 11.414 2.172 1 96.69 395 VAL A N 1
ATOM 3005 C CA . VAL A 1 395 ? 18.109 11.93 3.537 1 96.69 395 VAL A CA 1
ATOM 3006 C C . VAL A 1 395 ? 19.531 12.008 4.09 1 96.69 395 VAL A C 1
ATOM 3008 O O . VAL A 1 395 ? 20.141 10.984 4.371 1 96.69 395 VAL A O 1
ATOM 3011 N N . ILE A 1 396 ? 19.984 13.18 4.316 1 94.81 396 ILE A N 1
ATOM 3012 C CA . ILE A 1 396 ? 21.391 13.367 4.688 1 94.81 396 ILE A CA 1
ATOM 3013 C C . ILE A 1 396 ? 21.484 13.633 6.191 1 94.81 396 ILE A C 1
ATOM 3015 O O . ILE A 1 396 ? 22.594 13.688 6.742 1 94.81 396 ILE A O 1
ATOM 3019 N N . GLY A 1 397 ? 20.359 13.828 6.84 1 91.88 397 GLY A N 1
ATOM 3020 C CA . GLY A 1 397 ? 20.25 14.039 8.273 1 91.88 397 GLY A CA 1
ATOM 3021 C C . GLY A 1 397 ? 18.906 13.602 8.836 1 91.88 397 GLY A C 1
ATOM 3022 O O . GLY A 1 397 ? 18.562 12.414 8.773 1 91.88 397 GLY A O 1
ATOM 3023 N N . GLY A 1 398 ? 18.125 14.617 9.242 1 90.81 398 GLY A N 1
ATOM 3024 C CA . GLY A 1 398 ? 16.844 14.305 9.828 1 90.81 398 GLY A CA 1
ATOM 3025 C C . GLY A 1 398 ? 15.719 14.227 8.812 1 90.81 398 GLY A C 1
ATOM 3026 O O . GLY A 1 398 ? 15.656 15.047 7.887 1 90.81 398 GLY A O 1
ATOM 3027 N N . CYS A 1 399 ? 14.875 13.25 8.852 1 92.94 399 CYS A N 1
ATOM 3028 C CA . CYS A 1 399 ? 13.578 13.109 8.195 1 92.94 399 CYS A CA 1
ATOM 3029 C C . CYS A 1 399 ? 12.453 13.039 9.219 1 92.94 399 CYS A C 1
ATOM 3031 O O . CYS A 1 399 ? 12.039 11.953 9.625 1 92.94 399 CYS A O 1
ATOM 3033 N N . TYR A 1 400 ? 11.945 14.227 9.648 1 90.12 400 TYR A N 1
ATOM 3034 C CA . TYR A 1 400 ? 11.031 14.297 10.781 1 90.12 400 TYR A CA 1
ATOM 3035 C C . TYR A 1 400 ? 9.734 14.992 10.391 1 90.12 400 TYR A C 1
ATOM 3037 O O . TYR A 1 400 ? 9.742 15.969 9.641 1 90.12 400 TYR A O 1
ATOM 3045 N N . GLY A 1 401 ? 8.672 14.508 10.875 1 89.31 401 GLY A N 1
ATOM 3046 C CA . GLY A 1 401 ? 7.395 15.203 10.922 1 89.31 401 GLY A CA 1
ATOM 3047 C C . GLY A 1 401 ? 6.871 15.578 9.547 1 89.31 401 GLY A C 1
ATOM 3048 O O . GLY A 1 401 ? 7.176 14.906 8.555 1 89.31 401 GLY A O 1
ATOM 3049 N N . GLY A 1 402 ? 6.117 16.609 9.547 1 89.69 402 GLY A N 1
ATOM 3050 C CA . GLY A 1 402 ? 5.398 17.031 8.352 1 89.69 402 GLY A CA 1
ATOM 3051 C C . GLY A 1 402 ? 6.316 17.531 7.246 1 89.69 402 GLY A C 1
ATOM 3052 O O . GLY A 1 402 ? 5.996 17.391 6.062 1 89.69 402 GLY A O 1
ATOM 3053 N N . GLU A 1 403 ? 7.426 18.062 7.629 1 91.44 403 GLU A N 1
ATOM 3054 C CA . GLU A 1 403 ? 8.352 18.578 6.621 1 91.44 403 GLU A CA 1
ATOM 3055 C C . GLU A 1 403 ? 8.875 17.453 5.734 1 91.44 403 GLU A C 1
ATOM 3057 O O . GLU A 1 403 ? 9.234 17.688 4.578 1 91.44 403 GLU A O 1
ATOM 3062 N N . SER A 1 404 ? 8.898 16.281 6.301 1 94.25 404 SER A N 1
ATOM 3063 C CA . SER A 1 404 ? 9.32 15.133 5.52 1 94.25 404 SER A CA 1
ATOM 3064 C C . SER A 1 404 ? 8.422 14.938 4.297 1 94.25 404 SER A C 1
ATOM 3066 O O . SER A 1 404 ? 8.898 14.547 3.229 1 94.25 404 SER A O 1
ATOM 3068 N N . TYR A 1 405 ? 7.172 15.219 4.492 1 96.25 405 TYR A N 1
ATOM 3069 C CA . TYR A 1 405 ? 6.211 15.039 3.408 1 96.25 405 TYR A CA 1
ATOM 3070 C C . TYR A 1 405 ? 6.438 16.062 2.303 1 96.25 405 TYR A C 1
ATOM 3072 O O . TYR A 1 405 ? 6.508 15.711 1.123 1 96.25 405 TYR A O 1
ATOM 3080 N N . ALA A 1 406 ? 6.648 17.297 2.723 1 96.75 406 ALA A N 1
ATOM 3081 C CA . ALA A 1 406 ? 6.895 18.375 1.763 1 96.75 406 ALA A CA 1
ATOM 3082 C C . ALA A 1 406 ? 8.211 18.156 1.027 1 96.75 406 ALA A C 1
ATOM 3084 O O . ALA A 1 406 ? 8.375 18.609 -0.11 1 96.75 406 ALA A O 1
ATOM 3085 N N . MET A 1 407 ? 9.086 17.438 1.625 1 97.81 407 MET A N 1
ATOM 3086 C CA . MET A 1 407 ? 10.398 17.188 1.043 1 97.81 407 MET A CA 1
ATOM 3087 C C . MET A 1 407 ? 10.461 15.805 0.396 1 97.81 407 MET A C 1
ATOM 3089 O O . MET A 1 407 ? 11.539 15.219 0.291 1 97.81 407 MET A O 1
ATOM 3093 N N . CYS A 1 408 ? 9.414 15.273 0.091 1 98.31 408 CYS A N 1
ATOM 3094 C CA . CYS A 1 408 ? 9.258 14.07 -0.713 1 98.31 408 CYS A CA 1
ATOM 3095 C C . CYS A 1 408 ? 9.766 12.844 0.038 1 98.31 408 CYS A C 1
ATOM 3097 O O . CYS A 1 408 ? 10.57 12.07 -0.494 1 98.31 408 CYS A O 1
ATOM 3099 N N . GLY A 1 409 ? 9.312 12.719 1.248 1 97.88 409 GLY A N 1
ATOM 3100 C CA . GLY A 1 409 ? 9.539 11.484 1.985 1 97.88 409 GLY A CA 1
ATOM 3101 C C . GLY A 1 409 ? 8.867 10.273 1.359 1 97.88 409 GLY A C 1
ATOM 3102 O O . GLY A 1 409 ? 8.195 10.398 0.331 1 97.88 409 GLY A O 1
ATOM 3103 N N . ARG A 1 410 ? 8.984 9.141 2.004 1 98.38 410 ARG A N 1
ATOM 3104 C CA . ARG A 1 410 ? 8.578 7.852 1.441 1 98.38 410 ARG A CA 1
ATOM 3105 C C . ARG A 1 410 ? 7.094 7.855 1.083 1 98.38 410 ARG A C 1
ATOM 3107 O O . ARG A 1 410 ? 6.707 7.355 0.024 1 98.38 410 ARG A O 1
ATOM 3114 N N . SER A 1 411 ? 6.254 8.406 1.904 1 98.19 411 SER A N 1
ATOM 3115 C CA . SER A 1 411 ? 4.812 8.383 1.685 1 98.19 411 SER A CA 1
ATOM 3116 C C . SER A 1 411 ? 4.414 9.258 0.503 1 98.19 411 SER A C 1
ATOM 3118 O O . SER A 1 411 ? 3.285 9.18 0.016 1 98.19 411 SER A O 1
ATOM 3120 N N . PHE A 1 412 ? 5.289 10.094 -0.004 1 98.38 412 PHE A N 1
ATOM 3121 C CA . PHE A 1 412 ? 4.992 10.961 -1.135 1 98.38 412 PHE A CA 1
ATOM 3122 C C . PHE A 1 412 ? 5.574 10.391 -2.424 1 98.38 412 PHE A C 1
ATOM 3124 O O . PHE A 1 412 ? 5.738 11.117 -3.408 1 98.38 412 PHE A O 1
ATOM 3131 N N . ASP A 1 413 ? 5.973 9.172 -2.342 1 97.06 413 ASP A N 1
ATOM 3132 C CA . ASP A 1 413 ? 6.184 8.258 -3.463 1 97.06 413 ASP A CA 1
ATOM 3133 C C . ASP A 1 413 ? 7.352 8.719 -4.332 1 97.06 413 ASP A C 1
ATOM 3135 O O . ASP A 1 413 ? 7.219 8.828 -5.551 1 97.06 413 ASP A O 1
ATOM 3139 N N . PRO A 1 414 ? 8.516 9.031 -3.744 1 97.75 414 PRO A N 1
ATOM 3140 C CA . PRO A 1 414 ? 9.688 9.219 -4.602 1 97.75 414 PRO A CA 1
ATOM 3141 C C . PRO A 1 414 ? 10.031 7.977 -5.422 1 97.75 414 PRO A C 1
ATOM 3143 O O . PRO A 1 414 ? 9.766 6.855 -4.984 1 97.75 414 PRO A O 1
ATOM 3146 N N . ASN A 1 415 ? 10.602 8.242 -6.633 1 97.5 415 ASN A N 1
ATOM 3147 C CA . ASN A 1 415 ? 11.078 7.102 -7.414 1 97.5 415 ASN A CA 1
ATOM 3148 C C . ASN A 1 415 ? 12.148 6.312 -6.66 1 97.5 415 ASN A C 1
ATOM 3150 O O . ASN A 1 415 ? 12.195 5.082 -6.746 1 97.5 415 ASN A O 1
ATOM 3154 N N . PHE A 1 416 ? 12.977 7.047 -5.965 1 97.94 416 PHE A N 1
ATOM 3155 C CA . PHE A 1 416 ? 14 6.461 -5.109 1 97.94 416 PHE A CA 1
ATOM 3156 C C . PHE A 1 416 ? 14.18 7.289 -3.842 1 97.94 416 PHE A C 1
ATOM 3158 O O . PHE A 1 416 ? 14.039 8.516 -3.867 1 97.94 416 PHE A O 1
ATOM 3165 N N . LEU A 1 417 ? 14.477 6.641 -2.777 1 98.38 417 LEU A N 1
ATOM 3166 C CA . LEU A 1 417 ? 14.773 7.289 -1.507 1 98.38 417 LEU A CA 1
ATOM 3167 C C . LEU A 1 417 ? 15.938 6.598 -0.8 1 98.38 417 LEU A C 1
ATOM 3169 O O . LEU A 1 417 ? 15.844 5.414 -0.463 1 98.38 417 LEU A O 1
ATOM 3173 N N . PHE A 1 418 ? 17 7.289 -0.552 1 98.44 418 PHE A N 1
ATOM 3174 C CA . PHE A 1 418 ? 18.188 6.746 0.098 1 98.44 418 PHE A CA 1
ATOM 3175 C C . PHE A 1 418 ? 18.484 7.492 1.393 1 98.44 418 PHE A C 1
ATOM 3177 O O . PHE A 1 418 ? 18.062 8.641 1.564 1 98.44 418 PHE A O 1
ATOM 3184 N N . LEU A 1 419 ? 19.172 6.812 2.289 1 97.94 419 LEU A N 1
ATOM 3185 C CA . LEU A 1 419 ? 19.562 7.395 3.566 1 97.94 419 LEU A CA 1
ATOM 3186 C C . LEU A 1 419 ? 21.078 7.41 3.713 1 97.94 419 LEU A C 1
ATOM 3188 O O . LEU A 1 419 ? 21.75 6.445 3.344 1 97.94 419 LEU A O 1
ATOM 3192 N N . TRP A 1 420 ? 21.594 8.523 4.172 1 96.75 420 TRP A N 1
ATOM 3193 C CA . TRP A 1 420 ? 22.938 8.43 4.734 1 96.75 420 TRP A CA 1
ATOM 3194 C C . TRP A 1 420 ? 22.938 7.629 6.027 1 96.75 420 TRP A C 1
ATOM 3196 O O . TRP A 1 420 ? 21.891 7.48 6.672 1 96.75 420 TRP A O 1
ATOM 3206 N N . PRO A 1 421 ? 24.109 7.109 6.449 1 96.31 421 PRO A N 1
ATOM 3207 C CA . PRO A 1 421 ? 24.141 6.23 7.621 1 96.31 421 PRO A CA 1
ATOM 3208 C C . PRO A 1 421 ? 23.734 6.941 8.906 1 96.31 421 PRO A C 1
ATOM 3210 O O . PRO A 1 421 ? 23.203 6.305 9.828 1 96.31 421 PRO A O 1
ATOM 3213 N N . ASN A 1 422 ? 23.906 8.25 8.969 1 93.62 422 ASN A N 1
ATOM 3214 C CA . ASN A 1 422 ? 23.578 9.008 10.172 1 93.62 422 ASN A CA 1
ATOM 3215 C C . ASN A 1 422 ? 22.125 9.445 10.18 1 93.62 422 ASN A C 1
ATOM 3217 O O . ASN A 1 422 ? 21.641 10.031 11.156 1 93.62 422 ASN A O 1
ATOM 3221 N N . ALA A 1 423 ? 21.406 9.25 9.109 1 94.19 423 ALA A N 1
ATOM 3222 C CA . ALA A 1 423 ? 20.047 9.781 8.945 1 94.19 423 ALA A CA 1
ATOM 3223 C C . ALA A 1 423 ? 19.109 9.203 10 1 94.19 423 ALA A C 1
ATOM 3225 O O . ALA A 1 423 ? 19.312 8.086 10.477 1 94.19 423 ALA A O 1
ATOM 3226 N N . ARG A 1 424 ? 18.141 10 10.398 1 93.44 424 ARG A N 1
ATOM 3227 C CA . ARG A 1 424 ? 17.078 9.609 11.32 1 93.44 424 ARG A CA 1
ATOM 3228 C C . ARG A 1 424 ? 15.711 9.812 10.68 1 93.44 424 ARG A C 1
ATOM 3230 O O . ARG A 1 424 ? 15.477 10.812 10 1 93.44 424 ARG A O 1
ATOM 3237 N N . VAL A 1 425 ? 14.836 8.852 10.883 1 94.75 425 VAL A N 1
ATOM 3238 C CA . VAL A 1 425 ? 13.484 8.914 10.328 1 94.75 425 VAL A CA 1
ATOM 3239 C C . VAL A 1 425 ? 12.461 8.688 11.43 1 94.75 425 VAL A C 1
ATOM 3241 O O . VAL A 1 425 ? 12.398 7.609 12.023 1 94.75 425 VAL A O 1
ATOM 3244 N N . ALA A 1 426 ? 11.648 9.742 11.742 1 92.94 426 ALA A N 1
ATOM 3245 C CA . ALA A 1 426 ? 10.648 9.625 12.797 1 92.94 426 ALA A CA 1
ATOM 3246 C C . ALA A 1 426 ? 9.641 10.766 12.734 1 92.94 426 ALA A C 1
ATOM 3248 O O . ALA A 1 426 ? 9.906 11.805 12.117 1 92.94 426 ALA A O 1
ATOM 3249 N N . ALA A 1 427 ? 8.523 10.516 13.406 1 90.75 427 ALA A N 1
ATOM 3250 C CA . ALA A 1 427 ? 7.555 11.602 13.516 1 90.75 427 ALA A CA 1
ATOM 3251 C C . ALA A 1 427 ? 8.102 12.734 14.391 1 90.75 427 ALA A C 1
ATOM 3253 O O . ALA A 1 427 ? 7.961 13.906 14.047 1 90.75 427 ALA A O 1
ATOM 3254 N N . VAL A 1 428 ? 8.68 12.312 15.531 1 84.31 428 VAL A N 1
ATOM 3255 C CA . VAL A 1 428 ? 9.328 13.258 16.422 1 84.31 428 VAL A CA 1
ATOM 3256 C C . VAL A 1 428 ? 10.695 12.719 16.859 1 84.31 428 VAL A C 1
ATOM 3258 O O . VAL A 1 428 ? 10.914 11.508 16.844 1 84.31 428 VAL A O 1
ATOM 3261 N N . GLY A 1 429 ? 11.523 13.695 17.156 1 78.44 429 GLY A N 1
ATOM 3262 C CA . GLY A 1 429 ? 12.852 13.297 17.609 1 78.44 429 GLY A CA 1
ATOM 3263 C C . GLY A 1 429 ? 12.852 12.672 19 1 78.44 429 GLY A C 1
ATOM 3264 O O . GLY A 1 429 ? 11.93 12.898 19.781 1 78.44 429 GLY A O 1
ATOM 3265 N N . PRO A 1 430 ? 13.852 11.828 19.281 1 69.25 430 PRO A N 1
ATOM 3266 C CA . PRO A 1 430 ? 13.906 11.156 20.578 1 69.25 430 PRO A CA 1
ATOM 3267 C C . PRO A 1 430 ? 13.953 12.141 21.75 1 69.25 430 PRO A C 1
ATOM 3269 O O . PRO A 1 430 ? 13.578 11.789 22.875 1 69.25 430 PRO A O 1
ATOM 3272 N N . GLU A 1 431 ? 14.438 13.266 21.469 1 66.62 431 GLU A N 1
ATOM 3273 C CA . GLU A 1 431 ? 14.57 14.25 22.531 1 66.62 431 GLU A CA 1
ATOM 3274 C C . GLU A 1 431 ? 13.219 14.805 22.953 1 66.62 431 GLU A C 1
ATOM 3276 O O . GLU A 1 431 ? 13.086 15.406 24.016 1 66.62 431 GLU A O 1
ATOM 3281 N N . HIS A 1 432 ? 12.273 14.617 22.156 1 67.44 432 HIS A N 1
ATOM 3282 C CA . HIS A 1 432 ? 10.945 15.133 22.469 1 67.44 432 HIS A CA 1
ATOM 3283 C C . HIS A 1 432 ? 10.125 14.102 23.25 1 67.44 432 HIS A C 1
ATOM 3285 O O . HIS A 1 432 ? 8.906 14.016 23.062 1 67.44 432 HIS A O 1
ATOM 3291 N N . SER A 1 433 ? 10.852 13.32 24.016 1 57.03 433 SER A N 1
ATOM 3292 C CA . SER A 1 433 ? 10.289 12.234 24.828 1 57.03 433 SER A CA 1
ATOM 3293 C C . SER A 1 433 ? 9.25 12.758 25.812 1 57.03 433 SER A C 1
ATOM 3295 O O . SER A 1 433 ? 8.328 12.039 26.188 1 57.03 433 SER A O 1
ATOM 3297 N N . GLU A 1 434 ? 9.477 13.961 26.125 1 57.66 434 GLU A N 1
ATOM 3298 C CA . GLU A 1 434 ? 8.508 14.516 27.062 1 57.66 434 GLU A CA 1
ATOM 3299 C C . GLU A 1 434 ? 7.105 14.562 26.453 1 57.66 434 GLU A C 1
ATOM 3301 O O . GLU A 1 434 ? 6.113 14.352 27.156 1 57.66 434 GLU A O 1
ATOM 3306 N N . GLU A 1 435 ? 7.051 14.82 25.125 1 58.84 435 GLU A N 1
ATOM 3307 C CA . GLU A 1 435 ? 5.777 14.773 24.422 1 58.84 435 GLU A CA 1
ATOM 3308 C C . GLU A 1 435 ? 5.168 13.375 24.484 1 58.84 435 GLU A C 1
ATOM 3310 O O . GLU A 1 435 ? 3.945 13.227 24.516 1 58.84 435 GLU A O 1
ATOM 3315 N N . LEU A 1 436 ? 6.066 12.5 24.547 1 60.84 436 LEU A N 1
ATOM 3316 C CA . LEU A 1 436 ? 5.668 11.094 24.594 1 60.84 436 LEU A CA 1
ATOM 3317 C C . LEU A 1 436 ? 5 10.766 25.922 1 60.84 436 LEU A C 1
ATOM 3319 O O . LEU A 1 436 ? 4.168 9.859 26 1 60.84 436 LEU A O 1
ATOM 3323 N N . SER A 1 437 ? 5.438 11.609 26.906 1 56.19 437 SER A N 1
ATOM 3324 C CA . SER A 1 437 ? 4.926 11.367 28.25 1 56.19 437 SER A CA 1
ATOM 3325 C C . SER A 1 437 ? 3.436 11.672 28.344 1 56.19 437 SER A C 1
ATOM 3327 O O . SER A 1 437 ? 2.752 11.195 29.25 1 56.19 437 SER A O 1
ATOM 3329 N N . GLN A 1 438 ? 3.025 12.523 27.391 1 58.03 438 GLN A N 1
ATOM 3330 C CA . GLN A 1 438 ? 1.602 12.844 27.438 1 58.03 438 GLN A CA 1
ATOM 3331 C C . GLN A 1 438 ? 0.758 11.617 27.078 1 58.03 438 GLN A C 1
ATOM 3333 O O . GLN A 1 438 ? -0.409 11.531 27.469 1 58.03 438 GLN A O 1
ATOM 3338 N N . TRP A 1 439 ? 1.404 10.797 26.359 1 58.44 439 TRP A N 1
ATOM 3339 C CA . TRP A 1 439 ? 0.657 9.625 25.922 1 58.44 439 TRP A CA 1
ATOM 3340 C C . TRP A 1 439 ? 0.785 8.5 26.938 1 58.44 439 TRP A C 1
ATOM 3342 O O . TRP A 1 439 ? 0.093 7.48 26.844 1 58.44 439 TRP A O 1
ATOM 3352 N N . ALA A 1 440 ? 1.8 8.805 27.859 1 53.88 440 ALA A N 1
ATOM 3353 C CA . ALA A 1 440 ? 2.012 7.785 28.891 1 53.88 440 ALA A CA 1
ATOM 3354 C C . ALA A 1 440 ? 1.036 7.961 30.047 1 53.88 440 ALA A C 1
ATOM 3356 O O . ALA A 1 440 ? 0.579 9.07 30.328 1 53.88 440 ALA A O 1
ATOM 3357 N N . GLU A 1 441 ? 0.519 6.875 30.359 1 55.22 441 GLU A N 1
ATOM 3358 C CA . GLU A 1 441 ? -0.256 6.863 31.609 1 55.22 441 GLU A CA 1
ATOM 3359 C C . GLU A 1 441 ? 0.493 7.566 32.719 1 55.22 441 GLU A C 1
ATOM 3361 O O . GLU A 1 441 ? 1.726 7.574 32.75 1 55.22 441 GLU A O 1
ATOM 3366 N N . PRO A 1 442 ? -0.172 8.453 33.469 1 56.81 442 PRO A N 1
ATOM 3367 C CA . PRO A 1 442 ? 0.379 9.188 34.625 1 56.81 442 PRO A CA 1
ATOM 3368 C C . PRO A 1 442 ? 1.434 8.391 35.375 1 56.81 442 PRO A C 1
ATOM 3370 O O . PRO A 1 442 ? 2.357 8.977 35.969 1 56.81 442 PRO A O 1
ATOM 3373 N N . GLU A 1 443 ? 1.381 7.102 35.344 1 60.22 443 GLU A N 1
ATOM 3374 C CA . GLU A 1 443 ? 2.225 6.336 36.281 1 60.22 443 GLU A CA 1
ATOM 3375 C C . GLU A 1 443 ? 3.441 5.762 35.531 1 60.22 443 GLU A C 1
ATOM 3377 O O . GLU A 1 443 ? 4.051 4.797 36 1 60.22 443 GLU A O 1
ATOM 3382 N N . VAL A 1 444 ? 3.746 6.441 34.469 1 66.69 444 VAL A N 1
ATOM 3383 C CA . VAL A 1 444 ? 4.891 5.82 33.812 1 66.69 444 VAL A CA 1
ATOM 3384 C C . VAL A 1 444 ? 6.16 6.094 34.625 1 66.69 444 VAL A C 1
ATOM 3386 O O . VAL A 1 444 ? 6.477 7.25 34.906 1 66.69 444 VAL A O 1
ATOM 3389 N N . THR A 1 445 ? 6.828 5.066 35.156 1 77.94 445 THR A N 1
ATOM 3390 C CA . THR A 1 445 ? 8.062 5.129 35.938 1 77.94 445 THR A CA 1
ATOM 3391 C C . THR A 1 445 ? 9.211 5.672 35.094 1 77.94 445 THR A C 1
ATOM 3393 O O . THR A 1 445 ? 9.094 5.738 33.844 1 77.94 445 THR A O 1
ATOM 3396 N N . LEU A 1 446 ? 10.164 6.246 35.656 1 78.44 446 LEU A N 1
ATOM 3397 C CA . LEU A 1 446 ? 11.367 6.738 35 1 78.44 446 LEU A CA 1
ATOM 3398 C C . LEU A 1 446 ? 12.016 5.641 34.156 1 78.44 446 LEU A C 1
ATOM 3400 O O . LEU A 1 446 ? 12.508 5.906 33.031 1 78.44 446 LEU A O 1
ATOM 3404 N N . LYS A 1 447 ? 12 4.473 34.594 1 81.81 447 LYS A N 1
ATOM 3405 C CA . LYS A 1 447 ? 12.578 3.342 33.875 1 81.81 447 LYS A CA 1
ATOM 3406 C C . LYS A 1 447 ? 11.844 3.094 32.562 1 81.81 447 LYS A C 1
ATOM 3408 O O . LYS A 1 447 ? 12.469 2.875 31.531 1 81.81 447 LYS A O 1
ATOM 3413 N N . GLU A 1 448 ? 10.562 3.107 32.625 1 82.38 448 GLU A N 1
ATOM 3414 C CA . GLU A 1 448 ? 9.758 2.891 31.422 1 82.38 448 GLU A CA 1
ATOM 3415 C C . GLU A 1 448 ? 9.969 4.012 30.406 1 82.38 448 GLU A C 1
ATOM 3417 O O . GLU A 1 448 ? 9.977 3.77 29.203 1 82.38 448 GLU A O 1
ATOM 3422 N N . LYS A 1 449 ? 10.148 5.133 30.891 1 80.31 449 LYS A N 1
ATOM 3423 C CA . LYS A 1 449 ? 10.414 6.277 30.016 1 80.31 449 LYS A CA 1
ATOM 3424 C C . LYS A 1 449 ? 11.75 6.125 29.312 1 80.31 449 LYS A C 1
ATOM 3426 O O . LYS A 1 449 ? 11.852 6.391 28.109 1 80.31 449 LYS A O 1
ATOM 3431 N N . ASN A 1 450 ? 12.703 5.703 30.078 1 84.38 450 ASN A N 1
ATOM 3432 C CA . ASN A 1 450 ? 14.031 5.52 29.484 1 84.38 450 ASN A CA 1
ATOM 3433 C C . ASN A 1 450 ? 14.031 4.406 28.453 1 84.38 450 ASN A C 1
ATOM 3435 O O . ASN A 1 450 ? 14.688 4.516 27.406 1 84.38 450 ASN A O 1
ATOM 3439 N N . GLN A 1 451 ? 13.352 3.414 28.75 1 86.94 451 GLN A N 1
ATOM 3440 C CA . GLN A 1 451 ? 13.242 2.316 27.797 1 86.94 451 GLN A CA 1
ATOM 3441 C C . GLN A 1 451 ? 12.539 2.766 26.531 1 86.94 451 GLN A C 1
ATOM 3443 O O . GLN A 1 451 ? 12.938 2.381 25.422 1 86.94 451 GLN A O 1
ATOM 3448 N N . MET A 1 452 ? 11.555 3.504 26.688 1 84.88 452 MET A N 1
ATOM 3449 C CA . MET A 1 452 ? 10.828 4.043 25.531 1 84.88 452 MET A CA 1
ATOM 3450 C C . MET A 1 452 ? 11.727 4.953 24.703 1 84.88 452 MET A C 1
ATOM 3452 O O . MET A 1 452 ? 11.719 4.879 23.469 1 84.88 452 MET A O 1
ATOM 3456 N N . LYS A 1 453 ? 12.445 5.758 25.344 1 85.62 453 LYS A N 1
ATOM 3457 C CA . LYS A 1 453 ? 13.375 6.652 24.656 1 85.62 453 LYS A CA 1
ATOM 3458 C C . LYS A 1 453 ? 14.398 5.863 23.844 1 85.62 453 LYS A C 1
ATOM 3460 O O . LYS A 1 453 ? 14.672 6.191 22.688 1 85.62 453 LYS A O 1
ATOM 3465 N N . LYS A 1 454 ? 14.93 4.887 24.438 1 90.06 454 LYS A N 1
ATOM 3466 C CA . LYS A 1 454 ? 15.906 4.043 23.75 1 90.06 454 LYS A CA 1
ATOM 3467 C C . LYS A 1 454 ? 15.289 3.354 22.547 1 90.06 454 LYS A C 1
ATOM 3469 O O . LYS A 1 454 ? 15.914 3.273 21.484 1 90.06 454 LYS A O 1
ATOM 3474 N N . ARG A 1 455 ? 14.141 2.881 22.703 1 91.5 455 ARG A N 1
ATOM 3475 C CA . ARG A 1 455 ? 13.438 2.223 21.609 1 91.5 455 ARG A CA 1
ATOM 3476 C C . ARG A 1 455 ? 13.195 3.191 20.453 1 91.5 455 ARG A C 1
ATOM 3478 O O . ARG A 1 455 ? 13.445 2.859 19.297 1 91.5 455 ARG A O 1
ATOM 3485 N N . LEU A 1 456 ? 12.758 4.352 20.781 1 89.44 456 LEU A N 1
ATOM 3486 C CA . LEU A 1 456 ? 12.469 5.352 19.766 1 89.44 456 LEU A CA 1
ATOM 3487 C C . LEU A 1 456 ? 13.75 5.77 19.047 1 89.44 456 LEU A C 1
ATOM 3489 O O . LEU A 1 456 ? 13.734 6.023 17.844 1 89.44 456 LEU A O 1
ATOM 3493 N N . GLU A 1 457 ? 14.773 5.824 19.797 1 91.38 457 GLU A N 1
ATOM 3494 C CA . GLU A 1 457 ? 16.062 6.141 19.203 1 91.38 457 GLU A CA 1
ATOM 3495 C C . GLU A 1 457 ? 16.5 5.059 18.219 1 91.38 457 GLU A C 1
ATOM 3497 O O . GLU A 1 457 ? 16.953 5.363 17.109 1 91.38 457 GLU A O 1
ATOM 3502 N N . GLU A 1 458 ? 16.375 3.904 18.609 1 94.12 458 GLU A N 1
ATOM 3503 C CA . GLU A 1 458 ? 16.719 2.789 17.734 1 94.12 458 GLU A CA 1
ATOM 3504 C C . GLU A 1 458 ? 15.82 2.742 16.5 1 94.12 458 GLU A C 1
ATOM 3506 O O . GLU A 1 458 ? 16.297 2.57 15.383 1 94.12 458 GLU A O 1
ATOM 3511 N N . GLU A 1 459 ? 14.586 2.941 16.75 1 95.56 459 GLU A N 1
ATOM 3512 C CA . GLU A 1 459 ? 13.586 2.832 15.68 1 95.56 459 GLU A CA 1
ATOM 3513 C C . GLU A 1 459 ? 13.719 3.977 14.68 1 95.56 459 GLU A C 1
ATOM 3515 O O . GLU A 1 459 ? 13.172 3.908 13.578 1 95.56 459 GLU A O 1
ATOM 3520 N N . SER A 1 460 ? 14.414 5.035 15.062 1 94.38 460 SER A N 1
ATOM 3521 C CA . SER A 1 460 ? 14.562 6.184 14.172 1 94.38 460 SER A CA 1
ATOM 3522 C C . SER A 1 460 ? 15.836 6.074 13.344 1 94.38 460 SER A C 1
ATOM 3524 O O . SER A 1 460 ? 16.078 6.891 12.445 1 94.38 460 SER A O 1
ATOM 3526 N N . SER A 1 461 ? 16.656 5.051 13.578 1 95.5 461 SER A N 1
ATOM 3527 C CA . SER A 1 461 ? 17.953 4.945 12.898 1 95.5 461 SER A CA 1
ATOM 3528 C C . SER A 1 461 ? 17.781 4.547 11.438 1 95.5 461 SER A C 1
ATOM 3530 O O . SER A 1 461 ? 16.797 3.898 11.078 1 95.5 461 SER A O 1
ATOM 3532 N N . ALA A 1 462 ? 18.766 4.914 10.625 1 97 462 ALA A N 1
ATOM 3533 C CA . ALA A 1 462 ? 18.781 4.574 9.203 1 97 462 ALA A CA 1
ATOM 3534 C C . ALA A 1 462 ? 18.766 3.061 9.008 1 97 462 ALA A C 1
ATOM 3536 O O . ALA A 1 462 ? 18.125 2.553 8.086 1 97 462 ALA A O 1
ATOM 3537 N N . PHE A 1 463 ? 19.422 2.375 9.875 1 98.12 463 PHE A N 1
ATOM 3538 C CA . PHE A 1 463 ? 19.562 0.929 9.734 1 98.12 463 PHE A CA 1
ATOM 3539 C C . PHE A 1 463 ? 18.266 0.224 10.094 1 98.12 463 PHE A C 1
ATOM 3541 O O . PHE A 1 463 ? 17.906 -0.788 9.484 1 98.12 463 PHE A O 1
ATOM 3548 N N . TYR A 1 464 ? 17.594 0.753 11.117 1 97.88 464 TYR A N 1
ATOM 3549 C CA . TYR A 1 464 ? 16.266 0.241 11.438 1 97.88 464 TYR A CA 1
ATOM 3550 C C . TYR A 1 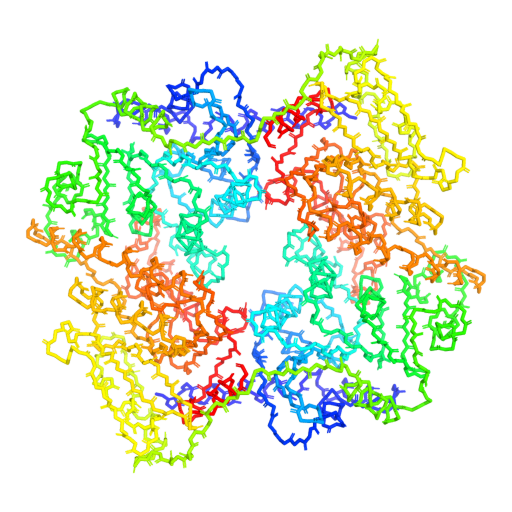464 ? 15.305 0.449 10.273 1 97.88 464 TYR A C 1
ATOM 3552 O O . TYR A 1 464 ? 14.586 -0.474 9.875 1 97.88 464 TYR A O 1
ATOM 3560 N N . SER A 1 465 ? 15.328 1.625 9.703 1 98.25 465 SER A N 1
ATOM 3561 C CA . SER A 1 465 ? 14.492 1.972 8.562 1 98.25 465 SER A CA 1
ATOM 3562 C C . SER A 1 465 ? 14.773 1.062 7.371 1 98.25 465 SER A C 1
ATOM 3564 O O . SER A 1 465 ? 13.852 0.49 6.785 1 98.25 465 SER A O 1
ATOM 3566 N N . SER A 1 466 ? 15.992 0.895 7.043 1 98.69 466 SER A N 1
ATOM 3567 C CA . SER A 1 466 ? 16.391 0.144 5.855 1 98.69 466 SER A CA 1
ATOM 3568 C C . SER A 1 466 ? 16.078 -1.342 6.016 1 98.69 466 SER A C 1
ATOM 3570 O O . SER A 1 466 ? 15.773 -2.027 5.035 1 98.69 466 SER A O 1
ATOM 3572 N N . GLY A 1 467 ? 16.219 -1.838 7.27 1 98.62 467 GLY A N 1
ATOM 3573 C CA . GLY A 1 467 ? 15.844 -3.219 7.52 1 98.62 467 GLY A CA 1
ATOM 3574 C C . GLY A 1 467 ? 14.391 -3.504 7.195 1 98.62 467 GLY A C 1
ATOM 3575 O O . GLY A 1 467 ? 14.023 -4.648 6.914 1 98.62 467 GLY A O 1
ATOM 3576 N N . ARG A 1 468 ? 13.594 -2.445 7.148 1 98.56 468 ARG A N 1
ATOM 3577 C CA . ARG A 1 468 ? 12.156 -2.598 6.984 1 98.56 468 ARG A CA 1
ATOM 3578 C C . ARG A 1 468 ? 11.703 -2.086 5.621 1 98.56 468 ARG A C 1
ATOM 3580 O O . ARG A 1 468 ? 10.5 -1.972 5.363 1 98.56 468 ARG A O 1
ATOM 3587 N N . VAL A 1 469 ? 12.602 -1.747 4.773 1 98.62 469 VAL A N 1
ATOM 3588 C CA . VAL A 1 469 ? 12.367 -1.326 3.395 1 98.62 469 VAL A CA 1
ATOM 3589 C C . VAL A 1 469 ? 11.5 -0.069 3.381 1 98.62 469 VAL A C 1
ATOM 3591 O O . VAL A 1 469 ? 10.57 0.047 2.572 1 98.62 469 VAL A O 1
ATOM 3594 N N . TRP A 1 470 ? 11.75 0.857 4.352 1 98.69 470 TRP A N 1
ATOM 3595 C CA . TRP A 1 470 ? 11.094 2.158 4.301 1 98.69 470 TRP A CA 1
ATOM 3596 C C . TRP A 1 470 ? 11.812 3.098 3.34 1 98.69 470 TRP A C 1
ATOM 3598 O O . TRP A 1 470 ? 11.312 4.176 3.018 1 98.69 470 TRP A O 1
ATOM 3608 N N . ASP A 1 471 ? 12.961 2.709 2.906 1 98.56 471 ASP A N 1
ATOM 3609 C CA . ASP A 1 471 ? 13.836 3.367 1.938 1 98.56 471 ASP A CA 1
ATOM 3610 C C . ASP A 1 471 ? 14.422 2.359 0.951 1 98.56 471 ASP A C 1
ATOM 3612 O O . ASP A 1 471 ? 14.086 1.174 0.994 1 98.56 471 ASP A O 1
ATOM 3616 N N . ASP A 1 472 ? 15.234 2.859 0.017 1 98.31 472 ASP A N 1
ATOM 3617 C CA . ASP A 1 472 ? 15.773 1.99 -1.021 1 98.31 472 ASP A CA 1
ATOM 3618 C C . ASP A 1 472 ? 17.219 1.619 -0.72 1 98.31 472 ASP A C 1
ATOM 3620 O O . ASP A 1 472 ? 17.875 0.944 -1.52 1 98.31 472 ASP A O 1
ATOM 3624 N N . GLY A 1 473 ? 17.719 2.111 0.435 1 98.06 473 GLY A N 1
ATOM 3625 C CA . GLY A 1 473 ? 19.047 1.699 0.855 1 98.06 473 GLY A CA 1
ATOM 3626 C C . GLY A 1 473 ? 19.797 2.789 1.591 1 98.06 473 GLY A C 1
ATOM 3627 O O . GLY A 1 473 ? 19.562 3.979 1.363 1 98.06 473 GLY A O 1
ATOM 3628 N N . VAL A 1 474 ? 20.672 2.357 2.508 1 98.19 474 VAL A N 1
ATOM 3629 C CA . VAL A 1 474 ? 21.656 3.246 3.119 1 98.19 474 VAL A CA 1
ATOM 3630 C C . VAL A 1 474 ? 22.875 3.365 2.213 1 98.19 474 VAL A C 1
ATOM 3632 O O . VAL A 1 474 ? 23.406 2.357 1.729 1 98.19 474 VAL A O 1
ATOM 3635 N N . ILE A 1 475 ? 23.281 4.559 1.941 1 97.06 475 ILE A N 1
ATOM 3636 C CA . ILE A 1 475 ? 24.453 4.766 1.103 1 97.06 475 ILE A CA 1
ATOM 3637 C C . ILE A 1 475 ? 25.469 5.641 1.837 1 97.06 475 ILE A C 1
ATOM 3639 O O . ILE A 1 475 ? 25.078 6.488 2.65 1 97.06 475 ILE A O 1
ATOM 3643 N N . LEU A 1 476 ? 26.734 5.383 1.596 1 96.44 476 LEU A N 1
ATOM 3644 C CA . LEU A 1 476 ? 27.734 6.293 2.127 1 96.44 476 LEU A CA 1
ATOM 3645 C C . LEU A 1 476 ? 27.656 7.652 1.443 1 96.44 476 LEU A C 1
ATOM 3647 O O . LEU A 1 476 ? 27.375 7.734 0.244 1 96.44 476 LEU A O 1
ATOM 3651 N N . PRO A 1 477 ? 27.938 8.727 2.199 1 95.62 477 PRO A N 1
ATOM 3652 C CA . PRO A 1 477 ? 27.859 10.07 1.614 1 95.62 477 PRO A CA 1
ATOM 3653 C C . PRO A 1 477 ? 28.656 10.203 0.32 1 95.62 477 PRO A C 1
ATOM 3655 O O . PRO A 1 477 ? 28.172 10.773 -0.656 1 95.62 477 PRO A O 1
ATOM 3658 N N . LYS A 1 478 ? 29.812 9.586 0.234 1 94.25 478 LYS A N 1
ATOM 3659 C CA . LYS A 1 478 ? 30.688 9.719 -0.926 1 94.25 478 LYS A CA 1
ATOM 3660 C C . LYS A 1 478 ? 30.062 9.07 -2.16 1 94.25 478 LYS A C 1
ATOM 3662 O O . LYS A 1 478 ? 30.469 9.359 -3.289 1 94.25 478 LYS A O 1
ATOM 3667 N N . ASP A 1 479 ? 29.109 8.18 -1.94 1 93.62 479 ASP A N 1
ATOM 3668 C CA . ASP A 1 479 ? 28.5 7.434 -3.043 1 93.62 479 ASP A CA 1
ATOM 3669 C C . ASP A 1 479 ? 27.203 8.094 -3.51 1 93.62 479 ASP A C 1
ATOM 3671 O O . ASP A 1 479 ? 26.5 7.539 -4.352 1 93.62 479 ASP A O 1
ATOM 3675 N N . THR A 1 480 ? 26.812 9.234 -3.014 1 95.31 480 THR A N 1
ATOM 3676 C CA . THR A 1 480 ? 25.547 9.898 -3.311 1 95.31 480 THR A CA 1
ATOM 3677 C C . THR A 1 480 ? 25.422 10.188 -4.805 1 95.31 480 THR A C 1
ATOM 3679 O O . THR A 1 480 ? 24.375 9.945 -5.402 1 95.31 480 THR A O 1
ATOM 3682 N N . ARG A 1 481 ? 26.469 10.688 -5.422 1 92.25 481 ARG A N 1
ATOM 3683 C CA . ARG A 1 481 ? 26.453 11.008 -6.844 1 92.25 481 ARG A CA 1
ATOM 3684 C C . ARG A 1 481 ? 26.188 9.758 -7.684 1 92.25 481 ARG A C 1
ATOM 3686 O O . ARG A 1 481 ? 25.547 9.836 -8.734 1 92.25 481 ARG A O 1
ATOM 3693 N N . LYS A 1 482 ? 26.594 8.633 -7.223 1 86 482 LYS A N 1
ATOM 3694 C CA . LYS A 1 482 ? 26.453 7.375 -7.957 1 86 482 LYS A CA 1
ATOM 3695 C C . LYS A 1 482 ? 24.984 6.965 -8.07 1 86 482 LYS A C 1
ATOM 3697 O O . LYS A 1 482 ? 24.578 6.355 -9.062 1 86 482 LYS A O 1
ATOM 3702 N N . VAL A 1 483 ? 24.219 7.273 -7.105 1 87.38 483 VAL A N 1
ATOM 3703 C CA . VAL A 1 483 ? 22.828 6.832 -7.129 1 87.38 483 VAL A CA 1
ATOM 3704 C C . VAL A 1 483 ? 22.047 7.656 -8.148 1 87.38 483 VAL A C 1
ATOM 3706 O O . VAL A 1 483 ? 20.938 7.27 -8.555 1 87.38 483 VAL A O 1
ATOM 3709 N N . SER A 1 484 ? 22.641 8.68 -8.594 1 79.44 484 SER A N 1
ATOM 3710 C CA . SER A 1 484 ? 21.984 9.523 -9.586 1 79.44 484 SER A CA 1
ATOM 3711 C C . SER A 1 484 ? 22.016 8.883 -10.969 1 79.44 484 SER A C 1
ATOM 3713 O O . SER A 1 484 ? 21.375 9.375 -11.898 1 79.44 484 SER A O 1
ATOM 3715 N N . CYS A 1 485 ? 22.75 7.758 -11.125 1 72.12 485 CYS A N 1
ATOM 3716 C CA . CYS A 1 485 ? 22.734 7.008 -12.375 1 72.12 485 CYS A CA 1
ATOM 3717 C C . CYS A 1 485 ? 21.328 6.598 -12.75 1 72.12 485 CYS A C 1
ATOM 3719 O O . CYS A 1 485 ? 21.031 6.371 -13.93 1 72.12 485 CYS A O 1
ATOM 3721 N N . ILE A 1 486 ? 20.5 6.613 -11.75 1 79.19 486 ILE A N 1
ATOM 3722 C CA . ILE A 1 486 ? 19.109 6.223 -11.938 1 79.19 486 ILE A CA 1
ATOM 3723 C C . ILE A 1 486 ? 18.391 7.266 -12.797 1 79.19 486 ILE A C 1
ATOM 3725 O O . ILE A 1 486 ? 17.312 7.008 -13.328 1 79.19 486 ILE A O 1
ATOM 3729 N N . MET A 1 487 ? 19.062 8.367 -12.883 1 75.5 487 MET A N 1
ATOM 3730 C CA . MET A 1 487 ? 18.484 9.43 -13.695 1 75.5 487 MET A CA 1
ATOM 3731 C C . MET A 1 487 ? 18.578 9.094 -15.18 1 75.5 487 MET A C 1
ATOM 3733 O O . MET A 1 487 ? 17.969 9.773 -16.016 1 75.5 487 MET A O 1
ATOM 3737 N N . SER A 1 488 ? 19.266 8.008 -15.43 1 73.25 488 SER A N 1
ATOM 3738 C CA . SER A 1 488 ? 19.5 7.641 -16.828 1 73.25 488 SER A CA 1
ATOM 3739 C C . SER A 1 488 ? 18.266 7.004 -17.438 1 73.25 488 SER A C 1
ATOM 3741 O O . SER A 1 488 ? 18.203 6.773 -18.656 1 73.25 488 SER A O 1
ATOM 3743 N N . PHE A 1 489 ? 17.344 6.785 -16.641 1 78.44 489 PHE A N 1
ATOM 3744 C CA . PHE A 1 489 ? 16.078 6.242 -17.125 1 78.44 489 PHE A CA 1
ATOM 3745 C C . PHE A 1 489 ? 14.891 6.91 -16.438 1 78.44 489 PHE A C 1
ATOM 3747 O O . PHE A 1 489 ? 15.039 7.469 -15.344 1 78.44 489 PHE A O 1
ATOM 3754 N N . MET B 1 1 ? -23.375 -21.688 11.453 1 85.88 1 MET B N 1
ATOM 3755 C CA . MET B 1 1 ? -23.578 -20.266 11.172 1 85.88 1 MET B CA 1
ATOM 3756 C C . MET B 1 1 ? -24.094 -19.531 12.414 1 85.88 1 MET B C 1
ATOM 3758 O O . MET B 1 1 ? -23.672 -18.406 12.68 1 85.88 1 MET B O 1
ATOM 3762 N N . TYR B 1 2 ? -24.812 -20.234 13.312 1 86.06 2 TYR B N 1
ATOM 3763 C CA . TYR B 1 2 ? -25.375 -19.578 14.484 1 86.06 2 TYR B CA 1
ATOM 3764 C C . TYR B 1 2 ? -24.281 -19.078 15.414 1 86.06 2 TYR B C 1
ATOM 3766 O O . TYR B 1 2 ? -24.344 -17.953 15.93 1 86.06 2 TYR B O 1
ATOM 3774 N N . LYS B 1 3 ? -23.328 -19.906 15.617 1 91 3 LYS B N 1
ATOM 3775 C CA . LYS B 1 3 ? -22.219 -19.5 16.469 1 91 3 LYS B CA 1
ATOM 3776 C C . LYS B 1 3 ? -21.531 -18.25 15.922 1 91 3 LYS B C 1
ATOM 3778 O O . LYS B 1 3 ? -21.141 -17.359 16.688 1 91 3 LYS B O 1
ATOM 3783 N N . TYR B 1 4 ? -21.391 -18.203 14.633 1 93.25 4 TYR B N 1
ATOM 3784 C CA . TYR B 1 4 ? -20.719 -17.078 14 1 93.25 4 TYR B CA 1
ATOM 3785 C C . TYR B 1 4 ? -21.594 -15.828 14.047 1 93.25 4 TYR B C 1
ATOM 3787 O O . TYR B 1 4 ? -21.094 -14.711 14.227 1 93.25 4 TYR B O 1
ATOM 3795 N N . ILE B 1 5 ? -22.859 -16 13.891 1 94.31 5 ILE B N 1
ATOM 3796 C CA . ILE B 1 5 ? -23.781 -14.883 13.969 1 94.31 5 ILE B CA 1
ATOM 3797 C C . ILE B 1 5 ? -23.766 -14.297 15.383 1 94.31 5 ILE B C 1
ATOM 3799 O O . ILE B 1 5 ? -23.828 -13.078 15.555 1 94.31 5 ILE B O 1
ATOM 3803 N N . ARG B 1 6 ? -23.719 -15.148 16.375 1 95.81 6 ARG B N 1
ATOM 3804 C CA . ARG B 1 6 ? -23.609 -14.688 17.75 1 95.81 6 ARG B CA 1
ATOM 3805 C C . ARG B 1 6 ? -22.328 -13.875 17.969 1 95.81 6 ARG B C 1
ATOM 3807 O O . ARG B 1 6 ? -22.375 -12.805 18.562 1 95.81 6 ARG B O 1
ATOM 3814 N N . ARG B 1 7 ? -21.281 -14.43 17.453 1 96.12 7 ARG B N 1
ATOM 3815 C CA . ARG B 1 7 ? -20.016 -13.711 17.547 1 96.12 7 ARG B CA 1
ATOM 3816 C C . ARG B 1 7 ? -20.109 -12.352 16.859 1 96.12 7 ARG B C 1
ATOM 3818 O O . ARG B 1 7 ? -19.594 -11.359 17.375 1 96.12 7 ARG B O 1
ATOM 3825 N N . TYR B 1 8 ? -20.734 -12.367 15.742 1 97.31 8 TYR B N 1
ATOM 3826 C CA . TYR B 1 8 ? -20.953 -11.117 15.023 1 97.31 8 TYR B CA 1
ATOM 3827 C C . TYR B 1 8 ? -21.688 -10.109 15.898 1 97.31 8 TYR B C 1
ATOM 3829 O O . TYR B 1 8 ? -21.281 -8.953 16.016 1 97.31 8 TYR B O 1
ATOM 3837 N N . SER B 1 9 ? -22.688 -10.523 16.484 1 97.38 9 SER B N 1
ATOM 3838 C CA . SER B 1 9 ? -23.5 -9.648 17.328 1 97.38 9 SER B CA 1
ATOM 3839 C C . SER B 1 9 ? -22.703 -9.141 18.531 1 97.38 9 SER B C 1
ATOM 3841 O O . SER B 1 9 ? -22.812 -7.965 18.891 1 97.38 9 SER B O 1
ATOM 3843 N N . GLU B 1 10 ? -21.969 -9.961 19.094 1 97.06 10 GLU B N 1
ATOM 3844 C CA . GLU B 1 10 ? -21.125 -9.578 20.234 1 97.06 10 GLU B CA 1
ATOM 3845 C C . GLU B 1 10 ? -20.109 -8.516 19.828 1 97.06 10 GLU B C 1
ATOM 3847 O O . GLU B 1 10 ? -19.891 -7.539 20.547 1 97.06 10 GLU B O 1
ATOM 3852 N N . CYS B 1 11 ? -19.484 -8.781 18.688 1 97 11 CYS B N 1
ATOM 3853 C CA . CYS B 1 11 ? -18.5 -7.832 18.188 1 97 11 CYS B CA 1
ATOM 3854 C C . CYS B 1 11 ? -19.141 -6.492 17.875 1 97 11 CYS B C 1
ATOM 3856 O O . CYS B 1 11 ? -18.594 -5.438 18.188 1 97 11 CYS B O 1
ATOM 3858 N N . MET B 1 12 ? -20.297 -6.531 17.281 1 97.06 12 MET B N 1
ATOM 3859 C CA . MET B 1 12 ? -21.016 -5.305 16.922 1 97.06 12 MET B CA 1
ATOM 3860 C C . MET B 1 12 ? -21.375 -4.52 18.172 1 97.06 12 MET B C 1
ATOM 3862 O O . MET B 1 12 ? -21.266 -3.291 18.203 1 97.06 12 MET B O 1
ATOM 3866 N N . GLU B 1 13 ? -21.812 -5.207 19.188 1 96.25 13 GLU B N 1
ATOM 3867 C CA . GLU B 1 13 ? -22.156 -4.551 20.438 1 96.25 13 GLU B CA 1
ATOM 3868 C C . GLU B 1 13 ? -20.922 -3.863 21.047 1 96.25 13 GLU B C 1
ATOM 3870 O O . GLU B 1 13 ? -21.031 -2.74 21.547 1 96.25 13 GLU B O 1
ATOM 3875 N N . LYS B 1 14 ? -19.875 -4.539 20.984 1 94.56 14 LYS B N 1
ATOM 3876 C CA . LYS B 1 14 ? -18.641 -3.996 21.531 1 94.56 14 LYS B CA 1
ATOM 3877 C C . LYS B 1 14 ? -18.219 -2.736 20.781 1 94.56 14 LYS B C 1
ATOM 3879 O O . LYS B 1 14 ? -17.906 -1.717 21.391 1 94.56 14 LYS B O 1
ATOM 3884 N N . VAL B 1 15 ? -18.234 -2.771 19.469 1 95.88 15 VAL B N 1
ATOM 3885 C CA . VAL B 1 15 ? -17.734 -1.65 18.672 1 95.88 15 VAL B CA 1
ATOM 3886 C C . VAL B 1 15 ? -18.703 -0.475 18.781 1 95.88 15 VAL B C 1
ATOM 3888 O O . VAL B 1 15 ? -18.297 0.686 18.781 1 95.88 15 VAL B O 1
ATOM 3891 N N . ARG B 1 16 ? -19.953 -0.753 18.953 1 94.88 16 ARG B N 1
ATOM 3892 C CA . ARG B 1 16 ? -20.984 0.288 19.016 1 94.88 16 ARG B CA 1
ATOM 3893 C C . ARG B 1 16 ? -20.844 1.12 20.281 1 94.88 16 ARG B C 1
ATOM 3895 O O . ARG B 1 16 ? -21.344 2.248 20.344 1 94.88 16 ARG B O 1
ATOM 3902 N N . LYS B 1 17 ? -20.109 0.612 21.25 1 95.38 17 LYS B N 1
ATOM 3903 C CA . LYS B 1 17 ? -19.922 1.32 22.516 1 95.38 17 LYS B CA 1
ATOM 3904 C C . LYS B 1 17 ? -18.906 2.449 22.359 1 95.38 17 LYS B C 1
ATOM 3906 O O . LYS B 1 17 ? -18.781 3.312 23.234 1 95.38 17 LYS B O 1
ATOM 3911 N N . GLY B 1 18 ? -18.172 2.426 21.234 1 96.12 18 GLY B N 1
ATOM 3912 C CA . GLY B 1 18 ? -17.156 3.449 21.047 1 96.12 18 GLY B CA 1
ATOM 3913 C C . GLY B 1 18 ? -16.125 3.498 22.156 1 96.12 18 GLY B C 1
ATOM 3914 O O . GLY B 1 18 ? -15.531 2.477 22.5 1 96.12 18 GLY B O 1
ATOM 3915 N N . GLY B 1 19 ? -15.961 4.684 22.766 1 96.44 19 GLY B N 1
ATOM 3916 C CA . GLY B 1 19 ? -14.984 4.855 23.828 1 96.44 19 GLY B CA 1
ATOM 3917 C C . GLY B 1 19 ? -15.508 4.457 25.188 1 96.44 19 GLY B C 1
ATOM 3918 O O . GLY B 1 19 ? -14.766 4.477 26.172 1 96.44 19 GLY B O 1
ATOM 3919 N N . GLY B 1 20 ? -16.797 3.996 25.234 1 96.88 20 GLY B N 1
ATOM 3920 C CA . GLY B 1 20 ? -17.406 3.633 26.5 1 96.88 20 GLY B CA 1
ATOM 3921 C C . GLY B 1 20 ? -18.188 4.77 27.141 1 96.88 20 GLY B C 1
ATOM 3922 O O . GLY B 1 20 ? -18.062 5.922 26.719 1 96.88 20 GLY B O 1
ATOM 3923 N N . ASP B 1 21 ? -18.859 4.461 28.156 1 96.31 21 ASP B N 1
ATOM 3924 C CA . ASP B 1 21 ? -19.828 5.383 28.766 1 96.31 21 ASP B CA 1
ATOM 3925 C C . ASP B 1 21 ? -19.125 6.633 29.297 1 96.31 21 ASP B C 1
ATOM 3927 O O . ASP B 1 21 ? -19.594 7.75 29.078 1 96.31 21 ASP B O 1
ATOM 3931 N N . ASN B 1 22 ? -18.094 6.457 29.969 1 97 22 ASN B N 1
ATOM 3932 C CA . ASN B 1 22 ? -17.391 7.594 30.547 1 97 22 ASN B CA 1
ATOM 3933 C C . ASN B 1 22 ? -16.844 8.531 29.469 1 97 22 ASN B C 1
ATOM 3935 O O . ASN B 1 22 ? -16.953 9.75 29.594 1 97 22 ASN B O 1
ATOM 3939 N N . ALA B 1 23 ? -16.297 7.988 28.453 1 96.88 23 ALA B N 1
ATOM 3940 C CA . ALA B 1 23 ? -15.773 8.797 27.344 1 96.88 23 ALA B CA 1
ATOM 3941 C C . ALA B 1 23 ? -16.891 9.539 26.625 1 96.88 23 ALA B C 1
ATOM 3943 O O . ALA B 1 23 ? -16.734 10.695 26.25 1 96.88 23 ALA B O 1
ATOM 3944 N N . VAL B 1 24 ? -18.016 8.922 26.453 1 96.94 24 VAL B N 1
ATOM 3945 C CA . VAL B 1 24 ? -19.172 9.516 25.797 1 96.94 24 VAL B CA 1
ATOM 3946 C C . VAL B 1 24 ? -19.688 10.695 26.625 1 96.94 24 VAL B C 1
ATOM 3948 O O . VAL B 1 24 ? -20 11.758 26.078 1 96.94 24 VAL B O 1
ATOM 3951 N N . LEU B 1 25 ? -19.734 10.461 27.906 1 96.75 25 LEU B N 1
ATOM 3952 C CA . LEU B 1 25 ? -20.203 11.516 28.797 1 96.75 25 LEU B CA 1
ATOM 3953 C C . LEU B 1 25 ? -19.281 12.719 28.75 1 96.75 25 LEU B C 1
ATOM 3955 O O . LEU B 1 25 ? -19.734 13.859 28.641 1 96.75 25 LEU B O 1
ATOM 3959 N N . ARG B 1 26 ? -18.031 12.445 28.828 1 96.31 26 ARG B N 1
ATOM 3960 C CA . ARG B 1 26 ? -17.047 13.531 28.734 1 96.31 26 ARG B CA 1
ATOM 3961 C C . ARG B 1 26 ? -17.172 14.266 27.406 1 96.31 26 ARG B C 1
ATOM 3963 O O . ARG B 1 26 ? -17.188 15.5 27.375 1 96.31 26 ARG B O 1
ATOM 3970 N N . HIS B 1 27 ? -17.312 13.562 26.375 1 96.62 27 HIS B N 1
ATOM 3971 C CA . HIS B 1 27 ? -17.391 14.102 25.016 1 96.62 27 HIS B CA 1
ATOM 3972 C C . HIS B 1 27 ? -18.625 14.977 24.844 1 96.62 27 HIS B C 1
ATOM 3974 O O . HIS B 1 27 ? -18.547 16.062 24.281 1 96.62 27 HIS B O 1
ATOM 3980 N N . THR B 1 28 ? -19.766 14.594 25.406 1 96.62 28 THR B N 1
ATOM 3981 C CA . THR B 1 28 ? -21.031 15.266 25.156 1 96.62 28 THR B CA 1
ATOM 3982 C C . THR B 1 28 ? -21.297 16.359 26.203 1 96.62 28 THR B C 1
ATOM 3984 O O . THR B 1 28 ? -21.812 17.422 25.875 1 96.62 28 THR B O 1
ATOM 3987 N N . GLN B 1 29 ? -20.906 16.094 27.406 1 96.06 29 GLN B N 1
ATOM 3988 C CA . GLN B 1 29 ? -21.281 17.016 28.469 1 96.06 29 GLN B CA 1
ATOM 3989 C C . GLN B 1 29 ? -20.172 18.031 28.734 1 96.06 29 GLN B C 1
ATOM 3991 O O . GLN B 1 29 ? -20.422 19.219 28.875 1 96.06 29 GLN B O 1
ATOM 3996 N N . ARG B 1 30 ? -19.016 17.5 28.766 1 92.19 30 ARG B N 1
ATOM 3997 C CA . ARG B 1 30 ? -17.891 18.391 29.062 1 92.19 30 ARG B CA 1
ATOM 3998 C C . ARG B 1 30 ? -17.453 19.125 27.797 1 92.19 30 ARG B C 1
ATOM 4000 O O . ARG B 1 30 ? -17.312 20.359 27.812 1 92.19 30 ARG B O 1
ATOM 4007 N N . ASN B 1 31 ? -17.25 18.391 26.75 1 92.38 31 ASN B N 1
ATOM 4008 C CA . ASN B 1 31 ? -16.734 18.984 25.516 1 92.38 31 ASN B CA 1
ATOM 4009 C C . ASN B 1 31 ? -17.844 19.562 24.656 1 92.38 31 ASN B C 1
ATOM 4011 O O . ASN B 1 31 ? -17.578 20.297 23.703 1 92.38 31 ASN B O 1
ATOM 4015 N N . LYS B 1 32 ? -19.094 19.234 24.984 1 94.62 32 LYS B N 1
ATOM 4016 C CA . LYS B 1 32 ? -20.266 19.75 24.297 1 94.62 32 LYS B CA 1
ATOM 4017 C C . LYS B 1 32 ? -20.203 19.469 22.797 1 94.62 32 LYS B C 1
ATOM 4019 O O . LYS B 1 32 ? -20.438 20.359 21.984 1 94.62 32 LYS B O 1
ATOM 4024 N N . LYS B 1 33 ? -19.828 18.266 22.5 1 97.19 33 LYS B N 1
ATOM 4025 C CA . LYS B 1 33 ? -19.688 17.844 21.109 1 97.19 33 LYS B CA 1
ATOM 4026 C C . LYS B 1 33 ? -20.719 16.781 20.766 1 97.19 33 LYS B C 1
ATOM 4028 O O . LYS B 1 33 ? -21.156 16.016 21.641 1 97.19 33 LYS B O 1
ATOM 4033 N N . LEU B 1 34 ? -21.109 16.75 19.5 1 97.62 34 LEU B N 1
ATOM 4034 C CA . LEU B 1 34 ? -21.969 15.672 19 1 97.62 34 LEU B CA 1
ATOM 4035 C C . LEU B 1 34 ? -21.172 14.383 18.844 1 97.62 34 LEU B C 1
ATOM 4037 O O . LEU B 1 34 ? -19.969 14.414 18.547 1 97.62 34 LEU B O 1
ATOM 4041 N N . LEU B 1 35 ? -21.859 13.266 19.094 1 97.56 35 LEU B N 1
ATOM 4042 C CA . LEU B 1 35 ? -21.25 11.969 18.812 1 97.56 35 LEU B CA 1
ATOM 4043 C C . LEU B 1 35 ? -21.109 11.766 17.297 1 97.56 35 LEU B C 1
ATOM 4045 O O . LEU B 1 35 ? -21.844 12.359 16.516 1 97.56 35 LEU B O 1
ATOM 4049 N N . VAL B 1 36 ? -20.172 10.953 16.906 1 97.75 36 VAL B N 1
ATOM 4050 C CA . VAL B 1 36 ? -19.797 10.781 15.516 1 97.75 36 VAL B CA 1
ATOM 4051 C C . VAL B 1 36 ? -21.016 10.352 14.703 1 97.75 36 VAL B C 1
ATOM 4053 O O . VAL B 1 36 ? -21.25 10.844 13.594 1 97.75 36 VAL B O 1
ATOM 4056 N N . TRP B 1 37 ? -21.828 9.469 15.148 1 96.75 37 TRP B N 1
ATOM 4057 C CA . TRP B 1 37 ? -23 9 14.414 1 96.75 37 TRP B CA 1
ATOM 4058 C C . TRP B 1 37 ? -24.047 10.109 14.289 1 96.75 37 TRP B C 1
ATOM 4060 O O . TRP B 1 37 ? -24.75 10.195 13.289 1 96.75 37 TRP B O 1
ATOM 4070 N N . ASP B 1 38 ? -24.125 10.945 15.305 1 96.94 38 ASP B N 1
ATOM 4071 C CA . ASP B 1 38 ? -25.016 12.094 15.219 1 96.94 38 ASP B CA 1
ATOM 4072 C C . ASP B 1 38 ? -24.531 13.078 14.156 1 96.94 38 ASP B C 1
ATOM 4074 O O . ASP B 1 38 ? -25.344 13.664 13.43 1 96.94 38 ASP B O 1
ATOM 4078 N N . ARG B 1 39 ? -23.234 13.289 14.102 1 98.06 39 ARG B N 1
ATOM 4079 C CA . ARG B 1 39 ? -22.656 14.141 13.062 1 98.06 39 ARG B CA 1
ATOM 4080 C C . ARG B 1 39 ? -23 13.617 11.672 1 98.06 39 ARG B C 1
ATOM 4082 O O . ARG B 1 39 ? -23.422 14.383 10.805 1 98.06 39 ARG B O 1
ATOM 4089 N N . LEU B 1 40 ? -22.812 12.297 11.453 1 97.62 40 LEU B N 1
ATOM 4090 C CA . LEU B 1 40 ? -23.094 11.672 10.172 1 97.62 40 LEU B CA 1
ATOM 4091 C C . LEU B 1 40 ? -24.578 11.82 9.805 1 97.62 40 LEU B C 1
ATOM 4093 O O . LEU B 1 40 ? -24.906 12.125 8.656 1 97.62 40 LEU B O 1
ATOM 4097 N N . ARG B 1 41 ? -25.438 11.68 10.773 1 96.44 41 ARG B N 1
ATOM 4098 C CA . ARG B 1 41 ? -26.875 11.781 10.523 1 96.44 41 ARG B CA 1
ATOM 4099 C C . ARG B 1 41 ? -27.266 13.18 10.062 1 96.44 41 ARG B C 1
ATOM 4101 O O . ARG B 1 41 ? -28.203 13.352 9.289 1 96.44 41 ARG B O 1
ATOM 4108 N N . GLN B 1 42 ? -26.516 14.188 10.523 1 96.38 42 GLN B N 1
ATOM 4109 C CA . GLN B 1 42 ? -26.797 15.555 10.109 1 96.38 42 GLN B CA 1
ATOM 4110 C C . GLN B 1 42 ? -26.438 15.773 8.641 1 96.38 42 GLN B C 1
ATOM 4112 O O . GLN B 1 42 ? -26.969 16.672 7.984 1 96.38 42 GLN B O 1
ATOM 4117 N N . LEU B 1 43 ? -25.547 14.953 8.125 1 97.62 43 LEU B N 1
ATOM 4118 C CA . LEU B 1 43 ? -25.031 15.141 6.77 1 97.62 43 LEU B CA 1
ATOM 4119 C C . LEU B 1 43 ? -25.797 14.258 5.781 1 97.62 43 LEU B C 1
ATOM 4121 O O . LEU B 1 43 ? -26.062 14.672 4.652 1 97.62 43 LEU B O 1
ATOM 4125 N N . LEU B 1 44 ? -26.188 13.102 6.191 1 96.81 44 LEU B N 1
ATOM 4126 C CA . LEU B 1 44 ? -26.703 12.078 5.301 1 96.81 44 LEU B CA 1
ATOM 4127 C C . LEU B 1 44 ? -28.156 12.375 4.914 1 96.81 44 LEU B C 1
ATOM 4129 O O . LEU B 1 44 ? -28.938 12.852 5.738 1 96.81 44 LEU B O 1
ATOM 4133 N N . ASP B 1 45 ? -28.562 12.172 3.619 1 94.56 45 ASP B N 1
ATOM 4134 C CA . ASP B 1 45 ? -29.938 12.32 3.125 1 94.56 45 ASP B CA 1
ATOM 4135 C C . ASP B 1 45 ? -30.875 11.328 3.801 1 94.56 45 ASP B C 1
ATOM 4137 O O . ASP B 1 45 ? -32.062 11.586 3.934 1 94.56 45 ASP B O 1
ATOM 4141 N N . GLY B 1 46 ? -30.453 10.242 4.168 1 85.31 46 GLY B N 1
ATOM 4142 C CA . GLY B 1 46 ? -31.266 9.18 4.734 1 85.31 46 GLY B CA 1
ATOM 4143 C C . GLY B 1 46 ? -30.438 8.07 5.363 1 85.31 46 GLY B C 1
ATOM 4144 O O . GLY B 1 46 ? -29.328 8.32 5.852 1 85.31 46 GLY B O 1
ATOM 4145 N N . GLU B 1 47 ? -31.125 7.035 5.383 1 76.31 47 GLU B N 1
ATOM 4146 C CA . GLU B 1 47 ? -30.531 5.93 6.121 1 76.31 47 GLU B CA 1
ATOM 4147 C C . GLU B 1 47 ? -29.562 5.145 5.242 1 76.31 47 GLU B C 1
ATOM 4149 O O . GLU B 1 47 ? -28.891 4.219 5.715 1 76.31 47 GLU B O 1
ATOM 4154 N N . ASP B 1 48 ? -29.406 5.57 4.09 1 81.25 48 ASP B N 1
ATOM 4155 C CA . ASP B 1 48 ? -28.531 4.836 3.182 1 81.25 48 ASP B CA 1
ATOM 4156 C C . ASP B 1 48 ? -27.062 5.098 3.504 1 81.25 48 ASP B C 1
ATOM 4158 O O . ASP B 1 48 ? -26.484 6.102 3.064 1 81.25 48 ASP B O 1
ATOM 4162 N N . PHE B 1 49 ? -26.516 4.551 4.406 1 93.19 49 PHE B N 1
ATOM 4163 C CA . PHE B 1 49 ? -25.094 4.617 4.75 1 93.19 49 PHE B CA 1
ATOM 4164 C C . PHE B 1 49 ? -24.5 3.219 4.875 1 93.19 49 PHE B C 1
ATOM 4166 O O . PHE B 1 49 ? -24.984 2.402 5.664 1 93.19 49 PHE B O 1
ATOM 4173 N N . LEU B 1 50 ? -23.594 2.881 4.027 1 95 50 LEU B N 1
ATOM 4174 C CA . LEU B 1 50 ? -22.859 1.625 4.148 1 95 50 LEU B CA 1
ATOM 4175 C C . LEU B 1 50 ? -21.562 1.826 4.922 1 95 50 LEU B C 1
ATOM 4177 O O . LEU B 1 50 ? -20.578 2.363 4.383 1 95 50 LEU B O 1
ATOM 4181 N N . GLU B 1 51 ? -21.609 1.418 6.168 1 96.69 51 GLU B N 1
ATOM 4182 C CA . GLU B 1 51 ? -20.406 1.497 6.98 1 96.69 51 GLU B CA 1
ATOM 4183 C C . GLU B 1 51 ? -19.359 0.49 6.512 1 96.69 51 GLU B C 1
ATOM 4185 O O . GLU B 1 51 ? -19.688 -0.658 6.207 1 96.69 51 GLU B O 1
ATOM 4190 N N . LEU B 1 52 ? -18.172 0.968 6.445 1 97.75 52 LEU B N 1
ATOM 4191 C CA . LEU B 1 52 ? -17.062 0.093 6.059 1 97.75 52 LEU B CA 1
ATOM 4192 C C . LEU B 1 52 ? -16.172 -0.222 7.254 1 97.75 52 LEU B C 1
ATOM 4194 O O . LEU B 1 52 ? -15.914 0.651 8.086 1 97.75 52 LEU B O 1
ATOM 4198 N N . SER B 1 53 ? -15.766 -1.498 7.391 1 98.31 53 SER B N 1
ATOM 4199 C CA . SER B 1 53 ? -14.773 -2.006 8.328 1 98.31 53 SER B CA 1
ATOM 4200 C C . SER B 1 53 ? -15.141 -1.658 9.766 1 98.31 53 SER B C 1
ATOM 4202 O O . SER B 1 53 ? -14.32 -1.115 10.508 1 98.31 53 SER B O 1
ATOM 4204 N N . PRO B 1 54 ? -16.328 -1.987 10.148 1 98.38 54 PRO B N 1
ATOM 4205 C CA . PRO B 1 54 ? -16.719 -1.647 11.523 1 98.38 54 PRO B CA 1
ATOM 4206 C C . PRO B 1 54 ? -15.875 -2.359 12.57 1 98.38 54 PRO B C 1
ATOM 4208 O O . PRO B 1 54 ? -15.742 -1.874 13.695 1 98.38 54 PRO B O 1
ATOM 4211 N N . PHE B 1 55 ? -15.266 -3.48 12.25 1 98.75 55 PHE B N 1
ATOM 4212 C CA . PHE B 1 55 ? -14.531 -4.273 13.227 1 98.75 55 PHE B CA 1
ATOM 4213 C C . PHE B 1 55 ? -13.055 -3.898 13.234 1 98.75 55 PHE B C 1
ATOM 4215 O O . PHE B 1 55 ? -12.258 -4.496 13.961 1 98.75 55 PHE B O 1
ATOM 4222 N N . ALA B 1 56 ? -12.633 -2.893 12.445 1 98.81 56 ALA B N 1
ATOM 4223 C CA . ALA B 1 56 ? -11.242 -2.453 12.445 1 98.81 56 ALA B CA 1
ATOM 4224 C C . ALA B 1 56 ? -10.773 -2.143 13.867 1 98.81 56 ALA B C 1
ATOM 4226 O O . ALA B 1 56 ? -11.445 -1.433 14.609 1 98.81 56 ALA B O 1
ATOM 4227 N N . GLY B 1 57 ? -9.609 -2.705 14.195 1 98.56 57 GLY B N 1
ATOM 4228 C CA . GLY B 1 57 ? -9.023 -2.408 15.492 1 98.56 57 GLY B CA 1
ATOM 4229 C C . GLY B 1 57 ? -9.312 -3.473 16.531 1 98.56 57 GLY B C 1
ATOM 4230 O O . GLY B 1 57 ? -8.805 -3.402 17.656 1 98.56 57 GLY B O 1
ATOM 4231 N N . LEU B 1 58 ? -10.094 -4.512 16.172 1 97.75 58 LEU B N 1
ATOM 4232 C CA . LEU B 1 58 ? -10.352 -5.625 17.078 1 97.75 58 LEU B CA 1
ATOM 4233 C C . LEU B 1 58 ? -9.125 -6.516 17.203 1 97.75 58 LEU B C 1
ATOM 4235 O O . LEU B 1 58 ? -8.547 -6.941 16.203 1 97.75 58 LEU B O 1
ATOM 4239 N N . GLY B 1 59 ? -8.734 -6.746 18.453 1 96.12 59 GLY B N 1
ATOM 4240 C CA . GLY B 1 59 ? -7.703 -7.734 18.734 1 96.12 59 GLY B CA 1
ATOM 4241 C C . GLY B 1 59 ? -6.32 -7.309 18.266 1 96.12 59 GLY B C 1
ATOM 4242 O O . GLY B 1 59 ? -5.5 -8.148 17.906 1 96.12 59 GLY B O 1
ATOM 4243 N N . MET B 1 60 ? -6.051 -6.043 18.281 1 97.19 60 MET B N 1
ATOM 4244 C CA . MET B 1 60 ? -4.727 -5.566 17.891 1 97.19 60 MET B CA 1
ATOM 4245 C C . MET B 1 60 ? -3.707 -5.848 18.984 1 97.19 60 MET B C 1
ATOM 4247 O O . MET B 1 60 ? -4.055 -5.891 20.172 1 97.19 60 MET B O 1
ATOM 4251 N N . PRO B 1 61 ? -2.443 -6.059 18.578 1 94.25 61 PRO B N 1
ATOM 4252 C CA . PRO B 1 61 ? -1.415 -6.34 19.594 1 94.25 61 PRO B CA 1
ATOM 4253 C C . PRO B 1 61 ? -1.281 -5.223 20.625 1 94.25 61 PRO B C 1
ATOM 4255 O O . PRO B 1 61 ? -0.859 -5.469 21.75 1 94.25 61 PRO B O 1
ATOM 4258 N N . TYR B 1 62 ? -1.61 -4.004 20.328 1 94.75 62 TYR B N 1
ATOM 4259 C CA . TYR B 1 62 ? -1.49 -2.873 21.234 1 94.75 62 TYR B CA 1
ATOM 4260 C C . TYR B 1 62 ? -2.824 -2.568 21.906 1 94.75 62 TYR B C 1
ATOM 4262 O O . TYR B 1 62 ? -3.016 -1.48 22.469 1 94.75 62 TYR B O 1
ATOM 4270 N N . GLY B 1 63 ? -3.754 -3.5 21.828 1 94.81 63 GLY B N 1
ATOM 4271 C CA . GLY B 1 63 ? -5.059 -3.367 22.469 1 94.81 63 GLY B CA 1
ATOM 4272 C C . GLY B 1 63 ? -6.16 -3.025 21.469 1 94.81 63 GLY B C 1
ATOM 4273 O O . GLY B 1 63 ? -5.887 -2.574 20.359 1 94.81 63 GLY B O 1
ATOM 4274 N N . ASP B 1 64 ? -7.383 -3.213 21.906 1 95.75 64 ASP B N 1
ATOM 4275 C CA . ASP B 1 64 ? -8.539 -2.941 21.047 1 95.75 64 ASP B CA 1
ATOM 4276 C C . ASP B 1 64 ? -8.711 -1.441 20.812 1 95.75 64 ASP B C 1
ATOM 4278 O O . ASP B 1 64 ? -8.531 -0.641 21.734 1 95.75 64 ASP B O 1
ATOM 4282 N N . VAL B 1 65 ? -8.938 -1.074 19.656 1 97.75 65 VAL B N 1
ATOM 4283 C CA . VAL B 1 65 ? -9.32 0.271 19.234 1 97.75 65 VAL B CA 1
ATOM 4284 C C . VAL B 1 65 ? -10.656 0.222 18.5 1 97.75 65 VAL B C 1
ATOM 4286 O O . VAL B 1 65 ? -10.68 0.101 17.266 1 97.75 65 VAL B O 1
ATOM 4289 N N . PRO B 1 66 ? -11.719 0.309 19.234 1 97.94 66 PRO B N 1
ATOM 4290 C CA . PRO B 1 66 ? -13.031 0.13 18.625 1 97.94 66 PRO B CA 1
ATOM 4291 C C . PRO B 1 66 ? -13.18 0.912 17.312 1 97.94 66 PRO B C 1
ATOM 4293 O O . PRO B 1 66 ? -12.969 2.127 17.297 1 97.94 66 PRO B O 1
ATOM 4296 N N . SER B 1 67 ? -13.508 0.175 16.172 1 98.38 67 SER B N 1
ATOM 4297 C CA . SER B 1 67 ? -13.672 0.711 14.82 1 98.38 67 SER B CA 1
ATOM 4298 C C . SER B 1 67 ? -12.461 1.547 14.414 1 98.38 67 SER B C 1
ATOM 4300 O O . SER B 1 67 ? -12.594 2.516 13.656 1 98.38 67 SER B O 1
ATOM 4302 N N . ALA B 1 68 ? -11.391 1.314 15.055 1 98.5 68 ALA B N 1
ATOM 4303 C CA . ALA B 1 68 ? -10.133 2.021 14.805 1 98.5 68 ALA B CA 1
ATOM 4304 C C . ALA B 1 68 ? -10.281 3.512 15.109 1 98.5 68 ALA B C 1
ATOM 4306 O O . ALA B 1 68 ? -9.602 4.344 14.5 1 98.5 68 ALA B O 1
ATOM 4307 N N . GLY B 1 69 ? -11.227 3.879 15.914 1 98 69 GLY B N 1
ATOM 4308 C CA . GLY B 1 69 ? -11.43 5.266 16.312 1 98 69 GLY B CA 1
ATOM 4309 C C . GLY B 1 69 ? -11.953 6.137 15.18 1 98 69 GLY B C 1
ATOM 4310 O O . GLY B 1 69 ? -11.766 7.355 15.203 1 98 69 GLY B O 1
ATOM 4311 N N . CYS B 1 70 ? -12.531 5.574 14.203 1 97.94 70 CYS B N 1
ATOM 4312 C CA . CYS B 1 70 ? -12.977 6.293 13.016 1 97.94 70 CYS B CA 1
ATOM 4313 C C . CYS B 1 70 ? -14.094 5.535 12.305 1 97.94 70 CYS B C 1
ATOM 4315 O O . CYS B 1 70 ? -13.984 4.328 12.086 1 97.94 70 CYS B O 1
ATOM 4317 N N . ILE B 1 71 ? -15.219 6.195 12 1 98.38 71 ILE B N 1
ATOM 4318 C CA . ILE B 1 71 ? -16.266 5.605 11.172 1 98.38 71 ILE B CA 1
ATOM 4319 C C . ILE B 1 71 ? -16.031 5.969 9.711 1 98.38 71 ILE B C 1
ATOM 4321 O O . ILE B 1 71 ? -15.898 7.145 9.367 1 98.38 71 ILE B O 1
ATOM 4325 N N . THR B 1 72 ? -15.898 4.973 8.836 1 98.69 72 THR B N 1
ATOM 4326 C CA . THR B 1 72 ? -15.82 5.191 7.398 1 98.69 72 THR B CA 1
ATOM 4327 C C . THR B 1 72 ? -16.984 4.531 6.684 1 98.69 72 THR B C 1
ATOM 4329 O O . THR B 1 72 ? -17.609 3.602 7.211 1 98.69 72 THR B O 1
ATOM 4332 N N . GLY B 1 73 ? -17.312 5.039 5.543 1 97.5 73 GLY B N 1
ATOM 4333 C CA . GLY B 1 73 ? -18.422 4.457 4.785 1 97.5 73 GLY B CA 1
ATOM 4334 C C . GLY B 1 73 ? -18.844 5.305 3.6 1 97.5 73 GLY B C 1
ATOM 4335 O O . GLY B 1 73 ? -18.188 6.305 3.281 1 97.5 73 GLY B O 1
ATOM 4336 N N . VAL B 1 74 ? -19.859 4.887 2.902 1 96.44 74 VAL B N 1
ATOM 4337 C CA . VAL B 1 74 ? -20.406 5.562 1.731 1 96.44 74 VAL B CA 1
ATOM 4338 C C . VAL B 1 74 ? -21.859 5.926 1.979 1 96.44 74 VAL B C 1
ATOM 4340 O O . VAL B 1 74 ? -22.625 5.133 2.541 1 96.44 74 VAL B O 1
ATOM 4343 N N . GLY B 1 75 ? -22.203 7.078 1.63 1 95.12 75 GLY B N 1
ATOM 4344 C CA . GLY B 1 75 ? -23.562 7.59 1.746 1 95.12 75 GLY B CA 1
ATOM 4345 C C . GLY B 1 75 ? -23.812 8.805 0.878 1 95.12 75 GLY B C 1
ATOM 4346 O O . GLY B 1 75 ? -22.906 9.281 0.181 1 95.12 75 GLY B O 1
ATOM 4347 N N . LYS B 1 76 ? -25.047 9.32 0.931 1 94.62 76 LYS B N 1
ATOM 4348 C CA . LYS B 1 76 ? -25.406 10.422 0.05 1 94.62 76 LYS B CA 1
ATOM 4349 C C . LYS B 1 76 ? -25.578 11.719 0.838 1 94.62 76 LYS B C 1
ATOM 4351 O O . LYS B 1 76 ? -26.141 11.711 1.939 1 94.62 76 LYS B O 1
ATOM 4356 N N . ILE B 1 77 ? -25.031 12.742 0.306 1 96.31 77 ILE B N 1
ATOM 4357 C CA . ILE B 1 77 ? -25.328 14.109 0.713 1 96.31 77 ILE B CA 1
ATOM 4358 C C . ILE B 1 77 ? -25.953 14.875 -0.455 1 96.31 77 ILE B C 1
ATOM 4360 O O . ILE B 1 77 ? -25.312 15.047 -1.499 1 96.31 77 ILE B O 1
ATOM 4364 N N . SER B 1 78 ? -27.266 15.305 -0.286 1 93.81 78 SER B N 1
ATOM 4365 C CA . SER B 1 78 ? -27.953 16.031 -1.348 1 93.81 78 SER B CA 1
ATOM 4366 C C . SER B 1 78 ? -27.953 15.234 -2.652 1 93.81 78 SER B C 1
ATOM 4368 O O . SER B 1 78 ? -27.656 15.781 -3.715 1 93.81 78 SER B O 1
ATOM 4370 N N . GLY B 1 79 ? -28.078 13.984 -2.549 1 91.62 79 GLY B N 1
ATOM 4371 C CA . GLY B 1 79 ? -28.219 13.102 -3.699 1 91.62 79 GLY B CA 1
ATOM 4372 C C . GLY B 1 79 ? -26.891 12.609 -4.242 1 91.62 79 GLY B C 1
ATOM 4373 O O . GLY B 1 79 ? -26.859 11.727 -5.102 1 91.62 79 GLY B O 1
ATOM 4374 N N . LEU B 1 80 ? -25.797 13.125 -3.729 1 94 80 LEU B N 1
ATOM 4375 C CA . LEU B 1 80 ? -24.484 12.766 -4.238 1 94 80 LEU B CA 1
ATOM 4376 C C . LEU B 1 80 ? -23.812 11.742 -3.336 1 94 80 LEU B C 1
ATOM 4378 O O . LEU B 1 80 ? -23.688 11.953 -2.127 1 94 80 LEU B O 1
ATOM 4382 N N . TRP B 1 81 ? -23.391 10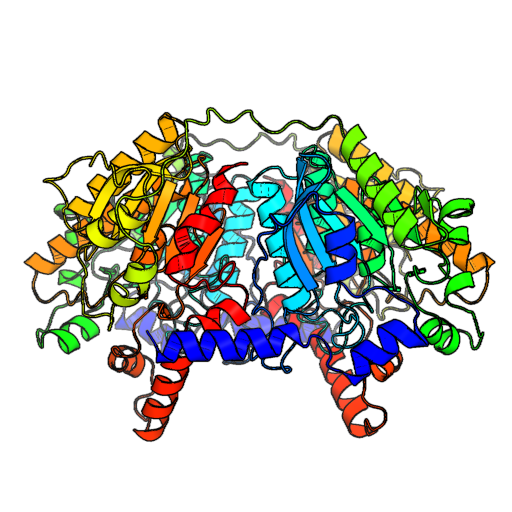.594 -3.961 1 94.5 81 TRP B N 1
ATOM 4383 C CA . TRP B 1 81 ? -22.641 9.594 -3.207 1 94.5 81 TRP B CA 1
ATOM 4384 C C . TRP B 1 81 ? -21.266 10.133 -2.797 1 94.5 81 TRP B C 1
ATOM 4386 O O . TRP B 1 81 ? -20.547 10.703 -3.619 1 94.5 81 TRP B O 1
ATOM 4396 N N . CYS B 1 82 ? -20.953 10 -1.529 1 96.75 82 CYS B N 1
ATOM 4397 C CA . CYS B 1 82 ? -19.672 10.445 -0.977 1 96.75 82 CYS B CA 1
ATOM 4398 C C . CYS B 1 82 ? -19.062 9.367 -0.094 1 96.75 82 CYS B C 1
ATOM 4400 O O . CYS B 1 82 ? -19.766 8.5 0.422 1 96.75 82 CYS B O 1
ATOM 4402 N N . VAL B 1 83 ? -17.781 9.367 -0.006 1 98.12 83 VAL B N 1
ATOM 4403 C CA . VAL B 1 83 ? -17.062 8.578 0.994 1 98.12 83 VAL B CA 1
ATOM 4404 C C . VAL B 1 83 ? -16.859 9.414 2.26 1 98.12 83 VAL B C 1
ATOM 4406 O O . VAL B 1 83 ? -16.469 10.57 2.188 1 98.12 83 VAL B O 1
ATOM 4409 N N . PHE B 1 84 ? -17.141 8.805 3.389 1 98.62 84 PHE B N 1
ATOM 4410 C CA . PHE B 1 84 ? -17 9.5 4.664 1 98.62 84 PHE B CA 1
ATOM 4411 C C . PHE B 1 84 ? -15.844 8.938 5.473 1 98.62 84 PHE B C 1
ATOM 4413 O O . PHE B 1 84 ? -15.648 7.723 5.527 1 98.62 84 PHE B O 1
ATOM 4420 N N . ILE B 1 85 ? -15.078 9.766 6.043 1 98.81 85 ILE B N 1
ATOM 4421 C CA . ILE B 1 85 ? -14.07 9.461 7.051 1 98.81 85 ILE B CA 1
ATOM 4422 C C . ILE B 1 85 ? -14.289 10.336 8.281 1 98.81 85 ILE B C 1
ATOM 4424 O O . ILE B 1 85 ? -13.969 11.523 8.281 1 98.81 85 ILE B O 1
ATOM 4428 N N . ALA B 1 86 ? -14.797 9.734 9.375 1 98.69 86 ALA B N 1
ATOM 4429 C CA . ALA B 1 86 ? -15.25 10.5 10.539 1 98.69 86 ALA B CA 1
ATOM 4430 C C . ALA B 1 86 ? -14.602 9.992 11.82 1 98.69 86 ALA B C 1
ATOM 4432 O O . ALA B 1 86 ? -14.859 8.859 12.242 1 98.69 86 ALA B O 1
ATOM 4433 N N . ASN B 1 87 ? -13.836 10.82 12.484 1 98.25 87 ASN B N 1
ATOM 4434 C CA . ASN B 1 87 ? -13.148 10.43 13.711 1 98.25 87 ASN B CA 1
ATOM 4435 C C . ASN B 1 87 ? -14.125 10.273 14.867 1 98.25 87 ASN B C 1
ATOM 4437 O O . ASN B 1 87 ? -15.094 11.023 14.977 1 98.25 87 ASN B O 1
ATOM 4441 N N . ASP B 1 88 ? -13.922 9.273 15.664 1 98.25 88 ASP B N 1
ATOM 4442 C CA . ASP B 1 88 ? -14.633 9.094 16.922 1 98.25 88 ASP B CA 1
ATOM 4443 C C . ASP B 1 88 ? -13.727 9.422 18.109 1 98.25 88 ASP B C 1
ATOM 4445 O O . ASP B 1 88 ? -13.008 8.555 18.609 1 98.25 88 ASP B O 1
ATOM 4449 N N . ALA B 1 89 ? -13.844 10.594 18.625 1 97.12 89 ALA B N 1
ATOM 4450 C CA . ALA B 1 89 ? -12.938 11.086 19.656 1 97.12 89 ALA B CA 1
ATOM 4451 C C . ALA B 1 89 ? -13.242 10.438 21.016 1 97.12 89 ALA B C 1
ATOM 4453 O O . ALA B 1 89 ? -12.461 10.562 21.953 1 97.12 89 ALA B O 1
ATOM 4454 N N . THR B 1 90 ? -14.391 9.734 21.125 1 97.81 90 THR B N 1
ATOM 4455 C CA . THR B 1 90 ? -14.641 9.008 22.375 1 97.81 90 THR B CA 1
ATOM 4456 C C . THR B 1 90 ? -13.664 7.852 22.531 1 97.81 90 THR B C 1
ATOM 4458 O O . THR B 1 90 ? -13.445 7.363 23.641 1 97.81 90 THR B O 1
ATOM 4461 N N . VAL B 1 91 ? -13.133 7.395 21.391 1 97.56 91 VAL B N 1
ATOM 4462 C CA . VAL B 1 91 ? -12.188 6.285 21.406 1 97.56 91 VAL B CA 1
ATOM 4463 C C . VAL B 1 91 ? -10.766 6.82 21.609 1 97.56 91 VAL B C 1
ATOM 4465 O O . VAL B 1 91 ? -10.195 7.426 20.703 1 97.56 91 VAL B O 1
ATOM 4468 N N . LYS B 1 92 ? -10.227 6.605 22.734 1 93.94 92 LYS B N 1
ATOM 4469 C CA . LYS B 1 92 ? -8.852 6.957 23.078 1 93.94 92 LYS B CA 1
ATOM 4470 C C . LYS B 1 92 ? -8.578 8.43 22.781 1 93.94 92 LYS B C 1
ATOM 4472 O O . LYS B 1 92 ? -7.512 8.781 22.266 1 93.94 92 LYS B O 1
ATOM 4477 N N . GLY B 1 93 ? -9.594 9.281 22.984 1 91.06 93 GLY B N 1
ATOM 4478 C CA . GLY B 1 93 ? -9.422 10.719 22.812 1 91.06 93 GLY B CA 1
ATOM 4479 C C . GLY B 1 93 ? -9.203 11.125 21.359 1 91.06 93 GLY B C 1
ATOM 4480 O O . GLY B 1 93 ? -8.648 12.188 21.094 1 91.06 93 GLY B O 1
ATOM 4481 N N . GLY B 1 94 ? -9.484 10.242 20.469 1 93.69 94 GLY B N 1
ATOM 4482 C CA . GLY B 1 94 ? -9.305 10.555 19.062 1 93.69 94 GLY B CA 1
ATOM 4483 C C . GLY B 1 94 ? -7.895 10.289 18.562 1 93.69 94 GLY B C 1
ATOM 4484 O O . GLY B 1 94 ? -7.543 10.664 17.453 1 93.69 94 GLY B O 1
ATOM 4485 N N . THR B 1 95 ? -7.086 9.633 19.359 1 93.69 95 THR B N 1
ATOM 4486 C CA . THR B 1 95 ? -5.719 9.297 18.984 1 93.69 95 THR B CA 1
ATOM 4487 C C . THR B 1 95 ? -5.703 8.305 17.828 1 93.69 95 THR B C 1
ATOM 4489 O O . THR B 1 95 ? -6.48 7.352 17.812 1 93.69 95 THR B O 1
ATOM 4492 N N . ALA B 1 96 ? -4.867 8.609 16.859 1 95.88 96 ALA B N 1
ATOM 4493 C CA . ALA B 1 96 ? -4.766 7.727 15.695 1 95.88 96 ALA B CA 1
ATOM 4494 C C . ALA B 1 96 ? -3.709 6.648 15.914 1 95.88 96 ALA B C 1
ATOM 4496 O O . ALA B 1 96 ? -2.537 6.957 16.141 1 95.88 96 ALA B O 1
ATOM 4497 N N . TYR B 1 97 ? -4.141 5.418 15.938 1 97.44 97 TYR B N 1
ATOM 4498 C CA . TYR B 1 97 ? -3.26 4.254 15.945 1 97.44 97 TYR B CA 1
ATOM 4499 C C . TYR B 1 97 ? -2.955 3.789 14.523 1 97.44 97 TYR B C 1
ATOM 4501 O O . TYR B 1 97 ? -3.582 4.246 13.57 1 97.44 97 TYR B O 1
ATOM 4509 N N . PRO B 1 98 ? -1.948 2.893 14.359 1 98.12 98 PRO B N 1
ATOM 4510 C CA . PRO B 1 98 ? -1.64 2.402 13.016 1 98.12 98 PRO B CA 1
ATOM 4511 C C . PRO B 1 98 ? -2.871 1.873 12.281 1 98.12 98 PRO B C 1
ATOM 4513 O O . PRO B 1 98 ? -3.053 2.146 11.094 1 98.12 98 PRO B O 1
ATOM 4516 N N . ILE B 1 99 ? -3.775 1.215 12.945 1 98.69 99 ILE B N 1
ATOM 4517 C CA . ILE B 1 99 ? -4.965 0.639 12.328 1 98.69 99 ILE B CA 1
ATOM 4518 C C . ILE B 1 99 ? -5.926 1.754 11.93 1 98.69 99 ILE B C 1
ATOM 4520 O O . ILE B 1 99 ? -6.695 1.603 10.977 1 98.69 99 ILE B O 1
ATOM 4524 N N . THR B 1 100 ? -5.91 2.914 12.641 1 98.62 100 THR B N 1
ATOM 4525 C CA . THR B 1 100 ? -6.723 4.07 12.266 1 98.62 100 THR B CA 1
ATOM 4526 C C . THR B 1 100 ? -6.312 4.594 10.898 1 98.62 100 THR B C 1
ATOM 4528 O O . THR B 1 100 ? -7.16 4.805 10.031 1 98.62 100 THR B O 1
ATOM 4531 N N . VAL B 1 101 ? -5.004 4.715 10.758 1 98.38 101 VAL B N 1
ATOM 4532 C CA . VAL B 1 101 ? -4.461 5.223 9.5 1 98.38 101 VAL B CA 1
ATOM 4533 C C . VAL B 1 101 ? -4.785 4.25 8.367 1 98.38 101 VAL B C 1
ATOM 4535 O O . VAL B 1 101 ? -5.215 4.664 7.289 1 98.38 101 VAL B O 1
ATOM 4538 N N . LYS B 1 102 ? -4.605 2.99 8.625 1 98.69 102 LYS B N 1
ATOM 4539 C CA . LYS B 1 102 ? -4.891 1.983 7.609 1 98.69 102 LYS B CA 1
ATOM 4540 C C . LYS B 1 102 ? -6.348 2.051 7.16 1 98.69 102 LYS B C 1
ATOM 4542 O O . LYS B 1 102 ? -6.641 1.955 5.969 1 98.69 102 LYS B O 1
ATOM 4547 N N . LYS B 1 103 ? -7.262 2.166 8.094 1 98.81 103 LYS B N 1
ATOM 4548 C CA . LYS B 1 103 ? -8.68 2.258 7.762 1 98.81 103 LYS B CA 1
ATOM 4549 C C . LYS B 1 103 ? -8.977 3.508 6.938 1 98.81 103 LYS B C 1
ATOM 4551 O O . LYS B 1 103 ? -9.742 3.457 5.977 1 98.81 103 LYS B O 1
ATOM 4556 N N . GLN B 1 104 ? -8.406 4.629 7.32 1 98.62 104 GLN B N 1
ATOM 4557 C CA . GLN B 1 104 ? -8.594 5.867 6.574 1 98.62 104 GLN B CA 1
ATOM 4558 C C . GLN B 1 104 ? -8.07 5.734 5.145 1 98.62 104 GLN B C 1
ATOM 4560 O O . GLN B 1 104 ? -8.727 6.176 4.199 1 98.62 104 GLN B O 1
ATOM 4565 N N . LEU B 1 105 ? -6.898 5.125 5.004 1 98.81 105 LEU B N 1
ATOM 4566 C CA . LEU B 1 105 ? -6.324 4.922 3.678 1 98.81 105 LEU B CA 1
ATOM 4567 C C . LEU B 1 105 ? -7.227 4.039 2.824 1 98.81 105 LEU B C 1
ATOM 4569 O O . LEU B 1 105 ? -7.379 4.273 1.624 1 98.81 105 LEU B O 1
ATOM 4573 N N . ARG B 1 106 ? -7.801 3.008 3.43 1 98.81 106 ARG B N 1
ATOM 4574 C CA . ARG B 1 106 ? -8.727 2.158 2.686 1 98.81 106 ARG B CA 1
ATOM 4575 C C . ARG B 1 106 ? -9.93 2.955 2.197 1 98.81 106 ARG B C 1
ATOM 4577 O O . ARG B 1 106 ? -10.375 2.779 1.063 1 98.81 106 ARG B O 1
ATOM 4584 N N . ALA B 1 107 ? -10.453 3.82 3.025 1 98.75 107 ALA B N 1
ATOM 4585 C CA . ALA B 1 107 ? -11.57 4.672 2.611 1 98.75 107 ALA B CA 1
ATOM 4586 C C . ALA B 1 107 ? -11.164 5.566 1.438 1 98.75 107 ALA B C 1
ATOM 4588 O O . ALA B 1 107 ? -11.945 5.746 0.497 1 98.75 107 ALA B O 1
ATOM 4589 N N . GLN B 1 108 ? -10 6.129 1.511 1 98.81 108 GLN B N 1
ATOM 4590 C CA . GLN B 1 108 ? -9.508 6.941 0.403 1 98.81 108 GLN B CA 1
ATOM 4591 C C . GLN B 1 108 ? -9.352 6.109 -0.866 1 98.81 108 GLN B C 1
ATOM 4593 O O . GLN B 1 108 ? -9.625 6.59 -1.969 1 98.81 108 GLN B O 1
ATOM 4598 N N . ASP B 1 109 ? -8.914 4.852 -0.725 1 98.31 109 ASP B N 1
ATOM 4599 C CA . ASP B 1 109 ? -8.828 3.947 -1.867 1 98.31 109 ASP B CA 1
ATOM 4600 C C . ASP B 1 109 ? -10.195 3.762 -2.523 1 98.31 109 ASP B C 1
ATOM 4602 O O . ASP B 1 109 ? -10.305 3.764 -3.75 1 98.31 109 ASP B O 1
ATOM 4606 N N . VAL B 1 110 ? -11.195 3.6 -1.724 1 97.75 110 VAL B N 1
ATOM 4607 C CA . VAL B 1 110 ? -12.562 3.455 -2.219 1 97.75 110 VAL B CA 1
ATOM 4608 C C . VAL B 1 110 ? -12.969 4.707 -2.994 1 97.75 110 VAL B C 1
ATOM 4610 O O . VAL B 1 110 ? -13.555 4.617 -4.074 1 97.75 110 VAL B O 1
ATOM 4613 N N . ALA B 1 111 ? -12.641 5.852 -2.447 1 98.31 111 ALA B N 1
ATOM 4614 C CA . ALA B 1 111 ? -12.953 7.113 -3.115 1 98.31 111 ALA B CA 1
ATOM 4615 C C . ALA B 1 111 ? -12.258 7.207 -4.469 1 98.31 111 ALA B C 1
ATOM 4617 O O . ALA B 1 111 ? -12.883 7.562 -5.473 1 98.31 111 ALA B O 1
ATOM 4618 N N . ILE B 1 112 ? -11.023 6.863 -4.504 1 98.12 112 ILE B N 1
ATOM 4619 C CA . ILE B 1 112 ? -10.227 6.953 -5.719 1 98.12 112 ILE B CA 1
ATOM 4620 C C . ILE B 1 112 ? -10.75 5.965 -6.762 1 98.12 112 ILE B C 1
ATOM 4622 O O . ILE B 1 112 ? -10.992 6.336 -7.91 1 98.12 112 ILE B O 1
ATOM 4626 N N . GLN B 1 113 ? -10.992 4.691 -6.332 1 96.31 113 GLN B N 1
ATOM 4627 C CA . GLN B 1 113 ? -11.383 3.621 -7.242 1 96.31 113 GLN B CA 1
ATOM 4628 C C . GLN B 1 113 ? -12.766 3.885 -7.84 1 96.31 113 GLN B C 1
ATOM 4630 O O . GLN B 1 113 ? -13.039 3.502 -8.977 1 96.31 113 GLN B O 1
ATOM 4635 N N . ASN B 1 114 ? -13.594 4.582 -7.086 1 95.44 114 ASN B N 1
ATOM 4636 C CA . ASN B 1 114 ? -14.984 4.754 -7.516 1 95.44 114 ASN B CA 1
ATOM 4637 C C . ASN B 1 114 ? -15.273 6.207 -7.879 1 95.44 114 ASN B C 1
ATOM 4639 O O . ASN B 1 114 ? -16.422 6.559 -8.164 1 95.44 114 ASN B O 1
ATOM 4643 N N . HIS B 1 115 ? -14.281 7.086 -7.816 1 95.69 115 HIS B N 1
ATOM 4644 C CA . HIS B 1 115 ? -14.383 8.5 -8.164 1 95.69 115 HIS B CA 1
ATOM 4645 C C . HIS B 1 115 ? -15.492 9.18 -7.363 1 95.69 115 HIS B C 1
ATOM 4647 O O . HIS B 1 115 ? -16.359 9.852 -7.938 1 95.69 115 HIS B O 1
ATOM 4653 N N . LEU B 1 116 ? -15.383 9 -6.059 1 96.88 116 LEU B N 1
ATOM 4654 C CA . LEU B 1 116 ? -16.375 9.602 -5.16 1 96.88 116 LEU B CA 1
ATOM 4655 C C . LEU B 1 116 ? -15.742 10.711 -4.328 1 96.88 116 LEU B C 1
ATOM 4657 O O . LEU B 1 116 ? -14.609 10.578 -3.854 1 96.88 116 LEU B O 1
ATOM 4661 N N . PRO B 1 117 ? -16.484 11.805 -4.152 1 97.69 117 PRO B N 1
ATOM 4662 C CA . PRO B 1 117 ? -15.984 12.836 -3.238 1 97.69 117 PRO B CA 1
ATOM 4663 C C . PRO B 1 117 ? -15.766 12.312 -1.821 1 97.69 117 PRO B C 1
ATOM 4665 O O . PRO B 1 117 ? -16.438 11.367 -1.399 1 97.69 117 PRO B O 1
ATOM 4668 N N . CYS B 1 118 ? -14.859 12.906 -1.128 1 98.44 118 CYS B N 1
ATOM 4669 C CA . CYS B 1 118 ? -14.57 12.531 0.252 1 98.44 118 CYS B CA 1
ATOM 4670 C C . CYS B 1 118 ? -14.992 13.633 1.216 1 98.44 118 CYS B C 1
ATOM 4672 O O . CYS B 1 118 ? -14.766 14.812 0.953 1 98.44 118 CYS B O 1
ATOM 4674 N N . VAL B 1 119 ? -15.586 13.219 2.252 1 98.75 119 VAL B N 1
ATOM 4675 C CA . VAL B 1 119 ? -15.977 14.125 3.326 1 98.75 119 VAL B CA 1
ATOM 4676 C C . VAL B 1 119 ? -15.305 13.703 4.633 1 98.75 119 VAL B C 1
ATOM 4678 O O . VAL B 1 119 ? -15.516 12.586 5.109 1 98.75 119 VAL B O 1
ATOM 4681 N N . TYR B 1 120 ? -14.516 14.609 5.156 1 98.75 120 TYR B N 1
ATOM 4682 C CA . TYR B 1 120 ? -13.781 14.352 6.391 1 98.75 120 TYR B CA 1
ATOM 4683 C C . TYR B 1 120 ? -14.438 15.055 7.574 1 98.75 120 TYR B C 1
ATOM 4685 O O . TYR B 1 120 ? -14.641 16.266 7.547 1 98.75 120 TYR B O 1
ATOM 4693 N N . LEU B 1 121 ? -14.812 14.328 8.594 1 98.69 121 LEU B N 1
ATOM 4694 C CA . LEU B 1 121 ? -15.172 14.883 9.898 1 98.69 121 LEU B CA 1
ATOM 4695 C C . LEU B 1 121 ? -14.039 14.688 10.898 1 98.69 121 LEU B C 1
ATOM 4697 O O . LEU B 1 121 ? -13.867 13.594 11.445 1 98.69 121 LEU B O 1
ATOM 4701 N N . VAL B 1 122 ? -13.352 15.773 11.148 1 98.19 122 VAL B N 1
ATOM 4702 C CA . VAL B 1 122 ? -12.055 15.641 11.812 1 98.19 122 VAL B CA 1
ATOM 4703 C C . VAL B 1 122 ? -12.203 15.945 13.305 1 98.19 122 VAL B C 1
ATOM 4705 O O . VAL B 1 122 ? -12.703 17.016 13.68 1 98.19 122 VAL B O 1
ATOM 4708 N N . ASP B 1 123 ? -11.812 15.094 14.148 1 97.25 123 ASP B N 1
ATOM 4709 C CA . ASP B 1 123 ? -11.766 15.156 15.609 1 97.25 123 ASP B CA 1
ATOM 4710 C C . ASP B 1 123 ? -10.742 14.172 16.172 1 97.25 123 ASP B C 1
ATOM 4712 O O . ASP B 1 123 ? -11.117 13.188 16.812 1 97.25 123 ASP B O 1
ATOM 4716 N N . SER B 1 124 ? -9.508 14.484 15.938 1 93.81 124 SER B N 1
ATOM 4717 C CA . SER B 1 124 ? -8.422 13.539 16.203 1 93.81 124 SER B CA 1
ATOM 4718 C C . SER B 1 124 ? -7.355 14.172 17.094 1 93.81 124 SER B C 1
ATOM 4720 O O . SER B 1 124 ? -6.965 15.32 16.891 1 93.81 124 SER B O 1
ATOM 4722 N N . GLY B 1 125 ? -6.922 13.406 18.031 1 88.94 125 GLY B N 1
ATOM 4723 C CA . GLY B 1 125 ? -5.891 13.867 18.953 1 88.94 125 GLY B CA 1
ATOM 4724 C C . GLY B 1 125 ? -4.488 13.695 18.406 1 88.94 125 GLY B C 1
ATOM 4725 O O . GLY B 1 125 ? -3.508 13.922 19.125 1 88.94 125 GLY B O 1
ATOM 4726 N N . GLY B 1 126 ? -4.398 13.289 17.172 1 89.75 126 GLY B N 1
ATOM 4727 C CA . GLY B 1 126 ? -3.082 13.062 16.594 1 89.75 126 GLY B CA 1
ATOM 4728 C C . GLY B 1 126 ? -2.646 11.609 16.656 1 89.75 126 GLY B C 1
ATOM 4729 O O . GLY B 1 126 ? -3.422 10.742 17.047 1 89.75 126 GLY B O 1
ATOM 4730 N N . GLY B 1 127 ? -1.354 11.438 16.234 1 91.62 127 GLY B N 1
ATOM 4731 C CA . GLY B 1 127 ? -0.84 10.078 16.188 1 91.62 127 GLY B CA 1
ATOM 4732 C C . GLY B 1 127 ? -0.364 9.578 17.547 1 91.62 127 GLY B C 1
ATOM 4733 O O . GLY B 1 127 ? 0.161 10.352 18.344 1 91.62 127 GLY B O 1
ATOM 4734 N N . PHE B 1 128 ? -0.549 8.312 17.812 1 92.44 128 PHE B N 1
ATOM 4735 C CA . PHE B 1 128 ? -0.022 7.668 19 1 92.44 128 PHE B CA 1
ATOM 4736 C C . PHE B 1 128 ? 1.491 7.508 18.906 1 92.44 128 PHE B C 1
ATOM 4738 O O . PHE B 1 128 ? 1.985 6.492 18.422 1 92.44 128 PHE B O 1
ATOM 4745 N N . LEU B 1 129 ? 2.258 8.289 19.469 1 88.62 129 LEU B N 1
ATOM 4746 C CA . LEU B 1 129 ? 3.678 8.5 19.219 1 88.62 129 LEU B CA 1
ATOM 4747 C C . LEU B 1 129 ? 4.496 7.289 19.656 1 88.62 129 LEU B C 1
ATOM 4749 O O . LEU B 1 129 ? 5.52 6.969 19.047 1 88.62 129 LEU B O 1
ATOM 4753 N N . PRO B 1 130 ? 4.082 6.609 20.734 1 89.19 130 PRO B N 1
ATOM 4754 C CA . PRO B 1 130 ? 4.855 5.422 21.094 1 89.19 130 PRO B CA 1
ATOM 4755 C C . PRO B 1 130 ? 4.945 4.395 19.969 1 89.19 130 PRO B C 1
ATOM 4757 O O . PRO B 1 130 ? 5.879 3.59 19.938 1 89.19 130 PRO B O 1
ATOM 4760 N N . LEU B 1 131 ? 3.984 4.461 19.016 1 93.75 131 LEU B N 1
ATOM 4761 C CA . LEU B 1 131 ? 4.012 3.543 17.875 1 93.75 131 LEU B CA 1
ATOM 4762 C C . LEU B 1 131 ? 4.387 4.273 16.594 1 93.75 131 LEU B C 1
ATOM 4764 O O . LEU B 1 131 ? 3.98 3.873 15.508 1 93.75 131 LEU B O 1
ATOM 4768 N N . GLN B 1 132 ? 5.172 5.305 16.672 1 93.25 132 GLN B N 1
ATOM 4769 C CA . GLN B 1 132 ? 5.453 6.152 15.523 1 93.25 132 GLN B CA 1
ATOM 4770 C C . GLN B 1 132 ? 6.16 5.371 14.422 1 93.25 132 GLN B C 1
ATOM 4772 O O . GLN B 1 132 ? 5.992 5.66 13.234 1 93.25 132 GLN B O 1
ATOM 4777 N N . ALA B 1 133 ? 6.902 4.328 14.797 1 95.25 133 ALA B N 1
ATOM 4778 C CA . ALA B 1 133 ? 7.594 3.52 13.797 1 95.25 133 ALA B CA 1
ATOM 4779 C C . ALA B 1 133 ? 6.598 2.812 12.883 1 95.25 133 ALA B C 1
ATOM 4781 O O . ALA B 1 133 ? 6.926 2.467 11.742 1 95.25 133 ALA B O 1
ATOM 4782 N N . GLU B 1 134 ? 5.387 2.648 13.297 1 96.25 134 GLU B N 1
ATOM 4783 C CA . GLU B 1 134 ? 4.355 1.979 12.516 1 96.25 134 GLU B CA 1
ATOM 4784 C C . GLU B 1 134 ? 3.355 2.982 11.945 1 96.25 134 GLU B C 1
ATOM 4786 O O . GLU B 1 134 ? 2.344 2.596 11.359 1 96.25 134 GLU B O 1
ATOM 4791 N N . LEU B 1 135 ? 3.662 4.238 12.055 1 95.62 135 LEU B N 1
ATOM 4792 C CA . LEU B 1 135 ? 2.686 5.27 11.727 1 95.62 135 LEU B CA 1
ATOM 4793 C C . LEU B 1 135 ? 3.271 6.281 10.75 1 95.62 135 LEU B C 1
ATOM 4795 O O . LEU B 1 135 ? 2.529 6.969 10.039 1 95.62 135 LEU B O 1
ATOM 4799 N N . PHE B 1 136 ? 4.582 6.277 10.641 1 96 136 PHE B N 1
ATOM 4800 C CA . PHE B 1 136 ? 5.148 7.465 10.016 1 96 136 PHE B CA 1
ATOM 4801 C C . PHE B 1 136 ? 6.043 7.082 8.836 1 96 136 PHE B C 1
ATOM 4803 O O . PHE B 1 136 ? 5.859 7.574 7.723 1 96 136 PHE B O 1
ATOM 4810 N N . PRO B 1 137 ? 6.941 6.203 8.898 1 97.81 137 PRO B N 1
ATOM 4811 C CA . PRO B 1 137 ? 8.086 6.176 7.977 1 97.81 137 PRO B CA 1
ATOM 4812 C C . PRO B 1 137 ? 7.746 5.531 6.637 1 97.81 137 PRO B C 1
ATOM 4814 O O . PRO B 1 137 ? 8.398 5.809 5.629 1 97.81 137 PRO B O 1
ATOM 4817 N N . ASP B 1 138 ? 6.762 4.727 6.582 1 97.94 138 ASP B N 1
ATOM 4818 C CA . ASP B 1 138 ? 6.543 3.885 5.406 1 97.94 138 ASP B CA 1
ATOM 4819 C C . ASP B 1 138 ? 5.562 4.543 4.438 1 97.94 138 ASP B C 1
ATOM 4821 O O . ASP B 1 138 ? 4.941 5.555 4.766 1 97.94 138 ASP B O 1
ATOM 4825 N N . ARG B 1 139 ? 5.457 3.936 3.277 1 97.94 139 ARG B N 1
ATOM 4826 C CA . ARG B 1 139 ? 4.672 4.465 2.164 1 97.94 139 ARG B CA 1
ATOM 4827 C C . ARG B 1 139 ? 3.203 4.598 2.547 1 97.94 139 ARG B C 1
ATOM 4829 O O . ARG B 1 139 ? 2.576 5.621 2.271 1 97.94 139 ARG B O 1
ATOM 4836 N N . ASN B 1 140 ? 2.672 3.557 3.195 1 97.75 140 ASN B N 1
ATOM 4837 C CA . ASN B 1 140 ? 1.243 3.514 3.49 1 97.75 140 ASN B CA 1
ATOM 4838 C C . ASN B 1 140 ? 0.961 3.875 4.945 1 97.75 140 ASN B C 1
ATOM 4840 O O . ASN B 1 140 ? 0.077 3.291 5.574 1 97.75 140 ASN B O 1
ATOM 4844 N N . HIS B 1 141 ? 1.79 4.73 5.5 1 97.75 141 HIS B N 1
ATOM 4845 C CA . HIS B 1 141 ? 1.556 5.32 6.816 1 97.75 141 HIS B CA 1
ATOM 4846 C C . HIS B 1 141 ? 0.87 6.676 6.695 1 97.75 141 HIS B C 1
ATOM 4848 O O . HIS B 1 141 ? 0.23 6.965 5.684 1 97.75 141 HIS B O 1
ATOM 4854 N N . GLY B 1 142 ? 0.875 7.469 7.785 1 97 142 GLY B N 1
ATOM 4855 C CA . GLY B 1 142 ? 0.063 8.672 7.91 1 97 142 GLY B CA 1
ATOM 4856 C C . GLY B 1 142 ? 0.242 9.641 6.758 1 97 142 GLY B C 1
ATOM 4857 O O . GLY B 1 142 ? -0.726 10.242 6.289 1 97 142 GLY B O 1
ATOM 4858 N N . GLY B 1 143 ? 1.477 9.797 6.242 1 97.5 143 GLY B N 1
ATOM 4859 C CA . GLY B 1 143 ? 1.749 10.742 5.172 1 97.5 143 GLY B CA 1
ATOM 4860 C C . GLY B 1 143 ? 0.983 10.438 3.898 1 97.5 143 GLY B C 1
ATOM 4861 O O . GLY B 1 143 ? 0.677 11.344 3.121 1 97.5 143 GLY B O 1
ATOM 4862 N N . ARG B 1 144 ? 0.648 9.156 3.666 1 98.44 144 ARG B N 1
ATOM 4863 C CA . ARG B 1 144 ? -0.063 8.742 2.461 1 98.44 144 ARG B CA 1
ATOM 4864 C C . ARG B 1 144 ? -1.449 9.367 2.398 1 98.44 144 ARG B C 1
ATOM 4866 O O . ARG B 1 144 ? -1.966 9.641 1.312 1 98.44 144 ARG B O 1
ATOM 4873 N N . THR B 1 145 ? -2.049 9.672 3.559 1 98.25 145 THR B N 1
ATOM 4874 C CA . THR B 1 145 ? -3.357 10.32 3.596 1 98.25 145 THR B CA 1
ATOM 4875 C C . THR B 1 145 ? -3.307 11.68 2.908 1 98.25 145 THR B C 1
ATOM 4877 O O . THR B 1 145 ? -4.195 12.023 2.125 1 98.25 145 THR B O 1
ATOM 4880 N N . PHE B 1 146 ? -2.234 12.398 3.166 1 98.25 146 PHE B N 1
ATOM 4881 C CA . PHE B 1 146 ? -2.066 13.734 2.604 1 98.25 146 PHE B CA 1
ATOM 4882 C C . PHE B 1 146 ? -1.715 13.656 1.123 1 98.25 146 PHE B C 1
ATOM 4884 O O . PHE B 1 146 ? -2.242 14.422 0.314 1 98.25 146 PHE B O 1
ATOM 4891 N N . TYR B 1 147 ? -0.84 12.719 0.86 1 98.75 147 TYR B N 1
ATOM 4892 C CA . TYR B 1 147 ? -0.518 12.453 -0.539 1 98.75 147 TYR B CA 1
ATOM 4893 C C . TYR B 1 147 ? -1.781 12.188 -1.348 1 98.75 147 TYR B C 1
ATOM 4895 O O . TYR B 1 147 ? -1.979 12.773 -2.416 1 98.75 147 TYR B O 1
ATOM 4903 N N . ASN B 1 148 ? -2.643 11.305 -0.846 1 98.81 148 ASN B N 1
ATOM 4904 C CA . ASN B 1 148 ? -3.863 10.914 -1.542 1 98.81 148 ASN B CA 1
ATOM 4905 C C . ASN B 1 148 ? -4.824 12.094 -1.7 1 98.81 148 ASN B C 1
ATOM 4907 O O . ASN B 1 148 ? -5.52 12.195 -2.711 1 98.81 148 ASN B O 1
ATOM 4911 N N . GLU B 1 149 ? -4.898 12.945 -0.703 1 98.56 149 GLU B N 1
ATOM 4912 C CA . GLU B 1 149 ? -5.73 14.141 -0.851 1 98.56 149 GLU B CA 1
ATOM 4913 C C . GLU B 1 149 ? -5.297 14.969 -2.057 1 98.56 149 GLU B C 1
ATOM 4915 O O . GLU B 1 149 ? -6.133 15.406 -2.85 1 98.56 149 GLU B O 1
ATOM 4920 N N . ALA B 1 150 ? -3.996 15.188 -2.164 1 98.56 150 ALA B N 1
ATOM 4921 C CA . ALA B 1 150 ? -3.473 15.953 -3.291 1 98.56 150 ALA B CA 1
ATOM 4922 C C . ALA B 1 150 ? -3.787 15.266 -4.617 1 98.56 150 ALA B C 1
ATOM 4924 O O . ALA B 1 150 ? -4.223 15.914 -5.57 1 98.56 150 ALA B O 1
ATOM 4925 N N . ILE B 1 151 ? -3.58 13.969 -4.66 1 98.5 151 ILE B N 1
ATOM 4926 C CA . ILE B 1 151 ? -3.789 13.188 -5.875 1 98.5 151 ILE B CA 1
ATOM 4927 C C . ILE B 1 151 ? -5.27 13.203 -6.246 1 98.5 151 ILE B C 1
ATOM 4929 O O . ILE B 1 151 ? -5.621 13.375 -7.418 1 98.5 151 ILE B O 1
ATOM 4933 N N . MET B 1 152 ? -6.184 13.008 -5.27 1 98.44 152 MET B N 1
ATOM 4934 C CA . MET B 1 152 ? -7.617 13.039 -5.535 1 98.44 152 MET B CA 1
ATOM 4935 C C . MET B 1 152 ? -8.047 14.391 -6.082 1 98.44 152 MET B C 1
ATOM 4937 O O . MET B 1 152 ? -8.836 14.469 -7.023 1 98.44 152 MET B O 1
ATOM 4941 N N . SER B 1 153 ? -7.516 15.422 -5.48 1 97.25 153 SER B N 1
ATOM 4942 C CA . SER B 1 153 ? -7.801 16.75 -6.02 1 97.25 153 SER B CA 1
ATOM 4943 C C . SER B 1 153 ? -7.367 16.859 -7.477 1 97.25 153 SER B C 1
ATOM 4945 O O . SER B 1 153 ? -8.125 17.344 -8.32 1 97.25 153 SER B O 1
ATOM 4947 N N . ALA B 1 154 ? -6.156 16.406 -7.773 1 97.38 154 ALA B N 1
ATOM 4948 C CA . ALA B 1 154 ? -5.648 16.422 -9.141 1 97.38 154 ALA B CA 1
ATOM 4949 C C . ALA B 1 154 ? -6.535 15.602 -10.07 1 97.38 154 ALA B C 1
ATOM 4951 O O . ALA B 1 154 ? -6.664 15.914 -11.258 1 97.38 154 ALA B O 1
ATOM 4952 N N . MET B 1 155 ? -7.207 14.57 -9.562 1 97.06 155 MET B N 1
ATOM 4953 C CA . MET B 1 155 ? -8.109 13.711 -10.312 1 97.06 155 MET B CA 1
ATOM 4954 C C . MET B 1 155 ? -9.5 14.328 -10.414 1 97.06 155 MET B C 1
ATOM 4956 O O . MET B 1 155 ? -10.422 13.719 -10.961 1 97.06 155 MET B O 1
ATOM 4960 N N . LYS B 1 156 ? -9.672 15.492 -9.828 1 96.88 156 LYS B N 1
ATOM 4961 C CA . LYS B 1 156 ? -10.945 16.219 -9.773 1 96.88 156 LYS B CA 1
ATOM 4962 C C . LYS B 1 156 ? -11.961 15.477 -8.906 1 96.88 156 LYS B C 1
ATOM 4964 O O . LYS B 1 156 ? -13.156 15.477 -9.195 1 96.88 156 LYS B O 1
ATOM 4969 N N . ILE B 1 157 ? -11.469 14.75 -7.938 1 97.75 157 ILE B N 1
ATOM 4970 C CA . ILE B 1 157 ? -12.305 14.18 -6.883 1 97.75 157 ILE B CA 1
ATOM 4971 C C . ILE B 1 157 ? -12.352 15.133 -5.691 1 97.75 157 ILE B C 1
ATOM 4973 O O . ILE B 1 157 ? -11.367 15.266 -4.949 1 97.75 157 ILE B O 1
ATOM 4977 N N . PRO B 1 158 ? -13.422 15.734 -5.418 1 97.62 158 PRO B N 1
ATOM 4978 C CA . PRO B 1 158 ? -13.469 16.781 -4.398 1 97.62 158 PRO B CA 1
ATOM 4979 C C . PRO B 1 158 ? -13.258 16.25 -2.986 1 97.62 158 PRO B C 1
ATOM 4981 O O . PRO B 1 158 ? -13.727 15.156 -2.656 1 97.62 158 PRO B O 1
ATOM 4984 N N . GLN B 1 159 ? -12.602 17.031 -2.209 1 97.88 159 GLN B N 1
ATOM 4985 C CA . GLN B 1 159 ? -12.367 16.766 -0.794 1 97.88 159 GLN B CA 1
ATOM 4986 C C . GLN B 1 159 ? -12.953 17.875 0.076 1 97.88 159 GLN B C 1
ATOM 4988 O O . GLN B 1 159 ? -12.602 19.047 -0.091 1 97.88 159 GLN B O 1
ATOM 4993 N N . VAL B 1 160 ? -13.82 17.547 1.011 1 98.5 160 VAL B N 1
ATOM 4994 C CA . VAL B 1 160 ? -14.469 18.484 1.91 1 98.5 160 VAL B CA 1
ATOM 4995 C C . VAL B 1 160 ? -14.219 18.078 3.359 1 98.5 160 VAL B C 1
ATOM 4997 O O . VAL B 1 160 ? -14.328 16.891 3.703 1 98.5 160 VAL B O 1
ATOM 5000 N N . ALA B 1 161 ? -13.891 19.031 4.211 1 98.69 161 ALA B N 1
ATOM 5001 C CA . ALA B 1 161 ? -13.617 18.688 5.605 1 98.69 161 ALA B CA 1
ATOM 5002 C C . ALA B 1 161 ? -14.438 19.562 6.555 1 98.69 161 ALA B C 1
ATOM 5004 O O . ALA B 1 161 ? -14.711 20.719 6.258 1 98.69 161 ALA B O 1
ATOM 5005 N N . VAL B 1 162 ? -14.828 18.984 7.617 1 98.62 162 VAL B N 1
ATOM 5006 C CA . VAL B 1 162 ? -15.414 19.672 8.758 1 98.62 162 VAL B CA 1
ATOM 5007 C C . VAL B 1 162 ? -14.555 19.438 10 1 98.62 162 VAL B C 1
ATOM 5009 O O . VAL B 1 162 ? -14.352 18.281 10.406 1 98.62 162 VAL B O 1
ATOM 5012 N N . VAL B 1 163 ? -14.062 20.516 10.547 1 98.38 163 VAL B N 1
ATOM 5013 C CA . VAL B 1 163 ? -13.273 20.406 11.766 1 98.38 163 VAL B CA 1
ATOM 5014 C C . VAL B 1 163 ? -14.172 20.594 12.984 1 98.38 163 VAL B C 1
ATOM 5016 O O . VAL B 1 163 ? -14.547 21.719 13.328 1 98.38 163 VAL B O 1
ATOM 5019 N N . CYS B 1 164 ? -14.445 19.531 13.656 1 97.56 164 CYS B N 1
ATOM 5020 C CA . CYS B 1 164 ? -15.367 19.547 14.781 1 97.56 164 CYS B CA 1
ATOM 5021 C C . CYS B 1 164 ? -14.695 19.016 16.047 1 97.56 164 CYS B C 1
ATOM 5023 O O . CYS B 1 164 ? -15.359 18.406 16.891 1 97.56 164 CYS B O 1
ATOM 5025 N N . GLY B 1 165 ? -13.453 19.094 16.094 1 95.94 165 GLY B N 1
ATOM 5026 C CA . GLY B 1 165 ? -12.609 18.734 17.219 1 95.94 165 GLY B CA 1
ATOM 5027 C C . GLY B 1 165 ? -11.141 19.047 16.984 1 95.94 165 GLY B C 1
ATOM 5028 O O . GLY B 1 165 ? -10.812 19.969 16.234 1 95.94 165 GLY B O 1
ATOM 5029 N N . SER B 1 166 ? -10.32 18.328 17.703 1 92.12 166 SER B N 1
ATOM 5030 C CA . SER B 1 166 ? -8.883 18.578 17.641 1 92.12 166 SER B CA 1
ATOM 5031 C C . SER B 1 166 ? -8.289 18.078 16.328 1 92.12 166 SER B C 1
ATOM 5033 O O . SER B 1 166 ? -8.695 17.031 15.828 1 92.12 166 SER B O 1
ATOM 5035 N N . CYS B 1 167 ? -7.461 18.797 15.75 1 93.12 167 CYS B N 1
ATOM 5036 C CA . CYS B 1 167 ? -6.621 18.438 14.609 1 93.12 167 CYS B CA 1
ATOM 5037 C C . CYS B 1 167 ? -5.168 18.812 14.867 1 93.12 167 CYS B C 1
ATOM 5039 O O . CYS B 1 167 ? -4.762 19.938 14.625 1 93.12 167 CYS B O 1
ATOM 5041 N N . THR B 1 168 ? -4.426 17.844 15.266 1 85.06 168 THR B N 1
ATOM 5042 C CA . THR B 1 168 ? -3.092 18.109 15.797 1 85.06 168 THR B CA 1
ATOM 5043 C C . THR B 1 168 ? -2.023 17.484 14.898 1 85.06 168 THR B C 1
ATOM 5045 O O . THR B 1 168 ? -2.188 16.375 14.406 1 85.06 168 THR B O 1
ATOM 5048 N N . ALA B 1 169 ? -1 18.219 14.695 1 86.12 169 ALA B N 1
ATOM 5049 C CA . ALA B 1 169 ? 0.199 17.781 13.992 1 86.12 169 ALA B CA 1
ATOM 5050 C C . ALA B 1 169 ? -0.14 17.312 12.578 1 86.12 169 ALA B C 1
ATOM 5052 O O . ALA B 1 169 ? -0.746 18.047 11.797 1 86.12 169 ALA B O 1
ATOM 5053 N N . GLY B 1 170 ? 0.159 16.094 12.281 1 85.81 170 GLY B N 1
ATOM 5054 C CA . GLY B 1 170 ? -0.1 15.594 10.945 1 85.81 170 GLY B CA 1
ATOM 5055 C C . GLY B 1 170 ? -1.564 15.656 10.555 1 85.81 170 GLY B C 1
ATOM 5056 O O . GLY B 1 170 ? -1.893 15.914 9.398 1 85.81 170 GLY B O 1
ATOM 5057 N N . GLY B 1 171 ? -2.352 15.523 11.547 1 89.81 171 GLY B N 1
ATOM 5058 C CA . GLY B 1 171 ? -3.781 15.586 11.297 1 89.81 171 GLY B CA 1
ATOM 5059 C C . GLY B 1 171 ? -4.238 16.953 10.789 1 89.81 171 GLY B C 1
ATOM 5060 O O . GLY B 1 171 ? -5.293 17.062 10.164 1 89.81 171 GLY B O 1
ATOM 5061 N N . ALA B 1 172 ? -3.461 17.969 11.07 1 93.19 172 ALA B N 1
ATOM 5062 C CA . ALA B 1 172 ? -3.789 19.344 10.656 1 93.19 172 ALA B CA 1
ATOM 5063 C C . ALA B 1 172 ? -3.809 19.453 9.141 1 93.19 172 ALA B C 1
ATOM 5065 O O . ALA B 1 172 ? -4.504 20.312 8.586 1 93.19 172 ALA B O 1
ATOM 5066 N N . TYR B 1 173 ? -3.109 18.594 8.5 1 94.75 173 TYR B N 1
ATOM 5067 C CA . TYR B 1 173 ? -2.994 18.719 7.047 1 94.75 173 TYR B CA 1
ATOM 5068 C C . TYR B 1 173 ? -4.266 18.219 6.363 1 94.75 173 TYR B C 1
ATOM 5070 O O . TYR B 1 173 ? -4.566 18.625 5.238 1 94.75 173 TYR B O 1
ATOM 5078 N N . ILE B 1 174 ? -5.086 17.375 6.996 1 96.69 174 ILE B N 1
ATOM 5079 C CA . ILE B 1 174 ? -6.285 16.812 6.383 1 96.69 174 ILE B CA 1
ATOM 5080 C C . ILE B 1 174 ? -7.254 17.938 6.02 1 96.69 174 ILE B C 1
ATOM 5082 O O . ILE B 1 174 ? -7.598 18.125 4.848 1 96.69 174 ILE B O 1
ATOM 5086 N N . PRO B 1 175 ? -7.602 18.75 7.012 1 97.25 175 PRO B N 1
ATOM 5087 C CA . PRO B 1 175 ? -8.508 19.844 6.637 1 97.25 175 PRO B CA 1
ATOM 5088 C C . PRO B 1 175 ? -7.828 20.922 5.797 1 97.25 175 PRO B C 1
ATOM 5090 O O . PRO B 1 175 ? -8.461 21.531 4.938 1 97.25 175 PRO B O 1
ATOM 5093 N N . THR B 1 176 ? -6.523 21.156 6.016 1 96.19 176 THR B N 1
ATOM 5094 C CA . THR B 1 176 ? -5.801 22.203 5.301 1 96.19 176 THR B CA 1
ATOM 5095 C C . THR B 1 176 ? -5.684 21.875 3.82 1 96.19 176 THR B C 1
ATOM 5097 O O . THR B 1 176 ? -5.68 22.766 2.971 1 96.19 176 THR B O 1
ATOM 5100 N N . MET B 1 177 ? -5.652 20.594 3.529 1 97.06 177 MET B N 1
ATOM 5101 C CA . MET B 1 177 ? -5.445 20.172 2.148 1 97.06 177 MET B CA 1
ATOM 5102 C C . MET B 1 177 ? -6.77 19.812 1.482 1 97.06 177 MET B C 1
ATOM 5104 O O . MET B 1 177 ? -6.801 19.453 0.303 1 97.06 177 MET B O 1
ATOM 5108 N N . ALA B 1 178 ? -7.871 19.812 2.221 1 97.25 178 ALA B N 1
ATOM 5109 C CA . ALA B 1 178 ? -9.188 19.688 1.598 1 97.25 178 ALA B CA 1
ATOM 5110 C C . ALA B 1 178 ? -9.508 20.906 0.739 1 97.25 178 ALA B C 1
ATOM 5112 O O . ALA B 1 178 ? -9.008 22 0.989 1 97.25 178 ALA B O 1
ATOM 5113 N N . GLU B 1 179 ? -10.312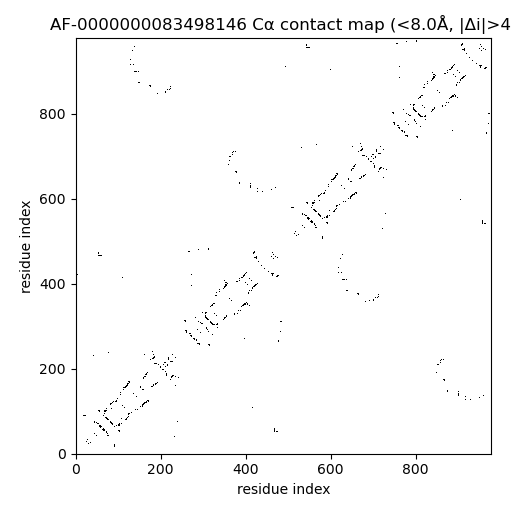 20.781 -0.252 1 96.06 179 GLU B N 1
ATOM 5114 C CA . GLU B 1 179 ? -10.648 21.891 -1.146 1 96.06 179 GLU B CA 1
ATOM 5115 C C . GLU B 1 179 ? -11.453 22.953 -0.419 1 96.06 179 GLU B C 1
ATOM 5117 O O . GLU B 1 179 ? -11.273 24.156 -0.664 1 96.06 179 GLU B O 1
ATOM 5122 N N . GLU B 1 180 ? -12.352 22.453 0.362 1 97.44 180 GLU B N 1
ATOM 5123 C CA . GLU B 1 180 ? -13.102 23.359 1.219 1 97.44 180 GLU B CA 1
ATOM 5124 C C . GLU B 1 180 ? -13.258 22.797 2.629 1 97.44 180 GLU B C 1
ATOM 5126 O O . GLU B 1 180 ? -13.484 21.594 2.799 1 97.44 180 GLU B O 1
ATOM 5131 N N . THR B 1 181 ? -13.117 23.641 3.613 1 98.12 181 THR B N 1
ATOM 5132 C CA . THR B 1 181 ? -13.141 23.219 5.008 1 98.12 181 THR B CA 1
ATOM 5133 C C . THR B 1 181 ? -14.023 24.141 5.84 1 98.12 181 THR B C 1
ATOM 5135 O O . THR B 1 181 ? -13.945 25.359 5.703 1 98.12 181 THR B O 1
ATOM 5138 N N . VAL B 1 182 ? -14.852 23.578 6.629 1 98.44 182 VAL B N 1
ATOM 5139 C CA . VAL B 1 182 ? -15.641 24.281 7.637 1 98.44 182 VAL B CA 1
ATOM 5140 C C . VAL B 1 182 ? -15.094 23.984 9.031 1 98.44 182 VAL B C 1
ATOM 5142 O O . VAL B 1 182 ? -14.727 22.844 9.328 1 98.44 182 VAL B O 1
ATOM 5145 N N . MET B 1 183 ? -14.961 24.953 9.852 1 98.25 183 MET B N 1
ATOM 5146 C CA . MET B 1 183 ? -14.461 24.75 11.211 1 98.25 183 MET B CA 1
ATOM 5147 C C . MET B 1 183 ? -15.43 25.312 12.234 1 98.25 183 MET B C 1
ATOM 5149 O O . MET B 1 183 ? -15.977 26.406 12.055 1 98.25 183 MET B O 1
ATOM 5153 N N . VAL B 1 184 ? -15.672 24.578 13.242 1 97.94 184 VAL B N 1
ATOM 5154 C CA . VAL B 1 184 ? -16.656 24.922 14.266 1 97.94 184 VAL B CA 1
ATOM 5155 C C . VAL B 1 184 ? -15.961 25.688 15.391 1 97.94 184 VAL B C 1
ATOM 5157 O O . VAL B 1 184 ? -14.977 25.219 15.961 1 97.94 184 VAL B O 1
ATOM 5160 N N . GLU B 1 185 ? -16.469 26.734 15.773 1 96 185 GLU B N 1
ATOM 5161 C CA . GLU B 1 185 ? -15.922 27.578 16.844 1 96 185 GLU B CA 1
ATOM 5162 C C . GLU B 1 185 ? -15.953 26.859 18.188 1 96 185 GLU B C 1
ATOM 5164 O O . GLU B 1 185 ? -16.891 26.109 18.469 1 96 185 GLU B O 1
ATOM 5169 N N . ARG B 1 186 ? -14.898 27.078 19 1 93.19 186 ARG B N 1
ATOM 5170 C CA . ARG B 1 186 ? -14.773 26.672 20.406 1 93.19 186 ARG B CA 1
ATOM 5171 C C . ARG B 1 186 ? -14.492 25.172 20.516 1 93.19 186 ARG B C 1
ATOM 5173 O O . ARG B 1 186 ? -14 24.703 21.531 1 93.19 186 ARG B O 1
ATOM 5180 N N . ILE B 1 187 ? -14.766 24.422 19.391 1 94.12 187 ILE B N 1
ATOM 5181 C CA . ILE B 1 187 ? -14.484 23 19.516 1 94.12 187 ILE B CA 1
ATOM 5182 C C . ILE B 1 187 ? -13.43 22.594 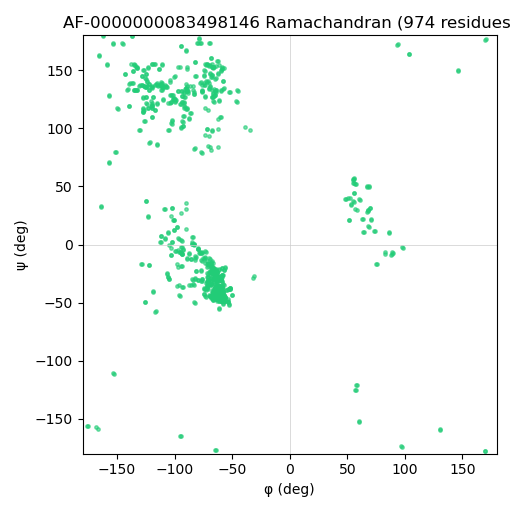18.5 1 94.12 187 ILE B C 1
ATOM 5184 O O . ILE B 1 187 ? -12.539 21.797 18.797 1 94.12 187 ILE B O 1
ATOM 5188 N N . GLY B 1 188 ? -13.516 23.109 17.359 1 95.75 188 GLY B N 1
ATOM 5189 C CA . GLY B 1 188 ? -12.516 22.797 16.344 1 95.75 188 GLY B CA 1
ATOM 5190 C C . GLY B 1 188 ? -11.203 23.516 16.547 1 95.75 188 GLY B C 1
ATOM 5191 O O . GLY B 1 188 ? -11.188 24.719 16.844 1 95.75 188 GLY B O 1
ATOM 5192 N N . THR B 1 189 ? -10.102 22.797 16.453 1 94.12 189 THR B N 1
ATOM 5193 C CA . THR B 1 189 ? -8.773 23.391 16.547 1 94.12 189 THR B CA 1
ATOM 5194 C C . THR B 1 189 ? -7.836 22.75 15.523 1 94.12 189 THR B C 1
ATOM 5196 O O . THR B 1 189 ? -7.914 21.547 15.258 1 94.12 189 THR B O 1
ATOM 5199 N N . ILE B 1 190 ? -7.012 23.547 14.852 1 93.62 190 ILE B N 1
ATOM 5200 C CA . ILE B 1 190 ? -5.945 23.078 13.969 1 93.62 190 ILE B CA 1
ATOM 5201 C C . ILE B 1 190 ? -4.605 23.641 14.438 1 93.62 190 ILE B C 1
ATOM 5203 O O . ILE B 1 190 ? -4.426 24.859 14.492 1 93.62 190 ILE B O 1
ATOM 5207 N N . PHE B 1 191 ? -3.725 22.844 14.805 1 86.19 191 PHE B N 1
ATOM 5208 C CA . PHE B 1 191 ? -2.395 23.344 15.117 1 86.19 191 PHE B CA 1
ATOM 5209 C C . PHE B 1 191 ? -1.355 22.234 15.023 1 86.19 191 PHE B C 1
ATOM 5211 O O . PHE B 1 191 ? -1.697 21.047 15.07 1 86.19 191 PHE B O 1
ATOM 5218 N N . LEU B 1 192 ? -0.127 22.531 14.766 1 77.75 192 LEU B N 1
ATOM 5219 C CA . LEU B 1 192 ? 0.987 21.609 14.648 1 77.75 192 LEU B CA 1
ATOM 5220 C C . LEU B 1 192 ? 1.366 21.031 16.016 1 77.75 192 LEU B C 1
ATOM 5222 O O . LEU B 1 192 ? 1.808 19.891 16.109 1 77.75 192 LEU B O 1
ATOM 5226 N N . GLY B 1 193 ? 1.241 21.812 17.078 1 75.75 193 GLY B N 1
ATOM 5227 C CA . GLY B 1 193 ? 1.418 21.422 18.469 1 75.75 193 GLY B CA 1
ATOM 5228 C C . GLY B 1 193 ? 0.398 22.062 19.391 1 75.75 193 GLY B C 1
ATOM 5229 O O . GLY B 1 193 ? 0.138 23.266 19.312 1 75.75 193 GLY B O 1
ATOM 5230 N N . GLY B 1 194 ? -0.156 21.25 20.25 1 75.69 194 GLY B N 1
ATOM 5231 C CA . GLY B 1 194 ? -1.191 21.734 21.156 1 75.69 194 GLY B CA 1
ATOM 5232 C C . GLY B 1 194 ? -0.64 22.5 22.328 1 75.69 194 GLY B C 1
ATOM 5233 O O . GLY B 1 194 ? 0.576 22.672 22.469 1 75.69 194 GLY B O 1
ATOM 5234 N N . PRO B 1 195 ? -1.555 23.016 23.141 1 76.81 195 PRO B N 1
ATOM 5235 C CA . PRO B 1 195 ? -1.184 23.844 24.297 1 76.81 195 PRO B CA 1
ATOM 5236 C C . PRO B 1 195 ? -0.201 23.156 25.234 1 76.81 195 PRO B C 1
ATOM 5238 O O . PRO B 1 195 ? 0.755 23.781 25.703 1 76.81 195 PRO B O 1
ATOM 5241 N N . PRO B 1 196 ? -0.411 21.891 25.422 1 71.19 196 PRO B N 1
ATOM 5242 C CA . PRO B 1 196 ? 0.559 21.234 26.297 1 71.19 196 PRO B CA 1
ATOM 5243 C C . PRO B 1 196 ? 1.982 21.281 25.75 1 71.19 196 PRO B C 1
ATOM 5245 O O . PRO B 1 196 ? 2.936 21.469 26.5 1 71.19 196 PRO B O 1
ATOM 5248 N N . LEU B 1 197 ? 2.088 21.094 24.516 1 71.31 197 LEU B N 1
ATOM 5249 C CA . LEU B 1 197 ? 3.404 21.156 23.891 1 71.31 197 LEU B CA 1
ATOM 5250 C C . LEU B 1 197 ? 3.979 22.562 23.984 1 71.31 197 LEU B C 1
ATOM 5252 O O . LEU B 1 197 ? 5.176 22.75 24.219 1 71.31 197 LEU B O 1
ATOM 5256 N N . VAL B 1 198 ? 3.135 23.531 23.797 1 72.12 198 VAL B N 1
ATOM 5257 C CA . VAL B 1 198 ? 3.549 24.922 23.875 1 72.12 198 VAL B CA 1
ATOM 5258 C C . VAL B 1 198 ? 4.039 25.234 25.297 1 72.12 198 VAL B C 1
ATOM 5260 O O . VAL B 1 198 ? 5.09 25.859 25.469 1 72.12 198 VAL B O 1
ATOM 5263 N N . LYS B 1 199 ? 3.293 24.766 26.203 1 74.5 199 LYS B N 1
ATOM 5264 C CA . LYS B 1 199 ? 3.66 25 27.609 1 74.5 199 LYS B CA 1
ATOM 5265 C C . LYS B 1 199 ? 4.988 24.312 27.938 1 74.5 199 LYS B C 1
ATOM 5267 O O . LYS B 1 199 ? 5.844 24.906 28.594 1 74.5 199 LYS B O 1
ATOM 5272 N N . ALA B 1 200 ? 5.098 23.156 27.531 1 68.12 200 ALA B N 1
ATOM 5273 C CA . ALA B 1 200 ? 6.32 22.406 27.797 1 68.12 200 ALA B CA 1
ATOM 5274 C C . ALA B 1 200 ? 7.531 23.078 27.156 1 68.12 200 ALA B C 1
ATOM 5276 O O . ALA B 1 200 ? 8.617 23.094 27.734 1 68.12 200 ALA B O 1
ATOM 5277 N N . ALA B 1 201 ? 7.344 23.641 26.031 1 67.12 201 ALA B N 1
ATOM 5278 C CA . ALA B 1 201 ? 8.453 24.188 25.266 1 67.12 201 ALA B CA 1
ATOM 5279 C C . ALA B 1 201 ? 8.781 25.609 25.703 1 67.12 201 ALA B C 1
ATOM 5281 O O . ALA B 1 201 ? 9.945 26.016 25.672 1 67.12 201 ALA B O 1
ATOM 5282 N N . THR B 1 202 ? 7.777 26.375 26.078 1 71.69 202 THR B N 1
ATOM 5283 C CA . THR B 1 202 ? 7.988 27.797 26.266 1 71.69 202 THR B CA 1
ATOM 5284 C C . THR B 1 202 ? 7.625 28.234 27.672 1 71.69 202 THR B C 1
ATOM 5286 O O . THR B 1 202 ? 7.984 29.328 28.109 1 71.69 202 THR B O 1
ATOM 5289 N N . GLY B 1 203 ? 6.871 27.406 28.344 1 73.94 203 GLY B N 1
ATOM 5290 C CA . GLY B 1 203 ? 6.355 27.766 29.656 1 73.94 203 GLY B CA 1
ATOM 5291 C C . GLY B 1 203 ? 5.098 28.609 29.578 1 73.94 203 GLY B C 1
ATOM 5292 O O . GLY B 1 203 ? 4.477 28.891 30.609 1 73.94 203 GLY B O 1
ATOM 5293 N N . GLU B 1 204 ? 4.711 29 28.422 1 76.88 204 GLU B N 1
ATOM 5294 C CA . GLU B 1 204 ? 3.541 29.859 28.266 1 76.88 204 GLU B CA 1
ATOM 5295 C C . GLU B 1 204 ? 2.258 29.047 28.188 1 76.88 204 GLU B C 1
ATOM 5297 O O . GLU B 1 204 ? 2.232 27.984 27.547 1 76.88 204 GLU B O 1
ATOM 5302 N N . GLU B 1 205 ? 1.255 29.562 28.922 1 80.94 205 GLU B N 1
ATOM 5303 C CA . GLU B 1 205 ? -0.066 28.938 28.844 1 80.94 205 GLU B CA 1
ATOM 5304 C C . GLU B 1 205 ? -0.91 29.578 27.734 1 80.94 205 GLU B C 1
ATOM 5306 O O . GLU B 1 205 ? -1.08 30.812 27.719 1 80.94 205 GLU B O 1
ATOM 5311 N N . VAL B 1 206 ? -1.258 28.828 26.766 1 81.38 206 VAL B N 1
ATOM 5312 C CA . VAL B 1 206 ? -2.104 29.297 25.672 1 81.38 206 VAL B CA 1
ATOM 5313 C C . VAL B 1 206 ? -3.314 28.375 25.531 1 81.38 206 VAL B C 1
ATOM 5315 O O . VAL B 1 206 ? -3.234 27.172 25.828 1 81.38 206 VAL B O 1
ATOM 5318 N N . THR B 1 207 ? -4.422 29 25.203 1 85.25 207 THR B N 1
ATOM 5319 C CA . THR B 1 207 ? -5.613 28.172 25 1 85.25 207 THR B CA 1
ATOM 5320 C C . THR B 1 207 ? -5.621 27.578 23.594 1 85.25 207 THR B C 1
ATOM 5322 O O . THR B 1 207 ? -4.949 28.094 22.688 1 85.25 207 THR B O 1
ATOM 5325 N N . SER B 1 208 ? -6.332 26.516 23.469 1 86.31 208 SER B N 1
ATOM 5326 C CA . SER B 1 208 ? -6.492 25.875 22.172 1 86.31 208 SER B CA 1
ATOM 5327 C C . SER B 1 208 ? -7.105 26.828 21.156 1 86.31 208 SER B C 1
ATOM 5329 O O . SER B 1 208 ? -6.727 26.844 19.984 1 86.31 208 SER B O 1
ATOM 5331 N N . GLU B 1 209 ? -8 27.641 21.609 1 86.31 209 GLU B N 1
ATOM 5332 C CA . GLU B 1 209 ? -8.688 28.594 20.75 1 86.31 209 GLU B CA 1
ATOM 5333 C C . GLU B 1 209 ? -7.719 29.656 20.234 1 86.31 209 GLU B C 1
ATOM 5335 O O . GLU B 1 209 ? -7.773 30.047 19.062 1 86.31 209 GLU B O 1
ATOM 5340 N N . GLU B 1 210 ? -6.879 30.078 21.094 1 84 210 GLU B N 1
ATOM 5341 C CA . GLU B 1 210 ? -5.898 31.094 20.703 1 84 210 GLU B CA 1
ATOM 5342 C C . GLU B 1 210 ? -4.844 30.516 19.766 1 84 210 GLU B C 1
ATOM 5344 O O . GLU B 1 210 ? -4.359 31.203 18.875 1 84 210 GLU B O 1
ATOM 5349 N N . LEU B 1 211 ? -4.625 29.328 19.969 1 86.25 211 LEU B N 1
ATOM 5350 C CA . LEU B 1 211 ? -3.529 28.688 19.25 1 86.25 211 LEU B CA 1
ATOM 5351 C C . LEU B 1 211 ? -3.979 28.234 17.875 1 86.25 211 LEU B C 1
ATOM 5353 O O . LEU B 1 211 ? -3.189 28.25 16.922 1 86.25 211 LEU B O 1
ATOM 5357 N N . GLY B 1 212 ? -5.25 27.828 17.812 1 92.19 212 GLY B N 1
ATOM 5358 C CA . GLY B 1 212 ? -5.66 27.234 16.562 1 92.19 212 GLY B CA 1
ATOM 5359 C C . GLY B 1 212 ? -7.164 27.141 16.406 1 92.19 212 GLY B C 1
ATOM 5360 O O . GLY B 1 212 ? -7.68 26.203 15.805 1 92.19 212 GLY B O 1
ATOM 5361 N N . GLY B 1 213 ? -7.824 28.062 16.938 1 93.25 213 GLY B N 1
ATOM 5362 C CA . GLY B 1 213 ? -9.273 28.047 16.891 1 93.25 213 GLY B CA 1
ATOM 5363 C C . GLY B 1 213 ? -9.828 28.469 15.539 1 93.25 213 GLY B C 1
ATOM 5364 O O . GLY B 1 213 ? -9.078 28.859 14.648 1 93.25 213 GLY B O 1
ATOM 5365 N N . ALA B 1 214 ? -11.125 28.344 15.406 1 94.88 214 ALA B N 1
ATOM 5366 C CA . ALA B 1 214 ? -11.82 28.578 14.141 1 94.88 214 ALA B CA 1
ATOM 5367 C C . ALA B 1 214 ? -11.633 30.016 13.672 1 94.88 214 ALA B C 1
ATOM 5369 O O . ALA B 1 214 ? -11.445 30.266 12.477 1 94.88 214 ALA B O 1
ATOM 5370 N N . ARG B 1 215 ? -11.664 30.953 14.547 1 92.12 215 ARG B N 1
ATOM 5371 C CA . ARG B 1 215 ? -11.547 32.375 14.172 1 92.12 215 ARG B CA 1
ATOM 5372 C C . ARG B 1 215 ? -10.156 32.656 13.617 1 92.12 215 ARG B C 1
ATOM 5374 O O . ARG B 1 215 ? -10.031 33.375 12.602 1 92.12 215 ARG B O 1
ATOM 5381 N N . LEU B 1 216 ? -9.18 32.188 14.32 1 90.81 216 LEU B N 1
ATOM 5382 C CA . LEU B 1 216 ? -7.809 32.375 13.844 1 90.81 216 LEU B CA 1
ATOM 5383 C C . LEU B 1 216 ? -7.656 31.859 12.414 1 90.81 216 LEU B C 1
ATOM 5385 O O . LEU B 1 216 ? -7.141 32.562 11.547 1 90.81 216 LEU B O 1
ATOM 5389 N N . HIS B 1 217 ? -8.141 30.703 12.148 1 93.56 217 HIS B N 1
ATOM 5390 C CA . HIS B 1 217 ? -7.922 30.062 10.859 1 93.56 217 HIS B CA 1
ATOM 5391 C C . HIS B 1 217 ? -8.812 30.688 9.781 1 93.56 217 HIS B C 1
ATOM 5393 O O . HIS B 1 217 ? -8.422 30.766 8.617 1 93.56 217 HIS B O 1
ATOM 5399 N N . ALA B 1 218 ? -9.961 31.188 10.172 1 93.69 218 ALA B N 1
ATOM 5400 C CA . ALA B 1 218 ? -10.875 31.797 9.203 1 93.69 218 ALA B CA 1
ATOM 5401 C C . ALA B 1 218 ? -10.438 33.219 8.867 1 93.69 218 ALA B C 1
ATOM 5403 O O . ALA B 1 218 ? -10.609 33.656 7.73 1 93.69 218 ALA B O 1
ATOM 5404 N N . GLU B 1 219 ? -9.812 33.906 9.805 1 91.88 219 GLU B N 1
ATOM 5405 C CA . GLU B 1 219 ? -9.57 35.312 9.625 1 91.88 219 GLU B CA 1
ATOM 5406 C C . GLU B 1 219 ? -8.094 35.594 9.336 1 91.88 219 GLU B C 1
ATOM 5408 O O . GLU B 1 219 ? -7.758 36.625 8.719 1 91.88 219 GLU B O 1
ATOM 5413 N N . VAL B 1 220 ? -7.238 34.719 9.766 1 89.06 220 VAL B N 1
ATOM 5414 C CA . VAL B 1 220 ? -5.82 35.062 9.734 1 89.06 220 VAL B CA 1
ATOM 5415 C C . VAL B 1 220 ? -5.082 34.094 8.789 1 89.06 220 VAL B C 1
ATOM 5417 O O . VAL B 1 220 ? -4.562 34.531 7.754 1 89.06 220 VAL B O 1
ATOM 5420 N N . SER B 1 221 ? -5.152 32.812 9.047 1 88.5 221 SER B N 1
ATOM 5421 C CA . SER B 1 221 ? -4.312 31.875 8.328 1 88.5 221 SER B CA 1
ATOM 5422 C C . SER B 1 221 ? -4.941 31.484 6.996 1 88.5 221 SER B C 1
ATOM 5424 O O . SER B 1 221 ? -4.238 31.078 6.066 1 88.5 221 SER B O 1
ATOM 5426 N N . GLY B 1 222 ? -6.328 31.484 6.93 1 91.19 222 GLY B N 1
ATOM 5427 C CA . GLY B 1 222 ? -7.012 31.031 5.73 1 91.19 222 GLY B CA 1
ATOM 5428 C C . GLY B 1 222 ? -6.984 29.531 5.559 1 91.19 222 GLY B C 1
ATOM 5429 O O . GLY B 1 222 ? -7.273 29.016 4.477 1 91.19 222 GLY B O 1
ATOM 5430 N N . CYS B 1 223 ? -6.598 28.766 6.547 1 92.25 223 CYS B N 1
ATOM 5431 C CA . CYS B 1 223 ? -6.59 27.312 6.488 1 92.25 223 CYS B CA 1
ATOM 5432 C C . CYS B 1 223 ? -8.008 26.75 6.402 1 92.25 223 CYS B C 1
ATOM 5434 O O . CYS B 1 223 ? -8.203 25.609 6.016 1 92.25 223 CYS B O 1
ATOM 5436 N N . VAL B 1 224 ? -8.945 27.547 6.785 1 95.25 224 VAL B N 1
ATOM 5437 C CA . VAL B 1 224 ? -10.336 27.125 6.727 1 95.25 224 VAL B CA 1
ATOM 5438 C C . VAL B 1 224 ? -11.141 28.109 5.883 1 95.25 224 VAL B C 1
ATOM 5440 O O . VAL B 1 224 ? -10.812 29.297 5.816 1 95.25 224 VAL B O 1
ATOM 5443 N N . ASP B 1 225 ? -12.141 27.656 5.305 1 96.31 225 ASP B N 1
ATOM 5444 C CA . ASP B 1 225 ? -12.875 28.453 4.328 1 96.31 225 ASP B CA 1
ATOM 5445 C C . ASP B 1 225 ? -14.188 28.969 4.914 1 96.31 225 ASP B C 1
ATOM 5447 O O . ASP B 1 225 ? -14.688 30.016 4.504 1 96.31 225 ASP B O 1
ATOM 5451 N N . HIS B 1 226 ? -14.695 28.25 5.781 1 97.5 226 HIS B N 1
ATOM 5452 C CA . HIS B 1 226 ? -15.984 28.609 6.371 1 97.5 226 HIS B CA 1
ATOM 5453 C C . HIS B 1 226 ? -15.938 28.5 7.891 1 97.5 226 HIS B C 1
ATOM 5455 O O . HIS B 1 226 ? -15.406 27.547 8.438 1 97.5 226 HIS B O 1
ATOM 5461 N N . PHE B 1 227 ? -16.453 29.562 8.492 1 97.12 227 PHE B N 1
ATOM 5462 C CA . PHE B 1 227 ? -16.578 29.641 9.945 1 97.12 227 PHE B CA 1
ATOM 5463 C C . PHE B 1 227 ? -18 29.25 10.375 1 97.12 227 PHE B C 1
ATOM 5465 O O . PHE B 1 227 ? -18.969 29.672 9.758 1 97.12 227 PHE B O 1
ATOM 5472 N N . SER B 1 228 ? -18.109 28.375 11.383 1 97.62 228 SER B N 1
ATOM 5473 C CA . SER B 1 228 ? -19.406 28.016 11.938 1 97.62 228 SER B CA 1
ATOM 5474 C C . SER B 1 228 ? -19.422 28.172 13.453 1 97.62 228 SER B C 1
ATOM 5476 O O . SER B 1 228 ? -18.5 27.734 14.141 1 97.62 228 SER B O 1
ATOM 5478 N N . ALA B 1 229 ? -20.5 28.734 14.039 1 96 229 ALA B N 1
ATOM 5479 C CA . ALA B 1 229 ? -20.609 28.969 15.477 1 96 229 ALA B CA 1
ATOM 5480 C C . ALA B 1 229 ? -21.062 27.703 16.203 1 96 229 ALA B C 1
ATOM 5482 O O . ALA B 1 229 ? -20.781 27.531 17.391 1 96 229 ALA B O 1
ATOM 5483 N N . ARG B 1 230 ? -21.828 26.906 15.484 1 95.19 230 ARG B N 1
ATOM 5484 C CA . ARG B 1 230 ? -22.344 25.656 16.062 1 95.19 230 ARG B CA 1
ATOM 5485 C C . ARG B 1 230 ? -22.172 24.5 15.094 1 95.19 230 ARG B C 1
ATOM 5487 O O . ARG B 1 230 ? -22.109 24.688 13.883 1 95.19 230 ARG B O 1
ATOM 5494 N N . GLU B 1 231 ? -22.078 23.266 15.562 1 96.5 231 GLU B N 1
ATOM 5495 C CA . GLU B 1 231 ? -21.891 22.078 14.75 1 96.5 231 GLU B CA 1
ATOM 5496 C C . GLU B 1 231 ? -22.984 21.938 13.703 1 96.5 231 GLU B C 1
ATOM 5498 O O . GLU B 1 231 ? -22.719 21.641 12.531 1 96.5 231 GLU B O 1
ATOM 5503 N N . GLN B 1 232 ? -24.203 22.141 14.148 1 95.75 232 GLN B N 1
ATOM 5504 C CA . GLN B 1 232 ? -25.328 21.953 13.234 1 95.75 232 GLN B CA 1
ATOM 5505 C C . GLN B 1 232 ? -25.188 22.859 12.008 1 95.75 232 GLN B C 1
ATOM 5507 O O . GLN B 1 232 ? -25.453 22.422 10.883 1 95.75 232 GLN B O 1
ATOM 5512 N N . GLU B 1 233 ? -24.766 24.062 12.227 1 96.88 233 GLU B N 1
ATOM 5513 C CA . GLU B 1 233 ? -24.547 25 11.133 1 96.88 233 GLU B CA 1
ATOM 5514 C C . GLU B 1 233 ? -23.422 24.531 10.211 1 96.88 233 GLU B C 1
ATOM 5516 O O . GLU B 1 233 ? -23.469 24.734 9 1 96.88 233 GLU B O 1
ATOM 5521 N N . ALA B 1 234 ? -22.406 23.969 10.812 1 98.25 234 ALA B N 1
ATOM 5522 C CA . ALA B 1 234 ? -21.266 23.469 10.039 1 98.25 234 ALA B CA 1
ATOM 5523 C C . ALA B 1 234 ? -21.703 22.375 9.07 1 98.25 234 ALA B C 1
ATOM 5525 O O . ALA B 1 234 ? -21.219 22.328 7.93 1 98.25 234 ALA B O 1
ATOM 5526 N N . TYR B 1 235 ? -22.578 21.5 9.484 1 98.19 235 TYR B N 1
ATOM 5527 C CA . TYR B 1 235 ? -23.031 20.406 8.633 1 98.19 235 TYR B CA 1
ATOM 5528 C C . TYR B 1 235 ? -23.938 20.922 7.523 1 98.19 235 TYR B C 1
ATOM 5530 O O . TYR B 1 235 ? -23.906 20.422 6.395 1 98.19 235 TYR B O 1
ATOM 5538 N N . GLU B 1 236 ? -24.734 21.938 7.824 1 97.25 236 GLU B N 1
ATOM 5539 C CA . GLU B 1 236 ? -25.516 22.594 6.777 1 97.25 236 GLU B CA 1
ATOM 5540 C C . GLU B 1 236 ? -24.594 23.234 5.738 1 97.25 236 GLU B C 1
ATOM 5542 O O . GLU B 1 236 ? -24.844 23.125 4.535 1 97.25 236 GLU B O 1
ATOM 5547 N N . CYS B 1 237 ? -23.594 23.875 6.25 1 97.88 237 CYS B N 1
ATOM 5548 C CA . CYS B 1 237 ? -22.609 24.469 5.359 1 97.88 237 CYS B CA 1
ATOM 5549 C C . CYS B 1 237 ? -21.969 23.406 4.477 1 97.88 237 CYS B C 1
ATOM 5551 O O . CYS B 1 237 ? -21.844 23.594 3.264 1 97.88 237 CYS B O 1
ATOM 5553 N N . ALA B 1 238 ? -21.562 22.266 5.066 1 98.25 238 ALA B N 1
ATOM 5554 C CA . ALA B 1 238 ? -20.969 21.172 4.316 1 98.25 238 ALA B CA 1
ATOM 5555 C C . ALA B 1 238 ? -21.922 20.656 3.246 1 98.25 238 ALA B C 1
ATOM 5557 O O . ALA B 1 238 ? -21.516 20.375 2.115 1 98.25 238 ALA B O 1
ATOM 5558 N N . ARG B 1 239 ? -23.156 20.484 3.559 1 97.69 239 ARG B N 1
ATOM 5559 C CA . ARG B 1 239 ? -24.156 20.062 2.578 1 97.69 239 ARG B CA 1
ATOM 5560 C C . ARG B 1 239 ? -24.234 21.062 1.421 1 97.69 239 ARG B C 1
ATOM 5562 O O . ARG B 1 239 ? -24.312 20.656 0.258 1 97.69 239 ARG B O 1
ATOM 5569 N N . ASN B 1 240 ? -24.234 22.328 1.776 1 96.75 240 ASN B N 1
ATOM 5570 C CA . ASN B 1 240 ? -24.25 23.359 0.745 1 96.75 240 ASN B CA 1
ATOM 5571 C C . ASN B 1 240 ? -23.031 23.281 -0.157 1 96.75 240 ASN B C 1
ATOM 5573 O O . ASN B 1 240 ? -23.141 23.453 -1.373 1 96.75 240 ASN B O 1
ATOM 5577 N N . ILE B 1 241 ? -21.859 23.031 0.438 1 97.75 241 ILE B N 1
ATOM 5578 C CA . ILE B 1 241 ? -20.641 22.859 -0.342 1 97.75 241 ILE B CA 1
ATOM 5579 C C . ILE B 1 241 ? -20.828 21.75 -1.361 1 97.75 241 ILE B C 1
ATOM 5581 O O . ILE B 1 241 ? -20.484 21.906 -2.539 1 97.75 241 ILE B O 1
ATOM 5585 N N . ILE B 1 242 ? -21.391 20.641 -0.942 1 97.12 242 ILE B N 1
ATOM 5586 C CA . ILE B 1 242 ? -21.562 19.469 -1.788 1 97.12 242 ILE B CA 1
ATOM 5587 C C . ILE B 1 242 ? -22.453 19.828 -2.975 1 97.12 242 ILE B C 1
ATOM 5589 O O . ILE B 1 242 ? -22.219 19.375 -4.102 1 97.12 242 ILE B O 1
ATOM 5593 N N . THR B 1 243 ? -23.438 20.656 -2.832 1 94.88 243 THR B N 1
ATOM 5594 C CA . THR B 1 243 ? -24.391 21.016 -3.889 1 94.88 243 THR B CA 1
ATOM 5595 C C . THR B 1 243 ? -23.719 21.891 -4.941 1 94.88 243 THR B C 1
ATOM 5597 O O . THR B 1 243 ? -24.219 22.016 -6.059 1 94.88 243 THR B O 1
ATOM 5600 N N . THR B 1 244 ? -22.594 22.406 -4.578 1 95.5 244 THR B N 1
ATOM 5601 C CA . THR B 1 244 ? -21.953 23.344 -5.504 1 95.5 244 THR B CA 1
ATOM 5602 C C . THR B 1 244 ? -20.719 22.719 -6.148 1 95.5 244 THR B C 1
ATOM 5604 O O . THR B 1 244 ? -20 23.375 -6.898 1 95.5 244 THR B O 1
ATOM 5607 N N . LEU B 1 245 ? -20.453 21.5 -5.906 1 94.75 245 LEU B N 1
ATOM 5608 C CA . LEU B 1 245 ? -19.25 20.844 -6.41 1 94.75 245 LEU B CA 1
ATOM 5609 C C . LEU B 1 245 ? -19.297 20.719 -7.93 1 94.75 245 LEU B C 1
ATOM 5611 O O . LEU B 1 245 ? -18.266 20.516 -8.57 1 94.75 245 LEU B O 1
ATOM 5615 N N . ASN B 1 246 ? -20.453 20.875 -8.578 1 92 246 ASN B N 1
ATOM 5616 C CA . ASN B 1 246 ? -20.609 20.656 -10.008 1 92 246 ASN B CA 1
ATOM 5617 C C . ASN B 1 246 ? -20.078 19.281 -10.414 1 92 246 ASN B C 1
ATOM 5619 O O . ASN B 1 246 ? -19.312 19.156 -11.375 1 92 246 ASN B O 1
ATOM 5623 N N . PHE B 1 247 ? -20.375 18.375 -9.562 1 90.25 247 PHE B N 1
ATOM 5624 C CA . PHE B 1 247 ? -19.875 17 -9.688 1 90.25 247 PHE B CA 1
ATOM 5625 C C . PHE B 1 247 ? -21.016 16.047 -10.047 1 90.25 247 PHE B C 1
ATOM 5627 O O . PHE B 1 247 ? -22.062 16.047 -9.398 1 90.25 247 PHE B O 1
ATOM 5634 N N . GLU B 1 248 ? -20.844 15.32 -11.125 1 83.56 248 GLU B N 1
ATOM 5635 C CA . GLU B 1 248 ? -21.859 14.367 -11.555 1 83.56 248 GLU B CA 1
ATOM 5636 C C . GLU B 1 248 ? -21.281 12.953 -11.648 1 83.56 248 GLU B C 1
ATOM 5638 O O . GLU B 1 248 ? -20.156 12.766 -12.086 1 83.56 248 GLU B O 1
ATOM 5643 N N . LEU B 1 249 ? -22.047 12.055 -11.07 1 81.56 249 LEU B N 1
ATOM 5644 C CA . LEU B 1 249 ? -21.734 10.641 -11.227 1 81.56 249 LEU B CA 1
ATOM 5645 C C . LEU B 1 249 ? -22.422 10.062 -12.461 1 81.56 249 LEU B C 1
ATOM 5647 O O . LEU B 1 249 ? -23.453 10.57 -12.898 1 81.56 249 LEU B O 1
ATOM 5651 N N . PRO B 1 250 ? -21.734 9.078 -12.945 1 74.25 250 PRO B N 1
ATOM 5652 C CA . PRO B 1 250 ? -22.359 8.5 -14.148 1 74.25 250 PRO B CA 1
ATOM 5653 C C . PRO B 1 250 ? -23.781 8.008 -13.898 1 74.25 250 PRO B C 1
ATOM 5655 O O . PRO B 1 250 ? -24.094 7.516 -12.812 1 74.25 250 PRO B O 1
ATOM 5658 N N . LEU B 1 251 ? -24.641 8.414 -14.93 1 65.88 251 LEU B N 1
ATOM 5659 C CA . LEU B 1 251 ? -26.031 7.988 -14.867 1 65.88 251 LEU B CA 1
ATOM 5660 C C . LEU B 1 251 ? -26.141 6.477 -15.039 1 65.88 251 LEU B C 1
ATOM 5662 O O . LEU B 1 251 ? -25.438 5.883 -15.852 1 65.88 251 LEU B O 1
ATOM 5666 N N . GLU B 1 252 ? -26.766 5.855 -14.055 1 64 252 GLU B N 1
ATOM 5667 C CA . GLU B 1 252 ? -26.938 4.41 -14.188 1 64 252 GLU B CA 1
ATOM 5668 C C . GLU B 1 252 ? -28.219 4.078 -14.93 1 64 252 GLU B C 1
ATOM 5670 O O . GLU B 1 252 ? -29.219 4.809 -14.828 1 64 252 GLU B O 1
ATOM 5675 N N . ASP B 1 253 ? -28.094 3.211 -15.922 1 65.62 253 ASP B N 1
ATOM 5676 C CA . ASP B 1 253 ? -29.266 2.611 -16.531 1 65.62 253 ASP B CA 1
ATOM 5677 C C . ASP B 1 253 ? -29.953 1.643 -15.57 1 65.62 253 ASP B C 1
ATOM 5679 O O . ASP B 1 253 ? -29.562 0.476 -15.477 1 65.62 253 ASP B O 1
ATOM 5683 N N . LEU B 1 254 ? -30.75 2.121 -14.742 1 77.75 254 LEU B N 1
ATOM 5684 C CA . LEU B 1 254 ? -31.422 1.313 -13.727 1 77.75 254 LEU B CA 1
ATOM 5685 C C . LEU B 1 254 ? -32.75 0.795 -14.234 1 77.75 254 LEU B C 1
ATOM 5687 O O . LEU B 1 254 ? -33.531 1.541 -14.844 1 77.75 254 LEU B O 1
ATOM 5691 N N . SER B 1 255 ? -32.75 -0.556 -14.258 1 80.94 255 SER B N 1
ATOM 5692 C CA . SER B 1 255 ? -34.062 -1.156 -14.461 1 80.94 255 SER B CA 1
ATOM 5693 C C . SER B 1 255 ? -34.875 -1.186 -13.164 1 80.94 255 SER B C 1
ATOM 5695 O O . SER B 1 255 ? -34.344 -0.866 -12.094 1 80.94 255 SER B O 1
ATOM 5697 N N . GLU B 1 256 ? -36.094 -1.604 -13.398 1 85.5 256 GLU B N 1
ATOM 5698 C CA . GLU B 1 256 ? -36.906 -1.754 -12.211 1 85.5 256 GLU B CA 1
ATOM 5699 C C . GLU B 1 256 ? -36.406 -2.871 -11.312 1 85.5 256 GLU B C 1
ATOM 5701 O O . GLU B 1 256 ? -36.125 -3.979 -11.781 1 85.5 256 GLU B O 1
ATOM 5706 N N . GLU B 1 257 ? -36.219 -2.504 -10.164 1 87.62 257 GLU B N 1
ATOM 5707 C CA . GLU B 1 257 ? -35.719 -3.477 -9.195 1 87.62 257 GLU B CA 1
ATOM 5708 C C . GLU B 1 257 ? -36.812 -4.504 -8.844 1 87.62 257 GLU B C 1
ATOM 5710 O O . GLU B 1 257 ? -38 -4.172 -8.789 1 87.62 257 GLU B O 1
ATOM 5715 N N . GLN B 1 258 ? -36.406 -5.758 -8.711 1 92.19 258 GLN B N 1
ATOM 5716 C CA . GLN B 1 258 ? -37.281 -6.836 -8.266 1 92.19 258 GLN B CA 1
ATOM 5717 C C . GLN B 1 258 ? -36.625 -7.637 -7.137 1 92.19 258 GLN B C 1
ATOM 5719 O O . GLN B 1 258 ? -35.438 -7.902 -7.16 1 92.19 258 GLN B O 1
ATOM 5724 N N . ASP B 1 259 ? -37.469 -7.906 -6.211 1 94.25 259 ASP B N 1
ATOM 5725 C CA . ASP B 1 259 ? -36.969 -8.797 -5.156 1 94.25 259 ASP B CA 1
ATOM 5726 C C . ASP B 1 259 ? -36.719 -10.203 -5.691 1 94.25 259 ASP B C 1
ATOM 5728 O O . ASP B 1 259 ? -37.406 -10.641 -6.629 1 94.25 259 ASP B O 1
ATOM 5732 N N . PRO B 1 260 ? -35.781 -10.891 -5.031 1 96.06 260 PRO B N 1
ATOM 5733 C CA . PRO B 1 260 ? -35.656 -12.312 -5.367 1 96.06 260 PRO B CA 1
ATOM 5734 C C . PRO B 1 260 ? -36.906 -13.109 -5.051 1 96.06 260 PRO B C 1
ATOM 5736 O O . PRO B 1 260 ? -37.719 -12.695 -4.207 1 96.06 260 PRO B O 1
ATOM 5739 N N . LEU B 1 261 ? -37.031 -14.219 -5.715 1 96.5 261 LEU B N 1
ATOM 5740 C CA . LEU B 1 261 ? -38.188 -15.078 -5.473 1 96.5 261 LEU B CA 1
ATOM 5741 C C . LEU B 1 261 ? -38.062 -15.758 -4.109 1 96.5 261 LEU B C 1
ATOM 5743 O O . LEU B 1 261 ? -39.094 -16.125 -3.52 1 96.5 261 LEU B O 1
ATOM 5747 N N . TYR B 1 262 ? -36.875 -15.906 -3.629 1 95.25 262 TYR B N 1
ATOM 5748 C CA . TYR B 1 262 ? -36.625 -16.609 -2.383 1 95.25 262 TYR B CA 1
ATOM 5749 C C . TYR B 1 262 ? -36.156 -15.656 -1.293 1 95.25 262 TYR B C 1
ATOM 5751 O O . TYR B 1 262 ? -35.5 -14.648 -1.582 1 95.25 262 TYR B O 1
ATOM 5759 N N . SER B 1 263 ? -36.375 -16.047 -0.064 1 93.94 263 SER B N 1
ATOM 5760 C CA . SER B 1 263 ? -36.094 -15.188 1.071 1 93.94 263 SER B CA 1
ATOM 5761 C C . SER B 1 263 ? -34.594 -15.133 1.347 1 93.94 263 SER B C 1
ATOM 5763 O O . SER B 1 263 ? -33.906 -16.156 1.312 1 93.94 263 SER B O 1
ATOM 5765 N N . SER B 1 264 ? -34.125 -13.945 1.628 1 91.69 264 SER B N 1
ATOM 5766 C CA . SER B 1 264 ? -32.719 -13.75 1.972 1 91.69 264 SER B CA 1
ATOM 5767 C C . SER B 1 264 ? -32.375 -14.461 3.275 1 91.69 264 SER B C 1
ATOM 5769 O O . SER B 1 264 ? -31.203 -14.789 3.514 1 91.69 264 SER B O 1
ATOM 5771 N N . SER B 1 265 ? -33.281 -14.688 4.168 1 91.88 265 SER B N 1
ATOM 5772 C CA . SER B 1 265 ? -33.031 -15.359 5.441 1 91.88 265 SER B CA 1
ATOM 5773 C C . SER B 1 265 ? -32.531 -16.781 5.227 1 91.88 265 SER B C 1
ATOM 5775 O O . SER B 1 265 ? -31.875 -17.359 6.102 1 91.88 265 SER B O 1
ATOM 5777 N N . GLU B 1 266 ? -32.812 -17.297 4.059 1 92.81 266 GLU B N 1
ATOM 5778 C CA . GLU B 1 266 ? -32.406 -18.672 3.742 1 92.81 266 GLU B CA 1
ATOM 5779 C C . GLU B 1 266 ? -30.891 -18.75 3.551 1 92.81 266 GLU B C 1
ATOM 5781 O O . GLU B 1 266 ? -30.312 -19.844 3.598 1 92.81 266 GLU B O 1
ATOM 5786 N N . LEU B 1 267 ? -30.312 -17.641 3.314 1 93.06 267 LEU B N 1
ATOM 5787 C CA . LEU B 1 267 ? -28.875 -17.609 3.062 1 93.06 267 LEU B CA 1
ATOM 5788 C C . LEU B 1 267 ? -28.094 -18.078 4.289 1 93.06 267 LEU B C 1
ATOM 5790 O O . LEU B 1 267 ? -27 -18.625 4.16 1 93.06 267 LEU B O 1
ATOM 5794 N N . HIS B 1 268 ? -28.609 -17.922 5.477 1 90.56 268 HIS B N 1
ATOM 5795 C CA . HIS B 1 268 ? -27.953 -18.375 6.699 1 90.56 268 HIS B CA 1
ATOM 5796 C C . HIS B 1 268 ? -27.75 -19.891 6.688 1 90.56 268 HIS B C 1
ATOM 5798 O O . HIS B 1 268 ? -26.734 -20.391 7.176 1 90.56 268 HIS B O 1
ATOM 5804 N N . GLY B 1 269 ? -28.719 -20.469 6.129 1 88.62 269 GLY B N 1
ATOM 5805 C CA . GLY B 1 269 ? -28.656 -21.922 6.082 1 88.62 269 GLY B CA 1
ATOM 5806 C C . GLY B 1 269 ? -27.812 -22.453 4.945 1 88.62 269 GLY B C 1
ATOM 5807 O O . GLY B 1 269 ? -27.484 -23.641 4.906 1 88.62 269 GLY B O 1
ATOM 5808 N N . LEU B 1 270 ? -27.453 -21.531 4.023 1 87.75 270 LEU B N 1
ATOM 5809 C CA . LEU B 1 270 ? -26.703 -21.953 2.846 1 87.75 270 LEU B CA 1
ATOM 5810 C C . LEU B 1 270 ? -25.203 -21.719 3.051 1 87.75 270 LEU B C 1
ATOM 5812 O O . LEU B 1 270 ? -24.391 -22.141 2.223 1 87.75 270 LEU B O 1
ATOM 5816 N N . ALA B 1 271 ? -24.859 -21.156 4.094 1 84.56 271 ALA B N 1
ATOM 5817 C CA . ALA B 1 271 ? -23.453 -20.969 4.391 1 84.56 271 ALA B CA 1
ATOM 5818 C C . ALA B 1 271 ? -22.734 -22.297 4.582 1 84.56 271 ALA B C 1
ATOM 5820 O O . ALA B 1 271 ? -23.266 -23.203 5.258 1 84.56 271 ALA B O 1
ATOM 5821 N N . PRO B 1 272 ? -21.562 -22.422 3.928 1 78.94 272 PRO B N 1
ATOM 5822 C CA . PRO B 1 272 ? -20.875 -23.703 4.078 1 78.94 272 PRO B CA 1
ATOM 5823 C C . PRO B 1 272 ? -20.531 -24.031 5.531 1 78.94 272 PRO B C 1
ATOM 5825 O O . PRO B 1 272 ? -20.109 -23.156 6.281 1 78.94 272 PRO B O 1
ATOM 5828 N N . ARG B 1 273 ? -20.875 -25.281 5.883 1 68.62 273 ARG B N 1
ATOM 5829 C CA . ARG B 1 273 ? -20.641 -25.719 7.25 1 68.62 273 ARG B CA 1
ATOM 5830 C C . ARG B 1 273 ? -19.141 -25.875 7.527 1 68.62 273 ARG B C 1
ATOM 5832 O O . ARG B 1 273 ? -18.688 -25.641 8.648 1 68.62 273 ARG B O 1
ATOM 5839 N N . ASP B 1 274 ? -18.562 -26.453 6.57 1 68.12 274 ASP B N 1
ATOM 5840 C CA . ASP B 1 274 ? -17.109 -26.594 6.629 1 68.12 274 ASP B CA 1
ATOM 5841 C C . ASP B 1 274 ? -16.484 -26.484 5.242 1 68.12 274 ASP B C 1
ATOM 5843 O O . ASP B 1 274 ? -17.203 -26.281 4.25 1 68.12 274 ASP B O 1
ATOM 5847 N N . TYR B 1 275 ? -15.219 -26.438 5.184 1 63.59 275 TYR B N 1
ATOM 5848 C CA . TYR B 1 275 ? -14.539 -26.094 3.943 1 63.59 275 TYR B CA 1
ATOM 5849 C C . TYR B 1 275 ? -14.469 -27.281 3 1 63.59 275 TYR B C 1
ATOM 5851 O O . TYR B 1 275 ? -14.07 -27.156 1.841 1 63.59 275 TYR B O 1
ATOM 5859 N N . THR B 1 276 ? -14.914 -28.344 3.453 1 63.34 276 THR B N 1
ATOM 5860 C CA . THR B 1 276 ? -14.891 -29.531 2.615 1 63.34 276 THR B CA 1
ATOM 5861 C C . THR B 1 276 ? -16.203 -29.703 1.867 1 63.34 276 THR B C 1
ATOM 5863 O O . THR B 1 276 ? -16.328 -30.562 0.992 1 63.34 276 THR B O 1
ATOM 5866 N N . HIS B 1 277 ? -17.109 -28.844 2.281 1 64.19 277 HIS B N 1
ATOM 5867 C CA . HIS B 1 277 ? -18.422 -28.984 1.672 1 64.19 277 HIS B CA 1
ATOM 5868 C C . HIS B 1 277 ? -18.672 -27.891 0.628 1 64.19 277 HIS B C 1
ATOM 5870 O O . HIS B 1 277 ? -18.312 -26.734 0.841 1 64.19 277 HIS B O 1
ATOM 5876 N N . THR B 1 278 ? -18.938 -28.484 -0.61 1 67.31 278 THR B N 1
ATOM 5877 C CA . THR B 1 278 ? -19.344 -27.531 -1.645 1 67.31 278 THR B CA 1
ATOM 5878 C C . THR B 1 278 ? -20.859 -27.422 -1.721 1 67.31 278 THR B C 1
ATOM 5880 O O . THR B 1 278 ? -21.578 -28.359 -1.364 1 67.31 278 THR B O 1
ATOM 5883 N N . LEU B 1 279 ? -21.391 -26.25 -1.744 1 77.38 279 LEU B N 1
ATOM 5884 C CA . LEU B 1 279 ? -22.812 -25.984 -1.965 1 77.38 279 LEU B CA 1
ATOM 5885 C C . LEU B 1 279 ? -23.062 -25.578 -3.414 1 77.38 279 LEU B C 1
ATOM 5887 O O . LEU B 1 279 ? -22.188 -25.031 -4.078 1 77.38 279 LEU B O 1
ATOM 5891 N N . ASP B 1 280 ? -24.281 -26.062 -3.852 1 89.31 280 ASP B N 1
ATOM 5892 C CA . ASP B 1 280 ? -24.688 -25.531 -5.148 1 89.31 280 ASP B CA 1
ATOM 5893 C C . ASP B 1 280 ? -24.828 -24 -5.098 1 89.31 280 ASP B C 1
ATOM 5895 O O . ASP B 1 280 ? -25.781 -23.484 -4.516 1 89.31 280 ASP B O 1
ATOM 5899 N N . ILE B 1 281 ? -23.922 -23.328 -5.762 1 95.12 281 ILE B N 1
ATOM 5900 C CA . ILE B 1 281 ? -23.797 -21.875 -5.648 1 95.12 281 ILE B CA 1
ATOM 5901 C C . ILE B 1 281 ? -25.031 -21.219 -6.234 1 95.12 281 ILE B C 1
ATOM 5903 O O . ILE B 1 281 ? -25.344 -20.062 -5.902 1 95.12 281 ILE B O 1
ATOM 5907 N N . LYS B 1 282 ? -25.781 -21.875 -7.066 1 95.81 282 LYS B N 1
ATOM 5908 C CA . LYS B 1 282 ? -26.984 -21.312 -7.684 1 95.81 282 LYS B CA 1
ATOM 5909 C C . LYS B 1 282 ? -28.062 -21.031 -6.641 1 95.81 282 LYS B C 1
ATOM 5911 O O . LYS B 1 282 ? -28.891 -20.156 -6.824 1 95.81 282 LYS B O 1
ATOM 5916 N N . LEU B 1 283 ? -27.984 -21.781 -5.547 1 95.75 283 LEU B N 1
ATOM 5917 C CA . LEU B 1 283 ? -28.906 -21.531 -4.449 1 95.75 283 LEU B CA 1
ATOM 5918 C C . LEU B 1 283 ? -28.672 -20.141 -3.85 1 95.75 283 LEU B C 1
ATOM 5920 O O . LEU B 1 283 ? -29.625 -19.453 -3.48 1 95.75 283 LEU B O 1
ATOM 5924 N N . ILE B 1 284 ? -27.469 -19.781 -3.758 1 95.81 284 ILE B N 1
ATOM 5925 C CA . ILE B 1 284 ? -27.125 -18.453 -3.238 1 95.81 284 ILE B CA 1
ATOM 5926 C C . ILE B 1 284 ? -27.469 -17.391 -4.281 1 95.81 284 ILE B C 1
ATOM 5928 O O . ILE B 1 284 ? -28.094 -16.375 -3.961 1 95.81 284 ILE B O 1
ATOM 5932 N N . VAL B 1 285 ? -27.109 -17.625 -5.527 1 97.06 285 VAL B N 1
ATOM 5933 C CA . VAL B 1 285 ? -27.328 -16.672 -6.613 1 97.06 285 VAL B CA 1
ATOM 5934 C C . VAL B 1 285 ? -28.828 -16.359 -6.727 1 97.06 285 VAL B C 1
ATOM 5936 O O . VAL B 1 285 ? -29.203 -15.195 -6.883 1 97.06 285 VAL B O 1
ATOM 5939 N N . SER B 1 286 ? -29.688 -17.344 -6.539 1 97 286 SER B N 1
ATOM 5940 C CA . SER B 1 286 ? -31.125 -17.188 -6.695 1 97 286 SER B CA 1
ATOM 5941 C C . SER B 1 286 ? -31.703 -16.297 -5.598 1 97 286 SER B C 1
ATOM 5943 O O . SER B 1 286 ? -32.812 -15.758 -5.742 1 97 286 SER B O 1
ATOM 5945 N N . ARG B 1 287 ? -31.016 -16.141 -4.52 1 96.12 287 ARG B N 1
ATOM 5946 C CA . ARG B 1 287 ? -31.5 -15.312 -3.414 1 96.12 287 ARG B CA 1
ATOM 5947 C C . ARG B 1 287 ? -30.953 -13.891 -3.506 1 96.12 287 ARG B C 1
ATOM 5949 O O . ARG B 1 287 ? -31.328 -13.023 -2.723 1 96.12 287 ARG B O 1
ATOM 5956 N N . LEU B 1 288 ? -30.047 -13.648 -4.418 1 96.19 288 LEU B N 1
ATOM 5957 C CA . LEU B 1 288 ? -29.406 -12.344 -4.539 1 96.19 288 LEU B CA 1
ATOM 5958 C C . LEU B 1 288 ? -29.938 -11.586 -5.75 1 96.19 288 LEU B C 1
ATOM 5960 O O . LEU B 1 288 ? -29.969 -10.352 -5.754 1 96.19 288 LEU B O 1
ATOM 5964 N N . THR B 1 289 ? -30.406 -12.273 -6.801 1 96.5 289 THR B N 1
ATOM 5965 C CA . THR B 1 289 ? -30.688 -11.656 -8.094 1 96.5 289 THR B CA 1
ATOM 5966 C C . THR B 1 289 ? -32.156 -11.281 -8.219 1 96.5 289 THR B C 1
ATOM 5968 O O . THR B 1 289 ? -33.031 -11.93 -7.629 1 96.5 289 THR B O 1
ATOM 5971 N N . ASP B 1 290 ? -32.406 -10.273 -9.023 1 95.69 290 ASP B N 1
ATOM 5972 C CA . ASP B 1 290 ? -33.781 -9.781 -9.258 1 95.69 290 ASP B CA 1
ATOM 5973 C C . ASP B 1 290 ? -34.656 -10.867 -9.875 1 95.69 290 ASP B C 1
ATOM 5975 O O . ASP B 1 290 ? -34.344 -11.391 -10.945 1 95.69 290 ASP B O 1
ATOM 5979 N N . GLY B 1 291 ? -35.75 -11.133 -9.188 1 97.06 291 GLY B N 1
ATOM 5980 C CA . GLY B 1 291 ? -36.656 -12.148 -9.688 1 97.06 291 GLY B CA 1
ATOM 5981 C C . GLY B 1 291 ? -36.062 -13.539 -9.727 1 97.06 291 GLY B C 1
ATOM 5982 O O . GLY B 1 291 ? -36.594 -14.438 -10.383 1 97.06 291 GLY B O 1
ATOM 5983 N N . SER B 1 292 ? -34.875 -13.656 -9.086 1 97.75 292 SER B N 1
ATOM 5984 C CA . SER B 1 292 ? -34.094 -14.898 -9.094 1 97.75 292 SER B CA 1
ATOM 5985 C C . SER B 1 292 ? -33.781 -15.344 -10.508 1 97.75 292 SER B C 1
ATOM 5987 O O . SER B 1 292 ? -33.781 -16.547 -10.805 1 97.75 292 SER B O 1
ATOM 5989 N N . ARG B 1 293 ? -33.656 -14.391 -11.367 1 97.25 293 ARG B N 1
ATOM 5990 C CA . ARG B 1 293 ? -33.312 -14.664 -12.758 1 97.25 293 ARG B CA 1
ATOM 5991 C C . ARG B 1 293 ? -31.797 -14.648 -12.945 1 97.25 293 ARG B C 1
ATOM 5993 O O . ARG B 1 293 ? -31.094 -13.82 -12.367 1 97.25 293 ARG B O 1
ATOM 6000 N N . PHE B 1 294 ? -31.344 -15.609 -13.711 1 97.56 294 PHE B N 1
ATOM 6001 C CA . PHE B 1 294 ? -29.906 -15.789 -13.953 1 97.56 294 PHE B CA 1
ATOM 6002 C C . PHE B 1 294 ? -29.672 -16.406 -15.328 1 97.56 294 PHE B C 1
ATOM 6004 O O . PHE B 1 294 ? -30.172 -17.484 -15.625 1 97.56 294 PHE B O 1
ATOM 6011 N N . GLN B 1 295 ? -28.984 -15.633 -16.188 1 98.06 295 GLN B N 1
ATOM 6012 C CA . GLN B 1 295 ? -28.578 -16.156 -17.484 1 98.06 295 GLN B CA 1
ATOM 6013 C C . GLN B 1 295 ? -27.172 -16.719 -17.438 1 98.06 295 GLN B C 1
ATOM 6015 O O . GLN B 1 295 ? -26.188 -15.984 -17.594 1 98.06 295 GLN B O 1
ATOM 6020 N N . GLU B 1 296 ? -27.141 -18 -17.344 1 97.94 296 GLU B N 1
ATOM 6021 C CA . GLU B 1 296 ? -25.844 -18.641 -17.141 1 97.94 296 GLU B CA 1
ATOM 6022 C C . GLU B 1 296 ? -25.031 -18.672 -18.438 1 97.94 296 GLU B C 1
ATOM 6024 O O . GLU B 1 296 ? -25.562 -18.938 -19.5 1 97.94 296 GLU B O 1
ATOM 6029 N N . PHE B 1 297 ? -23.828 -18.281 -18.344 1 97.75 297 PHE B N 1
ATOM 6030 C CA . PHE B 1 297 ? -22.828 -18.328 -19.406 1 97.75 297 PHE B CA 1
ATOM 6031 C C . PHE B 1 297 ? -22.016 -19.609 -19.328 1 97.75 297 PHE B C 1
ATOM 6033 O O . PHE B 1 297 ? -21.438 -19.922 -18.281 1 97.75 297 PHE B O 1
ATOM 6040 N N . LYS B 1 298 ? -21.984 -20.438 -20.391 1 97.44 298 LYS B N 1
ATOM 6041 C CA . LYS B 1 298 ? -21.25 -21.703 -20.453 1 97.44 298 LYS B CA 1
ATOM 6042 C C . LYS B 1 298 ? -21.656 -22.625 -19.312 1 97.44 298 LYS B C 1
ATOM 6044 O O . LYS B 1 298 ? -20.812 -23.141 -18.578 1 97.44 298 LYS B O 1
ATOM 6049 N N . ALA B 1 299 ? -22.922 -22.906 -19.25 1 96.44 299 ALA B N 1
ATOM 6050 C CA . ALA B 1 299 ? -23.516 -23.641 -18.141 1 96.44 299 ALA B CA 1
ATOM 6051 C C . ALA B 1 299 ? -22.984 -25.078 -18.094 1 96.44 299 ALA B C 1
ATOM 6053 O O . ALA B 1 299 ? -22.922 -25.688 -17.016 1 96.44 299 ALA B O 1
ATOM 6054 N N . LEU B 1 300 ? -22.578 -25.609 -19.172 1 97 300 LEU B N 1
ATOM 6055 C CA . LEU B 1 300 ? -22.203 -27.016 -19.234 1 97 300 LEU B CA 1
ATOM 6056 C C . LEU B 1 300 ? -20.688 -27.188 -19.25 1 97 300 LEU B C 1
ATOM 6058 O O . LEU B 1 300 ? -20.188 -28.312 -19.25 1 97 300 LEU B O 1
ATOM 6062 N N . TYR B 1 301 ? -19.984 -26.141 -19.266 1 97.25 301 TYR B N 1
ATOM 6063 C CA . TYR B 1 301 ? -18.516 -26.172 -19.312 1 97.25 301 TYR B CA 1
ATOM 6064 C C . TYR B 1 301 ? -17.922 -25.578 -18.047 1 97.25 301 TYR B C 1
ATOM 6066 O O . TYR B 1 301 ? -18.375 -24.531 -17.578 1 97.25 301 TYR B O 1
ATOM 6074 N N . GLY B 1 302 ? -16.859 -26.266 -17.516 1 97.12 302 GLY B N 1
ATOM 6075 C CA . GLY B 1 302 ? -16.234 -25.75 -16.297 1 97.12 302 GLY B CA 1
ATOM 6076 C C . GLY B 1 302 ? -17.219 -25.547 -15.164 1 97.12 302 GLY B C 1
ATOM 6077 O O . GLY B 1 302 ? -17.281 -24.469 -14.562 1 97.12 302 GLY B O 1
ATOM 6078 N N . THR B 1 303 ? -17.922 -26.562 -14.812 1 95.88 303 THR B N 1
ATOM 6079 C CA . THR B 1 303 ? -19.125 -26.453 -14.008 1 95.88 303 THR B CA 1
ATOM 6080 C C . THR B 1 303 ? -18.781 -26.203 -12.539 1 95.88 303 THR B C 1
ATOM 6082 O O . THR B 1 303 ? -19.656 -25.844 -11.742 1 95.88 303 THR B O 1
ATOM 6085 N N . THR B 1 304 ? -17.5 -26.266 -12.219 1 94.88 304 THR B N 1
ATOM 6086 C CA . THR B 1 304 ? -17.109 -25.953 -10.844 1 94.88 304 THR B CA 1
ATOM 6087 C C . THR B 1 304 ? -17.047 -24.453 -10.633 1 94.88 304 THR B C 1
ATOM 6089 O O . THR B 1 304 ? -16.797 -23.984 -9.523 1 94.88 304 THR B O 1
ATOM 6092 N N . LEU B 1 305 ? -17.266 -23.719 -11.656 1 96.94 305 LEU B N 1
ATOM 6093 C CA . LEU B 1 305 ? -17.453 -22.266 -11.625 1 96.94 305 LEU B CA 1
ATOM 6094 C C . LEU B 1 305 ? -18.734 -21.875 -12.344 1 96.94 305 LEU B C 1
ATOM 6096 O O . LEU B 1 305 ? -18.969 -22.281 -13.484 1 96.94 305 LEU B O 1
ATOM 6100 N N . VAL B 1 306 ? -19.531 -21.172 -11.672 1 97.94 306 VAL B N 1
ATOM 6101 C CA . VAL B 1 306 ? -20.766 -20.672 -12.281 1 97.94 306 VAL B CA 1
ATOM 6102 C C . VAL B 1 306 ? -20.594 -19.219 -12.688 1 97.94 306 VAL B C 1
ATOM 6104 O O . VAL B 1 306 ? -20.125 -18.391 -11.898 1 97.94 306 VAL B O 1
ATOM 6107 N N . THR B 1 307 ? -20.859 -18.906 -13.922 1 98.75 307 THR B N 1
ATOM 6108 C CA . THR B 1 307 ? -20.781 -17.547 -14.445 1 98.75 307 THR B CA 1
ATOM 6109 C C . THR B 1 307 ? -22.094 -17.172 -15.148 1 98.75 307 THR B C 1
ATOM 6111 O O . THR B 1 307 ? -22.797 -18.047 -15.656 1 98.75 307 THR B O 1
ATOM 6114 N N . GLY B 1 308 ? -22.406 -15.906 -15.117 1 98.56 308 GLY B N 1
ATOM 6115 C CA . GLY B 1 308 ? -23.609 -15.5 -15.836 1 98.56 308 GLY B CA 1
ATOM 6116 C C . GLY B 1 308 ? -24.016 -14.07 -15.539 1 98.56 308 GLY B C 1
ATOM 6117 O O . GLY B 1 308 ? -23.359 -13.375 -14.758 1 98.56 308 GLY B O 1
ATOM 6118 N N . PHE B 1 309 ? -25.047 -13.641 -16.219 1 97.88 309 PHE B N 1
ATOM 6119 C CA . PHE B 1 309 ? -25.562 -12.281 -16.094 1 97.88 309 PHE B CA 1
ATOM 6120 C C . PHE B 1 309 ? -26.844 -12.273 -15.258 1 97.88 309 PHE B C 1
ATOM 6122 O O . PHE B 1 309 ? -27.672 -13.188 -15.359 1 97.88 309 PHE B O 1
ATOM 6129 N N . ALA B 1 310 ? -26.953 -11.289 -14.477 1 96.31 310 ALA B N 1
ATOM 6130 C CA . ALA B 1 310 ? -28.156 -11.062 -13.68 1 96.31 310 ALA B CA 1
ATOM 6131 C C . ALA B 1 310 ? -28.328 -9.586 -13.344 1 96.31 310 ALA B C 1
ATOM 6133 O O . ALA B 1 310 ? -27.531 -8.75 -13.789 1 96.31 310 ALA B O 1
ATOM 6134 N N . ARG B 1 311 ? -29.406 -9.289 -12.773 1 94.56 311 ARG B N 1
ATOM 6135 C CA . ARG B 1 311 ? -29.609 -7.961 -12.203 1 94.56 311 ARG B CA 1
ATOM 6136 C C . ARG B 1 311 ? -29.75 -8.031 -10.688 1 94.56 311 ARG B C 1
ATOM 6138 O O . ARG B 1 311 ? -30.359 -8.969 -10.156 1 94.56 311 ARG B O 1
ATOM 6145 N N . ILE B 1 312 ? -29.156 -7.195 -10.094 1 94.12 312 ILE B N 1
ATOM 6146 C CA . ILE B 1 312 ? -29.312 -7.004 -8.648 1 94.12 312 ILE B CA 1
ATOM 6147 C C . ILE B 1 312 ? -29.719 -5.566 -8.359 1 94.12 312 ILE B C 1
ATOM 6149 O O . ILE B 1 312 ? -29.016 -4.625 -8.719 1 94.12 312 ILE B O 1
ATOM 6153 N N . GLU B 1 313 ? -30.828 -5.395 -7.738 1 90.69 313 GLU B N 1
ATOM 6154 C CA . GLU B 1 313 ? -31.406 -4.078 -7.48 1 90.69 313 GLU B CA 1
ATOM 6155 C C . GLU B 1 313 ? -31.422 -3.229 -8.75 1 90.69 313 GLU B C 1
ATOM 6157 O O . GLU B 1 313 ? -31.031 -2.062 -8.727 1 90.69 313 GLU B O 1
ATOM 6162 N N . GLY B 1 314 ? -31.703 -3.82 -9.773 1 91 314 GLY B N 1
ATOM 6163 C CA . GLY B 1 314 ? -31.891 -3.148 -11.047 1 91 314 GLY B CA 1
ATOM 6164 C C . GLY B 1 314 ? -30.594 -2.998 -11.836 1 91 314 GLY B C 1
ATOM 6165 O O . GLY B 1 314 ? -30.625 -2.633 -13.016 1 91 314 GLY B O 1
ATOM 6166 N N . HIS B 1 315 ? -29.469 -3.316 -11.234 1 92.12 315 HIS B N 1
ATOM 6167 C CA . HIS B 1 315 ? -28.172 -3.166 -11.898 1 92.12 315 HIS B CA 1
ATOM 6168 C C . HIS B 1 315 ? -27.766 -4.453 -12.609 1 92.12 315 HIS B C 1
ATOM 6170 O O . HIS B 1 315 ? -27.797 -5.531 -12.008 1 92.12 315 HIS B O 1
ATOM 6176 N N . LEU B 1 316 ? -27.438 -4.324 -13.906 1 93.94 316 LEU B N 1
ATOM 6177 C CA . LEU B 1 316 ? -26.875 -5.465 -14.617 1 93.94 316 LEU B CA 1
ATOM 6178 C C . LEU B 1 316 ? -25.484 -5.812 -14.094 1 93.94 316 LEU B C 1
ATOM 6180 O O . LEU B 1 316 ? -24.625 -4.941 -13.992 1 93.94 316 LEU B O 1
ATOM 6184 N N . VAL B 1 317 ? -25.312 -7.102 -13.727 1 95.69 317 VAL B N 1
ATOM 6185 C CA . VAL B 1 317 ? -24.031 -7.527 -13.172 1 95.69 317 VAL B CA 1
ATOM 6186 C C . VAL B 1 317 ? -23.625 -8.867 -13.789 1 95.69 317 VAL B C 1
ATOM 6188 O O . VAL B 1 317 ? -24.484 -9.633 -14.25 1 95.69 317 VAL B O 1
ATOM 6191 N N . GLY B 1 318 ? -22.312 -9.047 -13.898 1 97.88 318 GLY B N 1
ATOM 6192 C CA . GLY B 1 318 ? -21.766 -10.375 -14.141 1 97.88 318 GLY B CA 1
ATOM 6193 C C . GLY B 1 318 ? -21.375 -11.094 -12.867 1 97.88 318 GLY B C 1
ATOM 6194 O O . GLY B 1 318 ? -20.641 -10.539 -12.031 1 97.88 318 GLY B O 1
ATOM 6195 N N . VAL B 1 319 ? -21.859 -12.297 -12.711 1 98.31 319 VAL B N 1
ATOM 6196 C CA . VAL B 1 319 ? -21.578 -13.07 -11.5 1 98.31 319 VAL B CA 1
ATOM 6197 C C . VAL B 1 319 ? -20.531 -14.141 -11.805 1 98.31 319 VAL B C 1
ATOM 6199 O O . VAL B 1 319 ? -20.625 -14.852 -12.805 1 98.31 319 VAL B O 1
ATOM 6202 N N . VAL B 1 320 ? -19.5 -14.211 -11.039 1 98.62 320 VAL B N 1
ATOM 6203 C CA . VAL B 1 320 ? -18.469 -15.25 -11.047 1 98.62 320 VAL B CA 1
ATOM 6204 C C . VAL B 1 320 ? -18.438 -15.953 -9.688 1 98.62 320 VAL B C 1
ATOM 6206 O O . VAL B 1 320 ? -18 -15.375 -8.695 1 98.62 320 VAL B O 1
ATOM 6209 N N . ALA B 1 321 ? -18.891 -17.234 -9.641 1 97.44 321 ALA B N 1
ATOM 6210 C CA . ALA B 1 321 ? -19.125 -17.859 -8.344 1 97.44 321 ALA B CA 1
ATOM 6211 C C . ALA B 1 321 ? -18.531 -19.266 -8.281 1 97.44 321 ALA B C 1
ATOM 6213 O O . ALA B 1 321 ? -18.75 -20.078 -9.18 1 97.44 321 ALA B O 1
ATOM 6214 N N . ASN B 1 322 ? -17.828 -19.531 -7.184 1 94.81 322 ASN B N 1
ATOM 6215 C CA . ASN B 1 322 ? -17.297 -20.875 -6.973 1 94.81 322 ASN B CA 1
ATOM 6216 C C . ASN B 1 322 ? -18.406 -21.906 -6.809 1 94.81 322 ASN B C 1
ATOM 6218 O O . ASN B 1 322 ? -19.344 -21.688 -6.039 1 94.81 322 ASN B O 1
ATOM 6222 N N . ASN B 1 323 ? -18.328 -22.938 -7.539 1 93.31 323 ASN B N 1
ATOM 6223 C CA . ASN B 1 323 ? -19.125 -24.141 -7.379 1 93.31 323 ASN B CA 1
ATOM 6224 C C . ASN B 1 323 ? -18.25 -25.391 -7.234 1 93.31 323 ASN B C 1
ATOM 6226 O O . ASN B 1 323 ? -18.547 -26.438 -7.812 1 93.31 323 ASN B O 1
ATOM 6230 N N . GLY B 1 324 ? -17.203 -25.25 -6.582 1 89.81 324 GLY B N 1
ATOM 6231 C CA . GLY B 1 324 ? -16.109 -26.188 -6.406 1 89.81 324 GLY B CA 1
ATOM 6232 C C . GLY B 1 324 ? -14.75 -25.578 -6.664 1 89.81 324 GLY B C 1
ATOM 6233 O O . GLY B 1 324 ? -14.562 -24.375 -6.48 1 89.81 324 GLY B O 1
ATOM 6234 N N . GLU B 1 325 ? -13.844 -26.438 -6.934 1 88.62 325 GLU B N 1
ATOM 6235 C CA . GLU B 1 325 ? -12.484 -25.969 -7.172 1 88.62 325 GLU B CA 1
ATOM 6236 C C . GLU B 1 325 ? -12.367 -25.25 -8.523 1 88.62 325 GLU B C 1
ATOM 6238 O O . GLU B 1 325 ? -13.164 -25.5 -9.43 1 88.62 325 GLU B O 1
ATOM 6243 N N . LEU B 1 326 ? -11.414 -24.391 -8.633 1 92.88 326 LEU B N 1
ATOM 6244 C CA . LEU B 1 326 ? -11.148 -23.719 -9.906 1 92.88 326 LEU B CA 1
ATOM 6245 C C . LEU B 1 326 ? -10.297 -24.594 -10.812 1 92.88 326 LEU B C 1
ATOM 6247 O O . LEU B 1 326 ? -9.086 -24.406 -10.906 1 92.88 326 LEU B O 1
ATOM 6251 N N . THR B 1 327 ? -10.938 -25.5 -11.516 1 93.06 327 THR B N 1
ATOM 6252 C CA . THR B 1 327 ? -10.273 -26.422 -12.438 1 93.06 327 THR B CA 1
ATOM 6253 C C . THR B 1 327 ? -9.742 -25.688 -13.664 1 93.06 327 THR B C 1
ATOM 6255 O O . THR B 1 327 ? -9.977 -24.484 -13.812 1 93.06 327 THR B O 1
ATOM 6258 N N . TYR B 1 328 ? -9.016 -26.438 -14.477 1 94 328 TYR B N 1
ATOM 6259 C CA . TYR B 1 328 ? -8.516 -25.906 -15.742 1 94 328 TYR B CA 1
ATOM 6260 C C . TYR B 1 328 ? -9.648 -25.297 -16.562 1 94 328 TYR B C 1
ATOM 6262 O O . TYR B 1 328 ? -9.586 -24.125 -16.938 1 94 328 TYR B O 1
ATOM 6270 N N . GLU B 1 329 ? -10.75 -26.062 -16.781 1 96.5 329 GLU B N 1
ATOM 6271 C CA . GLU B 1 329 ? -11.891 -25.625 -17.578 1 96.5 329 GLU B CA 1
ATOM 6272 C C . GLU B 1 329 ? -12.586 -24.422 -16.922 1 96.5 329 GLU B C 1
ATOM 6274 O O . GLU B 1 329 ? -12.977 -23.484 -17.609 1 96.5 329 GLU B O 1
ATOM 6279 N N . ALA B 1 330 ? -12.695 -24.5 -15.617 1 96.94 330 ALA B N 1
ATOM 6280 C CA . ALA B 1 330 ? -13.336 -23.422 -14.883 1 96.94 330 ALA B CA 1
ATOM 6281 C C . ALA B 1 330 ? -12.562 -22.109 -15.023 1 96.94 330 ALA B C 1
ATOM 6283 O O . ALA B 1 330 ? -13.156 -21.047 -15.211 1 96.94 330 ALA B O 1
ATOM 6284 N N . ALA B 1 331 ? -11.305 -22.219 -14.945 1 97.56 331 ALA B N 1
ATOM 6285 C CA . ALA B 1 331 ? -10.461 -21.031 -15.062 1 97.56 331 ALA B CA 1
ATOM 6286 C C . ALA B 1 331 ? -10.555 -20.438 -16.469 1 97.56 331 ALA B C 1
ATOM 6288 O O . ALA B 1 331 ? -10.586 -19.203 -16.609 1 97.56 331 ALA B O 1
ATOM 6289 N N . LEU B 1 332 ? -10.539 -21.266 -17.5 1 97.62 332 LEU B N 1
ATOM 6290 C CA . LEU B 1 332 ? -10.711 -20.766 -18.875 1 97.62 332 LEU B CA 1
ATOM 6291 C C . LEU B 1 332 ? -12.047 -20.062 -19.031 1 97.62 332 LEU B C 1
ATOM 6293 O O . LEU B 1 332 ? -12.117 -18.984 -19.625 1 97.62 332 LEU B O 1
ATOM 6297 N N . LYS B 1 333 ? -13.062 -20.703 -18.469 1 98.12 333 LYS B N 1
ATOM 6298 C CA . LYS B 1 333 ? -14.398 -20.109 -18.484 1 98.12 333 LYS B CA 1
ATOM 6299 C C . LYS B 1 333 ? -14.406 -18.75 -17.781 1 98.12 333 LYS B C 1
ATOM 6301 O O . LYS B 1 333 ? -14.938 -17.781 -18.328 1 98.12 333 LYS B O 1
ATOM 6306 N N . GLY B 1 334 ? -13.828 -18.703 -16.594 1 98.62 334 GLY B N 1
ATOM 6307 C CA . GLY B 1 334 ? -13.758 -17.469 -15.836 1 98.62 334 GLY B CA 1
ATOM 6308 C C . GLY B 1 334 ? -13.031 -16.359 -16.562 1 98.62 334 GLY B C 1
ATOM 6309 O O . GLY B 1 334 ? -13.484 -15.211 -16.578 1 98.62 334 GLY B O 1
ATOM 6310 N N . SER B 1 335 ? -11.922 -16.703 -17.188 1 98.38 335 SER B N 1
ATOM 6311 C CA . SER B 1 335 ? -11.164 -15.727 -17.969 1 98.38 335 SER B CA 1
ATOM 6312 C C . SER B 1 335 ? -12.023 -15.109 -19.078 1 98.38 335 SER B C 1
ATOM 6314 O O . SER B 1 335 ? -12.094 -13.891 -19.203 1 98.38 335 SER B O 1
ATOM 6316 N N . HIS B 1 336 ? -12.625 -15.953 -19.797 1 98.19 336 HIS B N 1
ATOM 6317 C CA . HIS B 1 336 ? -13.469 -15.508 -20.906 1 98.19 336 HIS B CA 1
ATOM 6318 C C . HIS B 1 336 ? -14.594 -14.609 -20.406 1 98.19 336 HIS B C 1
ATOM 6320 O O . HIS B 1 336 ? -14.82 -13.531 -20.969 1 98.19 336 HIS B O 1
ATOM 6326 N N . PHE B 1 337 ? -15.242 -15.016 -19.406 1 98.62 337 PHE B N 1
ATOM 6327 C CA . PHE B 1 337 ? -16.406 -14.297 -18.922 1 98.62 337 PHE B CA 1
ATOM 6328 C C . PHE B 1 337 ? -16.016 -12.93 -18.375 1 98.62 337 PHE B C 1
ATOM 6330 O O . PHE B 1 337 ? -16.703 -11.93 -18.609 1 98.62 337 PHE B O 1
ATOM 6337 N N . VAL B 1 338 ? -14.969 -12.859 -17.578 1 98.81 338 VAL B N 1
ATOM 6338 C CA . VAL B 1 338 ? -14.477 -11.602 -17.031 1 98.81 338 VAL B CA 1
ATOM 6339 C C . VAL B 1 338 ? -14.156 -10.633 -18.156 1 98.81 338 VAL B C 1
ATOM 6341 O O . VAL B 1 338 ? -14.516 -9.453 -18.109 1 98.81 338 VAL B O 1
ATOM 6344 N N . GLN B 1 339 ? -13.484 -11.102 -19.188 1 98.31 339 GLN B N 1
ATOM 6345 C CA . GLN B 1 339 ? -13.148 -10.266 -20.328 1 98.31 339 GLN B CA 1
ATOM 6346 C C . GLN B 1 339 ? -14.398 -9.758 -21.031 1 98.31 339 GLN B C 1
ATOM 6348 O O . GLN B 1 339 ? -14.453 -8.609 -21.484 1 98.31 339 GLN B O 1
ATOM 6353 N N . LEU B 1 340 ? -15.352 -10.648 -21.125 1 97.81 340 LEU B N 1
ATOM 6354 C CA . LEU B 1 340 ? -16.625 -10.273 -21.75 1 97.81 340 LEU B CA 1
ATOM 6355 C C . LEU B 1 340 ? -17.297 -9.156 -20.969 1 97.81 340 LEU B C 1
ATOM 6357 O O . LEU B 1 340 ? -17.766 -8.172 -21.547 1 97.81 340 LEU B O 1
ATOM 6361 N N . CYS B 1 341 ? -17.391 -9.32 -19.672 1 98.06 341 CYS B N 1
ATOM 6362 C CA . CYS B 1 341 ? -17.984 -8.297 -18.812 1 98.06 341 CYS B CA 1
ATOM 6363 C C . CYS B 1 341 ? -17.219 -6.984 -18.922 1 98.06 341 CYS B C 1
ATOM 6365 O O . CYS B 1 341 ? -17.828 -5.914 -18.984 1 98.06 341 CYS B O 1
ATOM 6367 N N . ASP B 1 342 ? -15.953 -7.066 -18.906 1 97.62 342 ASP B N 1
ATOM 6368 C CA . ASP B 1 342 ? -15.133 -5.867 -19.016 1 97.62 342 ASP B CA 1
ATOM 6369 C C . ASP B 1 342 ? -15.375 -5.148 -20.328 1 97.62 342 ASP B C 1
ATOM 6371 O O . ASP B 1 342 ? -15.531 -3.926 -20.359 1 97.62 342 ASP B O 1
ATOM 6375 N N . GLN B 1 343 ? -15.414 -5.879 -21.438 1 96.38 343 GLN B N 1
ATOM 6376 C CA . GLN B 1 343 ? -15.672 -5.32 -22.766 1 96.38 343 GLN B CA 1
ATOM 6377 C C . GLN B 1 343 ? -17.016 -4.582 -22.797 1 96.38 343 GLN B C 1
ATOM 6379 O O . GLN B 1 343 ? -17.141 -3.541 -23.453 1 96.38 343 GLN B O 1
ATOM 6384 N N . ARG B 1 344 ? -17.938 -5.121 -22.047 1 96.06 344 ARG B N 1
ATOM 6385 C CA . ARG B 1 344 ? -19.281 -4.59 -22.078 1 96.06 344 ARG B CA 1
ATOM 6386 C C . ARG B 1 344 ? -19.5 -3.555 -20.984 1 96.06 344 ARG B C 1
ATOM 6388 O O . ARG B 1 344 ? -20.578 -2.971 -20.875 1 96.06 344 ARG B O 1
ATOM 6395 N N . GLY B 1 345 ? -18.5 -3.338 -20.172 1 94.12 345 GLY B N 1
ATOM 6396 C CA . GLY B 1 345 ? -18.625 -2.4 -19.062 1 94.12 345 GLY B CA 1
ATOM 6397 C C . GLY B 1 345 ? -19.578 -2.875 -17.984 1 94.12 345 GLY B C 1
ATOM 6398 O O . GLY B 1 345 ? -20.266 -2.066 -17.359 1 94.12 345 GLY B O 1
ATOM 6399 N N . ILE B 1 346 ? -19.719 -4.168 -17.797 1 94.81 346 ILE B N 1
ATOM 6400 C CA . ILE B 1 346 ? -20.609 -4.758 -16.812 1 94.81 346 ILE B CA 1
ATOM 6401 C C . ILE B 1 346 ? -19.844 -5.043 -15.516 1 94.81 346 ILE B C 1
ATOM 6403 O O . ILE B 1 346 ? -18.875 -5.789 -15.516 1 94.81 346 ILE B O 1
ATOM 6407 N N . PRO B 1 347 ? -20.297 -4.438 -14.391 1 95.69 347 PRO B N 1
ATOM 6408 C CA . PRO B 1 347 ? -19.625 -4.723 -13.117 1 95.69 347 PRO B CA 1
ATOM 6409 C C . PRO B 1 347 ? -19.656 -6.207 -12.758 1 95.69 347 PRO B C 1
ATOM 6411 O O . PRO B 1 347 ? -20.562 -6.934 -13.172 1 95.69 347 PRO B O 1
ATOM 6414 N N . LEU B 1 348 ? -18.672 -6.652 -12.008 1 97.25 348 LEU B N 1
ATOM 6415 C CA . LEU B 1 348 ? -18.516 -8.062 -11.656 1 97.25 348 LEU B CA 1
ATOM 6416 C C . LEU B 1 348 ? -18.766 -8.281 -10.172 1 97.25 348 LEU B C 1
ATOM 6418 O O . LEU B 1 348 ? -18.312 -7.48 -9.344 1 97.25 348 LEU B O 1
ATOM 6422 N N . ILE B 1 349 ? -19.469 -9.336 -9.867 1 97.5 349 ILE B N 1
ATOM 6423 C CA . ILE B 1 349 ? -19.625 -9.82 -8.5 1 97.5 349 ILE B CA 1
ATOM 6424 C C . ILE B 1 349 ? -18.984 -11.203 -8.367 1 97.5 349 ILE B C 1
ATOM 6426 O O . ILE B 1 349 ? -19.375 -12.141 -9.07 1 97.5 349 ILE B O 1
ATOM 6430 N N . PHE B 1 350 ? -18.047 -11.281 -7.504 1 98.06 350 PHE B N 1
ATOM 6431 C CA . PHE B 1 350 ? -17.406 -12.562 -7.203 1 98.06 350 PHE B CA 1
ATOM 6432 C C . PHE B 1 350 ? -17.984 -13.156 -5.922 1 98.06 350 PHE B C 1
ATOM 6434 O O . PHE B 1 350 ? -18.016 -12.5 -4.879 1 98.06 350 PHE B O 1
ATOM 6441 N N . LEU B 1 351 ? -18.5 -14.32 -5.949 1 96.94 351 LEU B N 1
ATOM 6442 C CA . LEU B 1 351 ? -18.859 -15.117 -4.777 1 96.94 351 LEU B CA 1
ATOM 6443 C C . LEU B 1 351 ? -17.812 -16.203 -4.52 1 96.94 351 LEU B C 1
ATOM 6445 O O . LEU B 1 351 ? -17.781 -17.219 -5.215 1 96.94 351 LEU B O 1
ATOM 6449 N N . GLN B 1 352 ? -17.047 -15.992 -3.529 1 95.38 352 GLN B N 1
ATOM 6450 C CA . GLN B 1 352 ? -15.82 -16.766 -3.348 1 95.38 352 GLN B CA 1
ATOM 6451 C C . GLN B 1 352 ? -16.016 -17.859 -2.287 1 95.38 352 GLN B C 1
ATOM 6453 O O . GLN B 1 352 ? -16.484 -17.578 -1.185 1 95.38 352 GLN B O 1
ATOM 6458 N N . ASN B 1 353 ? -15.711 -19 -2.574 1 91.88 353 ASN B N 1
ATOM 6459 C CA . ASN B 1 353 ? -15.617 -20.172 -1.697 1 91.88 353 ASN B CA 1
ATOM 6460 C C . ASN B 1 353 ? -14.586 -21.172 -2.207 1 91.88 353 ASN B C 1
ATOM 6462 O O . ASN B 1 353 ? -14.945 -22.203 -2.779 1 91.88 353 ASN B O 1
ATOM 6466 N N . THR B 1 354 ? -13.344 -20.875 -1.938 1 86.44 354 THR B N 1
ATOM 6467 C CA . THR B 1 354 ? -12.266 -21.734 -2.408 1 86.44 354 THR B CA 1
ATOM 6468 C C . THR B 1 354 ? -11.953 -22.828 -1.387 1 86.44 354 THR B C 1
ATOM 6470 O O . THR B 1 354 ? -11.883 -22.562 -0.186 1 86.44 354 THR B O 1
ATOM 6473 N N . PRO B 1 355 ? -11.875 -24.016 -1.912 1 78.06 355 PRO B N 1
ATOM 6474 C CA . PRO B 1 355 ? -11.477 -25.062 -0.973 1 78.06 355 PRO B CA 1
ATOM 6475 C C . PRO B 1 355 ? -10.023 -24.938 -0.525 1 78.06 355 PRO B C 1
ATOM 6477 O O . PRO B 1 355 ? -9.211 -24.344 -1.229 1 78.06 355 PRO B O 1
ATOM 6480 N N . PRO B 1 356 ? -9.789 -25.312 0.635 1 67.56 356 PRO B N 1
ATOM 6481 C CA . PRO B 1 356 ? -8.383 -25.281 1.051 1 67.56 356 PRO B CA 1
ATOM 6482 C C . PRO B 1 356 ? -7.504 -26.219 0.221 1 67.56 356 PRO B C 1
ATOM 6484 O O . PRO B 1 356 ? -7.938 -27.312 -0.147 1 67.56 356 PRO B O 1
ATOM 6487 N N . TYR B 1 357 ? -6.773 -25.672 -0.796 1 60.34 357 TYR B N 1
ATOM 6488 C CA . TYR B 1 357 ? -6.012 -26.391 -1.808 1 60.34 357 TYR B CA 1
ATOM 6489 C C . TYR B 1 357 ? -5.324 -27.609 -1.203 1 60.34 357 TYR B C 1
ATOM 6491 O O . TYR B 1 357 ? -4.559 -27.484 -0.241 1 60.34 357 TYR B O 1
ATOM 6499 N N . SER B 1 358 ? -5.93 -28.75 -1.426 1 55.28 358 SER B N 1
ATOM 6500 C CA . SER B 1 358 ? -5.203 -29.984 -1.197 1 55.28 358 SER B CA 1
ATOM 6501 C C . SER B 1 358 ? -4.562 -30.5 -2.482 1 55.28 358 SER B C 1
ATOM 6503 O O . SER B 1 358 ? -4.805 -31.641 -2.896 1 55.28 358 SER B O 1
ATOM 6505 N N . ALA B 1 359 ? -4.207 -29.609 -3.508 1 54.47 359 ALA B N 1
ATOM 6506 C CA . ALA B 1 359 ? -3.922 -30.328 -4.742 1 54.47 359 ALA B CA 1
ATOM 6507 C C . ALA B 1 359 ? -2.73 -31.266 -4.566 1 54.47 359 ALA B C 1
ATOM 6509 O O . ALA B 1 359 ? -1.584 -30.828 -4.5 1 54.47 359 ALA B O 1
ATOM 6510 N N . VAL B 1 360 ? -2.986 -32.469 -4.047 1 55.16 360 VAL B N 1
ATOM 6511 C CA . VAL B 1 360 ? -1.992 -33.531 -3.936 1 55.16 360 VAL B CA 1
ATOM 6512 C C . VAL B 1 360 ? -1.712 -34.125 -5.312 1 55.16 360 VAL B C 1
ATOM 6514 O O . VAL B 1 360 ? -2.635 -34.562 -6.016 1 55.16 360 VAL B O 1
ATOM 6517 N N . THR B 1 361 ? -0.562 -33.562 -6.051 1 58.5 361 THR B N 1
ATOM 6518 C CA . THR B 1 361 ? -0.12 -34.219 -7.281 1 58.5 361 THR B CA 1
ATOM 6519 C C . THR B 1 361 ? 0.478 -35.594 -6.984 1 58.5 361 THR B C 1
ATOM 6521 O O . THR B 1 361 ? 1.541 -35.688 -6.371 1 58.5 361 THR B O 1
ATOM 6524 N N . GLY B 1 362 ? -0.354 -36.688 -7.16 1 56.38 362 GLY B N 1
ATOM 6525 C CA . GLY B 1 362 ? 0.152 -38 -6.852 1 56.38 362 GLY B CA 1
ATOM 6526 C C . GLY B 1 362 ? 0.652 -38.75 -8.078 1 56.38 362 GLY B C 1
ATOM 6527 O O . GLY B 1 362 ? 1.381 -39.75 -7.949 1 56.38 362 GLY B O 1
ATOM 6528 N N . THR B 1 363 ? 0.267 -38.375 -9.242 1 65.44 363 THR B N 1
ATOM 6529 C CA . THR B 1 363 ? 0.605 -39.094 -10.461 1 65.44 363 THR B CA 1
ATOM 6530 C C . THR B 1 363 ? 1.043 -38.125 -11.555 1 65.44 363 THR B C 1
ATOM 6532 O O . THR B 1 363 ? 0.837 -36.906 -11.438 1 65.44 363 THR B O 1
ATOM 6535 N N . LEU B 1 364 ? 1.825 -38.625 -12.492 1 69.25 364 LEU B N 1
ATOM 6536 C CA . LEU B 1 364 ? 2.232 -37.812 -13.648 1 69.25 364 LEU B CA 1
ATOM 6537 C C . LEU B 1 364 ? 1.024 -37.156 -14.305 1 69.25 364 LEU B C 1
ATOM 6539 O O . LEU B 1 364 ? 1.104 -36.031 -14.758 1 69.25 364 LEU B O 1
ATOM 6543 N N . SER B 1 365 ? 0.058 -37.969 -14.406 1 69.94 365 SER B N 1
ATOM 6544 C CA . SER B 1 365 ? -1.174 -37.438 -14.969 1 69.94 365 SER B CA 1
ATOM 6545 C C . SER B 1 365 ? -1.697 -36.25 -14.133 1 69.94 365 SER B C 1
ATOM 6547 O O . SER B 1 365 ? -2.17 -35.25 -14.68 1 69.94 365 SER B O 1
ATOM 6549 N N . GLN B 1 366 ? -1.449 -36.344 -12.953 1 76 366 GLN B N 1
ATOM 6550 C CA . GLN B 1 366 ? -1.893 -35.281 -12.062 1 76 366 GLN B CA 1
ATOM 6551 C C . GLN B 1 366 ? -0.993 -34.062 -12.18 1 76 366 GLN B C 1
ATOM 6553 O O . GLN B 1 366 ? -1.465 -32.938 -12.078 1 76 366 GLN B O 1
ATOM 6558 N N . ALA B 1 367 ? 0.208 -34.406 -12.469 1 76 367 ALA B N 1
ATOM 6559 C CA . ALA B 1 367 ? 1.134 -33.312 -12.672 1 76 367 ALA B CA 1
ATOM 6560 C C . ALA B 1 367 ? 0.732 -32.469 -13.891 1 76 367 ALA B C 1
ATOM 6562 O O . ALA B 1 367 ? 0.744 -31.234 -13.836 1 76 367 ALA B O 1
ATOM 6563 N N . GLU B 1 368 ? 0.366 -33.188 -14.914 1 78.12 368 GLU B N 1
ATOM 6564 C CA . GLU B 1 368 ? -0.085 -32.469 -16.109 1 78.12 368 GLU B CA 1
ATOM 6565 C C . GLU B 1 368 ? -1.341 -31.656 -15.844 1 78.12 368 GLU B C 1
ATOM 6567 O O . GLU B 1 368 ? -1.435 -30.5 -16.266 1 78.12 368 GLU B O 1
ATOM 6572 N N . ILE B 1 369 ? -2.184 -32.219 -15.18 1 79.31 369 ILE B N 1
ATOM 6573 C CA . ILE B 1 369 ? -3.439 -31.547 -14.867 1 79.31 369 ILE B CA 1
ATOM 6574 C C . ILE B 1 369 ? -3.166 -30.312 -14.016 1 79.31 369 ILE B C 1
ATOM 6576 O O . ILE B 1 369 ? -3.713 -29.234 -14.281 1 79.31 369 ILE B O 1
ATOM 6580 N N . ASN B 1 370 ? -2.275 -30.484 -13.172 1 80.88 370 ASN B N 1
ATOM 6581 C CA . ASN B 1 370 ? -2.004 -29.391 -12.25 1 80.88 370 ASN B CA 1
ATOM 6582 C C . ASN B 1 370 ? -1.271 -28.234 -12.938 1 80.88 370 ASN B C 1
ATOM 6584 O O . ASN B 1 370 ? -1.529 -27.062 -12.648 1 80.88 370 ASN B O 1
ATOM 6588 N N . THR B 1 371 ? -0.429 -28.578 -13.766 1 83.5 371 THR B N 1
ATOM 6589 C CA . THR B 1 371 ? 0.316 -27.531 -14.461 1 83.5 371 THR B CA 1
ATOM 6590 C C . THR B 1 371 ? -0.581 -26.797 -15.445 1 83.5 371 THR B C 1
ATOM 6592 O O . THR B 1 371 ? -0.448 -25.578 -15.633 1 83.5 371 THR B O 1
ATOM 6595 N N . ASN B 1 372 ? -1.441 -27.562 -16.094 1 86.88 372 ASN B N 1
ATOM 6596 C CA . ASN B 1 372 ? -2.414 -26.906 -16.969 1 86.88 372 ASN B CA 1
ATOM 6597 C C . ASN B 1 372 ? -3.35 -25.984 -16.188 1 86.88 372 ASN B C 1
ATOM 6599 O O . ASN B 1 372 ? -3.697 -24.906 -16.641 1 86.88 372 ASN B O 1
ATOM 6603 N N . ARG B 1 373 ? -3.65 -26.469 -15.062 1 90.31 373 ARG B N 1
ATOM 6604 C CA . ARG B 1 373 ? -4.477 -25.672 -14.172 1 90.31 373 ARG B CA 1
ATOM 6605 C C . ARG B 1 373 ? -3.768 -24.375 -13.781 1 90.31 373 ARG B C 1
ATOM 6607 O O . ARG B 1 373 ? -4.375 -23.297 -13.789 1 90.31 373 ARG B O 1
ATOM 6614 N N . LEU B 1 374 ? -2.531 -24.516 -13.469 1 91.12 374 LEU B N 1
ATOM 6615 C CA . LEU B 1 374 ? -1.719 -23.359 -13.094 1 91.12 374 LEU B CA 1
ATOM 6616 C C . LEU B 1 374 ? -1.724 -22.312 -14.195 1 91.12 374 LEU B C 1
ATOM 6618 O O . LEU B 1 374 ? -1.955 -21.125 -13.93 1 91.12 374 LEU B O 1
ATOM 6622 N N . LYS B 1 375 ? -1.502 -22.688 -15.383 1 93.25 375 LYS B N 1
ATOM 6623 C CA . LYS B 1 375 ? -1.461 -21.766 -16.516 1 93.25 375 LYS B CA 1
ATOM 6624 C C . LYS B 1 375 ? -2.812 -21.094 -16.734 1 93.25 375 LYS B C 1
ATOM 6626 O O . LYS B 1 375 ? -2.881 -19.891 -16.969 1 93.25 375 LYS B O 1
ATOM 6631 N N . ALA B 1 376 ? -3.865 -21.906 -16.656 1 95 376 ALA B N 1
ATOM 6632 C CA . ALA B 1 376 ? -5.211 -21.359 -16.844 1 95 376 ALA B CA 1
ATOM 6633 C C . ALA B 1 376 ? -5.562 -20.375 -15.734 1 95 376 ALA B C 1
ATOM 6635 O O . ALA B 1 376 ? -6.137 -19.312 -16 1 95 376 ALA B O 1
ATOM 6636 N N . GLN B 1 377 ? -5.234 -20.734 -14.547 1 95.25 377 GLN B N 1
ATOM 6637 C CA . GLN B 1 377 ? -5.504 -19.844 -13.422 1 95.25 377 GLN B CA 1
ATOM 6638 C C . GLN B 1 377 ? -4.723 -18.531 -13.547 1 95.25 377 GLN B C 1
ATOM 6640 O O . GLN B 1 377 ? -5.246 -17.469 -13.25 1 95.25 377 GLN B O 1
ATOM 6645 N N . ALA B 1 378 ? -3.477 -18.625 -13.992 1 96.38 378 ALA B N 1
ATOM 6646 C CA . ALA B 1 378 ? -2.67 -17.438 -14.234 1 96.38 378 ALA B CA 1
ATOM 6647 C C . ALA B 1 378 ? -3.338 -16.531 -15.258 1 96.38 378 ALA B C 1
ATOM 6649 O O . ALA B 1 378 ? -3.35 -15.305 -15.086 1 96.38 378 ALA B O 1
ATOM 6650 N N . SER B 1 379 ? -3.85 -17.125 -16.281 1 96.5 379 SER B N 1
ATOM 6651 C CA . SER B 1 379 ? -4.562 -16.344 -17.297 1 96.5 379 SER B CA 1
ATOM 6652 C C . SER B 1 379 ? -5.789 -15.664 -16.703 1 96.5 379 SER B C 1
ATOM 6654 O O . SER B 1 379 ? -6.059 -14.492 -17 1 96.5 379 SER B O 1
ATOM 6656 N N . MET B 1 380 ? -6.543 -16.391 -15.891 1 98.31 380 MET B N 1
ATOM 6657 C CA . MET B 1 380 ? -7.715 -15.805 -15.242 1 98.31 380 MET B CA 1
ATOM 6658 C C . MET B 1 380 ? -7.305 -14.664 -14.312 1 98.31 380 MET B C 1
ATOM 6660 O O . MET B 1 380 ? -7.957 -13.625 -14.281 1 98.31 380 MET B O 1
ATOM 6664 N N . MET B 1 381 ? -6.234 -14.883 -13.602 1 98.06 381 MET B N 1
ATOM 6665 C CA . MET B 1 381 ? -5.699 -13.836 -12.734 1 98.06 381 MET B CA 1
ATOM 6666 C C . MET B 1 381 ? -5.414 -12.562 -13.523 1 98.06 381 MET B C 1
ATOM 6668 O O . MET B 1 381 ? -5.75 -11.461 -13.078 1 98.06 381 MET B O 1
ATOM 6672 N N . SER B 1 382 ? -4.797 -12.68 -14.672 1 98.38 382 SER B N 1
ATOM 6673 C CA . SER B 1 382 ? -4.488 -11.531 -15.523 1 98.38 382 SER B CA 1
ATOM 6674 C C . SER B 1 382 ? -5.762 -10.828 -15.984 1 98.38 382 SER B C 1
ATOM 6676 O O . SER B 1 382 ? -5.828 -9.602 -15.984 1 98.38 382 SER B O 1
ATOM 6678 N N . ALA B 1 383 ? -6.742 -11.641 -16.391 1 98.56 383 ALA B N 1
ATOM 6679 C CA . ALA B 1 383 ? -8.016 -11.07 -16.812 1 98.56 383 ALA B CA 1
ATOM 6680 C C . ALA B 1 383 ? -8.672 -10.266 -15.695 1 98.56 383 ALA B C 1
ATOM 6682 O O . ALA B 1 383 ? -9.148 -9.156 -15.922 1 98.56 383 ALA B O 1
ATOM 6683 N N . VAL B 1 384 ? -8.648 -10.828 -14.516 1 98.69 384 VAL B N 1
ATOM 6684 C CA . VAL B 1 384 ? -9.281 -10.188 -13.367 1 98.69 384 VAL B CA 1
ATOM 6685 C C . VAL B 1 384 ? -8.523 -8.914 -13 1 98.69 384 VAL B C 1
ATOM 6687 O O . VAL B 1 384 ? -9.125 -7.867 -12.781 1 98.69 384 VAL B O 1
ATOM 6690 N N . ALA B 1 385 ? -7.242 -8.969 -12.938 1 98.62 385 ALA B N 1
ATOM 6691 C CA . ALA B 1 385 ? -6.41 -7.832 -12.562 1 98.62 385 ALA B CA 1
ATOM 6692 C C . ALA B 1 385 ? -6.609 -6.66 -13.523 1 98.62 385 ALA B C 1
ATOM 6694 O O . ALA B 1 385 ? -6.637 -5.5 -13.102 1 98.62 385 ALA B O 1
ATOM 6695 N N . CYS B 1 386 ? -6.77 -6.934 -14.781 1 98 386 CYS B N 1
ATOM 6696 C CA . CYS B 1 386 ? -6.754 -5.898 -15.805 1 98 386 CYS B CA 1
ATOM 6697 C C . CYS B 1 386 ? -8.164 -5.41 -16.109 1 98 386 CYS B C 1
ATOM 6699 O O . CYS B 1 386 ? -8.344 -4.457 -16.875 1 98 386 CYS B O 1
ATOM 6701 N N . ALA B 1 387 ? -9.172 -6.117 -15.523 1 97.81 387 ALA B N 1
ATOM 6702 C CA . ALA B 1 387 ? -10.539 -5.66 -15.758 1 97.81 387 ALA B CA 1
ATOM 6703 C C . ALA B 1 387 ? -10.766 -4.277 -15.156 1 97.81 387 ALA B C 1
ATOM 6705 O O . ALA B 1 387 ? -10.438 -4.035 -14 1 97.81 387 ALA B O 1
ATOM 6706 N N . SER B 1 388 ? -11.344 -3.41 -15.953 1 95.56 388 SER B N 1
ATOM 6707 C CA . SER B 1 388 ? -11.516 -2.025 -15.523 1 95.56 388 SER B CA 1
ATOM 6708 C C . SER B 1 388 ? -12.891 -1.812 -14.898 1 95.56 388 SER B C 1
ATOM 6710 O O . SER B 1 388 ? -13.133 -0.791 -14.258 1 95.56 388 SER B O 1
ATOM 6712 N N . THR B 1 389 ? -13.812 -2.721 -15.164 1 95.19 389 THR B N 1
ATOM 6713 C CA . THR B 1 389 ? -15.148 -2.605 -14.578 1 95.19 389 THR B CA 1
ATOM 6714 C C . THR B 1 389 ? -15.094 -2.787 -13.062 1 95.19 389 THR B C 1
ATOM 6716 O O . THR B 1 389 ? -14.172 -3.418 -12.547 1 95.19 389 THR B O 1
ATOM 6719 N N . PRO B 1 390 ? -16.031 -2.178 -12.312 1 95.06 390 PRO B N 1
ATOM 6720 C CA . PRO B 1 390 ? -16.047 -2.363 -10.859 1 95.06 390 PRO B CA 1
ATOM 6721 C C . PRO B 1 390 ? -16.172 -3.83 -10.453 1 95.06 390 PRO B C 1
ATOM 6723 O O . PRO B 1 390 ? -16.906 -4.59 -11.102 1 95.06 390 PRO B O 1
ATOM 6726 N N . LYS B 1 391 ? -15.477 -4.246 -9.445 1 97.06 391 LYS B N 1
ATOM 6727 C CA . LYS B 1 391 ? -15.469 -5.613 -8.938 1 97.06 391 LYS B CA 1
ATOM 6728 C C . LYS B 1 391 ? -15.82 -5.648 -7.449 1 97.06 391 LYS B C 1
ATOM 6730 O O . LYS B 1 391 ? -15.234 -4.922 -6.648 1 97.06 391 LYS B O 1
ATOM 6735 N N . ILE B 1 392 ? -16.781 -6.434 -7.094 1 97.38 392 ILE B N 1
ATOM 6736 C CA . ILE B 1 392 ? -17.172 -6.66 -5.707 1 97.38 392 ILE B CA 1
ATOM 6737 C C . ILE B 1 392 ? -17 -8.133 -5.352 1 97.38 392 ILE B C 1
ATOM 6739 O O . ILE B 1 392 ? -17.469 -9.016 -6.07 1 97.38 392 ILE B O 1
ATOM 6743 N N . THR B 1 393 ? -16.297 -8.414 -4.312 1 98 393 THR B N 1
ATOM 6744 C CA . THR B 1 393 ? -16.109 -9.789 -3.857 1 98 393 THR B CA 1
ATOM 6745 C C . THR B 1 393 ? -16.828 -10.023 -2.535 1 98 393 THR B C 1
ATOM 6747 O O . THR B 1 393 ? -16.75 -9.195 -1.623 1 98 393 THR B O 1
ATOM 6750 N N . VAL B 1 394 ? -17.547 -11.086 -2.438 1 97.56 394 VAL B N 1
ATOM 6751 C CA . VAL B 1 394 ? -18.109 -11.578 -1.187 1 97.56 394 VAL B CA 1
ATOM 6752 C C . VAL B 1 394 ? -17.578 -12.977 -0.896 1 97.56 394 VAL B C 1
ATOM 6754 O O . VAL B 1 394 ? -17.828 -13.914 -1.664 1 97.56 394 VAL B O 1
ATOM 6757 N N . VAL B 1 395 ? -16.859 -13.109 0.19 1 96.69 395 VAL B N 1
ATOM 6758 C CA . VAL B 1 395 ? -16.375 -14.414 0.609 1 96.69 395 VAL B CA 1
ATOM 6759 C C . VAL B 1 395 ? -17.438 -15.117 1.45 1 96.69 395 VAL B C 1
ATOM 6761 O O . VAL B 1 395 ? -17.703 -14.727 2.59 1 96.69 395 VAL B O 1
ATOM 6764 N N . ILE B 1 396 ? -17.969 -16.172 0.95 1 94.88 396 ILE B N 1
ATOM 6765 C CA . ILE B 1 396 ? -19.109 -16.812 1.598 1 94.88 396 ILE B CA 1
ATOM 6766 C C . ILE B 1 396 ? -18.641 -18.062 2.33 1 94.88 396 ILE B C 1
ATOM 6768 O O . ILE B 1 396 ? -19.406 -18.688 3.061 1 94.88 396 ILE B O 1
ATOM 6772 N N . GLY B 1 397 ? -17.391 -18.453 2.111 1 92 397 GLY B N 1
ATOM 6773 C CA . GLY B 1 397 ? -16.75 -19.594 2.744 1 92 397 GLY B CA 1
ATOM 6774 C C . GLY B 1 397 ? -15.242 -19.438 2.838 1 92 397 GLY B C 1
ATOM 6775 O O . GLY B 1 397 ? -14.742 -18.516 3.479 1 92 397 GLY B O 1
ATOM 6776 N N . GLY B 1 398 ? -14.562 -20.281 2.061 1 90.94 398 GLY B N 1
ATOM 6777 C CA . GLY B 1 398 ? -13.109 -20.25 2.1 1 90.94 398 GLY B CA 1
ATOM 6778 C C . GLY B 1 398 ? -12.508 -19.281 1.103 1 90.94 398 GLY B C 1
ATOM 6779 O O . GLY B 1 398 ? -12.969 -19.188 -0.034 1 90.94 398 GLY B O 1
ATOM 6780 N N . CYS B 1 399 ? -11.57 -18.484 1.477 1 93.12 399 CYS B N 1
ATOM 6781 C CA . CYS B 1 399 ? -10.648 -17.688 0.668 1 93.12 399 CYS B CA 1
ATOM 6782 C C . CYS B 1 399 ? -9.211 -18.156 0.854 1 93.12 399 CYS B C 1
ATOM 6784 O O . CYS B 1 399 ? -8.484 -17.609 1.687 1 93.12 399 CYS B O 1
ATOM 6786 N N . TYR B 1 400 ? -8.797 -19.172 0.073 1 90.25 400 TYR B N 1
ATOM 6787 C CA . TYR B 1 400 ? -7.535 -19.859 0.314 1 90.25 400 TYR B CA 1
ATOM 6788 C C . TYR B 1 400 ? -6.648 -19.828 -0.926 1 90.25 400 TYR B C 1
ATOM 6790 O O . TYR B 1 400 ? -7.137 -19.969 -2.049 1 90.25 400 TYR B O 1
ATOM 6798 N N . GLY B 1 401 ? -5.41 -19.641 -0.726 1 89.44 401 GLY B N 1
ATOM 6799 C CA . GLY B 1 401 ? -4.367 -19.922 -1.704 1 89.44 401 GLY B CA 1
ATOM 6800 C C . GLY B 1 401 ? -4.527 -19.125 -2.984 1 89.44 401 GLY B C 1
ATOM 6801 O O . GLY B 1 401 ? -5.078 -18.016 -2.973 1 89.44 401 GLY B O 1
ATOM 6802 N N . GLY B 1 402 ? -4.031 -19.719 -4.016 1 89.62 402 GLY B N 1
ATOM 6803 C CA . GLY B 1 402 ? -3.947 -19.031 -5.301 1 89.62 402 GLY B CA 1
ATOM 6804 C C . GLY B 1 402 ? -5.305 -18.766 -5.926 1 89.62 402 GLY B C 1
ATOM 6805 O O . GLY B 1 402 ? -5.473 -17.781 -6.652 1 89.62 402 GLY B O 1
ATOM 6806 N N . GLU B 1 403 ? -6.238 -19.594 -5.633 1 91.56 403 GLU B N 1
ATOM 6807 C CA . GLU B 1 403 ? -7.566 -19.406 -6.211 1 91.56 403 GLU B CA 1
ATOM 6808 C C . GLU B 1 403 ? -8.203 -18.109 -5.727 1 91.56 403 GLU B C 1
ATOM 6810 O O . GLU B 1 403 ? -9.039 -17.531 -6.422 1 91.56 403 GLU B O 1
ATOM 6815 N N . SER B 1 404 ? -7.793 -17.719 -4.57 1 94.31 404 SER B N 1
ATOM 6816 C CA . SER B 1 404 ? -8.289 -16.453 -4.043 1 94.31 404 SER B CA 1
ATOM 6817 C C . SER B 1 404 ? -7.949 -15.289 -4.977 1 94.31 404 SER B C 1
ATOM 6819 O O . SER B 1 404 ? -8.742 -14.359 -5.133 1 94.31 404 SER B O 1
ATOM 6821 N N . TYR B 1 405 ? -6.801 -15.391 -5.566 1 96.31 405 TYR B N 1
ATOM 6822 C CA . TYR B 1 405 ? -6.348 -14.336 -6.457 1 96.31 405 TYR B CA 1
ATOM 6823 C C . TYR B 1 405 ? -7.18 -14.297 -7.734 1 96.31 405 TYR B C 1
ATOM 6825 O O . TYR B 1 405 ? -7.652 -13.234 -8.148 1 96.31 405 TYR B O 1
ATOM 6833 N N . ALA B 1 406 ? -7.418 -15.484 -8.273 1 96.81 406 ALA B N 1
ATOM 6834 C CA . ALA B 1 406 ? -8.227 -15.586 -9.484 1 96.81 406 ALA B CA 1
ATOM 6835 C C . ALA B 1 406 ? -9.664 -15.156 -9.227 1 96.81 406 ALA B C 1
ATOM 6837 O O . ALA B 1 406 ? -10.359 -14.695 -10.141 1 96.81 406 ALA B O 1
ATOM 6838 N N . MET B 1 407 ? -10.062 -15.242 -8.023 1 97.88 407 MET B N 1
ATOM 6839 C CA . MET B 1 407 ? -11.438 -14.898 -7.652 1 97.88 407 MET B CA 1
ATOM 6840 C C . MET B 1 407 ? -11.508 -13.508 -7.031 1 97.88 407 MET B C 1
ATOM 6842 O O . MET B 1 407 ? -12.406 -13.227 -6.234 1 97.88 407 MET B O 1
ATOM 6846 N N . CYS B 1 408 ? -10.594 -12.734 -7.262 1 98.31 408 CYS B N 1
ATOM 6847 C CA . CYS B 1 408 ? -10.562 -11.312 -6.941 1 98.31 408 CYS B CA 1
ATOM 6848 C C . CYS B 1 408 ? -10.492 -11.102 -5.434 1 98.31 408 CYS B C 1
ATOM 6850 O O . CYS B 1 408 ? -11.289 -10.336 -4.875 1 98.31 408 CYS B O 1
ATOM 6852 N N . GLY B 1 409 ? -9.562 -11.773 -4.828 1 97.94 409 GLY B N 1
ATOM 6853 C CA . GLY B 1 409 ? -9.25 -11.492 -3.434 1 97.94 409 GLY B CA 1
ATOM 6854 C C . GLY B 1 409 ? -8.688 -10.102 -3.221 1 97.94 409 GLY B C 1
ATOM 6855 O O . GLY B 1 409 ? -8.523 -9.344 -4.176 1 97.94 409 GLY B O 1
ATOM 6856 N N . ARG B 1 410 ? -8.328 -9.797 -1.997 1 98.38 410 ARG B N 1
ATOM 6857 C CA . ARG B 1 410 ? -7.961 -8.445 -1.584 1 98.38 410 ARG B CA 1
ATOM 6858 C C . ARG B 1 410 ? -6.777 -7.926 -2.395 1 98.38 410 ARG B C 1
ATOM 6860 O O . ARG B 1 410 ? -6.77 -6.766 -2.82 1 98.38 410 ARG B O 1
ATOM 6867 N N . SER B 1 411 ? -5.785 -8.734 -2.648 1 98.19 411 SER B N 1
ATOM 6868 C CA . SER B 1 411 ? -4.574 -8.297 -3.34 1 98.19 411 SER B CA 1
ATOM 6869 C C . SER B 1 411 ? -4.855 -8 -4.809 1 98.19 411 SER B C 1
ATOM 6871 O O . SER B 1 411 ? -4.027 -7.402 -5.496 1 98.19 411 SER B O 1
ATOM 6873 N N . PHE B 1 412 ? -5.996 -8.375 -5.332 1 98.38 412 PHE B N 1
ATOM 6874 C CA . PHE B 1 412 ? -6.348 -8.125 -6.723 1 98.38 412 PHE B CA 1
ATOM 6875 C C . PHE B 1 412 ? -7.285 -6.926 -6.836 1 98.38 412 PHE B C 1
ATOM 6877 O O . PHE B 1 412 ? -7.969 -6.762 -7.848 1 98.38 412 PHE B O 1
ATOM 6884 N N . ASP B 1 413 ? -7.391 -6.223 -5.77 1 97.06 413 ASP B N 1
ATOM 6885 C CA . ASP B 1 413 ? -7.863 -4.844 -5.688 1 97.06 413 ASP B CA 1
ATOM 6886 C C . ASP B 1 413 ? -9.344 -4.75 -6.051 1 97.06 413 ASP B C 1
ATOM 6888 O O . ASP B 1 413 ? -9.734 -3.941 -6.895 1 97.06 413 ASP B O 1
ATOM 6892 N N . PRO B 1 414 ? -10.211 -5.578 -5.457 1 97.75 414 PRO B N 1
ATOM 6893 C CA . PRO B 1 414 ? -11.641 -5.316 -5.625 1 97.75 414 PRO B CA 1
ATOM 6894 C C . PRO B 1 414 ? -12.055 -3.947 -5.09 1 97.75 414 PRO B C 1
ATOM 6896 O O . PRO B 1 414 ? -11.445 -3.436 -4.152 1 97.75 414 PRO B O 1
ATOM 6899 N N . ASN B 1 415 ? -13.109 -3.381 -5.742 1 97.5 415 ASN B N 1
ATOM 6900 C CA . ASN B 1 415 ? -13.648 -2.135 -5.203 1 97.5 415 ASN B CA 1
ATOM 6901 C C . ASN B 1 415 ? -14.156 -2.314 -3.777 1 97.5 415 ASN B C 1
ATOM 6903 O O . ASN B 1 415 ? -14.016 -1.417 -2.945 1 97.5 415 ASN B O 1
ATOM 6907 N N . PHE B 1 416 ? -14.75 -3.461 -3.559 1 97.94 416 PHE B N 1
ATOM 6908 C CA . PHE B 1 416 ? -15.211 -3.846 -2.232 1 97.94 416 PHE B CA 1
ATOM 6909 C C . PHE B 1 416 ? -15.016 -5.34 -2.004 1 97.94 416 PHE B C 1
ATOM 6911 O O . PHE B 1 416 ? -15.125 -6.137 -2.939 1 97.94 416 PHE B O 1
ATOM 6918 N N . LEU B 1 417 ? -14.734 -5.691 -0.807 1 98.38 417 LEU B N 1
ATOM 6919 C CA . LEU B 1 417 ? -14.609 -7.09 -0.403 1 98.38 417 LEU B CA 1
ATOM 6920 C C . LEU B 1 417 ? -15.234 -7.316 0.967 1 98.38 417 LEU B C 1
ATOM 6922 O O . LEU B 1 417 ? -14.805 -6.727 1.959 1 98.38 417 LEU B O 1
ATOM 6926 N N . PHE B 1 418 ? -16.219 -8.156 1.056 1 98.44 418 PHE B N 1
ATOM 6927 C CA . PHE B 1 418 ? -16.922 -8.453 2.299 1 98.44 418 PHE B CA 1
ATOM 6928 C C . PHE B 1 418 ? -16.797 -9.93 2.65 1 98.44 418 PHE B C 1
ATOM 6930 O O . PHE B 1 418 ? -16.547 -10.766 1.775 1 98.44 418 PHE B O 1
ATOM 6937 N N . LEU B 1 419 ? -16.922 -10.219 3.924 1 97.88 419 LEU B N 1
ATOM 6938 C CA . LEU B 1 419 ? -16.859 -11.586 4.418 1 97.88 419 LEU B CA 1
ATOM 6939 C C . LEU B 1 419 ? -18.156 -11.977 5.105 1 97.88 419 LEU B C 1
ATOM 6941 O O . LEU B 1 419 ? -18.75 -11.18 5.84 1 97.88 419 LEU B O 1
ATOM 6945 N N . TRP B 1 420 ? -18.641 -13.156 4.801 1 96.75 420 TRP B N 1
ATOM 6946 C CA . TRP B 1 420 ? -19.594 -13.727 5.734 1 96.75 420 TRP B CA 1
ATOM 6947 C C . TRP B 1 420 ? -18.922 -14.094 7.055 1 96.75 420 TRP B C 1
ATOM 6949 O O . TRP B 1 420 ? -17.703 -14.258 7.113 1 96.75 420 TRP B O 1
ATOM 6959 N N . PRO B 1 421 ? -19.719 -14.25 8.141 1 96.31 421 PRO B N 1
ATOM 6960 C CA . PRO B 1 421 ? -19.109 -14.477 9.453 1 96.31 421 PRO B CA 1
ATOM 6961 C C . PRO B 1 421 ? -18.344 -15.797 9.531 1 96.31 421 PRO B C 1
ATOM 6963 O O . PRO B 1 421 ? -17.391 -15.914 10.305 1 96.31 421 PRO B O 1
ATOM 6966 N N . ASN B 1 422 ? -18.719 -16.766 8.719 1 93.69 422 ASN B N 1
ATOM 6967 C CA . ASN B 1 422 ? -18.078 -18.078 8.75 1 93.69 422 ASN B CA 1
ATOM 6968 C C . ASN B 1 422 ? -16.844 -18.125 7.852 1 93.69 422 ASN B C 1
ATOM 6970 O O . ASN B 1 422 ? -16.125 -19.125 7.816 1 93.69 422 ASN B O 1
ATOM 6974 N N . ALA B 1 423 ? -16.609 -17.109 7.082 1 94.25 423 ALA B N 1
ATOM 6975 C CA . ALA B 1 423 ? -15.555 -17.109 6.07 1 94.25 423 ALA B CA 1
ATOM 6976 C C . ALA B 1 423 ? -14.18 -17.281 6.707 1 94.25 423 ALA B C 1
ATOM 6978 O O . ALA B 1 423 ? -13.961 -16.891 7.855 1 94.25 423 ALA B O 1
ATOM 6979 N N . ARG B 1 424 ? -13.289 -17.953 5.988 1 93.5 424 ARG B N 1
ATOM 6980 C CA . ARG B 1 424 ? -11.898 -18.125 6.371 1 93.5 424 ARG B CA 1
ATOM 6981 C C . ARG B 1 424 ? -10.961 -17.578 5.305 1 93.5 424 ARG B C 1
ATOM 6983 O O . ARG B 1 424 ? -11.195 -17.75 4.109 1 93.5 424 ARG B O 1
ATOM 6990 N N . VAL B 1 425 ? -9.922 -16.891 5.742 1 94.75 425 VAL B N 1
ATOM 6991 C CA . VAL B 1 425 ? -8.945 -16.297 4.832 1 94.75 425 VAL B CA 1
ATOM 6992 C C . VAL B 1 425 ? -7.539 -16.734 5.219 1 94.75 425 VAL B C 1
ATOM 6994 O O . VAL B 1 425 ? -7.051 -16.406 6.301 1 94.75 425 VAL B O 1
ATOM 6997 N N . ALA B 1 426 ? -6.871 -17.531 4.336 1 92.94 426 ALA B N 1
ATOM 6998 C CA . ALA B 1 426 ? -5.527 -18.016 4.629 1 92.94 426 ALA B CA 1
ATOM 6999 C C . ALA B 1 426 ? -4.855 -18.578 3.377 1 92.94 426 ALA B C 1
ATOM 7001 O O . ALA B 1 426 ? -5.527 -18.891 2.391 1 92.94 426 ALA B O 1
ATOM 7002 N N . ALA B 1 427 ? -3.545 -18.688 3.502 1 90.69 427 ALA B N 1
ATOM 7003 C CA . ALA B 1 427 ? -2.828 -19.328 2.406 1 90.69 427 ALA B CA 1
ATOM 7004 C C . ALA B 1 427 ? -3.17 -20.812 2.328 1 90.69 427 ALA B C 1
ATOM 7006 O O . ALA B 1 427 ? -3.396 -21.359 1.242 1 90.69 427 ALA B O 1
ATOM 7007 N N . VAL B 1 428 ? -3.148 -21.438 3.52 1 84.12 428 VAL B N 1
ATOM 7008 C CA . VAL B 1 428 ? -3.537 -22.844 3.633 1 84.12 428 VAL B CA 1
ATOM 7009 C C . VAL B 1 428 ? -4.496 -23.016 4.805 1 84.12 428 VAL B C 1
ATOM 7011 O O . VAL B 1 428 ? -4.477 -22.234 5.758 1 84.12 428 VAL B O 1
ATOM 7014 N N . GLY B 1 429 ? -5.309 -24.047 4.625 1 78.12 429 GLY B N 1
ATOM 7015 C CA . GLY B 1 429 ? -6.25 -24.328 5.699 1 78.12 429 GLY B CA 1
ATOM 7016 C C . GLY B 1 429 ? -5.582 -24.875 6.945 1 78.12 429 GLY B C 1
ATOM 7017 O O . GLY B 1 429 ? -4.477 -25.422 6.883 1 78.12 429 GLY B O 1
ATOM 7018 N N . PRO B 1 430 ? -6.215 -24.656 8.117 1 68.69 430 PRO B N 1
ATOM 7019 C CA . PRO B 1 430 ? -5.625 -25.125 9.375 1 68.69 430 PRO B CA 1
ATOM 7020 C C . PRO B 1 430 ? -5.379 -26.625 9.391 1 68.69 430 PRO B C 1
ATOM 7022 O O . PRO B 1 430 ? -4.531 -27.109 10.148 1 68.69 430 PRO B O 1
ATOM 7025 N N . GLU B 1 431 ? -6.129 -27.281 8.633 1 66.19 431 GLU B N 1
ATOM 7026 C CA . GLU B 1 431 ? -6.012 -28.734 8.641 1 66.19 431 GLU B CA 1
ATOM 7027 C C . GLU B 1 431 ? -4.738 -29.188 7.93 1 66.19 431 GLU B C 1
ATOM 7029 O O . GLU B 1 431 ? -4.316 -30.344 8.078 1 66.19 431 GLU B O 1
ATOM 7034 N N . HIS B 1 432 ? -4.168 -28.344 7.203 1 67.31 432 HIS B N 1
ATOM 7035 C CA . HIS B 1 432 ? -2.955 -28.703 6.477 1 67.31 432 HIS B CA 1
ATOM 7036 C C . HIS B 1 432 ? -1.708 -28.422 7.309 1 67.31 432 HIS B C 1
ATOM 7038 O O . HIS B 1 432 ? -0.686 -27.984 6.773 1 67.31 432 HIS B O 1
ATOM 7044 N N . SER B 1 433 ? -1.876 -28.641 8.609 1 56.78 433 SER B N 1
ATOM 7045 C CA . SER B 1 433 ? -0.851 -28.391 9.617 1 56.78 433 SER B CA 1
ATOM 7046 C C . SER B 1 433 ? 0.406 -29.219 9.336 1 56.78 433 SER B C 1
ATOM 7048 O O . SER B 1 433 ? 1.512 -28.812 9.695 1 56.78 433 SER B O 1
ATOM 7050 N N . GLU B 1 434 ? 0.138 -30.281 8.703 1 57.56 434 GLU B N 1
ATOM 7051 C CA . GLU B 1 434 ? 1.306 -31.109 8.414 1 57.56 434 GLU B CA 1
ATOM 7052 C C . GLU B 1 434 ? 2.287 -30.375 7.5 1 57.56 434 GLU B C 1
ATOM 7054 O O . GLU B 1 434 ? 3.502 -30.531 7.641 1 57.56 434 GLU B O 1
ATOM 7059 N N . GLU B 1 435 ? 1.728 -29.594 6.555 1 58.94 435 GLU B N 1
ATOM 7060 C CA . GLU B 1 435 ? 2.572 -28.766 5.695 1 58.94 435 GLU B CA 1
ATOM 7061 C C . GLU B 1 435 ? 3.373 -27.75 6.516 1 58.94 435 GLU B C 1
ATOM 7063 O O . GLU B 1 435 ? 4.516 -27.438 6.176 1 58.94 435 GLU B O 1
ATOM 7068 N N . LEU B 1 436 ? 2.752 -27.422 7.539 1 61 436 LEU B N 1
ATOM 7069 C CA . LEU B 1 436 ? 3.363 -26.438 8.445 1 61 436 LEU B CA 1
ATOM 7070 C C . LEU B 1 436 ? 4.555 -27.062 9.172 1 61 436 LEU B C 1
ATOM 7072 O O . LEU B 1 436 ? 5.488 -26.344 9.555 1 61 436 LEU B O 1
ATOM 7076 N N . SER B 1 437 ? 4.422 -28.406 9.312 1 56.19 437 SER B N 1
ATOM 7077 C CA . SER B 1 437 ? 5.457 -29.125 10.055 1 56.19 437 SER B CA 1
ATOM 7078 C C . SER B 1 437 ? 6.781 -29.109 9.297 1 56.19 437 SER B C 1
ATOM 7080 O O . SER B 1 437 ? 7.844 -29.328 9.891 1 56.19 437 SER B O 1
ATOM 7082 N N . GLN B 1 438 ? 6.621 -28.938 7.984 1 58.19 438 GLN B N 1
ATOM 7083 C CA . GLN B 1 438 ? 7.863 -28.922 7.219 1 58.19 438 GLN B CA 1
ATOM 7084 C C . GLN B 1 438 ? 8.703 -27.688 7.562 1 58.19 438 GLN B C 1
ATOM 7086 O O . GLN B 1 438 ? 9.922 -27.688 7.387 1 58.19 438 GLN B O 1
ATOM 7091 N N . TRP B 1 439 ? 7.98 -26.734 7.988 1 58.53 439 TRP B N 1
ATOM 7092 C CA . TRP B 1 439 ? 8.695 -25.5 8.289 1 58.53 439 TRP B CA 1
ATOM 7093 C C . TRP B 1 439 ? 9.18 -25.5 9.742 1 58.53 439 TRP B C 1
ATOM 7095 O O . TRP B 1 439 ? 9.938 -24.609 10.141 1 58.53 439 TRP B O 1
ATOM 7105 N N . ALA B 1 440 ? 8.578 -26.547 10.445 1 53.97 440 ALA B N 1
ATOM 7106 C CA . ALA B 1 440 ? 8.977 -26.625 11.852 1 53.97 440 ALA B CA 1
ATOM 7107 C C . ALA B 1 440 ? 10.297 -27.375 12.008 1 53.97 440 ALA B C 1
ATOM 7109 O O . ALA B 1 440 ? 10.625 -28.25 11.203 1 53.97 440 ALA B O 1
ATOM 7110 N N . GLU B 1 441 ? 11.094 -26.734 12.734 1 55.28 441 GLU B N 1
ATOM 7111 C CA . GLU B 1 441 ? 12.297 -27.453 13.148 1 55.28 441 GLU B CA 1
ATOM 7112 C C . GLU B 1 441 ? 11.961 -28.859 13.617 1 55.28 441 GLU B C 1
ATOM 7114 O O . GLU B 1 441 ? 10.867 -29.109 14.141 1 55.28 441 GLU B O 1
ATOM 7119 N N . PRO B 1 442 ? 12.695 -29.875 13.148 1 57.03 442 PRO B N 1
ATOM 7120 C CA . PRO B 1 442 ? 12.531 -31.281 13.539 1 57.03 442 PRO B CA 1
ATOM 7121 C C . PRO B 1 442 ? 12.055 -31.438 14.977 1 57.03 442 PRO B C 1
ATOM 7123 O O . PRO B 1 442 ? 11.352 -32.406 15.297 1 57.03 442 PRO B O 1
ATOM 7126 N N . GLU B 1 443 ? 12.359 -30.531 15.836 1 60.16 443 GLU B N 1
ATOM 7127 C CA . GLU B 1 443 ? 12.117 -30.766 17.266 1 60.16 443 GLU B CA 1
ATOM 7128 C C . GLU B 1 443 ? 10.844 -30.078 17.734 1 60.16 443 GLU B C 1
ATOM 7130 O O . GLU B 1 443 ? 10.648 -29.859 18.922 1 60.16 443 GLU B O 1
ATOM 7135 N N . VAL B 1 444 ? 10.016 -29.812 16.734 1 66.5 444 VAL B N 1
ATOM 7136 C CA . VAL B 1 444 ? 8.836 -29.125 17.25 1 66.5 444 VAL B CA 1
ATOM 7137 C C . VAL B 1 444 ? 7.977 -30.094 18.047 1 66.5 444 VAL B C 1
ATOM 7139 O O . VAL B 1 444 ? 7.598 -31.156 17.531 1 66.5 444 VAL B O 1
ATOM 7142 N N . THR B 1 445 ? 7.793 -29.906 19.359 1 77.56 445 THR B N 1
ATOM 7143 C CA . THR B 1 445 ? 6.988 -30.719 20.266 1 77.56 445 THR B CA 1
ATOM 7144 C C . THR B 1 445 ? 5.52 -30.703 19.844 1 77.56 445 THR B C 1
ATOM 7146 O O . THR B 1 445 ? 5.109 -29.859 19.047 1 77.56 445 THR B O 1
ATOM 7149 N N . LEU B 1 446 ? 4.785 -31.672 20.156 1 78.31 446 LEU B N 1
ATOM 7150 C CA . LEU B 1 446 ? 3.352 -31.766 19.922 1 78.31 446 LEU B CA 1
ATOM 7151 C C . LEU B 1 446 ? 2.627 -30.531 20.453 1 78.31 446 LEU B C 1
ATOM 7153 O O . LEU B 1 446 ? 1.688 -30.047 19.828 1 78.31 446 LEU B O 1
ATOM 7157 N N . LYS B 1 447 ? 3.045 -30.047 21.531 1 81.88 447 LYS B N 1
ATOM 7158 C CA . LYS B 1 447 ? 2.436 -28.875 22.141 1 81.88 447 LYS B CA 1
ATOM 7159 C C . LYS B 1 447 ? 2.604 -27.641 21.25 1 81.88 447 LYS B C 1
ATOM 7161 O O . LYS B 1 447 ? 1.655 -26.875 21.047 1 81.88 447 LYS B O 1
ATOM 7166 N N . GLU B 1 448 ? 3.771 -27.453 20.75 1 82.31 448 GLU B N 1
ATOM 7167 C CA . GLU B 1 448 ? 4.043 -26.312 19.875 1 82.31 448 GLU B CA 1
ATOM 7168 C C . GLU B 1 448 ? 3.248 -26.406 18.578 1 82.31 448 GLU B C 1
ATOM 7170 O O . GLU B 1 448 ? 2.787 -25.391 18.047 1 82.31 448 GLU B O 1
ATOM 7175 N N . LYS B 1 449 ? 3.07 -27.547 18.156 1 80.19 449 LYS B N 1
ATOM 7176 C CA . LYS B 1 449 ? 2.275 -27.781 16.953 1 80.19 449 LYS B CA 1
ATOM 7177 C C . LYS B 1 449 ? 0.812 -27.422 17.188 1 80.19 449 LYS B C 1
ATOM 7179 O O . LYS B 1 449 ? 0.184 -26.781 16.344 1 80.19 449 LYS B O 1
ATOM 7184 N N . ASN B 1 450 ? 0.355 -27.844 18.312 1 84.38 450 ASN B N 1
ATOM 7185 C CA . ASN B 1 450 ? -1.036 -27.547 18.641 1 84.38 450 ASN B CA 1
ATOM 7186 C C . ASN B 1 450 ? -1.264 -26.047 18.812 1 84.38 450 ASN B C 1
ATOM 7188 O O . ASN B 1 450 ? -2.295 -25.516 18.391 1 84.38 450 ASN B O 1
ATOM 7192 N N . GLN B 1 451 ? -0.362 -25.453 19.422 1 86.88 451 GLN B N 1
ATOM 7193 C CA . GLN B 1 451 ? -0.458 -24 19.578 1 86.88 451 GLN B CA 1
ATOM 7194 C C . GLN B 1 451 ? -0.426 -23.297 18.234 1 86.88 451 GLN B C 1
ATOM 7196 O O . GLN B 1 451 ? -1.16 -22.328 18.031 1 86.88 451 GLN B O 1
ATOM 7201 N N . MET B 1 452 ? 0.392 -23.734 17.422 1 84.94 452 MET B N 1
ATOM 7202 C CA . MET B 1 452 ? 0.478 -23.156 16.078 1 84.94 452 MET B CA 1
ATOM 7203 C C . MET B 1 452 ? -0.828 -23.375 15.312 1 84.94 452 MET B C 1
ATOM 7205 O O . MET B 1 452 ? -1.313 -22.453 14.648 1 84.94 452 MET B O 1
ATOM 7209 N N . LYS B 1 453 ? -1.355 -24.5 15.414 1 85.62 453 LYS B N 1
ATOM 7210 C CA . LYS B 1 453 ? -2.625 -24.797 14.758 1 85.62 453 LYS B CA 1
ATOM 7211 C C . LYS B 1 453 ? -3.734 -23.875 15.25 1 85.62 453 LYS B C 1
ATOM 7213 O O . LYS B 1 453 ? -4.504 -23.344 14.453 1 85.62 453 LYS B O 1
ATOM 7218 N N . LYS B 1 454 ? -3.793 -23.719 16.5 1 90 454 LYS B N 1
ATOM 7219 C CA . LYS B 1 454 ? -4.797 -22.844 17.094 1 90 454 LYS B CA 1
ATOM 7220 C C . LYS B 1 454 ? -4.617 -21.406 16.625 1 90 454 LYS B C 1
ATOM 7222 O O . LYS B 1 454 ? -5.59 -20.719 16.297 1 90 454 LYS B O 1
ATOM 7227 N N . ARG B 1 455 ? -3.434 -20.969 16.578 1 91.44 455 ARG B N 1
ATOM 7228 C CA . ARG B 1 455 ? -3.135 -19.625 16.109 1 91.44 455 ARG B CA 1
ATOM 7229 C C . ARG B 1 455 ? -3.559 -19.438 14.656 1 91.44 455 ARG B C 1
ATOM 7231 O O . ARG B 1 455 ? -4.191 -18.438 14.312 1 91.44 455 ARG B O 1
ATOM 7238 N N . LEU B 1 456 ? -3.238 -20.391 13.867 1 89.44 456 LEU B N 1
ATOM 7239 C CA . LEU B 1 456 ? -3.576 -20.312 12.445 1 89.44 456 LEU B CA 1
ATOM 7240 C C . LEU B 1 456 ? -5.086 -20.328 12.25 1 89.44 456 LEU B C 1
ATOM 7242 O O . LEU B 1 456 ? -5.605 -19.656 11.359 1 89.44 456 LEU B O 1
ATOM 7246 N N . GLU B 1 457 ? -5.711 -21.078 13.062 1 91.38 457 GLU B N 1
ATOM 7247 C CA . GLU B 1 457 ? -7.168 -21.109 13.016 1 91.38 457 GLU B CA 1
ATOM 7248 C C . GLU B 1 457 ? -7.762 -19.75 13.375 1 91.38 457 GLU B C 1
ATOM 7250 O O . GLU B 1 457 ? -8.664 -19.266 12.688 1 91.38 457 GLU B O 1
ATOM 7255 N N . GLU B 1 458 ? -7.285 -19.203 14.359 1 94 458 GLU B N 1
ATOM 7256 C CA . GLU B 1 458 ? -7.758 -17.891 14.781 1 94 458 GLU B CA 1
ATOM 7257 C C . GLU B 1 458 ? -7.434 -16.828 13.727 1 94 458 GLU B C 1
ATOM 7259 O O . GLU B 1 458 ? -8.289 -16.016 13.383 1 94 458 GLU B O 1
ATOM 7264 N N . GLU B 1 459 ? -6.262 -16.922 13.227 1 95.5 459 GLU B N 1
ATOM 7265 C CA . GLU B 1 459 ? -5.781 -15.914 12.281 1 95.5 459 GLU B CA 1
ATOM 7266 C C . GLU B 1 459 ? -6.508 -16.016 10.945 1 95.5 459 GLU B C 1
ATOM 7268 O O . GLU B 1 459 ? -6.461 -15.094 10.133 1 95.5 459 GLU B O 1
ATOM 7273 N N . SER B 1 460 ? -7.164 -17.141 10.703 1 94.31 460 SER B N 1
ATOM 7274 C CA . SER B 1 460 ? -7.867 -17.328 9.438 1 94.31 460 SER B CA 1
ATOM 7275 C C . SER B 1 460 ? -9.328 -16.891 9.539 1 94.31 460 SER B C 1
ATOM 7277 O O . SER B 1 460 ? -10.047 -16.875 8.539 1 94.31 460 SER B O 1
ATOM 7279 N N . SER B 1 461 ? -9.789 -16.516 10.727 1 95.44 461 SER B N 1
ATOM 7280 C CA . SER B 1 461 ? -11.195 -16.203 10.938 1 95.44 461 SER B CA 1
ATOM 7281 C C . SER B 1 461 ? -11.562 -14.867 10.289 1 95.44 461 SER B C 1
ATOM 7283 O O . SER B 1 461 ? -10.711 -13.984 10.141 1 95.44 461 SER B O 1
ATOM 7285 N N . ALA B 1 462 ? -12.844 -14.727 9.961 1 96.94 462 ALA B N 1
ATOM 7286 C CA . ALA B 1 462 ? -13.367 -13.492 9.375 1 96.94 462 ALA B CA 1
ATOM 7287 C C . ALA B 1 462 ? -13.164 -12.305 10.32 1 96.94 462 ALA B C 1
ATOM 7289 O O . ALA B 1 462 ? -12.867 -11.195 9.875 1 96.94 462 ALA B O 1
ATOM 7290 N N . PHE B 1 463 ? -13.289 -12.555 11.57 1 98.06 463 PHE B N 1
ATOM 7291 C CA . PHE B 1 463 ? -13.211 -11.484 12.562 1 98.06 463 PHE B CA 1
ATOM 7292 C C . PHE B 1 463 ? -11.766 -11.023 12.742 1 98.06 463 PHE B C 1
ATOM 7294 O O . PHE B 1 463 ? -11.516 -9.836 12.961 1 98.06 463 PHE B O 1
ATOM 7301 N N . TYR B 1 464 ? -10.844 -11.992 12.703 1 97.81 464 TYR B N 1
ATOM 7302 C CA . TYR B 1 464 ? -9.43 -11.625 12.711 1 97.81 464 TYR B CA 1
ATOM 7303 C C . TYR B 1 464 ? -9.078 -10.773 11.5 1 97.81 464 TYR B C 1
ATOM 7305 O O . TYR B 1 464 ? -8.438 -9.734 11.633 1 97.81 464 TYR B O 1
ATOM 7313 N N . SER B 1 465 ? -9.539 -11.195 10.352 1 98.25 465 SER B N 1
ATOM 7314 C CA . SER B 1 465 ? -9.312 -10.469 9.102 1 98.25 465 SER B CA 1
ATOM 7315 C C . SER B 1 465 ? -9.883 -9.062 9.164 1 98.25 465 SER B C 1
ATOM 7317 O O . SER B 1 465 ? -9.195 -8.086 8.852 1 98.25 465 SER B O 1
ATOM 7319 N N . SER B 1 466 ? -11.078 -8.938 9.586 1 98.69 466 SER B N 1
ATOM 7320 C CA . SER B 1 466 ? -11.781 -7.656 9.578 1 98.69 466 SER B CA 1
ATOM 7321 C C . SER B 1 466 ? -11.18 -6.691 10.594 1 98.69 466 SER B C 1
ATOM 7323 O O . SER B 1 466 ? -11.18 -5.477 10.383 1 98.69 466 SER B O 1
ATOM 7325 N N . GLY B 1 467 ? -10.711 -7.262 11.727 1 98.62 467 GLY B N 1
ATOM 7326 C CA . GLY B 1 467 ? -10.016 -6.418 12.688 1 98.62 467 GLY B CA 1
ATOM 7327 C C . GLY B 1 467 ? -8.797 -5.734 12.117 1 98.62 467 GLY B C 1
ATOM 7328 O O . GLY B 1 467 ? -8.375 -4.684 12.609 1 98.62 467 GLY B O 1
ATOM 7329 N N . ARG B 1 468 ? -8.289 -6.285 11.023 1 98.56 468 ARG B N 1
ATOM 7330 C CA . ARG B 1 468 ? -7.035 -5.805 10.453 1 98.56 468 ARG B CA 1
ATOM 7331 C C . ARG B 1 468 ? -7.273 -5.117 9.109 1 98.56 468 ARG B C 1
ATOM 7333 O O . ARG B 1 468 ? -6.32 -4.801 8.391 1 98.56 468 ARG B O 1
ATOM 7340 N N . VAL B 1 469 ? -8.484 -4.914 8.742 1 98.62 469 VAL B N 1
ATOM 7341 C CA . VAL B 1 469 ? -8.906 -4.191 7.543 1 98.62 469 VAL B CA 1
ATOM 7342 C C . VAL B 1 469 ? -8.359 -4.891 6.297 1 98.62 469 VAL B C 1
ATOM 7344 O O . VAL B 1 469 ? -7.875 -4.234 5.375 1 98.62 469 VAL B O 1
ATOM 7347 N N . TRP B 1 470 ? -8.367 -6.254 6.316 1 98.69 470 TRP B N 1
ATOM 7348 C CA . TRP B 1 470 ? -8.031 -6.992 5.102 1 98.69 470 TRP B CA 1
ATOM 7349 C C . TRP B 1 470 ? -9.242 -7.094 4.176 1 98.69 470 TRP B C 1
ATOM 7351 O O . TRP B 1 470 ? -9.117 -7.527 3.029 1 98.69 470 TRP B O 1
ATOM 7361 N N . ASP B 1 471 ? -10.375 -6.719 4.66 1 98.56 471 ASP B N 1
ATOM 7362 C CA . ASP B 1 471 ? -11.672 -6.648 3.988 1 98.56 471 ASP B CA 1
ATOM 7363 C C . ASP B 1 471 ? -12.406 -5.363 4.355 1 98.56 471 ASP B C 1
ATOM 7365 O O . ASP B 1 471 ? -11.875 -4.52 5.074 1 98.56 471 ASP B O 1
ATOM 7369 N N . ASP B 1 472 ? -13.602 -5.199 3.785 1 98.31 472 ASP B N 1
ATOM 7370 C CA . ASP B 1 472 ? -14.352 -3.967 4.012 1 98.31 472 ASP B CA 1
ATOM 7371 C C . ASP B 1 472 ? -15.461 -4.184 5.035 1 98.31 472 ASP B C 1
ATOM 7373 O O . ASP B 1 472 ? -16.25 -3.27 5.316 1 98.31 472 ASP B O 1
ATOM 7377 N N . GLY B 1 473 ? -15.523 -5.422 5.559 1 98.06 473 GLY B N 1
ATOM 7378 C CA . GLY B 1 473 ? -16.469 -5.672 6.633 1 98.06 473 GLY B CA 1
ATOM 7379 C C . GLY B 1 473 ? -17.047 -7.074 6.602 1 98.06 473 GLY B C 1
ATOM 7380 O O . GLY B 1 473 ? -17.141 -7.688 5.535 1 98.06 473 GLY B O 1
ATOM 7381 N N . VAL B 1 474 ? -17.375 -7.582 7.793 1 98.19 474 VAL B N 1
ATOM 7382 C CA . VAL B 1 474 ? -18.172 -8.797 7.922 1 98.19 474 VAL B CA 1
ATOM 7383 C C . VAL B 1 474 ? -19.656 -8.469 7.805 1 98.19 474 VAL B C 1
ATOM 7385 O O . VAL B 1 474 ? -20.141 -7.527 8.445 1 98.19 474 VAL B O 1
ATOM 7388 N N . ILE B 1 475 ? -20.344 -9.164 6.969 1 97.06 475 ILE B N 1
ATOM 7389 C CA . ILE B 1 475 ? -21.766 -8.93 6.809 1 97.06 475 ILE B CA 1
ATOM 7390 C C . ILE B 1 475 ? -22.531 -10.234 7.031 1 97.06 475 ILE B C 1
ATOM 7392 O O . ILE B 1 475 ? -22.016 -11.32 6.758 1 97.06 475 ILE B O 1
ATOM 7396 N N . LEU B 1 476 ? -23.719 -10.109 7.586 1 96.38 476 LEU B N 1
ATOM 7397 C CA . LEU B 1 476 ? -24.578 -11.297 7.66 1 96.38 476 LEU B CA 1
ATOM 7398 C C . LEU B 1 476 ? -25.031 -11.727 6.27 1 96.38 476 LEU B C 1
ATOM 7400 O O . LEU B 1 476 ? -25.281 -10.891 5.406 1 96.38 476 LEU B O 1
ATOM 7404 N N . PRO B 1 477 ? -25.172 -13.055 6.066 1 95.56 477 PRO B N 1
ATOM 7405 C CA . PRO B 1 477 ? -25.562 -13.547 4.742 1 95.56 477 PRO B CA 1
ATOM 7406 C C . PRO B 1 477 ? -26.828 -12.867 4.219 1 95.56 477 PRO B C 1
ATOM 7408 O O . PRO B 1 477 ? -26.891 -12.484 3.049 1 95.56 477 PRO B O 1
ATOM 7411 N N . LYS B 1 478 ? -27.797 -12.594 5.07 1 94.12 478 LYS B N 1
ATOM 7412 C CA . LYS B 1 478 ? -29.078 -12.023 4.66 1 94.12 478 LYS B CA 1
ATOM 7413 C C . LYS B 1 478 ? -28.906 -10.594 4.145 1 94.12 478 LYS B C 1
ATOM 7415 O O . LYS B 1 478 ? -29.766 -10.07 3.445 1 94.12 478 LYS B O 1
ATOM 7420 N N . ASP B 1 479 ? -27.781 -9.961 4.508 1 93.62 479 ASP B N 1
ATOM 7421 C CA . ASP B 1 479 ? -27.562 -8.562 4.152 1 93.62 479 ASP B CA 1
ATOM 7422 C C . ASP B 1 479 ? -26.703 -8.453 2.893 1 93.62 479 ASP B C 1
ATOM 7424 O O . ASP B 1 479 ? -26.297 -7.352 2.506 1 93.62 479 ASP B O 1
ATOM 7428 N N . THR B 1 480 ? -26.359 -9.523 2.211 1 95.25 480 THR B N 1
ATOM 7429 C CA . THR B 1 480 ? -25.469 -9.539 1.06 1 95.25 480 THR B CA 1
ATOM 7430 C C . THR B 1 480 ? -26.016 -8.656 -0.062 1 95.25 480 THR B C 1
ATOM 7432 O O . THR B 1 480 ? -25.266 -7.883 -0.667 1 95.25 480 THR B O 1
ATOM 7435 N N . ARG B 1 481 ? -27.281 -8.742 -0.35 1 92.12 481 ARG B N 1
ATOM 7436 C CA . ARG B 1 481 ? -27.906 -7.949 -1.41 1 92.12 481 ARG B CA 1
ATOM 7437 C C . ARG B 1 481 ? -27.781 -6.457 -1.121 1 92.12 481 ARG B C 1
ATOM 7439 O O . ARG B 1 481 ? -27.656 -5.648 -2.043 1 92.12 481 ARG B O 1
ATOM 7446 N N . LYS B 1 482 ? -27.75 -6.09 0.104 1 85.81 482 LYS B N 1
ATOM 7447 C CA . LYS B 1 482 ? -27.703 -4.688 0.512 1 85.81 482 LYS B CA 1
ATOM 7448 C C . LYS B 1 482 ? -26.359 -4.055 0.143 1 85.81 482 LYS B C 1
ATOM 7450 O O . LYS B 1 482 ? -26.297 -2.863 -0.167 1 85.81 482 LYS B O 1
ATOM 7455 N N . VAL B 1 483 ? -25.344 -4.816 0.163 1 87.12 483 VAL B N 1
ATOM 7456 C CA . VAL B 1 483 ? -24.031 -4.246 -0.106 1 87.12 483 VAL B CA 1
ATOM 7457 C C . VAL B 1 483 ? -23.891 -3.939 -1.596 1 87.12 483 VAL B C 1
ATOM 7459 O O . VAL B 1 483 ? -23.016 -3.18 -2.002 1 87.12 483 VAL B O 1
ATOM 7462 N N . SER B 1 484 ? -24.812 -4.414 -2.324 1 78.94 484 SER B N 1
ATOM 7463 C CA . SER B 1 484 ? -24.766 -4.176 -3.764 1 78.94 484 SER B CA 1
ATOM 7464 C C . SER B 1 484 ? -25.234 -2.762 -4.102 1 78.94 484 SER B C 1
ATOM 7466 O O . SER B 1 484 ? -25.125 -2.324 -5.246 1 78.94 484 SER B O 1
ATOM 7468 N N . CYS B 1 485 ? -25.75 -2.018 -3.088 1 72.44 485 CYS B N 1
ATOM 7469 C CA . CYS B 1 485 ? -26.094 -0.615 -3.285 1 72.44 485 CYS B CA 1
ATOM 7470 C C . CYS B 1 485 ? -24.891 0.179 -3.793 1 72.44 485 CYS B C 1
ATOM 7472 O O . CYS B 1 485 ? -25.062 1.218 -4.434 1 72.44 485 CYS B O 1
ATOM 7474 N N . ILE B 1 486 ? -23.766 -0.415 -3.564 1 79.56 486 ILE B N 1
ATOM 7475 C CA . ILE B 1 486 ? -22.516 0.221 -3.973 1 79.56 486 ILE B CA 1
ATOM 7476 C C . ILE B 1 486 ? -22.422 0.247 -5.496 1 79.56 486 ILE B C 1
ATOM 7478 O O . ILE B 1 486 ? -21.625 0.998 -6.062 1 79.56 486 ILE B O 1
ATOM 7482 N N . MET B 1 487 ? -23.266 -0.563 -6.047 1 75.69 487 MET B N 1
ATOM 7483 C CA . MET B 1 487 ? -23.266 -0.614 -7.504 1 75.69 487 MET B CA 1
ATOM 7484 C C . MET B 1 487 ? -23.906 0.646 -8.094 1 75.69 487 MET B C 1
ATOM 7486 O O . MET B 1 487 ? -23.828 0.88 -9.297 1 75.69 487 MET B O 1
ATOM 7490 N N . SER B 1 488 ? -24.422 1.441 -7.188 1 73.38 488 SER B N 1
ATOM 7491 C CA . SER B 1 488 ? -25.141 2.635 -7.645 1 73.38 488 SER B CA 1
ATOM 7492 C C . SER B 1 488 ? -24.156 3.734 -8.047 1 73.38 488 SER B C 1
ATOM 7494 O O . SER B 1 488 ? -24.562 4.754 -8.609 1 73.38 488 SER B O 1
ATOM 7496 N N . PHE B 1 489 ? -22.969 3.496 -7.801 1 78.62 489 PHE B N 1
ATOM 7497 C CA . PHE B 1 489 ? -21.953 4.449 -8.203 1 78.62 489 PHE B CA 1
ATOM 7498 C C . PHE B 1 489 ? -20.734 3.727 -8.766 1 78.62 489 PHE B C 1
ATOM 7500 O O . PHE B 1 489 ? -20.516 2.547 -8.477 1 78.62 489 PHE B O 1
#

Solvent-accessible surface area (backbone atoms only — not comparable to full-atom values): 47634 Å² total; per-residue (Å²): 96,66,70,34,52,50,50,48,51,54,52,51,55,56,33,73,46,52,40,34,70,69,32,45,47,44,40,41,68,71,62,64,42,78,54,52,68,57,52,49,58,64,46,36,73,58,83,63,58,51,71,35,26,58,47,16,17,46,80,37,96,91,47,70,32,46,23,22,22,37,53,33,30,39,33,30,42,89,83,39,64,28,27,37,45,31,33,27,39,36,22,75,58,11,38,34,46,54,55,24,45,48,50,53,48,51,47,51,48,41,19,64,77,58,69,27,31,37,38,34,38,40,20,26,57,20,70,46,62,93,50,28,78,64,30,40,53,33,49,83,21,52,50,24,56,56,31,47,45,36,46,33,46,74,70,70,28,54,37,36,21,36,30,68,16,42,20,27,35,74,48,31,48,56,40,50,56,24,80,42,17,32,23,16,42,90,46,11,29,44,32,70,54,55,39,68,52,10,26,73,66,62,68,35,89,54,52,57,55,69,52,20,10,24,61,50,27,49,73,68,44,56,48,28,72,37,75,19,81,41,65,70,55,33,36,52,50,50,50,53,51,58,75,64,60,84,73,80,73,77,83,73,82,66,48,81,60,41,66,34,77,45,63,37,74,55,39,53,76,62,44,56,88,47,69,86,51,75,56,72,43,64,64,55,48,30,36,48,14,27,58,37,42,70,52,64,49,61,70,86,48,28,61,27,34,46,34,28,42,33,29,43,76,18,36,65,33,31,39,45,30,38,35,40,58,80,43,41,54,17,18,48,49,49,24,53,51,47,46,51,27,35,77,68,62,31,30,35,38,25,40,35,37,34,43,51,79,67,77,52,50,60,43,66,70,37,23,51,53,48,42,38,22,49,47,27,38,45,51,16,28,36,36,53,46,64,42,80,37,57,34,36,23,36,29,53,24,26,40,16,43,68,61,24,46,46,52,41,28,45,26,37,62,38,69,39,37,35,28,22,55,74,11,34,46,35,52,62,46,54,84,52,45,68,65,48,48,72,76,37,61,93,78,63,48,71,66,58,50,51,52,48,37,52,49,46,45,50,53,17,28,33,64,48,36,18,12,66,55,40,38,40,24,73,42,59,57,54,50,55,60,62,64,52,61,59,68,71,94,96,67,70,34,51,51,50,50,51,54,51,51,54,56,32,73,46,50,40,34,69,68,33,46,46,44,39,40,67,71,62,64,40,79,54,52,68,58,53,49,59,66,46,36,73,60,82,64,56,51,72,38,25,58,47,17,16,47,81,37,97,90,48,70,32,45,25,21,22,38,54,32,29,39,32,30,40,89,84,39,65,29,28,37,45,31,32,27,38,36,22,77,58,10,37,35,45,53,56,25,44,47,52,52,47,50,47,50,48,43,18,64,77,59,68,27,31,38,38,34,37,40,20,26,57,18,71,45,61,96,50,29,78,64,31,40,54,32,48,83,22,52,49,25,55,56,32,47,44,34,47,33,47,74,70,71,29,54,35,36,21,35,29,68,16,40,20,25,34,74,48,31,47,56,40,50,56,23,78,42,19,32,23,17,42,91,48,11,29,46,32,71,56,53,38,68,52,11,25,74,65,61,67,35,88,55,53,57,54,71,51,17,9,26,63,50,26,48,73,67,43,54,47,28,75,38,76,19,80,42,64,71,55,34,36,52,49,51,50,54,51,60,74,65,60,84,74,82,74,78,82,75,83,66,48,80,61,41,66,36,76,42,63,37,71,54,39,54,74,62,44,56,88,45,67,85,52,76,57,72,43,62,64,56,51,31,36,50,14,27,57,38,43,71,51,63,50,62,71,88,47,28,62,27,33,46,35,28,41,34,29,42,77,19,36,64,32,31,39,44,30,37,36,39,56,79,42,41,54,17,19,49,49,50,24,53,50,48,46,51,28,35,76,68,62,30,32,36,38,26,41,34,37,32,42,49,80,69,73,52,50,63,44,65,71,38,23,51,52,47,43,37,22,49,47,26,38,43,50,16,30,35,36,52,46,62,41,79,36,58,33,37,22,37,29,53,23,26,40,16,44,68,60,23,46,46,50,38,28,44,27,38,63,38,69,40,36,36,27,22,55,74,11,34,47,36,52,62,43,56,84,50,46,67,65,48,49,71,74,38,61,92,77,62,48,71,66,58,51,50,52,49,40,52,48,47,45,51,51,15,28,33,65,48,35,18,12,67,54,40,40,41,24,72,41,58,57,55,50,54,60,63,64,52,60,60,69,72,95

Foldseek 3Di:
DVVLVVVVVVLLVVLVQQLHDVLVCCCCPVLVADFQVVLVVLFAPDDQKDWWLQLAQPPDPVHRFGSQQWIWTWGDGPRFIAIETAGGCSGVNQEGELSSLVLLVLSLLLCVLQVHAYEYEDAHPYYPVVVVVSAPDDCSHLVVLLVSLVVSVVVLRAYEYEFQAEQEASSLSRLLSGPAYEYEFPHGFHDPDAQVVVCVVPVDGDHRCRHGGQCCCCPPVVSHPHYHHDSSVRSVVRSVVVVPSPDDDDDAPFDAAAAAPDALVCLLVQQDPALVDFGPCLVLCSRFFHPSDWAWDPCPWLVQWTWTWGHFNRAIAIEIEGRAACFLRNLLSLLVRLLVCLVVLHEYEFEDRHHFDPLPQPDPVSVVRVVSRVVSLVSLLVSLLPRSHAYEYEYRAECEASVVSSRCFLVSPHSFYEYASRYFHYPGQLVVLVVVCVVPDPPQDPVNSVVVSVVNNVCGGRSVCSNSPSGTYHDHSSCVSVVCVSVSD/DVVLVVVVVVLLVVLVCQLHDVLVCCCCPVLVADFQVVLVVLFAPDDQKDWWLQLAQPPDPVHRFGSQQWIWTWGDQPRFIAIETAGGCSGVNQEGELSSLVLLVLSLLLCVLQVHAYEYEDAHPYYPVVVVVSAPDDCSHLVVNLVSLVVSVVVLRAYEYEFQAEQEASSLSRLLSGPAYEYEFPHGFHDPDAQVVVCVVPVDGDHRCRHGGQCCCCPPVVSHPHYHHDSSVRSVVRSVVVVPSPDDDDDAPFDAAAAAPDALVCLLVQFDPALVDFGPCLVLCSRFFHPSDWAWDPCPWLVQWTWTWGHFNRAIAIEIEGRAACFLRNLLSLLVRLLVCLVVLHEYEFEDRHHFDPLPQPDPVSVVRVVSRVVSLVSLLVSLLPRSHAYEYEYRAECEASVVSSRCFLVSPHSFYEYESRYFHYHGQLVVLVVVCVVPDPPQDPVNSVVVSVVNVVCGGRSVCSNSPSGTYHDHSSCVSVVCVSVSD

Sequence (978 aa):
MYKYIRRYSECMEKVRKGGGDNAVLRHTQRNKKLLVWDRLRQLLDGEDFLELSPFAGLGMPYGDVPSAGCITGVGKISGLWCVFIANDATVKGGTAYPITVKKQLRAQDVAIQNHLPCVYLVDSGGGFLPLQAELFPDRNHGGRTFYNEAIMSAMKIPQVAVVCGSCTAGGAYIPTMAEETVMVERIGTIFLGGPPLVKAATGEEVTSEELGGARLHAEVSGCVDHFSAREQEAYECARNIITTLNFELPLEDLSEEQDPLYSSSELHGLAPRDYTHTLDIKLIVSRLTDGSRFQEFKALYGTTLVTGFARIEGHLVGVVANNGELTYEAALKGSHFVQLCDQRGIPLIFLQNTPPYSAVTGTLSQAEINTNRLKAQASMMSAVACASTPKITVVIGGCYGGESYAMCGRSFDPNFLFLWPNARVAAVGPEHSEELSQWAEPEVTLKEKNQMKKRLEEESSAFYSSGRVWDDGVILPKDTRKVSCIMSFMYKYIRRYSECMEKVRKGGGDNAVLRHTQRNKKLLVWDRLRQLLDGEDFLELSPFAGLGMPYGDVPSAGCITGVGKISGLWCVFIANDATVKGGTAYPITVKKQLRAQDVAIQNHLPCVYLVDSGGGFLPLQAELFPDRNHGGRTFYNEAIMSAMKIPQVAVVCGSCTAGGAYIPTMAEETVMVERIGTIFLGGPPLVKAATGEEVTSEELGGARLHAEVSGCVDHFSAREQEAYECARNIITTLNFELPLEDLSEEQDPLYSSSELHGLAPRDYTHTLDIKLIVSRLTDGSRFQEFKALYGTTLVTGFARIEGHLVGVVANNGELTYEAALKGSHFVQLCDQRGIPLIFLQNTPPYSAVTGTLSQAEINTNRLKAQASMMSAVACASTPKITVVIGGCYGGESYAMCGRSFDPNFLFLWPNARVAAVGPEHSEELSQWAEPEVTLKEKNQMKKRLEEESSAFYSSGRVWDDGVILPKDTRKVSCIMSF

Radius of gyration: 28.11 Å; Cα contacts (8 Å, |Δi|>4): 2312; chains: 2; bounding box: 74×78×65 Å

Organism: Acipenser ruthenus (NCBI:txid7906)

InterPro domains:
  IPR011762 Acetyl-coenzyme A carboxyltransferase, N-terminal [PS50980] (1-257)
  IPR011763 Acetyl-coenzyme A carboxyltransferase, C-terminal [PS50989] (246-489)
  IPR029045 ClpP/crotonase-like domain superfamily [SSF52096] (8-246)
  IPR029045 ClpP/crotonase-like domain superfamily [SSF52096] (216-483)
  IPR034733 Acetyl-coenzyme A carboxylase carboxyl transferase subunit beta [PF01039] (32-486)
  IPR045190 Methylcrotonoyl-CoA carboxylase beta chain MCCB/AccD1-like [PTHR22855] (2-484)

Nearest PDB structures (foldseek):
  8rth-assembly1_D  TM=9.257E-01  e=3.004E-59  Trypanosoma brucei
  1on9-assembly1_C  TM=4.511E-01  e=9.893E-41  Propionibacterium freudenreichii
  1on3-assembly1_C  TM=4.460E-01  e=1.049E-40  Propionibacterium freudenreichii
  1on9-assembly1_D  TM=4.617E-01  e=9.188E-40  Propionibacterium freudenreichii
  1on3-assembly1_E  TM=4.424E-01  e=3.149E-39  Propionibacterium freudenreichii

Secondary structure (DSSP, 8-state):
-HHHHHHHHHHHHHHHTTT-HHHHHIIIIIS----HHHHHHHH-SSS-EEEE-TTTTTT-TT---GGGGEEEEEEEETTEEEEEEEE-TTSGGGEEPHHHHHHHHHHHHHHHHHT--EEEEEEE-EE-GGGGGGTSSSTTSHHHHHHHHHHHHHTT--EEEEEEEEEEGGGGHHHHHSSEEEEETTT-EEESS-HHHHHHHH-----HHHHH-HHHIIIII---SEEESSHHHHHHHHHHHHHTS---PPPP-PPPP---SS-GGGHHHHS-SSTT----HHHHHHHHSGGG--EEESTTSSTTEEEEEEEETTEEEEEEEESS---HHHHHHHHHHHHHHHHHT--EEEEE----------SHHHHHHHHHHHHHHHHHHHHHHH--S-EEEEESSEEETTHHHHTT-GGG--SEEEE-TT-EEESS-GGGHHHHHTSS-TT--HHHHHHHHHHHHHHTBHHHHHHTTSSS-B--GGGHHHHGGGGG-/-HHHHHHHHHHHHHHHTTT-HHHHHIIIIIS----HHHHHHHH-SSS-EEEE-TTTTTT-TT---GGGGEEEEEEEETTEEEEEEEE-TTSGGGEEPHHHHHHHHHHHHHHHHHT--EEEEEEE-EE-GGGGGGTSSSTTSHHHHHHHHHHHHHTT--EEEEEEEEEEGGGGHHHHHSSEEEEETTT-EEESS-HHHHHHHH-----HHHHH-HHHIIIII---SEEESSHHHHHHHHHHHHHTS---PPPP-PPPP---SS-GGGHHHHS-SSTT----HHHHHHHHSGGG--EEESTTSSTTEEEEEEEETTEEEEEEEESS---HHHHHHHHHHHHHHHHHT--EEEEE----------SHHHHHHHHHHHHHHHHHHHHHHH--S-EEEEESSEEETTHHHHTT-GGG--SEEEE-TT-EEESS-GGGHHHHHTSS-TT--HHHHHHHHHHHHHHTBHHHHHHTTSSS-B--GGGHHHHGGGGG-

pLDDT: mean 91.44, std 10.26, range [53.88, 98.81]